Protein AF-A0A6P5KY44-F1 (afdb_monomer)

Sequence (793 aa):
MAAPNGQTVFTHILVALFAMGSWIAINGIWVELPVLVKDLPEGWNLPSYLSVLVAFGNLGPLAVTLWGRLSKGELGPIRAVQALGVVGMALLAPLWSHVVPMAGQPHAVAFLALAFALALSCCASNVTFLPFMSHLPPSFLRSFFLGQGLSALLPCGLALAQGVGRLECQPASSPNPRVSTLQSSSGPNVSVSPGISPSGPMVPIYFKEHFSASTFFWVITSLLAISAAAFQGLLLLLPSTNTTVTPRNEGEGQGATPEEEASPLREPGEEIGTPEPESEERAQAALKLCSVRGACLLGLLGATNALTNGVLPSIQSYSCLPYGRQAYHLAVVLGSASSPLACFLAMAVLYRSLPGLGALSLLGTFFGTYVMVLAALSPCPPLVGTSAGVVLVLQLCRFHSALLQSSRPPWLSPVVFLRKNLTAGPVRSLPASPAVPRPLWKKAISAMVVGVPLLFGLRYAVANKRERRKMRLLADGIGRFGRSLKVGMQISVDYWWCTNVILRGVDENSPGYVEVMSACHQRAADALVAGAILNGGLYVKLGQGLCSFNHLLPPEYITTLRLLEDKALTRGYKEVDELFLEDFQAPASEVFQEFDYEPVAAASLAQVHKAKLKDGTEVAVKVQYIDLRDRFDGDIYTLELLLQIIEFMHPSFGFSWVLKDLKGTLAQELDFENEARNSERCANDLKHFHYVVVPRVHWDKSSKRVLTADFCNGCKINNVEEIQNQGLSLSDISSKLIRVFAEQIFYTGFIHSDPHPGNVLVRKGSDGQAELVLLDHGLYQFLDEKPPETMKL

Foldseek 3Di:
DDDPPVVVVLLLVLLLLLLLLQQLQLLLVLLCCLVLLVQFQCRLQVLQLLLVLLVVLLVLQVVLVVVVVVDPDLVVSSLVLLCLQLVLLLQCLVLQNDWDDDPNGTGSVSNSVSSSSNSVSNNNCVVRVVVVCVLDPPVSVVSSVNSNLNSNQVSLVVLVQQDAKDKDWDAPPDDDDDDPDDDDDDDDDDDDDDDDDPTHDTDIDIGHTPDDPSVSSVVSSVSSVSSVVSVVVSVVVRPDPDDDDDDDDDDDDDDDDDDDDDDDDDDDDDDDDDDDDPPVVVVVVVVVCVPPLNVLLVVLVVVLCCLLSRDCSSLLSLLQPLQPSNLSSLLSSLLSNLLSVLVVVLVLDPPPDPVVLVVLSVVLVVLSVVSVVSSVCPPDGPPRPHPVSSVVSSVSSNSSSSSSSNSDDPPDDPSPPPPDDDDDDDDDDDDDDDDDDDDPVVVVVVCVVCVVVVVVVVCCVPPDPVVVLLVVLVVVLVVLLVLVLVLLVVLLVLVCCLVVPVCPPPDCPDPVNVVSVLVSLLVSLQSLCVSLVVSAQPSLLLLVLVLVVVVPGDPSNNVSSVVSFPDFDDDALVQQQVQCCVWVVGGPVVQFVAWDSPFPDGDRFWTWTWTAHPVGFIKIKTFGRNCNVSCLVSVLVSVLSSVVVSCVSPVVDDCSVVSVVSSVLVVLLLFVVNLLVLLVVLCVLCVVPPLEARWHWDVSQDGRGMTMTGDDDFAQLPCPVVCVVLVEDNVQVVVSVCVSQLSCVQPVQKHQPDPPSRQWGWDQDPVRYIHIYGHGSSDIDGDPDRPPPVPND

Structure (mmCIF, N/CA/C/O backbone):
data_AF-A0A6P5KY44-F1
#
_entry.id   AF-A0A6P5KY44-F1
#
loop_
_atom_site.group_PDB
_atom_site.id
_atom_site.type_symbol
_atom_site.label_atom_id
_atom_site.label_alt_id
_atom_site.label_comp_id
_atom_site.label_asym_id
_atom_site.label_entity_id
_atom_site.label_seq_id
_atom_site.pdbx_PDB_ins_code
_atom_site.Cartn_x
_atom_site.Cartn_y
_atom_site.Cartn_z
_atom_site.occupancy
_atom_site.B_iso_or_equiv
_atom_site.auth_seq_id
_atom_site.auth_comp_id
_atom_site.auth_asym_id
_atom_site.auth_atom_id
_atom_site.pdbx_PDB_model_num
ATOM 1 N N . MET A 1 1 ? 19.433 -31.441 6.848 1.00 31.03 1 MET A N 1
ATOM 2 C CA . MET A 1 1 ? 20.786 -30.843 6.837 1.00 31.03 1 MET A CA 1
ATOM 3 C C . MET A 1 1 ? 20.702 -29.523 6.092 1.00 31.03 1 MET A C 1
ATOM 5 O O . MET A 1 1 ? 20.404 -29.540 4.906 1.00 31.03 1 MET A O 1
ATOM 9 N N . ALA A 1 2 ? 20.846 -28.396 6.791 1.00 29.92 2 ALA A N 1
ATOM 10 C CA . ALA A 1 2 ? 20.813 -27.072 6.175 1.00 29.92 2 ALA A CA 1
ATOM 11 C C . ALA A 1 2 ? 22.105 -26.852 5.373 1.00 29.92 2 ALA A C 1
ATOM 13 O O . ALA A 1 2 ? 23.198 -26.989 5.922 1.00 29.92 2 ALA A O 1
ATOM 14 N N . ALA A 1 3 ? 21.982 -26.553 4.078 1.00 33.16 3 ALA A N 1
ATOM 15 C CA . ALA A 1 3 ? 23.120 -26.126 3.273 1.00 33.16 3 ALA A CA 1
ATOM 16 C C . ALA A 1 3 ? 23.654 -24.785 3.819 1.00 33.16 3 ALA A C 1
ATOM 18 O O . ALA A 1 3 ? 22.854 -23.944 4.239 1.00 33.16 3 ALA A O 1
ATOM 19 N N . PRO A 1 4 ? 24.978 -24.563 3.844 1.00 42.75 4 PRO A N 1
ATOM 20 C CA . PRO A 1 4 ? 25.562 -23.333 4.370 1.00 42.75 4 PRO A CA 1
ATOM 21 C C . PRO A 1 4 ? 25.032 -22.112 3.602 1.00 42.75 4 PRO A C 1
ATOM 23 O O . PRO A 1 4 ? 25.032 -22.106 2.371 1.00 42.75 4 PRO A O 1
ATOM 26 N N . ASN A 1 5 ? 24.618 -21.062 4.326 1.00 54.22 5 ASN A N 1
ATOM 27 C CA . ASN A 1 5 ? 23.975 -19.839 3.805 1.00 54.22 5 ASN A CA 1
ATOM 28 C C . ASN A 1 5 ? 24.650 -19.219 2.558 1.00 54.22 5 ASN A C 1
ATOM 30 O O . ASN A 1 5 ? 23.978 -18.579 1.748 1.00 54.22 5 ASN A O 1
ATOM 34 N N . GLY A 1 6 ? 25.957 -19.431 2.359 1.00 55.25 6 GLY A N 1
ATOM 35 C CA . GLY A 1 6 ? 26.694 -18.965 1.179 1.00 55.25 6 GLY A CA 1
ATOM 36 C C . GLY A 1 6 ? 26.278 -19.622 -0.146 1.00 55.25 6 GLY A C 1
ATOM 37 O O . GLY A 1 6 ? 26.269 -18.951 -1.178 1.00 55.25 6 GLY A O 1
ATOM 38 N N . GLN A 1 7 ? 25.869 -20.897 -0.138 1.00 62.78 7 GLN A N 1
ATOM 39 C CA . GLN A 1 7 ? 25.458 -21.616 -1.355 1.00 62.78 7 GLN A CA 1
ATOM 40 C C . GLN A 1 7 ? 24.105 -21.104 -1.880 1.00 62.78 7 GLN A C 1
ATOM 42 O O . GLN A 1 7 ? 23.886 -21.002 -3.090 1.00 62.78 7 GLN A O 1
ATOM 47 N N . THR A 1 8 ? 23.223 -20.687 -0.970 1.00 75.62 8 THR A N 1
ATOM 48 C CA . THR A 1 8 ? 21.910 -20.116 -1.291 1.00 75.62 8 THR A CA 1
ATOM 49 C C . THR A 1 8 ? 22.042 -18.734 -1.937 1.00 75.62 8 THR A C 1
ATOM 51 O O . THR A 1 8 ? 21.451 -18.489 -2.988 1.00 75.62 8 THR A O 1
ATOM 54 N N . VAL A 1 9 ? 22.875 -17.846 -1.376 1.00 81.38 9 VAL A N 1
ATOM 55 C CA . VAL A 1 9 ? 23.127 -16.504 -1.946 1.00 81.38 9 VAL A CA 1
ATOM 56 C C . VAL A 1 9 ? 23.779 -16.602 -3.325 1.00 81.38 9 VAL A C 1
ATOM 58 O O . VAL A 1 9 ? 23.358 -15.920 -4.260 1.00 81.38 9 VAL A O 1
ATOM 61 N N . PHE A 1 10 ? 24.758 -17.494 -3.484 1.00 86.88 10 PHE A N 1
ATOM 62 C CA . PHE A 1 10 ? 25.408 -17.731 -4.772 1.00 86.88 10 PHE A CA 1
ATOM 63 C C . PHE A 1 10 ? 24.410 -18.188 -5.848 1.00 86.88 10 PHE A C 1
ATOM 65 O O . PHE A 1 10 ? 24.418 -17.671 -6.965 1.00 86.88 10 PHE A O 1
ATOM 72 N N . THR A 1 11 ? 23.480 -19.077 -5.492 1.00 87.00 11 THR A N 1
ATOM 73 C CA . THR A 1 11 ? 22.417 -19.533 -6.401 1.00 87.00 11 THR A CA 1
ATOM 74 C C . THR A 1 11 ? 21.470 -18.389 -6.786 1.00 87.00 11 THR A C 1
ATOM 76 O O . THR A 1 11 ? 21.132 -18.248 -7.960 1.00 87.00 11 THR A O 1
ATOM 79 N N . HIS A 1 12 ? 21.104 -17.502 -5.849 1.00 86.44 12 HIS A N 1
ATOM 80 C CA . HIS A 1 12 ? 20.302 -16.306 -6.153 1.00 86.44 12 HIS A CA 1
ATOM 81 C C . HIS A 1 12 ? 20.990 -15.381 -7.168 1.00 86.44 12 HIS A C 1
ATOM 83 O O . HIS A 1 12 ? 20.332 -14.873 -8.080 1.00 86.44 12 HIS A O 1
ATOM 89 N N . ILE A 1 13 ? 22.308 -15.189 -7.041 1.00 89.50 13 ILE A N 1
ATOM 90 C CA . ILE A 1 13 ? 23.103 -14.383 -7.977 1.00 89.50 13 ILE A CA 1
ATOM 91 C C . ILE A 1 13 ? 23.128 -15.037 -9.362 1.00 89.50 13 ILE A C 1
ATOM 93 O O . ILE A 1 13 ? 22.865 -14.365 -10.359 1.00 89.50 13 ILE A O 1
ATOM 97 N N . LEU A 1 14 ? 23.384 -16.346 -9.440 1.00 92.50 14 LEU A N 1
ATOM 98 C CA . LEU A 1 14 ? 23.397 -17.073 -10.711 1.00 92.50 14 LEU A CA 1
ATOM 99 C C . LEU A 1 14 ? 22.042 -17.024 -11.424 1.00 92.50 14 LEU A C 1
ATOM 101 O O . LEU A 1 14 ? 21.998 -16.804 -12.633 1.00 92.50 14 LEU A O 1
ATOM 105 N N . VAL A 1 15 ? 20.937 -17.162 -10.688 1.00 90.06 15 VAL A N 1
ATOM 106 C CA . VAL A 1 15 ? 19.581 -17.044 -11.244 1.00 90.06 15 VAL A CA 1
ATOM 107 C C . VAL A 1 15 ? 19.327 -15.641 -11.798 1.00 90.06 15 VAL A C 1
ATOM 109 O O . VAL A 1 15 ? 18.797 -15.508 -12.902 1.00 90.06 15 VAL A O 1
ATOM 112 N N . ALA A 1 16 ? 19.731 -14.590 -11.079 1.00 88.25 16 ALA A N 1
ATOM 113 C CA . ALA A 1 16 ? 19.578 -13.217 -11.556 1.00 88.25 16 ALA A CA 1
ATOM 114 C C . ALA A 1 16 ? 20.425 -12.944 -12.816 1.00 88.25 16 ALA A C 1
ATOM 116 O O . ALA A 1 16 ? 19.930 -12.357 -13.780 1.00 88.25 16 ALA A O 1
ATOM 117 N N . LEU A 1 17 ? 21.677 -13.416 -12.851 1.00 93.38 17 LEU A N 1
ATOM 118 C CA . LEU A 1 17 ? 22.564 -13.288 -14.016 1.00 93.38 17 LEU A CA 1
ATOM 119 C C . LEU A 1 17 ? 22.070 -14.098 -15.222 1.00 93.38 17 LEU A C 1
ATOM 121 O O . LEU A 1 17 ? 22.152 -13.628 -16.357 1.00 93.38 17 LEU A O 1
ATOM 125 N N . PHE A 1 18 ? 21.511 -15.287 -14.995 1.00 94.38 18 PHE A N 1
ATOM 126 C CA . PHE A 1 18 ? 20.867 -16.073 -16.044 1.00 94.38 18 PHE A CA 1
ATOM 127 C C . PHE A 1 18 ? 19.678 -15.308 -16.639 1.00 94.38 18 PHE A C 1
ATOM 129 O O . PHE A 1 18 ? 19.640 -15.065 -17.846 1.00 94.38 18 PHE A O 1
ATOM 136 N N . ALA A 1 19 ? 18.763 -14.836 -15.791 1.00 89.62 19 ALA A N 1
ATOM 137 C CA . ALA A 1 19 ? 17.552 -14.145 -16.220 1.00 89.62 19 ALA A CA 1
ATOM 138 C C . ALA A 1 19 ? 17.822 -12.808 -16.934 1.00 89.62 19 ALA A C 1
ATOM 140 O O . ALA A 1 19 ? 17.090 -12.453 -17.863 1.00 89.62 19 ALA A O 1
ATOM 141 N N . MET A 1 20 ? 18.901 -12.104 -16.570 1.00 92.56 20 MET A N 1
ATOM 142 C CA . MET A 1 20 ? 19.378 -10.893 -17.251 1.00 92.56 20 MET A CA 1
ATOM 143 C C . MET A 1 20 ? 19.591 -11.104 -18.756 1.00 92.56 20 MET A C 1
ATOM 145 O O . MET A 1 20 ? 19.301 -10.207 -19.546 1.00 92.56 20 MET A O 1
ATOM 149 N N . GLY A 1 21 ? 20.021 -12.295 -19.181 1.00 89.44 21 GLY A N 1
ATOM 150 C CA . GLY A 1 21 ? 20.234 -12.608 -20.597 1.00 89.44 21 GLY A CA 1
ATOM 151 C C . GLY A 1 21 ? 18.966 -12.606 -21.458 1.00 89.44 21 GLY A C 1
ATOM 152 O O . GLY A 1 21 ? 19.079 -12.585 -22.678 1.00 89.44 21 GLY A O 1
ATOM 153 N N . SER A 1 22 ? 17.769 -12.592 -20.855 1.00 88.31 22 SER A N 1
ATOM 154 C CA . SER A 1 22 ? 16.497 -12.744 -21.579 1.00 88.31 22 SER A CA 1
ATOM 155 C C . SER A 1 22 ? 16.252 -11.632 -22.610 1.00 88.31 22 SER A C 1
ATOM 157 O O . SER A 1 22 ? 15.922 -11.907 -23.755 1.00 88.31 22 SER A O 1
ATOM 159 N N . TRP A 1 23 ? 16.426 -10.363 -22.226 1.00 90.56 23 TRP A N 1
ATOM 160 C CA . TRP A 1 23 ? 16.058 -9.210 -23.071 1.00 90.56 23 TRP A CA 1
ATOM 161 C C . TRP A 1 23 ? 17.200 -8.219 -23.316 1.00 90.56 23 TRP A C 1
ATOM 163 O O . TRP A 1 23 ? 17.025 -7.239 -24.040 1.00 90.56 23 TRP A O 1
ATOM 173 N N . ILE A 1 24 ? 18.388 -8.476 -22.760 1.00 92.50 24 ILE A N 1
ATOM 174 C CA . ILE A 1 24 ? 19.488 -7.506 -22.754 1.00 92.50 24 ILE A CA 1
ATOM 175 C C . ILE A 1 24 ? 19.992 -7.133 -24.154 1.00 92.50 24 ILE A C 1
ATOM 177 O O . ILE A 1 24 ? 20.397 -5.994 -24.366 1.00 92.50 24 ILE A O 1
ATOM 181 N N . ALA A 1 25 ? 19.918 -8.049 -25.125 1.00 93.62 25 ALA A N 1
ATOM 182 C CA . ALA A 1 25 ? 20.347 -7.780 -26.496 1.00 93.62 25 ALA A CA 1
ATOM 183 C C . ALA A 1 25 ? 19.464 -6.721 -27.175 1.00 93.62 25 ALA A C 1
ATOM 185 O O . ALA A 1 25 ? 19.965 -5.702 -27.645 1.00 93.62 25 ALA A O 1
ATOM 186 N N . ILE A 1 26 ? 18.145 -6.939 -27.186 1.00 91.69 26 ILE A N 1
ATOM 187 C CA . ILE A 1 26 ? 17.187 -6.012 -27.800 1.00 91.69 26 ILE A CA 1
ATOM 188 C C . ILE A 1 26 ? 17.102 -4.705 -27.010 1.00 91.69 26 ILE A C 1
ATOM 190 O O . ILE A 1 26 ? 17.123 -3.640 -27.621 1.00 91.69 26 ILE A O 1
ATOM 194 N N . ASN A 1 27 ? 17.096 -4.758 -25.674 1.00 90.62 27 ASN A N 1
ATOM 195 C CA . ASN A 1 27 ? 17.143 -3.549 -24.847 1.00 90.62 27 ASN A CA 1
ATOM 196 C C . ASN A 1 27 ? 18.418 -2.734 -25.109 1.00 90.62 27 ASN A C 1
ATOM 198 O O . ASN A 1 27 ? 18.352 -1.513 -25.203 1.00 90.62 27 ASN A O 1
ATOM 202 N N . GLY A 1 28 ? 19.564 -3.399 -25.289 1.00 91.19 28 GLY A N 1
ATOM 203 C CA . GLY A 1 28 ? 20.814 -2.749 -25.677 1.00 91.19 28 GLY A CA 1
ATOM 204 C C . GLY A 1 28 ? 20.709 -2.026 -27.018 1.00 91.19 28 GLY A C 1
ATOM 205 O O . GLY A 1 28 ? 21.061 -0.854 -27.100 1.00 91.19 28 GLY A O 1
ATOM 206 N N . ILE A 1 29 ? 20.159 -2.680 -28.045 1.00 93.06 29 ILE A N 1
ATOM 207 C CA . ILE A 1 29 ? 19.961 -2.058 -29.364 1.00 93.06 29 ILE A CA 1
ATOM 208 C C . ILE A 1 29 ? 19.011 -0.855 -29.275 1.00 93.06 29 ILE A C 1
ATOM 210 O O . ILE A 1 29 ? 19.295 0.183 -29.869 1.00 93.06 29 ILE A O 1
ATOM 214 N N . TRP A 1 30 ? 17.908 -0.969 -28.526 1.00 90.38 30 TRP A N 1
ATOM 215 C CA . TRP A 1 30 ? 16.955 0.130 -28.339 1.00 90.38 30 TRP A CA 1
ATOM 216 C C . TRP A 1 30 ? 17.611 1.349 -27.707 1.00 90.38 30 TRP A C 1
ATOM 218 O O . TRP A 1 30 ? 17.429 2.459 -28.201 1.00 90.38 30 TRP A O 1
ATOM 228 N N . VAL A 1 31 ? 18.390 1.144 -26.646 1.00 89.75 31 VAL A N 1
ATOM 229 C CA . VAL A 1 31 ? 19.057 2.237 -25.938 1.00 89.75 31 VAL A CA 1
ATOM 230 C C . VAL A 1 31 ? 20.142 2.907 -26.799 1.00 89.75 31 VAL A C 1
ATOM 232 O O . VAL A 1 31 ? 20.340 4.116 -26.682 1.00 89.75 31 VAL A O 1
ATOM 235 N N . GLU A 1 32 ? 20.758 2.165 -27.722 1.00 91.75 32 GLU A N 1
ATOM 236 C CA . GLU A 1 32 ? 21.807 2.657 -28.627 1.00 91.75 32 GLU A CA 1
ATOM 237 C C . GLU A 1 32 ? 21.271 3.373 -29.886 1.00 91.75 32 GLU A C 1
ATOM 239 O O . GLU A 1 32 ? 22.027 4.017 -30.618 1.00 91.75 32 GLU A O 1
ATOM 244 N N . LEU A 1 33 ? 19.955 3.349 -30.138 1.00 89.94 33 LEU A N 1
ATOM 245 C CA . LEU A 1 33 ? 19.333 4.008 -31.300 1.00 89.94 33 LEU A CA 1
ATOM 246 C C . LEU A 1 33 ? 19.755 5.471 -31.540 1.00 89.94 33 LEU A C 1
ATOM 248 O O . LEU A 1 33 ? 19.973 5.822 -32.698 1.00 89.94 33 LEU A O 1
ATOM 252 N N . PRO A 1 34 ? 19.901 6.343 -30.522 1.00 88.31 34 PRO A N 1
ATOM 253 C CA . PRO A 1 34 ? 20.363 7.719 -30.717 1.00 88.31 34 PRO A CA 1
ATOM 254 C C . PRO A 1 34 ? 21.736 7.840 -31.390 1.00 88.31 34 PRO A C 1
ATOM 256 O O . PRO A 1 34 ? 21.990 8.840 -32.064 1.00 88.31 34 PRO A O 1
ATOM 259 N N . VAL A 1 35 ? 22.603 6.840 -31.213 1.00 88.31 35 VAL A N 1
ATOM 260 C CA . VAL A 1 35 ? 23.915 6.749 -31.865 1.00 88.31 35 VAL A CA 1
ATOM 261 C C . VAL A 1 35 ? 23.768 6.102 -33.245 1.00 88.31 35 VAL A C 1
ATOM 263 O O . VAL A 1 35 ? 24.271 6.639 -34.227 1.00 88.31 35 VAL A O 1
ATOM 266 N N . LEU A 1 36 ? 22.998 5.015 -33.360 1.00 89.62 36 LEU A N 1
ATOM 267 C CA . LEU A 1 36 ? 22.824 4.268 -34.616 1.00 89.62 36 LEU A CA 1
ATOM 268 C C . LEU A 1 36 ? 22.091 5.059 -35.708 1.00 89.62 36 LEU A C 1
ATOM 270 O O . LEU A 1 36 ? 22.495 5.026 -36.866 1.00 89.62 36 LEU A O 1
ATOM 274 N N . VAL A 1 37 ? 21.044 5.812 -35.350 1.00 88.38 37 VAL A N 1
ATOM 275 C CA . VAL A 1 37 ? 20.235 6.630 -36.281 1.00 88.38 37 VAL A CA 1
ATOM 276 C C . VAL A 1 37 ? 21.077 7.687 -37.004 1.00 88.38 37 VAL A C 1
ATOM 278 O O . VAL A 1 37 ? 20.704 8.145 -38.082 1.00 88.38 37 VAL A O 1
ATOM 281 N N . LYS A 1 38 ? 22.202 8.094 -36.410 1.00 83.06 38 LYS A N 1
ATOM 282 C CA . LYS A 1 38 ? 23.126 9.069 -36.993 1.00 83.06 38 LYS A CA 1
ATOM 283 C C . LYS A 1 38 ? 23.970 8.460 -38.117 1.00 83.06 38 LYS A C 1
ATOM 285 O O . LYS A 1 38 ? 24.219 9.146 -39.103 1.00 83.06 38 LYS A O 1
ATOM 290 N N . ASP A 1 39 ? 24.429 7.223 -37.941 1.00 85.56 39 ASP A N 1
ATOM 291 C CA . ASP A 1 39 ? 25.474 6.626 -38.778 1.00 85.56 39 ASP A CA 1
ATOM 292 C C . ASP A 1 39 ? 24.923 5.561 -39.759 1.00 85.56 39 ASP A C 1
ATOM 294 O O . ASP A 1 39 ? 25.587 5.241 -40.744 1.00 85.56 39 ASP A O 1
ATOM 298 N N . LEU A 1 40 ? 23.710 5.033 -39.534 1.00 90.75 40 LEU A N 1
ATOM 299 C CA . LEU A 1 40 ? 23.058 4.053 -40.415 1.00 90.75 40 LEU A CA 1
ATOM 300 C C . LEU A 1 40 ? 22.172 4.707 -41.497 1.00 90.75 40 LEU A C 1
ATOM 302 O O . LEU A 1 40 ? 21.487 5.697 -41.220 1.00 90.75 40 LEU A O 1
ATOM 306 N N . PRO A 1 41 ? 22.121 4.138 -42.719 1.00 87.81 41 PRO A N 1
ATOM 307 C CA . PRO A 1 41 ? 21.412 4.726 -43.858 1.00 87.81 41 PRO A CA 1
ATOM 308 C C . PRO A 1 41 ? 19.884 4.762 -43.692 1.00 87.81 41 PRO A C 1
ATOM 310 O O . PRO A 1 41 ? 19.219 5.592 -44.308 1.00 87.81 41 PRO A O 1
ATOM 313 N N . GLU A 1 42 ? 19.308 3.915 -42.835 1.00 89.44 42 GLU A N 1
ATOM 314 C CA . GLU A 1 42 ? 17.877 3.923 -42.511 1.00 89.44 42 GLU A CA 1
ATOM 315 C C . GLU A 1 42 ? 17.442 5.207 -41.778 1.00 89.44 42 GLU A C 1
ATOM 317 O O . GLU A 1 42 ? 16.257 5.569 -41.803 1.00 89.44 42 GLU A O 1
ATOM 322 N N . GLY A 1 43 ? 18.384 5.901 -41.126 1.00 88.38 43 GLY A N 1
ATOM 323 C CA . GLY A 1 43 ? 18.155 7.163 -40.435 1.00 88.38 43 GLY A CA 1
ATOM 324 C C . GLY A 1 43 ? 16.999 7.085 -39.437 1.00 88.38 43 GLY A C 1
ATOM 325 O O . GLY A 1 43 ? 16.922 6.189 -38.597 1.00 88.38 43 GLY A O 1
ATOM 326 N N . TRP A 1 44 ? 16.058 8.027 -39.530 1.00 89.31 44 TRP A N 1
ATOM 327 C CA . TRP A 1 44 ? 14.941 8.139 -38.584 1.00 89.31 44 TRP A CA 1
ATOM 328 C C . TRP A 1 44 ? 13.944 6.981 -38.696 1.00 89.31 44 TRP A C 1
ATOM 330 O O . TRP A 1 44 ? 13.171 6.773 -37.762 1.00 89.31 44 TRP A O 1
ATOM 340 N N . ASN A 1 45 ? 13.984 6.207 -39.787 1.00 89.56 45 ASN A N 1
ATOM 341 C CA . ASN A 1 45 ? 13.132 5.035 -39.958 1.00 89.56 45 ASN A CA 1
ATOM 342 C C . ASN A 1 45 ? 13.637 3.824 -39.161 1.00 89.56 45 ASN A C 1
ATOM 344 O O . ASN A 1 45 ? 12.869 2.891 -38.937 1.00 89.56 45 ASN A O 1
ATOM 348 N N . LEU A 1 46 ? 14.904 3.806 -38.729 1.00 90.44 46 LEU A N 1
ATOM 349 C CA . LEU A 1 46 ? 15.531 2.652 -38.074 1.00 90.44 46 LEU A CA 1
ATOM 350 C C . LEU A 1 46 ? 14.704 2.056 -36.906 1.00 90.44 46 LEU A C 1
ATOM 352 O O . LEU A 1 46 ? 14.533 0.834 -36.882 1.00 90.44 46 LEU A O 1
ATOM 356 N N . PRO A 1 47 ? 14.105 2.851 -35.989 1.00 90.56 47 PRO A N 1
ATOM 357 C CA . PRO A 1 47 ? 13.251 2.311 -34.924 1.00 90.56 47 PRO A CA 1
ATOM 358 C C . PRO A 1 47 ? 11.991 1.597 -35.444 1.00 90.56 47 PRO A C 1
ATOM 360 O O . PRO A 1 47 ? 11.505 0.648 -34.823 1.00 90.56 47 PRO A O 1
ATOM 363 N N . SER A 1 48 ? 11.461 2.013 -36.600 1.00 90.62 48 SER A N 1
ATOM 364 C CA . SER A 1 48 ? 10.324 1.349 -37.249 1.00 90.62 48 SER A CA 1
ATOM 365 C C . SER A 1 48 ? 10.706 -0.029 -37.788 1.00 90.62 48 SER A C 1
ATOM 367 O O . SER A 1 48 ? 9.991 -0.996 -37.527 1.00 90.62 48 SER A O 1
ATOM 369 N N . TYR A 1 49 ? 11.862 -0.150 -38.454 1.00 90.44 49 TYR A N 1
ATOM 370 C CA . TYR A 1 49 ? 12.391 -1.452 -38.883 1.00 90.44 49 TYR A CA 1
ATOM 371 C C . TYR A 1 49 ? 12.587 -2.381 -37.682 1.00 90.44 49 TYR A C 1
ATOM 373 O O . TYR A 1 49 ? 12.116 -3.517 -37.693 1.00 90.44 49 TYR A O 1
ATOM 381 N N . LEU A 1 50 ? 13.208 -1.882 -36.610 1.00 90.56 50 LEU A N 1
ATOM 382 C CA . LEU A 1 50 ? 13.459 -2.668 -35.404 1.00 90.56 50 LEU A CA 1
ATOM 383 C C . LEU A 1 50 ? 12.162 -3.158 -34.739 1.00 90.56 50 LEU A C 1
ATOM 385 O O . LEU A 1 50 ? 12.087 -4.315 -34.335 1.00 90.56 50 LEU A O 1
ATOM 389 N N . SER A 1 51 ? 11.120 -2.323 -34.684 1.00 89.75 51 SER A N 1
ATOM 390 C CA . SER A 1 51 ? 9.810 -2.705 -34.127 1.00 89.75 51 SER A CA 1
ATOM 391 C C . SER A 1 51 ? 9.178 -3.874 -34.891 1.00 89.75 51 SER A C 1
ATOM 393 O O . SER A 1 51 ? 8.650 -4.808 -34.286 1.00 89.75 51 SER A O 1
ATOM 395 N N . VAL A 1 52 ? 9.281 -3.862 -36.224 1.00 90.50 52 VAL A N 1
ATOM 396 C CA . VAL A 1 52 ? 8.794 -4.949 -37.085 1.00 90.50 52 VAL A CA 1
ATOM 397 C C . VAL A 1 52 ? 9.618 -6.223 -36.882 1.00 90.50 52 VAL A C 1
ATOM 399 O O . VAL A 1 52 ? 9.047 -7.301 -36.716 1.00 90.50 52 VAL A O 1
ATOM 402 N N . LEU A 1 53 ? 10.949 -6.118 -36.833 1.00 90.50 53 LEU A N 1
ATOM 403 C CA . LEU A 1 53 ? 11.829 -7.268 -36.598 1.00 90.50 53 LEU A CA 1
ATOM 404 C C . LEU A 1 53 ? 11.577 -7.919 -35.232 1.00 90.50 53 LEU A C 1
ATOM 406 O O . LEU A 1 53 ? 11.492 -9.143 -35.147 1.00 90.50 53 LEU A O 1
ATOM 410 N N . VAL A 1 54 ? 11.394 -7.118 -34.178 1.00 88.25 54 VAL A N 1
ATOM 411 C CA . VAL A 1 54 ? 11.050 -7.614 -32.836 1.00 88.25 54 VAL A CA 1
ATOM 412 C C . VAL A 1 54 ? 9.678 -8.291 -32.832 1.00 88.25 54 VAL A C 1
ATOM 414 O O . VAL A 1 54 ? 9.522 -9.346 -32.220 1.00 88.25 54 VAL A O 1
ATOM 417 N N . ALA A 1 55 ? 8.698 -7.761 -33.572 1.00 88.00 55 ALA A N 1
ATOM 418 C CA . ALA A 1 55 ? 7.399 -8.412 -33.727 1.00 88.00 55 ALA A CA 1
ATOM 419 C C . ALA A 1 55 ? 7.511 -9.783 -34.422 1.00 88.00 55 ALA A C 1
ATOM 421 O O . ALA A 1 55 ? 6.910 -10.752 -33.949 1.00 88.00 55 ALA A O 1
ATOM 422 N N . PHE A 1 56 ? 8.319 -9.897 -35.485 1.00 89.94 56 PHE A N 1
ATOM 423 C CA . PHE A 1 56 ? 8.630 -11.183 -36.123 1.00 89.94 56 PHE A CA 1
ATOM 424 C C . PHE A 1 56 ? 9.478 -12.108 -35.238 1.00 89.94 56 PHE A C 1
ATOM 426 O O . PHE A 1 56 ? 9.415 -13.327 -35.398 1.00 89.94 56 PHE A O 1
ATOM 433 N N . GLY A 1 57 ? 10.200 -11.567 -34.255 1.00 87.75 57 GLY A N 1
ATOM 434 C CA . GLY A 1 57 ? 10.893 -12.332 -33.216 1.00 87.75 57 GLY A CA 1
ATOM 435 C C . GLY A 1 57 ? 9.979 -13.313 -32.467 1.00 87.75 57 GLY A C 1
ATOM 436 O O . GLY A 1 57 ? 10.439 -14.362 -32.018 1.00 87.75 57 GLY A O 1
ATOM 437 N N . ASN A 1 58 ? 8.663 -13.066 -32.428 1.00 86.00 58 ASN A N 1
ATOM 438 C CA . ASN A 1 58 ? 7.674 -13.995 -31.861 1.00 86.00 58 ASN A CA 1
ATOM 439 C C . ASN A 1 58 ? 7.573 -15.347 -32.600 1.00 86.00 58 ASN A C 1
ATOM 441 O O . ASN A 1 58 ? 6.940 -16.275 -32.093 1.00 86.00 58 ASN A O 1
ATOM 445 N N . LEU A 1 59 ? 8.232 -15.508 -33.753 1.00 89.50 59 LEU A N 1
ATOM 446 C CA . LEU A 1 59 ? 8.461 -16.817 -34.373 1.00 89.50 59 LEU A CA 1
ATOM 447 C C . LEU A 1 59 ? 9.408 -17.709 -33.544 1.00 89.50 59 LEU A C 1
ATOM 449 O O . LEU A 1 59 ? 9.347 -18.932 -33.658 1.00 89.50 59 LEU A O 1
ATOM 453 N N . GLY A 1 60 ? 10.239 -17.130 -32.671 1.00 87.06 60 GLY A N 1
ATOM 454 C CA . GLY A 1 60 ? 11.149 -17.852 -31.775 1.00 87.06 60 GLY A CA 1
ATOM 455 C C . GLY A 1 60 ? 10.425 -18.832 -30.840 1.00 87.06 60 GLY A C 1
ATOM 456 O O . GLY A 1 60 ? 10.723 -20.027 -30.874 1.00 87.06 60 GLY A O 1
ATOM 457 N N . PRO A 1 61 ? 9.422 -18.390 -30.057 1.00 86.19 61 PRO A N 1
ATOM 458 C CA . PRO A 1 61 ? 8.567 -19.279 -29.272 1.00 86.19 61 PRO A CA 1
ATOM 459 C C . PRO A 1 61 ? 7.925 -20.424 -30.064 1.00 86.19 61 PRO A C 1
ATOM 461 O O . PRO A 1 61 ? 7.857 -21.554 -29.574 1.00 86.19 61 PRO A O 1
ATOM 464 N N . LEU A 1 62 ? 7.483 -20.160 -31.300 1.00 85.62 62 LEU A N 1
ATOM 465 C CA . LEU A 1 62 ? 6.922 -21.186 -32.180 1.00 85.62 62 LEU A CA 1
ATOM 466 C C . LEU A 1 62 ? 7.983 -22.228 -32.559 1.00 85.62 62 LEU A C 1
ATOM 468 O O . LEU A 1 62 ? 7.707 -23.426 -32.494 1.00 85.62 62 LEU A O 1
ATOM 472 N N . ALA A 1 63 ? 9.198 -21.784 -32.890 1.00 86.12 63 ALA A N 1
ATOM 473 C CA . ALA A 1 63 ? 10.324 -22.659 -33.205 1.00 86.12 63 ALA A CA 1
ATOM 474 C C . ALA A 1 63 ? 10.720 -23.543 -32.011 1.00 86.12 63 ALA A C 1
ATOM 476 O O . ALA A 1 63 ? 10.883 -24.749 -32.177 1.00 86.12 63 ALA A O 1
ATOM 477 N N . VAL A 1 64 ? 10.785 -22.982 -30.797 1.00 85.81 64 VAL A N 1
ATOM 478 C CA . VAL A 1 64 ? 11.043 -23.745 -29.560 1.00 85.81 64 VAL A CA 1
ATOM 479 C C . VAL A 1 64 ? 9.934 -24.764 -29.297 1.00 85.81 64 VAL A C 1
ATOM 481 O O . VAL A 1 64 ? 10.205 -25.918 -28.971 1.00 85.81 64 VAL A O 1
ATOM 484 N N . THR A 1 65 ? 8.675 -24.366 -29.478 1.00 83.69 65 THR A N 1
ATOM 485 C CA . THR A 1 65 ? 7.528 -25.262 -29.281 1.00 83.69 65 THR A CA 1
ATOM 486 C C . THR A 1 65 ? 7.550 -26.423 -30.275 1.00 83.69 65 THR A C 1
ATOM 488 O O . THR A 1 65 ? 7.228 -27.556 -29.916 1.00 83.69 65 THR A O 1
ATOM 491 N N . LEU A 1 66 ? 7.931 -26.163 -31.530 1.00 85.69 66 LEU A N 1
ATOM 492 C CA . LEU A 1 66 ? 8.090 -27.196 -32.550 1.00 85.69 66 LEU A CA 1
ATOM 493 C C . LEU A 1 66 ? 9.278 -28.114 -32.225 1.00 85.69 66 LEU A C 1
ATOM 495 O O . LEU A 1 66 ? 9.140 -29.331 -32.315 1.00 85.69 66 LEU A O 1
ATOM 499 N N . TRP A 1 67 ? 10.396 -27.548 -31.760 1.00 85.75 67 TRP A N 1
ATOM 500 C CA . TRP A 1 67 ? 11.567 -28.298 -31.302 1.00 85.75 67 TRP A CA 1
ATOM 501 C C . TRP A 1 67 ? 11.213 -29.277 -30.181 1.00 85.75 67 TRP A C 1
ATOM 503 O O . TRP A 1 67 ? 11.569 -30.450 -30.258 1.00 85.75 67 TRP A O 1
ATOM 513 N N . GLY A 1 68 ? 10.444 -28.835 -29.182 1.00 80.06 68 GLY A N 1
ATOM 514 C CA . GLY A 1 68 ? 9.990 -29.689 -28.079 1.00 80.06 68 GLY A CA 1
ATOM 515 C C . GLY A 1 68 ? 9.055 -30.829 -28.507 1.00 80.06 68 GLY A C 1
ATOM 516 O O . GLY A 1 68 ? 8.942 -31.825 -27.799 1.00 80.06 68 GLY A O 1
ATOM 517 N N . ARG A 1 69 ? 8.400 -30.734 -29.676 1.00 82.31 69 ARG A N 1
ATOM 518 C CA . ARG A 1 69 ? 7.645 -31.864 -30.254 1.00 82.31 69 ARG A CA 1
ATOM 519 C C . ARG A 1 69 ? 8.539 -32.873 -30.970 1.00 82.31 69 ARG A C 1
ATOM 521 O O . ARG A 1 69 ? 8.151 -34.030 -31.087 1.00 82.31 69 ARG A O 1
ATOM 528 N N . LEU A 1 70 ? 9.681 -32.426 -31.487 1.00 82.19 70 LEU A N 1
ATOM 529 C CA . LEU A 1 70 ? 10.591 -33.227 -32.308 1.00 82.19 70 LEU A CA 1
ATOM 530 C C . LEU A 1 70 ? 11.723 -33.866 -31.489 1.00 82.19 70 LEU A C 1
ATOM 532 O O . LEU A 1 70 ? 12.232 -34.912 -31.875 1.00 82.19 70 LEU A O 1
ATOM 536 N N . SER A 1 71 ? 12.105 -33.267 -30.359 1.00 76.88 71 SER A N 1
ATOM 537 C CA . SER A 1 71 ? 13.205 -33.718 -29.506 1.00 76.88 71 SER A CA 1
ATOM 538 C C . SER A 1 71 ? 12.798 -33.714 -28.034 1.00 76.88 71 SER A C 1
ATOM 540 O O . SER A 1 71 ? 12.230 -32.740 -27.544 1.00 76.88 71 SER A O 1
ATOM 542 N N . LYS A 1 72 ? 13.151 -34.777 -27.300 1.00 67.19 72 LYS A N 1
ATOM 543 C CA . LYS A 1 72 ? 12.993 -34.842 -25.840 1.00 67.19 72 LYS A CA 1
ATOM 544 C C . LYS A 1 72 ? 14.204 -34.178 -25.178 1.00 67.19 72 LYS A C 1
ATOM 546 O O . LYS A 1 72 ? 15.302 -34.722 -25.233 1.00 67.19 72 LYS A O 1
ATOM 551 N N . GLY A 1 73 ? 14.021 -32.993 -24.600 1.00 69.44 73 GLY A N 1
ATOM 552 C CA . GLY A 1 73 ? 15.057 -32.310 -23.820 1.00 69.44 73 GLY A CA 1
ATOM 553 C C . GLY A 1 73 ? 14.914 -30.789 -23.819 1.00 69.44 73 GLY A C 1
ATOM 554 O O . GLY A 1 73 ? 14.860 -30.161 -24.874 1.00 69.44 73 GLY A O 1
ATOM 555 N N . GLU A 1 74 ? 14.906 -30.195 -22.627 1.00 75.44 74 GLU A N 1
ATOM 556 C CA . GLU A 1 74 ? 14.689 -28.752 -22.421 1.00 75.44 74 GLU A CA 1
ATOM 557 C C . GLU A 1 74 ? 15.993 -27.938 -22.481 1.00 75.44 74 GLU A C 1
ATOM 559 O O . GLU A 1 74 ? 15.995 -26.749 -22.794 1.00 75.44 74 GLU A O 1
ATOM 564 N N . LEU A 1 75 ? 17.133 -28.604 -22.275 1.00 84.94 75 LEU A N 1
ATOM 565 C CA . LEU A 1 75 ? 18.454 -27.979 -22.233 1.00 84.94 75 LEU A CA 1
ATOM 566 C C . LEU A 1 75 ? 18.965 -27.518 -23.610 1.00 84.94 75 LEU A C 1
ATOM 568 O O . LEU A 1 75 ? 19.674 -26.515 -23.712 1.00 84.94 75 LEU A O 1
ATOM 572 N N . GLY A 1 76 ? 18.613 -28.246 -24.674 1.00 86.00 76 GLY A N 1
ATOM 573 C CA . GLY A 1 76 ? 19.022 -27.940 -26.051 1.00 86.00 76 GLY A CA 1
ATOM 574 C C . GLY A 1 76 ? 18.527 -26.567 -26.524 1.00 86.00 76 GLY A C 1
ATOM 575 O O . GLY A 1 76 ? 19.355 -25.736 -26.901 1.00 86.00 76 GLY A O 1
ATOM 576 N N . PRO A 1 77 ? 17.211 -26.286 -26.446 1.00 89.69 77 PRO A N 1
ATOM 577 C CA . PRO A 1 77 ? 16.653 -24.973 -26.765 1.00 89.69 77 PRO A CA 1
ATOM 578 C C . PRO A 1 77 ? 17.272 -23.823 -25.965 1.00 89.69 77 PRO A C 1
ATOM 580 O O . PRO A 1 77 ? 17.583 -22.790 -26.550 1.00 89.69 77 PRO A O 1
ATOM 583 N N . ILE A 1 78 ? 17.512 -23.998 -24.657 1.00 90.25 78 ILE A N 1
ATOM 584 C CA . ILE A 1 78 ? 18.121 -22.952 -23.814 1.00 90.25 78 ILE A CA 1
ATOM 585 C C . ILE A 1 78 ? 19.533 -22.614 -24.308 1.00 90.25 78 ILE A C 1
ATOM 587 O O . ILE A 1 78 ? 19.852 -21.445 -24.523 1.00 90.25 78 ILE A O 1
ATOM 591 N N . ARG A 1 79 ? 20.368 -23.634 -24.554 1.00 92.19 79 ARG A N 1
ATOM 592 C CA . ARG A 1 79 ? 21.732 -23.448 -25.076 1.00 92.19 79 ARG A CA 1
ATOM 593 C C . ARG A 1 79 ? 21.732 -22.818 -26.468 1.00 92.19 79 ARG A C 1
ATOM 595 O O . ARG A 1 79 ? 22.564 -21.957 -26.733 1.00 92.19 79 ARG A O 1
ATOM 602 N N . ALA A 1 80 ? 20.799 -23.212 -27.335 1.00 92.38 80 ALA A N 1
ATOM 603 C CA . ALA A 1 80 ? 20.656 -22.635 -28.670 1.00 92.38 80 ALA A CA 1
ATOM 604 C C . ALA A 1 80 ? 20.276 -21.148 -28.613 1.00 92.38 80 ALA A C 1
ATOM 606 O O . ALA A 1 80 ? 20.882 -20.341 -29.313 1.00 92.38 80 ALA A O 1
ATOM 607 N N . VAL A 1 81 ? 19.331 -20.773 -27.743 1.00 92.81 81 VAL A N 1
ATOM 608 C CA . VAL A 1 81 ? 18.944 -19.373 -27.510 1.00 92.81 81 VAL A CA 1
ATOM 609 C C . VAL A 1 81 ? 20.126 -18.566 -26.968 1.00 92.81 81 VAL A C 1
ATOM 611 O O . VAL A 1 81 ? 20.456 -17.521 -27.518 1.00 92.81 81 VAL A O 1
ATOM 614 N N . GLN A 1 82 ? 20.834 -19.064 -25.952 1.00 94.31 82 GLN A N 1
ATOM 615 C CA . GLN A 1 82 ? 22.009 -18.375 -25.404 1.00 94.31 82 GLN A CA 1
ATOM 616 C C . GLN A 1 82 ? 23.130 -18.207 -26.436 1.00 94.31 82 GLN A C 1
ATOM 618 O O . GLN A 1 82 ? 23.702 -17.123 -26.550 1.00 94.31 82 GLN A O 1
ATOM 623 N N . ALA A 1 83 ? 23.424 -19.253 -27.214 1.00 95.00 83 ALA A N 1
ATOM 624 C CA . ALA A 1 83 ? 24.420 -19.194 -28.277 1.00 95.00 83 ALA A CA 1
ATOM 625 C C . ALA A 1 83 ? 24.023 -18.187 -29.364 1.00 95.00 83 ALA A C 1
ATOM 627 O O . ALA A 1 83 ? 24.854 -17.379 -29.771 1.00 95.00 83 ALA A O 1
ATOM 628 N N . LEU A 1 84 ? 22.753 -18.183 -29.785 1.00 94.69 84 LEU A N 1
ATOM 629 C CA . LEU A 1 84 ? 22.229 -17.225 -30.757 1.00 94.69 84 LEU A CA 1
ATOM 630 C C . LEU A 1 84 ? 22.352 -15.781 -30.250 1.00 94.69 84 LEU A C 1
ATOM 632 O O . LEU A 1 84 ? 22.762 -14.906 -31.008 1.00 94.69 84 LEU A O 1
ATOM 636 N N . GLY A 1 85 ? 22.063 -15.542 -28.967 1.00 94.62 85 GLY A N 1
ATOM 637 C CA . GLY A 1 85 ? 22.245 -14.244 -28.318 1.00 94.62 85 GLY A CA 1
ATOM 638 C C . GLY A 1 85 ? 23.706 -13.783 -28.301 1.00 94.62 85 GLY A C 1
ATOM 639 O O . GLY A 1 85 ? 24.017 -12.692 -28.779 1.00 94.62 85 GLY A O 1
ATOM 640 N N . VAL A 1 86 ? 24.615 -14.617 -27.781 1.00 97.00 86 VAL A N 1
ATOM 641 C CA . VAL A 1 86 ? 26.047 -14.284 -27.656 1.00 97.00 86 VAL A CA 1
ATOM 642 C C . VAL A 1 86 ? 26.688 -14.090 -29.028 1.00 97.00 86 VAL A C 1
ATOM 644 O O . VAL A 1 86 ? 27.304 -13.056 -29.274 1.00 97.00 86 VAL A O 1
ATOM 647 N N . VAL A 1 87 ? 26.525 -15.057 -29.935 1.00 96.69 87 VAL A N 1
ATOM 648 C CA . VAL A 1 87 ? 27.125 -15.008 -31.275 1.00 96.69 87 VAL A CA 1
ATOM 649 C C . VAL A 1 87 ? 26.505 -13.884 -32.098 1.00 96.69 87 VAL A C 1
ATOM 651 O O . VAL A 1 87 ? 27.232 -13.145 -32.755 1.00 96.69 87 VAL A O 1
ATOM 654 N N . GLY A 1 88 ? 25.184 -13.703 -32.028 1.00 96.19 88 GLY A N 1
ATOM 655 C CA . GLY A 1 88 ? 24.492 -12.627 -32.733 1.00 96.19 88 GLY A CA 1
ATOM 656 C C . GLY A 1 88 ? 25.013 -11.245 -32.339 1.00 96.19 88 GLY A C 1
ATOM 657 O O . GLY A 1 88 ? 25.292 -10.429 -33.214 1.00 96.19 88 GLY A O 1
ATOM 658 N N . MET A 1 89 ? 25.218 -10.995 -31.041 1.00 96.75 89 MET A N 1
ATOM 659 C CA . MET A 1 89 ? 25.726 -9.707 -30.559 1.00 96.75 89 MET A CA 1
ATOM 660 C C . MET A 1 89 ? 27.228 -9.539 -30.828 1.00 96.75 89 MET A C 1
ATOM 662 O O . MET A 1 89 ? 27.659 -8.460 -31.235 1.00 96.75 89 MET A O 1
ATOM 666 N N . ALA A 1 90 ? 28.015 -10.611 -30.696 1.00 96.31 90 ALA A N 1
ATOM 667 C CA . ALA A 1 90 ? 29.442 -10.604 -31.020 1.00 96.31 90 ALA A CA 1
ATOM 668 C C . ALA A 1 90 ? 29.699 -10.305 -32.504 1.00 96.31 90 ALA A C 1
ATOM 670 O O . ALA A 1 90 ? 30.653 -9.605 -32.831 1.00 96.31 90 ALA A O 1
ATOM 671 N N . LEU A 1 91 ? 28.846 -10.814 -33.401 1.00 96.31 91 LEU A N 1
ATOM 672 C CA . LEU A 1 91 ? 28.888 -10.503 -34.831 1.00 96.31 91 LEU A CA 1
ATOM 673 C C . LEU A 1 91 ? 28.366 -9.094 -35.125 1.00 96.31 91 LEU A C 1
ATOM 675 O O . LEU A 1 91 ? 28.893 -8.428 -36.013 1.00 96.31 91 LEU A O 1
ATOM 679 N N . LEU A 1 92 ? 27.370 -8.614 -34.374 1.00 95.25 92 LEU A N 1
ATOM 680 C CA . LEU A 1 92 ? 26.836 -7.260 -34.534 1.00 95.25 92 LEU A CA 1
ATOM 681 C C . LEU A 1 92 ? 27.884 -6.200 -34.178 1.00 95.25 92 LEU A C 1
ATOM 683 O O . LEU A 1 92 ? 27.993 -5.190 -34.869 1.00 95.25 92 LEU A O 1
ATOM 687 N N . ALA A 1 93 ? 28.694 -6.444 -33.145 1.00 93.94 93 ALA A N 1
ATOM 688 C CA . ALA A 1 93 ? 29.674 -5.487 -32.639 1.00 93.94 93 ALA A CA 1
ATOM 689 C C . ALA A 1 93 ? 30.672 -4.957 -33.695 1.00 93.94 93 ALA A C 1
ATOM 691 O O . ALA A 1 93 ? 30.915 -3.748 -33.699 1.00 93.94 93 ALA A O 1
ATOM 692 N N . PRO A 1 94 ? 31.246 -5.772 -34.601 1.00 94.12 94 PRO A N 1
ATOM 693 C CA . PRO A 1 94 ? 32.031 -5.276 -35.732 1.00 94.12 94 PRO A CA 1
ATOM 694 C C . PRO A 1 94 ? 31.202 -5.011 -36.999 1.00 94.12 94 PRO A C 1
ATOM 696 O O . PRO A 1 94 ? 31.604 -4.175 -37.802 1.00 94.12 94 PRO A O 1
ATOM 699 N N . LEU A 1 95 ? 30.069 -5.698 -37.204 1.00 93.19 95 LEU A N 1
ATOM 700 C CA . LEU A 1 95 ? 29.334 -5.645 -38.477 1.00 93.19 95 LEU A CA 1
ATOM 701 C C . LEU A 1 95 ? 28.227 -4.583 -38.544 1.00 93.19 95 LEU A C 1
ATOM 703 O O . LEU A 1 95 ? 27.645 -4.394 -39.611 1.00 93.19 95 LEU A O 1
ATOM 707 N N . TRP A 1 96 ? 27.923 -3.883 -37.448 1.00 92.88 96 TRP A N 1
ATOM 708 C CA . TRP A 1 96 ? 26.787 -2.953 -37.388 1.00 92.88 96 TRP A CA 1
ATOM 709 C C . TRP A 1 96 ? 26.844 -1.835 -38.440 1.00 92.88 96 TRP A C 1
ATOM 711 O O . TRP A 1 96 ? 25.798 -1.452 -38.949 1.00 92.88 96 TRP A O 1
ATOM 721 N N . SER A 1 97 ? 28.034 -1.336 -38.791 1.00 90.31 97 SER A N 1
ATOM 722 C CA . SER A 1 97 ? 28.219 -0.241 -39.754 1.00 90.31 97 SER A CA 1
ATOM 723 C C . SER A 1 97 ? 28.348 -0.703 -41.212 1.00 90.31 97 SER A C 1
ATOM 725 O O . SER A 1 97 ? 28.516 0.128 -42.105 1.00 90.31 97 SER A O 1
ATOM 727 N N . HIS A 1 98 ? 28.282 -2.012 -41.487 1.00 89.75 98 HIS A N 1
ATOM 728 C CA . HIS A 1 98 ? 28.378 -2.527 -42.852 1.00 89.75 98 HIS A CA 1
ATOM 729 C C . HIS A 1 98 ? 27.099 -2.252 -43.649 1.00 89.75 98 HIS A C 1
ATOM 731 O O . HIS A 1 98 ? 26.009 -2.714 -43.303 1.00 89.75 98 HIS A O 1
ATOM 737 N N . VAL A 1 99 ? 27.264 -1.558 -44.775 1.00 89.19 99 VAL A N 1
ATOM 738 C CA . VAL A 1 99 ? 26.181 -1.155 -45.675 1.00 89.19 99 VAL A CA 1
ATOM 739 C C . VAL A 1 99 ? 26.287 -1.908 -46.998 1.00 89.19 99 VAL A C 1
ATOM 741 O O . VAL A 1 99 ? 27.361 -1.995 -47.593 1.00 89.19 99 VAL A O 1
ATOM 744 N N . VAL A 1 100 ? 25.159 -2.437 -47.471 1.00 90.25 100 VAL A N 1
ATOM 745 C CA . VAL A 1 100 ? 25.031 -3.159 -48.742 1.00 90.25 100 VAL A CA 1
ATOM 746 C C . VAL A 1 100 ? 23.950 -2.481 -49.591 1.00 90.25 100 VAL A C 1
ATOM 748 O O . VAL A 1 100 ? 22.876 -2.177 -49.066 1.00 90.25 100 VAL A O 1
ATOM 751 N N . PRO A 1 101 ? 24.184 -2.234 -50.892 1.00 86.75 101 PRO A N 1
ATOM 752 C CA . PRO A 1 101 ? 23.152 -1.708 -51.778 1.00 86.75 101 PRO A CA 1
ATOM 753 C C . PRO A 1 101 ? 22.099 -2.786 -52.079 1.00 86.75 101 PRO A C 1
ATOM 755 O O . PRO A 1 101 ? 22.411 -3.835 -52.640 1.00 86.75 101 PRO A O 1
ATOM 758 N N . MET A 1 102 ? 20.839 -2.518 -51.738 1.00 83.25 102 MET A N 1
ATOM 759 C CA . MET A 1 102 ? 19.679 -3.359 -52.056 1.00 83.25 102 MET A CA 1
ATOM 760 C C . MET A 1 102 ? 18.663 -2.521 -52.830 1.00 83.25 102 MET A C 1
ATOM 762 O O . MET A 1 102 ? 18.313 -1.425 -52.405 1.00 83.25 102 MET A O 1
ATOM 766 N N . ALA A 1 103 ? 18.210 -3.008 -53.989 1.00 80.56 103 ALA A N 1
ATOM 767 C CA . ALA A 1 103 ? 17.258 -2.296 -54.856 1.00 80.56 103 ALA A CA 1
ATOM 768 C C . ALA A 1 103 ? 17.645 -0.824 -55.163 1.00 80.56 103 ALA A C 1
ATOM 770 O O . ALA A 1 103 ? 16.784 0.038 -55.316 1.00 80.56 103 ALA A O 1
ATOM 771 N N . GLY A 1 104 ? 18.949 -0.532 -55.250 1.00 79.12 104 GLY A N 1
ATOM 772 C CA . GLY A 1 104 ? 19.471 0.808 -55.542 1.00 79.12 104 GLY A CA 1
ATOM 773 C C . GLY A 1 104 ? 19.578 1.757 -54.340 1.00 79.12 104 GLY A C 1
ATOM 774 O O . GLY A 1 104 ? 20.003 2.892 -54.533 1.00 79.12 104 GLY A O 1
ATOM 775 N N . GLN A 1 105 ? 19.244 1.318 -53.120 1.00 84.94 105 GLN A N 1
ATOM 776 C CA . GLN A 1 105 ? 19.388 2.101 -51.885 1.00 84.94 105 GLN A CA 1
ATOM 777 C C . GLN A 1 105 ? 20.393 1.442 -50.918 1.00 84.94 105 GLN A C 1
ATOM 779 O O . GLN A 1 105 ? 20.449 0.211 -50.839 1.00 84.94 105 GLN A O 1
ATOM 784 N N . PRO A 1 106 ? 21.218 2.222 -50.194 1.00 89.06 106 PRO A N 1
ATOM 785 C CA . PRO A 1 106 ? 22.120 1.687 -49.177 1.00 89.06 106 PRO A CA 1
ATOM 786 C C . PRO A 1 106 ? 21.330 1.200 -47.956 1.00 89.06 106 PRO A C 1
ATOM 788 O O . PRO A 1 106 ? 20.541 1.951 -47.394 1.00 89.06 106 PRO A O 1
ATOM 791 N N . HIS A 1 107 ? 21.575 -0.035 -47.518 1.00 88.88 107 HIS A N 1
ATOM 792 C CA . HIS A 1 107 ? 20.932 -0.619 -46.339 1.00 88.88 107 HIS A CA 1
ATOM 793 C C . HIS A 1 107 ? 21.939 -1.302 -45.412 1.00 88.88 107 HIS A C 1
ATOM 795 O O . HIS A 1 107 ? 22.865 -1.976 -45.871 1.00 88.88 107 HIS A O 1
ATOM 801 N N . ALA A 1 108 ? 21.733 -1.195 -44.100 1.00 92.44 108 ALA A N 1
ATOM 802 C CA . ALA A 1 108 ? 22.520 -1.886 -43.081 1.00 92.44 108 ALA A CA 1
ATOM 803 C C . ALA A 1 108 ? 22.034 -3.336 -42.902 1.00 92.44 108 ALA A C 1
ATOM 805 O O . ALA A 1 108 ? 21.548 -3.744 -41.846 1.00 92.44 108 ALA A O 1
ATOM 806 N N . VAL A 1 109 ? 22.140 -4.138 -43.966 1.00 89.88 109 VAL A N 1
ATOM 807 C CA . VAL A 1 109 ? 21.593 -5.507 -44.025 1.00 89.88 109 VAL A CA 1
ATOM 808 C C . VAL A 1 109 ? 22.157 -6.396 -42.913 1.00 89.88 109 VAL A C 1
ATOM 810 O O . VAL A 1 109 ? 21.409 -7.158 -42.303 1.00 89.88 109 VAL A O 1
ATOM 813 N N . ALA A 1 110 ? 23.456 -6.274 -42.614 1.00 90.25 110 ALA A N 1
ATOM 814 C CA . ALA A 1 110 ? 24.098 -7.032 -41.542 1.00 90.25 110 ALA A CA 1
ATOM 815 C C . ALA A 1 110 ? 23.487 -6.701 -40.171 1.00 90.25 110 ALA A C 1
ATOM 817 O O . ALA A 1 110 ? 23.140 -7.610 -39.418 1.00 90.25 110 ALA A O 1
ATOM 818 N N . PHE A 1 111 ? 23.280 -5.411 -39.884 1.00 94.62 111 PHE A N 1
ATOM 819 C CA . PHE A 1 111 ? 22.625 -4.954 -38.661 1.00 94.62 111 PHE A CA 1
ATOM 820 C C . PHE A 1 111 ? 21.193 -5.493 -38.553 1.00 94.62 111 PHE A C 1
ATOM 822 O O . PHE A 1 111 ? 20.841 -6.086 -37.538 1.00 94.62 111 PHE A O 1
ATOM 829 N N . LEU A 1 112 ? 20.379 -5.348 -39.604 1.00 93.94 112 LEU A N 1
ATOM 830 C CA . LEU A 1 112 ? 18.975 -5.776 -39.598 1.00 93.94 112 LEU A CA 1
ATOM 831 C C . LEU A 1 112 ? 18.828 -7.300 -39.451 1.00 93.94 112 LEU A C 1
ATOM 833 O O . LEU A 1 112 ? 17.997 -7.770 -38.674 1.00 93.94 112 LEU A O 1
ATOM 837 N N . ALA A 1 113 ? 19.653 -8.084 -40.150 1.00 93.62 113 ALA A N 1
ATOM 838 C CA . ALA A 1 113 ? 19.623 -9.544 -40.062 1.00 93.62 113 ALA A CA 1
ATOM 839 C C . ALA A 1 113 ? 20.031 -10.047 -38.667 1.00 93.62 113 ALA A C 1
ATOM 841 O O . ALA A 1 113 ? 19.380 -10.930 -38.103 1.00 93.62 113 ALA A O 1
ATOM 842 N N . LEU A 1 114 ? 21.078 -9.462 -38.080 1.00 95.69 114 LEU A N 1
ATOM 843 C CA . LEU A 1 114 ? 21.535 -9.817 -36.737 1.00 95.69 114 LEU A CA 1
ATOM 844 C C . LEU A 1 114 ? 20.563 -9.324 -35.656 1.00 95.69 114 LEU A C 1
ATOM 846 O O . LEU A 1 114 ? 20.285 -10.063 -34.716 1.00 95.69 114 LEU A O 1
ATOM 850 N N . ALA A 1 115 ? 19.965 -8.140 -35.813 1.00 94.38 115 ALA A N 1
ATOM 851 C CA . ALA A 1 115 ? 18.907 -7.653 -34.928 1.00 94.38 115 ALA A CA 1
ATOM 852 C C . ALA A 1 115 ? 17.681 -8.583 -34.939 1.00 94.38 115 ALA A C 1
ATOM 854 O O . ALA A 1 115 ? 17.102 -8.849 -33.886 1.00 94.38 115 ALA A O 1
ATOM 855 N N . PHE A 1 116 ? 17.318 -9.142 -36.099 1.00 95.19 116 PHE A N 1
ATOM 856 C CA . PHE A 1 116 ? 16.271 -10.159 -36.198 1.00 95.19 116 PHE A CA 1
ATOM 857 C C . PHE A 1 116 ? 16.645 -11.466 -35.482 1.00 95.19 116 PHE A C 1
ATOM 859 O O . PHE A 1 116 ? 15.841 -12.003 -34.719 1.00 95.19 116 PHE A O 1
ATOM 866 N N . ALA A 1 117 ? 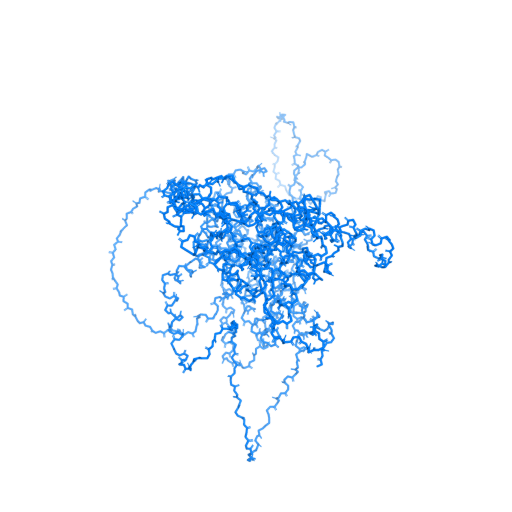17.872 -11.960 -35.668 1.00 94.75 117 ALA A N 1
ATOM 867 C CA . ALA A 1 117 ? 18.364 -13.147 -34.966 1.00 94.75 117 ALA A CA 1
ATOM 868 C C . ALA A 1 117 ? 18.353 -12.959 -33.435 1.00 94.75 117 ALA A C 1
ATOM 870 O O . ALA A 1 117 ? 17.916 -13.838 -32.689 1.00 94.75 117 ALA A O 1
ATOM 871 N N . LEU A 1 118 ? 18.761 -11.779 -32.965 1.00 95.38 118 LEU A N 1
ATOM 872 C CA . LEU A 1 118 ? 18.709 -11.401 -31.554 1.00 95.38 118 LEU A CA 1
ATOM 873 C C . LEU A 1 118 ? 17.269 -11.261 -31.042 1.00 95.38 118 LEU A C 1
ATOM 875 O O . LEU A 1 118 ? 16.983 -11.671 -29.918 1.00 95.38 118 LEU A O 1
ATOM 879 N N . ALA A 1 119 ? 16.341 -10.760 -31.862 1.00 92.50 119 ALA A N 1
ATOM 880 C CA . ALA A 1 119 ? 14.922 -10.707 -31.519 1.00 92.50 119 ALA A CA 1
ATOM 881 C C . ALA A 1 119 ? 14.319 -12.108 -31.348 1.00 92.50 119 ALA A C 1
ATOM 883 O O . ALA A 1 119 ? 13.607 -12.348 -30.373 1.00 92.50 119 ALA A O 1
ATOM 884 N N . LEU A 1 120 ? 14.646 -13.053 -32.239 1.00 91.62 120 LEU A N 1
ATOM 885 C CA . LEU A 1 120 ? 14.246 -14.459 -32.099 1.00 91.62 120 LEU A CA 1
ATOM 886 C C . LEU A 1 120 ? 14.751 -15.049 -30.779 1.00 91.62 120 LEU A C 1
ATOM 888 O O . LEU A 1 120 ? 13.980 -15.693 -30.068 1.00 91.62 120 LEU A O 1
ATOM 892 N N . SER A 1 121 ? 16.017 -14.790 -30.434 1.00 93.19 121 SER A N 1
ATOM 893 C CA . SER A 1 121 ? 16.619 -15.211 -29.166 1.00 93.19 121 SER A CA 1
ATOM 894 C C . SER A 1 121 ? 15.864 -14.643 -27.956 1.00 93.19 121 SER A C 1
ATOM 896 O O . SER A 1 121 ? 15.443 -15.403 -27.086 1.00 93.19 121 SER A O 1
ATOM 898 N N . CYS A 1 122 ? 15.643 -13.325 -27.906 1.00 91.06 122 CYS A N 1
ATOM 899 C CA . CYS A 1 122 ? 14.975 -12.668 -26.775 1.00 91.06 122 CYS A CA 1
ATOM 900 C C . CYS A 1 122 ? 13.504 -13.076 -26.613 1.00 91.06 122 CYS A C 1
ATOM 902 O O . CYS A 1 122 ? 13.005 -13.241 -25.501 1.00 91.06 122 CYS A O 1
ATOM 904 N N . CYS A 1 123 ? 12.777 -13.282 -27.710 1.00 88.81 123 CYS A N 1
ATOM 905 C CA . CYS A 1 123 ? 11.407 -13.778 -27.622 1.00 88.81 123 CYS A CA 1
ATOM 906 C C . CYS A 1 123 ? 11.374 -15.254 -27.183 1.00 88.81 123 CYS A C 1
ATOM 908 O O . CYS A 1 123 ? 10.521 -15.636 -26.380 1.00 88.81 123 CYS A O 1
ATOM 910 N N . ALA A 1 124 ? 12.306 -16.083 -27.667 1.00 89.31 124 ALA A N 1
ATOM 911 C CA . ALA A 1 124 ? 12.410 -17.500 -27.314 1.00 89.31 124 ALA A CA 1
ATOM 912 C C . ALA A 1 124 ? 12.887 -17.742 -25.868 1.00 89.31 124 ALA A C 1
ATOM 914 O O . ALA A 1 124 ? 12.525 -18.758 -25.268 1.00 89.31 124 ALA A O 1
ATOM 915 N N . SER A 1 125 ? 13.649 -16.824 -25.264 1.00 89.31 125 SER A N 1
ATOM 916 C CA . SER A 1 125 ? 14.097 -16.964 -23.870 1.00 89.31 125 SER A CA 1
ATOM 917 C C . SER A 1 125 ? 12.928 -17.000 -22.883 1.00 89.31 125 SER A C 1
ATOM 919 O O . SER A 1 125 ? 12.969 -17.751 -21.914 1.00 89.31 125 SER A O 1
ATOM 921 N N . ASN A 1 126 ? 11.833 -16.278 -23.154 1.00 78.12 126 ASN A N 1
ATOM 922 C CA . ASN A 1 126 ? 10.647 -16.271 -22.285 1.00 78.12 126 ASN A CA 1
ATOM 923 C C . ASN A 1 126 ? 9.992 -17.655 -22.139 1.00 78.12 126 ASN A C 1
ATOM 925 O O . ASN A 1 126 ? 9.386 -17.937 -21.109 1.00 78.12 126 ASN A O 1
ATOM 929 N N . VAL A 1 127 ? 10.112 -18.512 -23.157 1.00 82.94 127 VAL A N 1
ATOM 930 C CA . VAL A 1 127 ? 9.519 -19.861 -23.167 1.00 82.94 127 VAL A CA 1
ATOM 931 C C . VAL A 1 127 ? 10.523 -20.969 -22.876 1.00 82.94 127 VAL A C 1
ATOM 933 O O . VAL A 1 127 ? 10.129 -22.121 -22.763 1.00 82.94 127 VAL A O 1
ATOM 936 N N . THR A 1 128 ? 11.810 -20.641 -22.769 1.00 85.69 128 THR A N 1
ATOM 937 C CA . THR A 1 128 ? 12.872 -21.612 -22.466 1.00 85.69 128 THR A CA 1
ATOM 938 C C . THR A 1 128 ? 13.441 -21.418 -21.062 1.00 85.69 128 THR A C 1
ATOM 940 O O . THR A 1 128 ? 13.659 -22.397 -20.358 1.00 85.69 128 THR A O 1
ATOM 943 N N . PHE A 1 129 ? 13.636 -20.176 -20.608 1.00 87.50 129 PHE A N 1
ATOM 944 C CA . PHE A 1 129 ? 14.284 -19.885 -19.324 1.00 87.50 129 PHE A CA 1
ATOM 945 C C . PHE A 1 129 ? 13.322 -20.033 -18.142 1.00 87.50 129 PHE A C 1
ATOM 947 O O . PHE A 1 129 ? 13.729 -20.490 -17.079 1.00 87.50 129 PHE A O 1
ATOM 954 N N . LEU A 1 130 ? 12.052 -19.653 -18.319 1.00 81.12 130 LEU A N 1
ATOM 955 C CA . LEU A 1 130 ? 11.061 -19.716 -17.246 1.00 81.12 130 LEU A CA 1
ATOM 956 C C . LEU A 1 130 ? 10.676 -21.163 -16.880 1.00 81.12 130 LEU A C 1
ATOM 958 O O . LEU A 1 130 ? 10.653 -21.450 -15.688 1.00 81.12 130 LEU A O 1
ATOM 962 N N . PRO A 1 131 ? 10.446 -22.095 -17.830 1.00 81.69 131 PRO A N 1
ATOM 963 C CA . PRO A 1 131 ? 10.239 -23.504 -17.486 1.00 81.69 131 PRO A CA 1
ATOM 964 C C . PRO A 1 131 ? 11.424 -24.118 -16.741 1.00 81.69 131 PRO A C 1
ATOM 966 O O . PRO A 1 131 ? 11.211 -24.796 -15.750 1.00 81.69 131 PRO A O 1
ATOM 969 N N . PHE A 1 132 ? 12.667 -23.790 -17.110 1.00 82.75 132 PHE A N 1
ATOM 970 C CA . PHE A 1 132 ? 13.848 -24.267 -16.378 1.00 82.75 132 PHE A CA 1
ATOM 971 C C . PHE A 1 132 ? 13.835 -23.883 -14.887 1.00 82.75 132 PHE A C 1
ATOM 973 O O . PHE A 1 132 ? 14.341 -24.631 -14.049 1.00 82.75 132 PHE A O 1
ATOM 980 N N . MET A 1 133 ? 13.215 -22.751 -14.527 1.00 80.88 133 MET A N 1
ATOM 981 C CA . MET A 1 133 ? 13.077 -22.341 -13.127 1.00 80.88 133 MET A CA 1
ATOM 982 C C . MET A 1 133 ? 12.219 -23.299 -12.293 1.00 80.88 133 MET A C 1
ATOM 984 O O . MET A 1 133 ? 12.324 -23.249 -11.071 1.00 80.88 133 MET A O 1
ATOM 988 N N . SER A 1 134 ? 11.419 -24.190 -12.897 1.00 78.31 134 SER A N 1
ATOM 989 C CA . SER A 1 134 ? 10.658 -25.198 -12.145 1.00 78.31 134 SER A CA 1
ATOM 990 C C . SER A 1 134 ? 11.548 -26.243 -11.469 1.00 78.31 134 SER A C 1
ATOM 992 O O . SER A 1 134 ? 11.091 -26.932 -10.563 1.00 78.31 134 SER A O 1
ATOM 994 N N . HIS A 1 135 ? 12.811 -26.376 -11.884 1.00 77.81 135 HIS A N 1
ATOM 995 C CA . HIS A 1 135 ? 13.783 -27.263 -11.238 1.00 77.81 135 HIS A CA 1
ATOM 996 C C . HIS A 1 135 ? 14.426 -26.657 -9.984 1.00 77.81 135 HIS A C 1
ATOM 998 O O . HIS A 1 135 ? 15.169 -27.342 -9.284 1.00 77.81 135 HIS A O 1
ATOM 1004 N N . LEU A 1 136 ? 14.169 -25.377 -9.702 1.00 78.25 136 LEU A N 1
ATOM 1005 C CA . LEU A 1 136 ? 14.707 -24.663 -8.551 1.00 78.25 136 LEU A CA 1
ATOM 1006 C C . LEU A 1 136 ? 13.583 -24.325 -7.559 1.00 78.25 136 LEU A C 1
ATOM 1008 O O . LEU A 1 136 ? 12.441 -24.112 -7.969 1.00 78.25 136 LEU A O 1
ATOM 1012 N N . PRO A 1 137 ? 13.884 -24.223 -6.250 1.00 75.88 137 PRO A N 1
ATOM 1013 C CA . PRO A 1 137 ? 12.906 -23.793 -5.258 1.00 75.88 137 PRO A CA 1
ATOM 1014 C C . PRO A 1 137 ? 12.228 -22.457 -5.624 1.00 75.88 137 PRO A C 1
ATOM 1016 O O . PRO A 1 137 ? 12.887 -21.542 -6.133 1.00 75.88 137 PRO A O 1
ATOM 1019 N N . PRO A 1 138 ? 10.936 -22.275 -5.295 1.00 69.12 138 PRO A N 1
ATOM 1020 C CA . PRO A 1 138 ? 10.160 -21.091 -5.682 1.00 69.12 138 PRO A CA 1
ATOM 1021 C C . PRO A 1 138 ? 10.716 -19.771 -5.123 1.00 69.12 138 PRO A C 1
ATOM 1023 O O . PRO A 1 138 ? 10.446 -18.699 -5.668 1.00 69.12 138 PRO A O 1
ATOM 1026 N N . SER A 1 139 ? 11.552 -19.820 -4.080 1.00 71.88 139 SER A N 1
ATOM 1027 C CA . SER A 1 139 ? 12.269 -18.657 -3.544 1.00 71.88 139 SER A CA 1
ATOM 1028 C C . SER A 1 139 ? 13.151 -17.954 -4.588 1.00 71.88 139 SER A C 1
ATOM 1030 O O . SER A 1 139 ? 13.302 -16.731 -4.520 1.00 71.88 139 SER A O 1
ATOM 1032 N N . PHE A 1 140 ? 13.682 -18.686 -5.574 1.00 78.94 140 PHE A N 1
ATOM 1033 C CA . PHE A 1 140 ? 14.549 -18.155 -6.630 1.00 78.94 140 PHE A CA 1
ATOM 1034 C C . PHE A 1 140 ? 13.789 -17.452 -7.760 1.00 78.94 140 PHE A C 1
ATOM 1036 O O . PHE A 1 140 ? 14.382 -16.665 -8.499 1.00 78.94 140 PHE A O 1
ATOM 1043 N N . LEU A 1 141 ? 12.473 -17.653 -7.874 1.00 77.12 141 LEU A N 1
ATOM 1044 C CA . LEU A 1 141 ? 11.657 -17.023 -8.914 1.00 77.12 141 LEU A CA 1
ATOM 1045 C C . LEU A 1 141 ? 11.665 -15.487 -8.797 1.00 77.12 141 LEU A C 1
ATOM 1047 O O . LEU A 1 141 ? 11.696 -14.774 -9.799 1.00 77.12 141 LEU A O 1
ATOM 1051 N N . ARG A 1 142 ? 11.741 -14.962 -7.568 1.00 76.25 142 ARG A N 1
ATOM 1052 C CA . ARG A 1 142 ? 11.907 -13.520 -7.314 1.00 76.25 142 ARG A CA 1
ATOM 1053 C C . ARG A 1 142 ? 13.230 -12.986 -7.870 1.00 76.25 142 ARG A C 1
ATOM 1055 O O . ARG A 1 142 ? 13.252 -11.931 -8.498 1.00 76.25 142 ARG A O 1
ATOM 1062 N N . SER A 1 143 ? 14.322 -13.730 -7.693 1.00 81.31 143 SER A N 1
ATOM 1063 C CA . SER A 1 143 ? 15.639 -13.376 -8.244 1.00 81.31 143 SER A CA 1
AT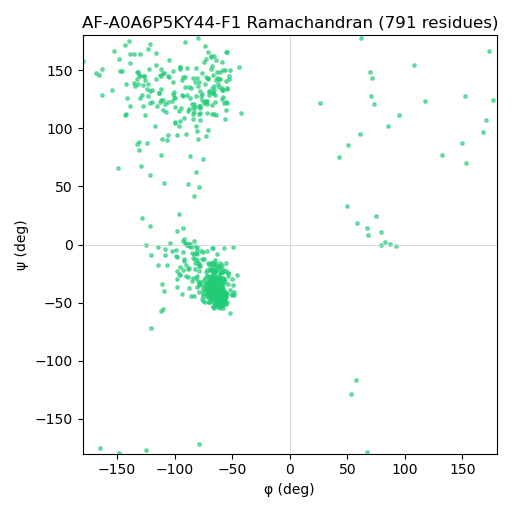OM 1064 C C . SER A 1 143 ? 15.669 -13.449 -9.768 1.00 81.31 143 SER A C 1
ATOM 1066 O O . SER A 1 143 ? 16.343 -12.639 -10.400 1.00 81.31 143 SER A O 1
ATOM 1068 N N . PHE A 1 144 ? 14.902 -14.364 -10.365 1.00 83.94 144 PHE A N 1
ATOM 1069 C CA . PHE A 1 144 ? 14.740 -14.443 -11.815 1.00 83.94 144 PHE A CA 1
ATOM 1070 C C . PHE A 1 144 ? 14.079 -13.172 -12.369 1.00 83.94 144 PHE A C 1
ATOM 1072 O O . PHE A 1 144 ? 14.622 -12.532 -13.268 1.00 83.94 144 PHE A O 1
ATOM 1079 N N . PHE A 1 145 ? 12.959 -12.734 -11.788 1.00 81.75 145 PHE A N 1
ATOM 1080 C CA . PHE A 1 145 ? 12.305 -11.488 -12.209 1.00 81.75 145 PHE A CA 1
ATOM 1081 C C . PHE A 1 145 ? 13.171 -10.247 -11.967 1.00 81.75 145 PHE A C 1
ATOM 1083 O O . PHE A 1 145 ? 13.218 -9.356 -12.817 1.00 81.75 145 PHE A O 1
ATOM 1090 N N . LEU A 1 146 ? 13.916 -10.207 -10.856 1.00 79.88 146 LEU A N 1
ATOM 1091 C CA . LEU A 1 146 ? 14.905 -9.156 -10.607 1.00 79.88 146 LEU A CA 1
ATOM 1092 C C . LEU A 1 146 ? 15.958 -9.108 -11.726 1.00 79.88 146 LEU A C 1
ATOM 1094 O O . LEU A 1 146 ? 16.232 -8.041 -12.273 1.00 79.88 146 LEU A O 1
ATOM 1098 N N . GLY A 1 147 ? 16.500 -10.266 -12.110 1.00 82.06 147 GLY A N 1
ATOM 1099 C CA . GLY A 1 147 ? 17.444 -10.391 -13.216 1.00 82.06 147 GLY A CA 1
ATOM 1100 C C . GLY A 1 147 ? 16.866 -9.939 -14.558 1.00 82.06 147 GLY A C 1
ATOM 1101 O O . GLY A 1 147 ? 17.522 -9.196 -15.287 1.00 82.06 147 GLY A O 1
ATOM 1102 N N . GLN A 1 148 ? 15.609 -10.277 -14.865 1.00 84.00 148 GLN A N 1
ATOM 1103 C CA . GLN A 1 148 ? 14.926 -9.738 -16.048 1.00 84.00 148 GLN A CA 1
ATOM 1104 C C . GLN A 1 148 ? 14.834 -8.204 -16.017 1.00 84.00 148 GLN A C 1
ATOM 1106 O O . GLN A 1 148 ? 15.025 -7.569 -17.053 1.00 84.00 148 GLN A O 1
ATOM 1111 N N . GLY A 1 149 ? 14.629 -7.586 -14.851 1.00 80.62 149 GLY A N 1
ATOM 1112 C CA . GLY A 1 149 ? 14.698 -6.128 -14.694 1.00 80.62 149 GLY A CA 1
ATOM 1113 C C . GLY A 1 149 ? 16.087 -5.549 -15.004 1.00 80.62 149 GLY A C 1
ATOM 1114 O O . GLY A 1 149 ? 16.200 -4.529 -15.691 1.00 80.62 149 GLY A O 1
ATOM 1115 N N . LEU A 1 150 ? 17.160 -6.226 -14.577 1.00 84.31 150 LEU A N 1
ATOM 1116 C CA . LEU A 1 150 ? 18.543 -5.810 -14.863 1.00 84.31 150 LEU A CA 1
ATOM 1117 C C . LEU A 1 150 ? 18.865 -5.791 -16.365 1.00 84.31 150 LEU A C 1
ATOM 1119 O O . LEU A 1 150 ? 19.683 -4.980 -16.800 1.00 84.31 150 LEU A O 1
ATOM 1123 N N . SER A 1 151 ? 18.180 -6.616 -17.166 1.00 87.88 151 SER A N 1
ATOM 1124 C CA . SER A 1 151 ? 18.342 -6.657 -18.627 1.00 87.88 151 SER A CA 1
ATOM 1125 C C . SER A 1 151 ? 18.010 -5.333 -19.332 1.00 87.88 151 SER A C 1
ATOM 1127 O O . SER A 1 151 ? 18.488 -5.095 -20.438 1.00 87.88 151 SER A O 1
ATOM 1129 N N . ALA A 1 152 ? 17.194 -4.470 -18.717 1.00 84.69 152 ALA A N 1
ATOM 1130 C CA . ALA A 1 152 ? 16.896 -3.126 -19.217 1.00 84.69 152 ALA A CA 1
ATOM 1131 C C . ALA A 1 152 ? 17.757 -2.055 -18.528 1.00 84.69 152 ALA A C 1
ATOM 1133 O O . ALA A 1 152 ? 18.192 -1.099 -19.169 1.00 84.69 152 ALA A O 1
ATOM 1134 N N . LEU A 1 153 ? 18.037 -2.223 -17.231 1.00 85.12 153 LEU A N 1
ATOM 1135 C CA . LEU A 1 153 ? 18.729 -1.219 -16.420 1.00 85.12 153 LEU A CA 1
ATOM 1136 C C . LEU A 1 153 ? 20.222 -1.081 -16.765 1.00 85.12 153 LEU A C 1
ATOM 1138 O O . LEU A 1 153 ? 20.726 0.039 -16.849 1.00 85.12 153 LEU A O 1
ATOM 1142 N N . LEU A 1 154 ? 20.932 -2.194 -16.982 1.00 89.25 154 LEU A N 1
ATOM 1143 C CA . LEU A 1 154 ? 22.375 -2.165 -17.257 1.00 89.25 154 LEU A CA 1
ATOM 1144 C C . LEU A 1 154 ? 22.718 -1.469 -18.589 1.00 89.25 154 LEU A C 1
ATOM 1146 O O . LEU A 1 154 ? 23.575 -0.582 -18.567 1.00 89.25 154 LEU A O 1
ATOM 1150 N N . PRO A 1 155 ? 22.038 -1.759 -19.722 1.00 91.62 155 PRO A N 1
ATOM 1151 C CA . PRO A 1 155 ? 22.253 -1.003 -20.956 1.00 91.62 155 PRO A CA 1
ATOM 1152 C C . PRO A 1 155 ? 21.947 0.494 -20.818 1.00 91.62 155 PRO A C 1
ATOM 1154 O O . PRO A 1 155 ? 22.660 1.315 -21.388 1.00 91.62 155 PRO A O 1
ATOM 1157 N N . CYS A 1 156 ? 20.936 0.867 -20.022 1.00 88.81 156 CYS A N 1
ATOM 1158 C CA . CYS A 1 156 ? 20.622 2.273 -19.745 1.00 88.81 156 CYS A CA 1
ATOM 1159 C C . CYS A 1 156 ? 21.784 2.995 -19.051 1.00 88.81 156 CYS A C 1
ATOM 1161 O O . CYS A 1 156 ? 22.159 4.092 -19.464 1.00 88.81 156 CYS A O 1
ATOM 1163 N N . GLY A 1 157 ? 22.372 2.380 -18.019 1.00 87.38 157 GLY A N 1
ATOM 1164 C CA . GLY A 1 157 ? 23.544 2.931 -17.334 1.00 87.38 157 GLY A CA 1
ATOM 1165 C C . GLY A 1 157 ? 24.748 3.067 -18.268 1.00 87.38 157 GLY A C 1
ATOM 1166 O O . GLY A 1 157 ? 25.417 4.100 -18.268 1.00 87.38 157 GLY A O 1
ATOM 1167 N N . LEU A 1 158 ? 24.974 2.060 -19.117 1.00 89.94 158 LEU A N 1
ATOM 1168 C CA . LEU A 1 158 ? 26.057 2.069 -20.097 1.00 89.94 158 LEU A CA 1
ATOM 1169 C C . LEU A 1 158 ? 25.890 3.190 -21.133 1.00 89.94 158 LEU A C 1
ATOM 1171 O O . LEU A 1 158 ? 26.842 3.915 -21.406 1.00 89.94 158 LEU A O 1
ATOM 1175 N N . ALA A 1 159 ? 24.681 3.395 -21.653 1.00 87.38 159 ALA A N 1
ATOM 1176 C CA . ALA A 1 159 ? 24.418 4.443 -22.634 1.00 87.38 159 ALA A CA 1
ATOM 1177 C C . ALA A 1 159 ? 24.471 5.855 -22.037 1.00 87.38 159 ALA A C 1
ATOM 1179 O O . ALA A 1 159 ? 24.864 6.801 -22.720 1.00 87.38 159 ALA A O 1
ATOM 1180 N N . LEU A 1 160 ? 24.107 6.023 -20.760 1.00 87.00 160 LEU A N 1
ATOM 1181 C CA . LEU A 1 160 ? 24.336 7.281 -20.041 1.00 87.00 160 LEU A CA 1
ATOM 1182 C C . LEU A 1 160 ? 25.828 7.578 -19.900 1.00 87.00 160 LEU A C 1
ATOM 1184 O O . LEU A 1 160 ? 26.236 8.717 -20.117 1.00 87.00 160 LEU A O 1
ATOM 1188 N N . ALA A 1 161 ? 26.632 6.560 -19.579 1.00 86.06 161 ALA A N 1
ATOM 1189 C CA . ALA A 1 161 ? 28.083 6.690 -19.498 1.00 86.06 161 ALA A CA 1
ATOM 1190 C C . ALA A 1 161 ? 28.716 6.994 -20.869 1.00 86.06 161 ALA A C 1
ATOM 1192 O O . ALA A 1 161 ? 29.636 7.808 -20.949 1.00 86.06 161 ALA A O 1
ATOM 1193 N N . GLN A 1 162 ? 28.204 6.397 -21.949 1.00 89.25 162 GLN A N 1
ATOM 1194 C CA . GLN A 1 162 ? 28.638 6.669 -23.323 1.00 89.25 162 GLN A CA 1
ATOM 1195 C C . GLN A 1 162 ? 28.356 8.113 -23.753 1.00 89.25 162 GLN A C 1
ATOM 1197 O O . GLN A 1 162 ? 29.198 8.754 -24.389 1.00 89.25 162 GLN A O 1
ATOM 1202 N N . GLY A 1 163 ? 27.177 8.623 -23.384 1.00 81.38 163 GLY A N 1
ATOM 1203 C CA . GLY A 1 163 ? 26.661 9.902 -23.857 1.00 81.38 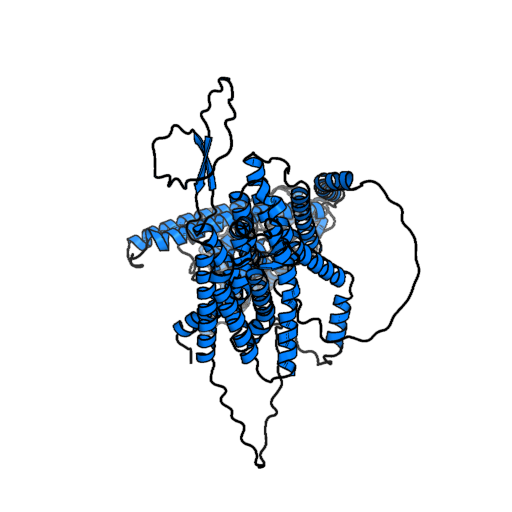163 GLY A CA 1
ATOM 1204 C C . GLY A 1 163 ? 26.328 9.890 -25.354 1.00 81.38 163 GLY A C 1
ATOM 1205 O O . GLY A 1 163 ? 26.471 8.885 -26.044 1.00 81.38 163 GLY A O 1
ATOM 1206 N N . VAL A 1 164 ? 25.879 11.035 -25.872 1.00 78.94 164 VAL A N 1
ATOM 1207 C CA . VAL A 1 164 ? 25.644 11.240 -27.310 1.00 78.94 164 VAL A CA 1
ATOM 1208 C C . VAL A 1 164 ? 26.386 12.465 -27.805 1.00 78.94 164 VAL A C 1
ATOM 1210 O O . VAL A 1 164 ? 26.496 13.463 -27.091 1.00 78.94 164 VAL A O 1
ATOM 1213 N N . GLY A 1 165 ? 26.875 12.399 -29.044 1.00 66.62 165 GLY A N 1
ATOM 1214 C CA . GLY A 1 165 ? 27.635 13.493 -29.632 1.00 66.62 165 GLY A CA 1
ATOM 1215 C C . GLY A 1 165 ? 26.858 14.816 -29.659 1.00 66.62 165 GLY A C 1
ATOM 1216 O O . GLY A 1 165 ? 25.690 14.866 -30.065 1.00 66.62 165 GLY A O 1
ATOM 1217 N N . ARG A 1 166 ? 27.511 15.905 -29.238 1.00 65.56 166 ARG A N 1
ATOM 1218 C CA . ARG A 1 166 ? 26.947 17.267 -29.192 1.00 65.56 166 ARG A CA 1
ATOM 1219 C C . ARG A 1 166 ? 27.505 18.120 -30.325 1.00 65.56 166 ARG A C 1
ATOM 1221 O O . ARG A 1 166 ? 28.653 17.959 -30.720 1.00 65.56 166 ARG A O 1
ATOM 1228 N N . LEU A 1 167 ? 26.664 18.989 -30.875 1.00 58.81 167 LEU A N 1
ATOM 1229 C CA . LEU A 1 167 ? 27.060 19.988 -31.865 1.00 58.81 167 LEU A CA 1
ATOM 1230 C C . LEU A 1 167 ? 26.965 21.353 -31.187 1.00 58.81 167 LEU A C 1
ATOM 1232 O O . LEU A 1 167 ? 25.865 21.751 -30.808 1.00 58.81 167 LEU A O 1
ATOM 1236 N N . GLU A 1 168 ? 28.091 22.039 -31.027 1.00 64.50 168 GLU A N 1
ATOM 1237 C CA . GLU A 1 168 ? 28.137 23.402 -30.491 1.00 64.50 168 GLU A CA 1
ATOM 1238 C C . GLU A 1 168 ? 28.740 24.338 -31.537 1.00 64.50 168 GLU A C 1
ATOM 1240 O O . GLU A 1 168 ? 29.764 24.027 -32.138 1.00 64.50 168 GLU A O 1
ATOM 1245 N N . CYS A 1 169 ? 28.107 25.485 -31.775 1.00 57.62 169 CYS A N 1
ATOM 1246 C CA . CYS A 1 169 ? 28.638 26.512 -32.666 1.00 57.62 169 CYS A CA 1
ATOM 1247 C C . CYS A 1 169 ? 29.413 27.534 -31.831 1.00 57.62 169 CYS A C 1
ATOM 1249 O O . CYS A 1 169 ? 28.817 28.194 -30.980 1.00 57.62 169 CYS A O 1
ATOM 1251 N N . GLN A 1 170 ? 30.720 27.668 -32.069 1.00 60.56 170 GLN A N 1
ATOM 1252 C CA . GLN A 1 170 ? 31.549 28.686 -31.414 1.00 60.56 170 GLN A CA 1
ATOM 1253 C C . GLN A 1 170 ? 31.966 29.789 -32.398 1.00 60.56 170 GLN A C 1
ATOM 1255 O O . GLN A 1 170 ? 32.184 29.499 -33.576 1.00 60.56 170 GLN A O 1
ATOM 1260 N N . PRO A 1 171 ? 32.121 31.050 -31.947 1.00 65.81 171 PRO A N 1
ATOM 1261 C CA . PRO A 1 171 ? 32.685 32.112 -32.777 1.00 65.81 171 PRO A CA 1
ATOM 1262 C C . PRO A 1 171 ? 34.127 31.773 -33.186 1.00 65.81 171 PRO A C 1
ATOM 1264 O O . PRO A 1 171 ? 34.926 31.379 -32.338 1.00 65.81 171 PRO A O 1
ATOM 1267 N N . ALA A 1 172 ? 34.486 31.976 -34.458 1.00 54.72 172 ALA A N 1
ATOM 1268 C CA . ALA A 1 172 ? 35.812 31.672 -35.022 1.00 54.72 172 ALA A CA 1
ATOM 1269 C C . ALA A 1 172 ? 37.030 32.348 -34.341 1.00 54.72 172 ALA A C 1
ATOM 1271 O O . ALA A 1 172 ? 38.162 32.092 -34.741 1.00 54.72 172 ALA A O 1
ATOM 1272 N N . SER A 1 173 ? 36.838 33.202 -33.332 1.00 49.53 173 SER A N 1
ATOM 1273 C CA . SER A 1 173 ? 37.891 33.974 -32.657 1.00 49.53 173 SER A CA 1
ATOM 1274 C C . SER A 1 173 ? 38.409 33.381 -31.333 1.00 49.53 173 SER A C 1
ATOM 1276 O O . SER A 1 173 ? 39.142 34.066 -30.622 1.00 49.53 173 SER A O 1
ATOM 1278 N N . SER A 1 174 ? 38.074 32.135 -30.980 1.00 40.50 174 SER A N 1
ATOM 1279 C CA . SER A 1 174 ? 38.581 31.500 -29.748 1.00 40.50 174 SER A CA 1
ATOM 1280 C C . SER A 1 174 ? 39.949 30.814 -29.967 1.00 40.50 174 SER A C 1
ATOM 1282 O O . SER A 1 174 ? 40.067 29.994 -30.883 1.00 40.50 174 SER A O 1
ATOM 1284 N N . PRO A 1 175 ? 41.005 31.103 -29.176 1.00 47.97 175 PRO A N 1
ATOM 1285 C CA . PRO A 1 175 ? 42.323 30.506 -29.381 1.00 47.97 175 PRO A CA 1
ATOM 1286 C C . PRO A 1 175 ? 42.400 29.056 -28.849 1.00 47.97 175 PRO A C 1
ATOM 1288 O O . PRO A 1 175 ? 42.544 28.841 -27.650 1.00 47.97 175 PRO A O 1
ATOM 1291 N N . ASN A 1 176 ? 42.425 28.095 -29.792 1.00 40.50 176 ASN A N 1
ATOM 1292 C CA . ASN A 1 176 ? 42.800 26.660 -29.698 1.00 40.50 176 ASN A CA 1
ATOM 1293 C C . ASN A 1 176 ? 41.865 25.693 -28.923 1.00 40.50 176 ASN A C 1
ATOM 1295 O O . ASN A 1 176 ? 41.252 26.111 -27.947 1.00 40.50 176 ASN A O 1
ATOM 1299 N N . PRO A 1 177 ? 41.767 24.385 -29.308 1.00 46.22 177 PRO A N 1
ATOM 1300 C CA . PRO A 1 177 ? 42.882 23.529 -29.766 1.00 46.22 177 PRO A CA 1
ATOM 1301 C C . PRO A 1 177 ? 42.628 22.588 -30.977 1.00 46.22 177 PRO A C 1
ATOM 1303 O O . PRO A 1 177 ? 41.519 22.144 -31.238 1.00 46.22 177 PRO A O 1
ATOM 1306 N N . ARG A 1 178 ? 43.721 22.216 -31.670 1.00 39.16 178 ARG A N 1
ATOM 1307 C CA . ARG A 1 178 ? 43.883 21.046 -32.575 1.00 39.16 178 ARG A CA 1
ATOM 1308 C C . ARG A 1 178 ? 42.715 20.751 -33.538 1.00 39.16 178 ARG A C 1
ATOM 1310 O O . ARG A 1 178 ? 42.022 19.747 -33.396 1.00 39.16 178 ARG A O 1
ATOM 1317 N N . VAL A 1 179 ? 42.583 21.550 -34.595 1.00 40.03 179 VAL A N 1
ATOM 1318 C CA . VAL A 1 179 ? 41.818 21.155 -35.789 1.00 40.03 179 VAL A CA 1
ATOM 1319 C C . VAL A 1 179 ? 42.777 20.503 -36.782 1.00 40.03 179 VAL A C 1
ATOM 1321 O O . VAL A 1 179 ? 43.627 21.169 -37.369 1.00 40.03 179 VAL A O 1
ATOM 1324 N N . SER A 1 180 ? 42.658 19.189 -36.960 1.00 31.73 180 SER A N 1
ATOM 1325 C CA . SER A 1 180 ? 43.245 18.478 -38.096 1.00 31.73 180 SER A CA 1
ATOM 1326 C C . SER A 1 180 ? 42.456 18.851 -39.351 1.00 31.73 180 SER A C 1
ATOM 1328 O O . SER A 1 180 ? 41.370 18.333 -39.598 1.00 31.73 180 SER A O 1
ATOM 1330 N N . THR A 1 181 ? 42.982 19.795 -40.123 1.00 33.84 181 THR A N 1
ATOM 1331 C CA . THR A 1 181 ? 42.506 20.149 -41.460 1.00 33.84 181 THR A CA 1
ATOM 1332 C C . THR A 1 181 ? 42.695 18.966 -42.413 1.00 33.84 181 THR A C 1
ATOM 1334 O O . THR A 1 181 ? 43.818 18.626 -42.777 1.00 33.84 181 THR A O 1
ATOM 1337 N N . LEU A 1 182 ? 41.596 18.351 -42.854 1.00 32.25 182 LEU A N 1
ATOM 1338 C CA . LEU A 1 182 ? 41.573 17.526 -44.064 1.00 32.25 182 LEU A CA 1
ATOM 1339 C C . LEU A 1 182 ? 41.285 18.441 -45.263 1.00 32.25 182 LEU A C 1
ATOM 1341 O O . LEU A 1 182 ? 40.254 19.106 -45.326 1.00 32.25 182 LEU A O 1
ATOM 1345 N N . GLN A 1 183 ? 42.259 18.512 -46.169 1.00 31.17 183 GLN A N 1
ATOM 1346 C CA . GLN A 1 183 ? 42.239 19.273 -47.417 1.00 31.17 183 GLN A CA 1
ATOM 1347 C C . GLN A 1 183 ? 41.324 18.661 -48.497 1.00 31.17 183 GLN A C 1
ATOM 1349 O O . GLN A 1 183 ? 41.134 17.449 -48.565 1.00 31.17 183 GLN A O 1
ATOM 1354 N N . SER A 1 184 ? 40.959 19.542 -49.439 1.00 28.80 184 SER A N 1
ATOM 1355 C CA . SER A 1 184 ? 40.567 19.332 -50.849 1.00 28.80 184 SER A CA 1
ATOM 1356 C C . SER A 1 184 ? 39.066 19.204 -51.163 1.00 28.80 184 SER A C 1
ATOM 1358 O O . SER A 1 184 ? 38.406 18.218 -50.868 1.00 28.80 184 SER A O 1
ATOM 1360 N N . SER A 1 185 ? 38.493 20.189 -51.859 1.00 27.80 185 SER A N 1
ATOM 1361 C CA . SER A 1 185 ? 38.563 20.332 -53.322 1.00 27.80 185 SER A CA 1
ATOM 1362 C C . SER A 1 185 ? 37.800 21.586 -53.793 1.00 27.80 185 SER A C 1
ATOM 1364 O O . SER A 1 185 ? 36.991 22.167 -53.079 1.00 27.80 185 SER A O 1
ATOM 1366 N N . SER A 1 186 ? 38.181 22.043 -54.979 1.00 37.16 186 SER A N 1
ATOM 1367 C CA . SER A 1 186 ? 37.957 23.334 -55.637 1.00 37.16 186 SER A CA 1
ATOM 1368 C C . SER A 1 186 ? 36.538 23.598 -56.173 1.00 37.16 186 SER A C 1
ATOM 1370 O O . SER A 1 186 ? 35.986 22.758 -56.878 1.00 37.16 186 SER A O 1
ATOM 1372 N N . GLY A 1 187 ? 36.028 24.823 -55.974 1.00 28.55 187 GLY A N 1
ATOM 1373 C CA . GLY A 1 187 ? 34.854 25.410 -56.649 1.00 28.55 187 GLY A CA 1
ATOM 1374 C C . GLY A 1 187 ? 34.823 26.945 -56.471 1.00 28.55 187 GLY A C 1
ATOM 1375 O O . GLY A 1 187 ? 35.413 27.427 -55.507 1.00 28.55 187 GLY A O 1
ATOM 1376 N N . PRO A 1 188 ? 34.248 27.730 -57.408 1.00 36.50 188 PRO A N 1
ATOM 1377 C CA . PRO A 1 188 ? 34.729 29.079 -57.715 1.00 36.50 188 PRO A CA 1
ATOM 1378 C C . PRO A 1 188 ? 34.248 30.177 -56.755 1.00 36.50 188 PRO A C 1
ATOM 1380 O O . PRO A 1 188 ? 33.165 30.116 -56.179 1.00 36.50 188 PRO A O 1
ATOM 1383 N N . ASN A 1 189 ? 35.091 31.209 -56.654 1.00 36.19 189 ASN A N 1
ATOM 1384 C CA . ASN A 1 189 ? 34.930 32.451 -55.900 1.00 36.19 189 ASN A CA 1
ATOM 1385 C C . ASN A 1 189 ? 33.523 33.061 -56.007 1.00 36.19 189 ASN A C 1
ATOM 1387 O O . ASN A 1 189 ? 33.155 33.601 -57.050 1.00 36.19 189 ASN A O 1
ATOM 1391 N N . VAL A 1 190 ? 32.792 33.086 -54.891 1.00 30.66 190 VAL A N 1
ATOM 1392 C CA . VAL A 1 190 ? 31.668 34.007 -54.694 1.00 30.66 190 VAL A CA 1
ATOM 1393 C C . VAL A 1 190 ? 32.172 35.174 -53.851 1.00 30.66 190 VAL A C 1
ATOM 1395 O O . VAL A 1 190 ? 32.405 35.046 -52.651 1.00 30.66 190 VAL A O 1
ATOM 1398 N N . SER A 1 191 ? 32.377 36.319 -54.498 1.00 33.22 191 SER A N 1
ATOM 1399 C CA . SER A 1 191 ? 32.624 37.598 -53.837 1.00 33.22 191 SER A CA 1
ATOM 1400 C C . SER A 1 191 ? 31.331 38.090 -53.181 1.00 33.22 191 SER A C 1
ATOM 1402 O O . SER A 1 191 ? 30.385 38.441 -53.886 1.00 33.22 191 SER A O 1
ATOM 1404 N N . VAL A 1 192 ? 31.291 38.140 -51.848 1.00 33.09 192 VAL A N 1
ATOM 1405 C CA . VAL A 1 192 ? 30.205 38.785 -51.092 1.00 33.09 192 VAL A CA 1
ATOM 1406 C C . VAL A 1 192 ? 30.716 40.112 -50.526 1.00 33.09 192 VAL A C 1
ATOM 1408 O O . VAL A 1 192 ? 31.727 40.153 -49.828 1.00 33.09 192 VAL A O 1
ATOM 1411 N N . SER A 1 193 ? 30.025 41.197 -50.880 1.00 28.41 193 SER A N 1
ATOM 1412 C CA . SER A 1 193 ? 30.241 42.577 -50.425 1.00 28.41 193 SER A CA 1
ATOM 1413 C C . SER A 1 193 ? 30.121 42.740 -48.896 1.00 28.41 193 SER A C 1
ATOM 1415 O O . SER A 1 193 ? 29.445 41.940 -48.247 1.00 28.41 193 SER A O 1
ATOM 1417 N N . PRO A 1 194 ? 30.721 43.789 -48.294 1.00 40.34 194 PRO A N 1
ATOM 1418 C CA . PRO A 1 194 ? 30.772 43.937 -46.845 1.00 40.34 194 PRO A CA 1
ATOM 1419 C C . PRO A 1 194 ? 29.458 44.517 -46.300 1.00 40.34 194 PRO A C 1
ATOM 1421 O O . PRO A 1 194 ? 29.210 45.718 -46.374 1.00 40.34 194 PRO A O 1
ATOM 1424 N N . GLY A 1 195 ? 28.620 43.654 -45.728 1.00 32.69 195 GLY A N 1
ATOM 1425 C CA . GLY A 1 195 ? 27.528 44.026 -44.829 1.00 32.69 195 GLY A CA 1
ATOM 1426 C C . GLY A 1 195 ? 27.899 43.633 -43.401 1.00 32.69 195 GLY A C 1
ATOM 1427 O O . GLY A 1 195 ? 28.061 42.454 -43.101 1.00 32.69 195 GLY A O 1
ATOM 1428 N N . ILE A 1 196 ? 28.081 44.621 -42.530 1.00 41.31 196 ILE A N 1
ATOM 1429 C CA . ILE A 1 196 ? 28.467 44.445 -41.127 1.00 41.31 196 ILE A CA 1
ATOM 1430 C C . ILE A 1 196 ? 27.342 43.713 -40.371 1.00 41.31 196 ILE A C 1
ATOM 1432 O O . ILE A 1 196 ? 26.212 44.190 -40.318 1.00 41.31 196 ILE A O 1
ATOM 1436 N N . SER A 1 197 ? 27.660 42.572 -39.754 1.00 33.38 197 SER A N 1
ATOM 1437 C CA . SER A 1 197 ? 26.876 41.934 -38.684 1.00 33.38 197 SER A CA 1
ATOM 1438 C C . SER A 1 197 ? 27.822 41.550 -37.537 1.00 33.38 197 SER A C 1
ATOM 1440 O O . SER A 1 197 ? 28.922 41.068 -37.809 1.00 33.38 197 SER A O 1
ATOM 1442 N N . PRO A 1 198 ? 27.448 41.755 -36.259 1.00 39.47 198 PRO A N 1
ATOM 1443 C CA . PRO A 1 198 ? 28.355 41.647 -35.112 1.00 39.47 198 PRO A CA 1
ATOM 1444 C C . PRO A 1 198 ? 28.542 40.205 -34.603 1.00 39.47 198 PRO A C 1
ATOM 1446 O O . PRO A 1 198 ? 28.587 39.958 -33.402 1.00 39.47 198 PRO A O 1
ATOM 1449 N N . SER A 1 199 ? 28.674 39.233 -35.502 1.00 42.00 199 SER A N 1
ATOM 1450 C CA . SER A 1 199 ? 29.023 37.858 -35.142 1.00 42.00 199 SER A CA 1
ATOM 1451 C C . SER A 1 199 ? 29.930 37.280 -36.221 1.00 42.00 199 SER A C 1
ATOM 1453 O O . SER A 1 199 ? 29.491 37.073 -37.352 1.00 42.00 199 SER A O 1
ATOM 1455 N N . GLY A 1 200 ? 31.202 37.049 -35.885 1.00 51.84 200 GLY A N 1
ATOM 1456 C CA . GLY A 1 200 ? 32.142 36.350 -36.763 1.00 51.84 200 GLY A CA 1
ATOM 1457 C C . GLY A 1 200 ? 31.610 34.972 -37.193 1.00 51.84 200 GLY A C 1
ATOM 1458 O O . GLY A 1 200 ? 30.651 34.475 -36.596 1.00 51.84 200 GLY A O 1
ATOM 1459 N N . PRO A 1 201 ? 32.204 34.335 -38.218 1.00 56.97 201 PRO A N 1
ATOM 1460 C CA . PRO A 1 201 ? 31.741 33.035 -38.695 1.00 56.97 201 PRO A CA 1
ATOM 1461 C C . PRO A 1 201 ? 31.712 32.025 -37.538 1.00 56.97 201 PRO A C 1
ATOM 1463 O O . PRO A 1 201 ? 32.711 31.815 -36.852 1.00 56.97 201 PRO A O 1
ATOM 1466 N N . MET A 1 202 ? 30.540 31.447 -37.280 1.00 52.66 202 MET A N 1
ATOM 1467 C CA . MET A 1 202 ? 30.354 30.388 -36.289 1.00 52.66 202 MET A CA 1
ATOM 1468 C C . MET A 1 202 ? 30.899 29.080 -36.865 1.00 52.66 202 MET A C 1
ATOM 1470 O O . MET A 1 202 ? 30.474 28.660 -37.942 1.00 52.66 202 MET A O 1
ATOM 1474 N N . VAL A 1 203 ? 31.819 28.428 -36.160 1.00 64.44 203 VAL A N 1
ATOM 1475 C CA . VAL A 1 203 ? 32.382 27.136 -36.563 1.00 64.44 203 VAL A CA 1
ATOM 1476 C C . VAL A 1 203 ? 31.690 26.024 -35.766 1.00 64.44 203 VAL A C 1
ATOM 1478 O O . VAL A 1 203 ? 31.649 26.102 -34.534 1.00 64.44 203 VAL A O 1
ATOM 1481 N N . PRO A 1 204 ? 31.133 24.994 -36.429 1.00 58.09 204 PRO A N 1
ATOM 1482 C CA . PRO A 1 204 ? 30.536 23.852 -35.747 1.00 58.09 204 PRO A CA 1
ATOM 1483 C C . PRO A 1 204 ? 31.617 22.948 -35.137 1.00 58.09 204 PRO A C 1
ATOM 1485 O O . PRO A 1 204 ? 32.476 22.427 -35.848 1.00 58.09 204 PRO A O 1
ATOM 1488 N N . ILE A 1 205 ? 31.542 22.718 -33.826 1.00 65.31 205 ILE A N 1
ATOM 1489 C CA . ILE A 1 205 ? 32.366 21.757 -33.088 1.00 65.31 205 ILE A CA 1
ATOM 1490 C C . ILE A 1 205 ? 31.529 20.506 -32.811 1.00 65.31 205 ILE A C 1
ATOM 1492 O O . ILE A 1 205 ? 30.460 20.572 -32.200 1.00 65.31 205 ILE A O 1
ATOM 1496 N N . TYR A 1 206 ? 32.029 19.356 -33.265 1.00 66.44 206 TYR A N 1
ATOM 1497 C CA . TYR A 1 206 ? 31.396 18.052 -33.081 1.00 66.44 206 TYR A CA 1
ATOM 1498 C C . TYR A 1 206 ? 32.064 17.314 -31.920 1.00 66.44 206 TYR A C 1
ATOM 1500 O O . TYR A 1 206 ? 33.156 16.768 -32.064 1.00 66.44 206 TYR A O 1
ATOM 1508 N N . PHE A 1 207 ? 31.396 17.265 -30.773 1.00 66.81 207 PHE A N 1
ATOM 1509 C CA . PHE A 1 207 ? 31.794 16.398 -29.670 1.00 66.81 207 PHE A CA 1
ATOM 1510 C C . PHE A 1 207 ? 31.370 14.965 -29.984 1.00 66.81 207 PHE A C 1
ATOM 1512 O O . PHE A 1 207 ? 30.209 14.722 -30.324 1.00 66.81 207 PHE A O 1
ATOM 1519 N N . LYS A 1 208 ? 32.313 14.027 -29.890 1.00 69.88 208 LYS A N 1
ATOM 1520 C CA . LYS A 1 208 ? 32.087 12.595 -30.102 1.00 69.88 208 LYS A CA 1
ATOM 1521 C C . LYS A 1 208 ? 31.697 11.918 -28.784 1.00 69.88 208 LYS A C 1
ATOM 1523 O O . LYS A 1 208 ? 32.068 12.391 -27.715 1.00 69.88 208 LYS A O 1
ATOM 1528 N N . GLU A 1 209 ? 30.932 10.838 -28.872 1.00 83.56 209 GLU A N 1
ATOM 1529 C CA . GLU A 1 209 ? 30.636 9.927 -27.763 1.00 83.56 209 GLU A CA 1
ATOM 1530 C C . GLU A 1 209 ? 31.910 9.433 -27.040 1.00 83.56 209 GLU A C 1
ATOM 1532 O O . GLU A 1 209 ? 32.972 9.318 -27.658 1.00 83.56 209 GLU A O 1
ATOM 1537 N N . HIS A 1 210 ? 31.814 9.135 -25.733 1.00 83.88 210 HIS A N 1
ATOM 1538 C CA . HIS A 1 210 ? 32.974 8.731 -24.918 1.00 83.88 210 HIS A CA 1
ATOM 1539 C C . HIS A 1 210 ? 33.598 7.407 -25.381 1.00 83.88 210 HIS A C 1
ATOM 1541 O O . HIS A 1 210 ? 34.804 7.206 -25.244 1.00 83.88 210 HIS A O 1
ATOM 1547 N N . PHE A 1 211 ? 32.785 6.509 -25.936 1.00 90.38 211 PHE A N 1
ATOM 1548 C CA . PHE A 1 211 ? 33.227 5.287 -26.600 1.00 90.38 211 PHE A CA 1
ATOM 1549 C C . PHE A 1 211 ? 32.262 4.911 -27.731 1.00 90.38 211 PHE A C 1
ATOM 1551 O O . PHE A 1 211 ? 31.124 5.374 -27.779 1.00 90.38 211 PHE A O 1
ATOM 1558 N N . SER A 1 212 ? 32.736 4.086 -28.667 1.00 90.38 212 SER A N 1
ATOM 1559 C CA . SER A 1 212 ? 31.993 3.737 -29.885 1.00 90.38 212 SER A CA 1
ATOM 1560 C C . SER A 1 212 ? 30.832 2.765 -29.636 1.00 90.38 212 SER A C 1
ATOM 1562 O O . SER A 1 212 ? 30.900 1.944 -28.719 1.00 90.38 212 SER A O 1
ATOM 1564 N N . ALA A 1 213 ? 29.841 2.754 -30.535 1.00 89.75 213 ALA A N 1
ATOM 1565 C CA . ALA A 1 213 ? 28.762 1.757 -30.541 1.00 89.75 213 ALA A CA 1
ATOM 1566 C C . ALA A 1 213 ? 29.286 0.306 -30.619 1.00 89.75 213 ALA A C 1
ATOM 1568 O O . ALA A 1 213 ? 28.727 -0.607 -30.017 1.00 89.75 213 ALA A O 1
ATOM 1569 N N . SER A 1 214 ? 30.423 0.081 -31.290 1.00 93.06 214 SER A N 1
ATOM 1570 C CA . SER A 1 214 ? 31.081 -1.234 -31.314 1.00 93.06 214 SER A CA 1
ATOM 1571 C C . SER A 1 214 ? 31.513 -1.679 -29.912 1.00 93.06 214 SER A C 1
ATOM 1573 O O . SER A 1 214 ? 31.265 -2.813 -29.504 1.00 93.06 214 SER A O 1
ATOM 1575 N N . THR A 1 215 ? 32.104 -0.767 -29.135 1.00 93.12 215 THR A N 1
ATOM 1576 C CA . THR A 1 215 ? 32.484 -1.013 -27.738 1.00 93.12 215 THR A CA 1
ATOM 1577 C C . THR A 1 215 ? 31.254 -1.301 -26.878 1.00 93.12 215 THR A C 1
ATOM 1579 O O . THR A 1 215 ? 31.285 -2.237 -26.082 1.00 93.12 215 THR A O 1
ATOM 1582 N N . PHE A 1 216 ? 30.158 -0.561 -27.081 1.00 94.81 216 PHE A N 1
ATOM 1583 C CA . PHE A 1 216 ? 28.882 -0.820 -26.411 1.00 94.81 216 PHE A CA 1
ATOM 1584 C C . PHE A 1 216 ? 28.396 -2.257 -26.666 1.00 94.81 216 PHE A C 1
ATOM 1586 O O . PHE A 1 216 ? 28.142 -3.005 -25.720 1.00 94.81 216 PHE A O 1
ATOM 1593 N N . PHE A 1 217 ? 28.355 -2.701 -27.926 1.00 95.81 217 PHE A N 1
ATOM 1594 C CA . PHE A 1 217 ? 27.930 -4.061 -28.275 1.00 95.81 217 PHE A CA 1
ATOM 1595 C C . PHE A 1 217 ? 28.863 -5.157 -27.737 1.00 95.81 217 PHE A C 1
ATOM 1597 O O . PHE A 1 217 ? 28.385 -6.223 -27.340 1.00 95.81 217 PHE A O 1
ATOM 1604 N N . TRP A 1 218 ? 30.173 -4.911 -27.634 1.00 97.19 218 TRP A N 1
ATOM 1605 C CA . TRP A 1 218 ? 31.100 -5.839 -26.969 1.00 97.19 218 TRP A CA 1
ATOM 1606 C C . TRP A 1 218 ? 30.832 -5.976 -25.466 1.00 97.19 218 TRP A C 1
ATOM 1608 O O . TRP A 1 218 ? 30.917 -7.081 -24.918 1.00 97.19 218 TRP A O 1
ATOM 1618 N N . VAL A 1 219 ? 30.439 -4.892 -24.794 1.00 95.69 219 VAL A N 1
ATOM 1619 C CA . VAL A 1 219 ? 30.006 -4.957 -23.390 1.00 95.69 219 VAL A CA 1
ATOM 1620 C C . VAL A 1 219 ? 28.715 -5.773 -23.263 1.00 95.69 219 VAL A C 1
ATOM 1622 O O . VAL A 1 219 ? 28.646 -6.664 -22.417 1.00 95.69 219 VAL A O 1
ATOM 1625 N N . ILE A 1 220 ? 27.724 -5.568 -24.141 1.00 95.88 220 ILE A N 1
ATOM 1626 C CA . ILE A 1 220 ? 26.490 -6.379 -24.137 1.00 95.88 220 ILE A CA 1
ATOM 1627 C C . ILE A 1 220 ? 26.782 -7.859 -24.430 1.00 95.88 220 ILE A C 1
ATOM 1629 O O . ILE A 1 220 ? 26.232 -8.738 -23.766 1.00 95.88 220 ILE A O 1
ATOM 1633 N N . THR A 1 221 ? 27.697 -8.150 -25.360 1.00 97.00 221 THR A N 1
ATOM 1634 C CA . THR A 1 221 ? 28.185 -9.515 -25.636 1.00 97.00 221 THR A CA 1
ATOM 1635 C C . THR A 1 221 ? 28.766 -10.159 -24.378 1.00 97.00 221 THR A C 1
ATOM 1637 O O . THR A 1 221 ? 28.473 -11.316 -24.079 1.00 97.00 221 THR A O 1
ATOM 1640 N N . SER A 1 222 ? 29.540 -9.398 -23.601 1.00 96.31 222 SER A N 1
ATOM 1641 C CA . SER A 1 222 ? 30.142 -9.877 -22.353 1.00 96.31 222 SER A CA 1
ATOM 1642 C C . SER A 1 222 ? 29.073 -10.198 -21.301 1.00 96.31 222 SER A C 1
ATOM 1644 O O . SER A 1 222 ? 29.145 -11.235 -20.646 1.00 96.31 222 SER A O 1
ATOM 1646 N N . LEU A 1 223 ? 28.030 -9.370 -21.182 1.00 95.94 223 LEU A N 1
ATOM 1647 C CA . LEU A 1 223 ? 26.900 -9.622 -20.279 1.00 95.94 223 LEU A CA 1
ATOM 1648 C C . LEU A 1 223 ? 26.078 -10.856 -20.695 1.00 95.94 223 LEU A C 1
ATOM 1650 O O . LEU A 1 223 ? 25.660 -11.638 -19.839 1.00 95.94 223 LEU A O 1
ATOM 1654 N N . LEU A 1 224 ? 25.889 -11.080 -21.999 1.00 95.94 224 LEU A N 1
ATOM 1655 C CA . LEU A 1 224 ? 25.259 -12.297 -22.526 1.00 95.94 224 LEU A CA 1
ATOM 1656 C C . LEU A 1 224 ? 26.111 -13.545 -22.248 1.00 95.94 224 LEU A C 1
ATOM 1658 O O . LEU A 1 224 ? 25.572 -14.581 -21.858 1.00 95.94 224 LEU A O 1
ATOM 1662 N N . ALA A 1 225 ? 27.436 -13.444 -22.381 1.00 96.62 225 ALA A N 1
ATOM 1663 C CA . ALA A 1 225 ? 28.352 -14.531 -22.043 1.00 96.62 225 ALA A CA 1
ATOM 1664 C C . ALA A 1 225 ? 28.328 -14.850 -20.538 1.00 96.62 225 ALA A C 1
ATOM 1666 O O . ALA A 1 225 ? 28.325 -16.022 -20.164 1.00 96.62 225 ALA A O 1
ATOM 1667 N N . ILE A 1 226 ? 28.225 -13.832 -19.675 1.00 96.12 226 ILE A N 1
ATOM 1668 C CA . ILE A 1 226 ? 28.035 -14.010 -18.227 1.00 96.12 226 ILE A CA 1
ATOM 1669 C C . ILE A 1 226 ? 26.716 -14.733 -17.934 1.00 96.12 226 ILE A C 1
ATOM 1671 O O . ILE A 1 226 ? 26.703 -15.649 -17.118 1.00 96.12 226 ILE A O 1
ATOM 1675 N N . SER A 1 227 ? 25.620 -14.386 -18.615 1.00 95.50 227 SER A N 1
ATOM 1676 C CA . SER A 1 227 ? 24.343 -15.107 -18.481 1.00 95.50 227 SER A CA 1
ATOM 1677 C C . SER A 1 227 ? 24.461 -16.582 -18.898 1.00 95.50 227 SER A C 1
ATOM 1679 O O . SER A 1 227 ? 23.964 -17.469 -18.197 1.00 95.50 227 SER A O 1
ATOM 1681 N N . ALA A 1 228 ? 25.175 -16.868 -19.992 1.00 94.81 228 ALA A N 1
ATOM 1682 C CA . ALA A 1 228 ? 25.447 -18.235 -20.435 1.00 94.81 228 ALA A CA 1
ATOM 1683 C C . ALA A 1 228 ? 26.311 -19.016 -19.429 1.00 94.81 228 ALA A C 1
ATOM 1685 O O . ALA A 1 228 ? 26.000 -20.165 -19.111 1.00 94.81 228 ALA A O 1
ATOM 1686 N N . ALA A 1 229 ? 27.351 -18.387 -18.877 1.00 93.75 229 ALA A N 1
ATOM 1687 C CA . ALA A 1 229 ? 28.189 -18.972 -17.833 1.00 93.75 229 ALA A CA 1
ATOM 1688 C C . ALA A 1 229 ? 27.399 -19.216 -16.538 1.00 93.75 229 ALA A C 1
ATOM 1690 O O . ALA A 1 229 ? 27.537 -20.274 -15.925 1.00 93.75 229 ALA A O 1
ATOM 1691 N N . ALA A 1 230 ? 26.520 -18.286 -16.157 1.00 93.25 230 ALA A N 1
ATOM 1692 C CA . ALA A 1 230 ? 25.661 -18.424 -14.989 1.00 93.25 230 ALA A CA 1
ATOM 1693 C C . ALA A 1 230 ? 24.712 -19.622 -15.122 1.00 93.25 230 ALA A C 1
ATOM 1695 O O . ALA A 1 230 ? 24.543 -20.380 -14.172 1.00 93.25 230 ALA A O 1
ATOM 1696 N N . PHE A 1 231 ? 24.166 -19.853 -16.319 1.00 93.50 231 PHE A N 1
ATOM 1697 C CA . PHE A 1 231 ? 23.368 -21.044 -16.603 1.00 93.50 231 PHE A CA 1
ATOM 1698 C C . PHE A 1 231 ? 24.169 -22.343 -16.470 1.00 93.50 231 PHE A C 1
ATOM 1700 O O . PHE A 1 231 ? 23.685 -23.288 -15.855 1.00 93.50 231 PHE A O 1
ATOM 1707 N N . GLN A 1 232 ? 25.409 -22.395 -16.974 1.00 90.88 232 GLN A N 1
ATOM 1708 C CA . GLN A 1 232 ? 26.271 -23.562 -16.738 1.00 90.88 232 GLN A CA 1
ATOM 1709 C C . GLN A 1 232 ? 26.548 -23.760 -15.241 1.00 90.88 232 GLN A C 1
ATOM 1711 O O . GLN A 1 232 ? 26.500 -24.886 -14.758 1.00 90.88 232 GLN A O 1
ATOM 1716 N N . GLY A 1 233 ? 26.759 -22.673 -14.492 1.00 87.56 233 GLY A N 1
ATOM 1717 C CA . GLY A 1 233 ? 26.884 -22.707 -13.034 1.00 87.56 233 GLY A CA 1
ATOM 1718 C C . GLY A 1 233 ? 25.644 -23.278 -12.339 1.00 87.56 233 GLY A C 1
ATOM 1719 O O . GLY A 1 233 ? 25.781 -24.089 -11.430 1.00 87.56 233 GLY A O 1
ATOM 1720 N N . LEU A 1 234 ? 24.437 -22.926 -12.798 1.00 89.31 234 LEU A N 1
ATOM 1721 C CA . LEU A 1 234 ? 23.183 -23.488 -12.278 1.00 89.31 234 LEU A CA 1
ATOM 1722 C C . LEU A 1 234 ? 23.061 -24.989 -12.556 1.00 89.31 234 LEU A C 1
ATOM 1724 O O . LEU A 1 234 ? 22.624 -25.731 -11.683 1.00 89.31 234 LEU A O 1
ATOM 1728 N N . LEU A 1 235 ? 23.490 -25.454 -13.733 1.00 87.44 235 LEU A N 1
ATOM 1729 C CA . LEU A 1 235 ? 23.496 -26.885 -14.057 1.00 87.44 235 LEU A CA 1
ATOM 1730 C C . LEU A 1 235 ? 24.449 -27.684 -13.162 1.00 87.44 235 LEU A C 1
ATOM 1732 O O . LEU A 1 235 ? 24.143 -28.824 -12.838 1.00 87.44 235 LEU A O 1
ATOM 1736 N N . LEU A 1 236 ? 25.574 -27.094 -12.745 1.00 85.06 236 LEU A N 1
ATOM 1737 C CA . LEU A 1 236 ? 26.518 -27.727 -11.815 1.00 85.06 236 LEU A CA 1
ATOM 1738 C C . LEU A 1 236 ? 25.983 -27.808 -10.376 1.00 85.06 236 LEU A C 1
ATOM 1740 O O . LEU A 1 236 ? 26.465 -28.623 -9.594 1.00 85.06 236 LEU A O 1
ATOM 1744 N N . LEU A 1 237 ? 25.014 -26.960 -10.019 1.00 79.38 237 LEU A N 1
ATOM 1745 C CA . LEU A 1 237 ? 24.385 -26.931 -8.695 1.00 79.38 237 LEU A CA 1
ATOM 1746 C C . LEU A 1 237 ? 23.157 -27.847 -8.589 1.00 79.38 237 LEU A C 1
ATOM 1748 O O . LEU A 1 237 ? 22.734 -28.163 -7.478 1.00 79.38 237 LEU A O 1
ATOM 1752 N N . LEU A 1 238 ? 22.582 -28.268 -9.719 1.00 74.69 238 LEU A N 1
ATOM 1753 C CA . LEU A 1 238 ? 21.474 -29.218 -9.755 1.00 74.69 238 LEU A CA 1
ATOM 1754 C C . LEU A 1 238 ? 22.005 -30.657 -9.587 1.00 74.69 238 LEU A C 1
ATOM 1756 O O . LEU A 1 238 ? 23.000 -31.011 -10.221 1.00 74.69 238 LEU A O 1
ATOM 1760 N N . PRO A 1 239 ? 21.363 -31.515 -8.769 1.00 57.91 239 PRO A N 1
ATOM 1761 C CA . PRO A 1 239 ? 21.766 -32.913 -8.639 1.00 57.91 239 PRO A CA 1
ATOM 1762 C C . PRO A 1 239 ? 21.721 -33.622 -10.000 1.00 57.91 239 PRO A C 1
ATOM 1764 O O . PRO A 1 239 ? 20.693 -33.596 -10.679 1.00 57.91 239 PRO A O 1
ATOM 1767 N N . SER A 1 240 ? 22.824 -34.264 -10.397 1.00 42.88 240 SER A N 1
ATOM 1768 C CA . SER A 1 240 ? 22.922 -35.014 -11.653 1.00 42.88 240 SER A CA 1
ATOM 1769 C C . SER A 1 240 ? 21.840 -36.092 -11.733 1.00 42.88 240 SER A C 1
ATOM 1771 O O . SER A 1 240 ? 21.936 -37.130 -11.081 1.00 42.88 240 SER A O 1
ATOM 1773 N N . THR A 1 241 ? 20.839 -35.899 -12.588 1.00 36.34 241 THR A N 1
ATOM 1774 C CA . THR A 1 241 ? 19.951 -36.979 -13.032 1.00 36.34 241 THR A CA 1
ATOM 1775 C C . THR A 1 241 ? 20.700 -37.853 -14.039 1.00 36.34 241 THR A C 1
ATOM 1777 O O . THR A 1 241 ? 20.462 -37.824 -15.242 1.00 36.34 241 THR A O 1
ATOM 1780 N N . ASN A 1 242 ? 21.637 -38.659 -13.538 1.00 31.45 242 ASN A N 1
ATOM 1781 C CA . ASN A 1 242 ? 22.151 -39.805 -14.276 1.00 31.45 242 ASN A CA 1
ATOM 1782 C C . ASN A 1 242 ? 21.156 -40.955 -14.116 1.00 31.45 242 ASN A C 1
ATOM 1784 O O . ASN A 1 242 ? 21.216 -41.690 -13.137 1.00 31.45 242 ASN A O 1
ATOM 1788 N N . THR A 1 243 ? 20.278 -41.150 -15.099 1.00 28.12 243 THR A N 1
ATOM 1789 C CA . THR A 1 243 ? 19.693 -42.481 -15.307 1.00 28.12 243 THR A CA 1
ATOM 1790 C C . THR A 1 243 ? 19.766 -42.835 -16.782 1.00 28.12 243 THR A C 1
ATOM 1792 O O . THR A 1 243 ? 18.860 -42.590 -17.574 1.00 28.12 243 THR A O 1
ATOM 1795 N N . THR A 1 244 ? 20.908 -43.405 -17.155 1.00 28.28 244 THR A N 1
ATOM 1796 C CA . THR A 1 244 ? 21.013 -44.331 -18.278 1.00 28.28 244 THR A CA 1
ATOM 1797 C C . THR A 1 244 ? 20.022 -45.470 -18.070 1.00 28.28 244 THR A C 1
ATOM 1799 O O . THR A 1 244 ? 20.132 -46.247 -17.124 1.00 28.28 244 THR A O 1
ATOM 1802 N N . VAL A 1 245 ? 19.057 -45.552 -18.978 1.00 28.52 245 VAL A N 1
ATOM 1803 C CA . VAL A 1 245 ? 18.169 -46.696 -19.172 1.00 28.52 245 VAL A CA 1
ATOM 1804 C C . VAL A 1 245 ? 19.013 -47.947 -19.442 1.00 28.52 245 VAL A C 1
ATOM 1806 O O . VAL A 1 245 ? 19.761 -47.986 -20.416 1.00 28.52 245 VAL A O 1
ATOM 1809 N N . THR A 1 246 ? 18.858 -48.982 -18.617 1.00 24.31 246 THR A N 1
ATOM 1810 C CA . THR A 1 246 ? 19.124 -50.380 -18.999 1.00 24.31 246 THR A CA 1
ATOM 1811 C C . THR A 1 246 ? 17.849 -51.195 -18.756 1.00 24.31 246 THR A C 1
ATOM 1813 O O . THR A 1 246 ? 17.150 -50.933 -17.775 1.00 24.31 246 THR A O 1
ATOM 1816 N N . PRO A 1 247 ? 17.462 -52.108 -19.666 1.00 30.44 247 PRO A N 1
ATOM 1817 C CA . PRO A 1 247 ? 16.146 -52.728 -19.629 1.00 30.44 247 PRO A CA 1
ATOM 1818 C C . PRO A 1 247 ? 16.132 -54.062 -18.860 1.00 30.44 247 PRO A C 1
ATOM 1820 O O . PRO A 1 247 ? 16.994 -54.908 -19.070 1.00 30.44 247 PRO A O 1
ATOM 1823 N N . ARG A 1 248 ? 15.031 -54.253 -18.115 1.00 25.14 248 ARG A N 1
ATOM 1824 C CA . ARG A 1 248 ? 14.322 -55.513 -17.796 1.00 25.14 248 ARG A CA 1
ATOM 1825 C C . ARG A 1 248 ? 14.961 -56.503 -16.798 1.00 25.14 248 ARG A C 1
ATOM 1827 O O . ARG A 1 248 ? 15.986 -57.108 -17.080 1.00 25.14 248 ARG A O 1
ATOM 1834 N N . ASN A 1 249 ? 14.239 -56.795 -15.709 1.00 24.23 249 ASN A N 1
ATOM 1835 C CA . ASN A 1 249 ? 13.634 -58.120 -15.500 1.00 24.23 249 ASN A CA 1
ATOM 1836 C C . ASN A 1 249 ? 12.577 -58.120 -14.384 1.00 24.23 249 ASN A C 1
ATOM 1838 O O . ASN A 1 249 ? 12.660 -57.369 -13.419 1.00 24.23 249 ASN A O 1
ATOM 1842 N N . GLU A 1 250 ? 11.565 -58.953 -14.610 1.00 31.88 250 GLU A N 1
ATOM 1843 C CA . GLU A 1 250 ? 10.380 -59.211 -13.793 1.00 31.88 250 GLU A CA 1
ATOM 1844 C C . GLU A 1 250 ? 10.738 -59.882 -12.453 1.00 31.88 250 GLU A C 1
ATOM 1846 O O . GLU A 1 250 ? 11.657 -60.698 -12.391 1.00 31.88 250 GLU A O 1
ATOM 1851 N N . GLY A 1 251 ? 9.988 -59.560 -11.396 1.00 25.11 251 GLY A N 1
ATOM 1852 C CA . GLY A 1 251 ? 10.070 -60.204 -10.083 1.00 25.11 251 GLY A CA 1
ATOM 1853 C C . GLY A 1 251 ? 9.136 -59.527 -9.077 1.00 25.11 251 GLY A C 1
ATOM 1854 O O . GLY A 1 251 ? 9.180 -58.316 -8.906 1.00 25.11 251 GLY A O 1
ATOM 1855 N N . GLU A 1 252 ? 8.252 -60.318 -8.481 1.00 26.97 252 GLU A N 1
ATOM 1856 C CA . GLU A 1 252 ? 7.113 -59.961 -7.628 1.00 26.97 252 GLU A CA 1
ATOM 1857 C C . GLU A 1 252 ? 7.466 -59.145 -6.366 1.00 26.97 252 GLU A C 1
ATOM 1859 O O . GLU A 1 252 ? 8.514 -59.353 -5.760 1.00 26.97 252 GLU A O 1
ATOM 1864 N N . GLY A 1 253 ? 6.537 -58.289 -5.904 1.00 24.16 253 GLY A N 1
ATOM 1865 C CA . GLY A 1 253 ? 6.573 -57.741 -4.537 1.00 24.16 253 GLY A CA 1
ATOM 1866 C C . GLY A 1 253 ? 5.983 -56.339 -4.353 1.00 24.16 253 GLY A C 1
ATOM 1867 O O . GLY A 1 253 ? 6.704 -55.357 -4.407 1.00 24.16 253 GLY A O 1
ATOM 1868 N N . GLN A 1 254 ? 4.668 -56.281 -4.122 1.00 25.42 254 GLN A N 1
ATOM 1869 C CA . GLN A 1 254 ? 3.911 -55.333 -3.278 1.00 25.42 254 GLN A CA 1
ATOM 1870 C C . GLN A 1 254 ? 4.453 -53.906 -3.007 1.00 25.42 254 GLN A C 1
ATOM 1872 O O . GLN A 1 254 ? 5.413 -53.718 -2.269 1.00 25.42 254 GLN A O 1
ATOM 1877 N N . GLY A 1 255 ? 3.640 -52.910 -3.394 1.00 25.55 255 GLY A N 1
ATOM 1878 C CA . GLY A 1 255 ? 3.443 -51.674 -2.622 1.00 25.55 255 GLY A CA 1
ATOM 1879 C C . GLY A 1 255 ? 3.865 -50.367 -3.303 1.00 25.55 255 GLY A C 1
ATOM 1880 O O . GLY A 1 255 ? 5.033 -50.177 -3.605 1.00 25.55 255 GLY A O 1
ATOM 1881 N N . ALA A 1 256 ? 2.899 -49.446 -3.412 1.00 23.41 256 ALA A N 1
ATOM 1882 C CA . ALA A 1 256 ? 3.002 -48.022 -3.769 1.00 23.41 256 ALA A CA 1
ATOM 1883 C C . ALA A 1 256 ? 3.016 -47.657 -5.272 1.00 23.41 256 ALA A C 1
ATOM 1885 O O . ALA A 1 256 ? 4.019 -47.719 -5.977 1.00 23.41 256 ALA A O 1
ATOM 1886 N N . THR A 1 257 ? 1.852 -47.198 -5.734 1.00 22.08 257 THR A N 1
ATOM 1887 C CA . THR A 1 257 ? 1.650 -46.361 -6.924 1.00 22.08 257 THR A CA 1
ATOM 1888 C C . THR A 1 257 ? 2.369 -45.010 -6.773 1.00 22.08 257 THR A C 1
ATOM 1890 O O . THR A 1 257 ? 2.261 -44.414 -5.702 1.00 22.08 257 THR A O 1
ATOM 1893 N N . PRO A 1 258 ? 3.051 -44.477 -7.807 1.00 23.84 258 PRO A N 1
ATOM 1894 C CA . PRO A 1 258 ? 3.520 -43.096 -7.805 1.00 23.84 258 PRO A CA 1
ATOM 1895 C C . PRO A 1 258 ? 2.346 -42.171 -8.143 1.00 23.84 258 PRO A C 1
ATOM 1897 O O . PRO A 1 258 ? 1.825 -42.211 -9.258 1.00 23.84 258 PRO A O 1
ATOM 1900 N N . GLU A 1 259 ? 1.923 -41.374 -7.168 1.00 24.67 259 GLU A N 1
ATOM 1901 C CA . GLU A 1 259 ? 0.958 -40.292 -7.350 1.00 24.67 259 GLU A CA 1
ATOM 1902 C C . GLU A 1 259 ? 1.555 -39.177 -8.227 1.00 24.67 259 GLU A C 1
ATOM 1904 O O . GLU A 1 259 ? 2.676 -38.707 -8.019 1.00 24.67 259 GLU A O 1
ATOM 1909 N N . GLU A 1 260 ? 0.782 -38.783 -9.240 1.00 28.80 260 GLU A N 1
ATOM 1910 C CA . GLU A 1 260 ? 0.875 -37.499 -9.928 1.00 28.80 260 GLU A CA 1
ATOM 1911 C C . GLU A 1 260 ? 0.449 -36.372 -8.972 1.00 28.80 260 GLU A C 1
ATOM 1913 O O . GLU A 1 260 ? -0.713 -36.323 -8.588 1.00 28.80 260 GLU A O 1
ATOM 1918 N N . GLU A 1 261 ? 1.322 -35.407 -8.676 1.00 26.75 261 GLU A N 1
ATOM 1919 C CA . GLU A 1 261 ? 0.927 -34.070 -8.191 1.00 26.75 261 GLU A CA 1
ATOM 1920 C C . GLU A 1 261 ? 1.880 -33.037 -8.827 1.00 26.75 261 GLU A C 1
ATOM 1922 O O . GLU A 1 261 ? 3.099 -33.146 -8.720 1.00 26.75 261 GLU A O 1
ATOM 1927 N N . ALA A 1 262 ? 1.452 -32.152 -9.733 1.00 24.86 262 ALA A N 1
ATOM 1928 C CA . ALA A 1 262 ? 0.492 -31.049 -9.612 1.00 24.86 262 ALA A CA 1
ATOM 1929 C C . ALA A 1 262 ? 1.011 -29.860 -8.769 1.00 24.86 262 ALA A C 1
ATOM 1931 O O . ALA A 1 262 ? 1.476 -29.978 -7.645 1.00 24.86 262 ALA A O 1
ATOM 1932 N N . SER A 1 263 ? 0.915 -28.672 -9.362 1.00 20.53 263 SER A N 1
ATOM 1933 C CA . SER A 1 263 ? 1.095 -27.336 -8.775 1.00 20.53 263 SER A CA 1
ATOM 1934 C C . SER A 1 263 ? -0.136 -26.511 -9.196 1.00 20.53 263 SER A C 1
ATOM 1936 O O . SER A 1 263 ? -0.709 -26.860 -10.234 1.00 20.53 263 SER A O 1
ATOM 1938 N N . PRO A 1 264 ? -0.478 -25.351 -8.590 1.00 40.06 264 PRO A N 1
ATOM 1939 C CA . PRO A 1 264 ? -0.025 -24.753 -7.323 1.00 40.06 264 PRO A CA 1
ATOM 1940 C C . PRO A 1 264 ? -1.165 -24.072 -6.492 1.00 40.06 264 PRO A C 1
ATOM 1942 O O . PRO A 1 264 ? -2.271 -23.870 -6.976 1.00 40.06 264 PRO A O 1
ATOM 1945 N N . LEU A 1 265 ? -0.834 -23.596 -5.279 1.00 24.19 265 LEU A N 1
ATOM 1946 C CA . LEU A 1 265 ? -1.480 -22.483 -4.535 1.00 24.19 265 LEU A CA 1
ATOM 1947 C C . LEU A 1 265 ? -2.979 -22.607 -4.158 1.00 24.19 265 LEU A C 1
ATOM 1949 O O . LEU A 1 265 ? -3.859 -22.137 -4.877 1.00 24.19 265 LEU A O 1
ATOM 1953 N N . ARG A 1 266 ? -3.248 -23.069 -2.927 1.00 22.83 266 ARG A N 1
ATOM 1954 C CA . ARG A 1 266 ? -4.504 -22.836 -2.184 1.00 22.83 266 ARG A CA 1
ATOM 1955 C C . ARG A 1 266 ? -4.169 -22.127 -0.864 1.00 22.83 266 ARG A C 1
ATOM 1957 O O . ARG A 1 266 ? -3.218 -22.520 -0.191 1.00 22.83 266 ARG A O 1
ATOM 1964 N N . GLU A 1 267 ? -4.890 -21.056 -0.532 1.00 24.48 267 GLU A N 1
ATOM 1965 C CA . GLU A 1 267 ? -4.795 -20.400 0.783 1.00 24.48 267 GLU A CA 1
ATOM 1966 C C . GLU A 1 267 ? -5.370 -21.313 1.887 1.00 24.48 267 GLU A C 1
ATOM 1968 O O . GLU A 1 267 ? -6.243 -22.135 1.590 1.00 24.48 267 GLU A O 1
ATOM 1973 N N . PRO A 1 268 ? -4.894 -21.224 3.145 1.00 27.33 268 PRO A N 1
ATOM 1974 C CA . PRO A 1 268 ? -5.316 -22.139 4.196 1.00 27.33 268 PRO A CA 1
ATOM 1975 C C . PRO A 1 268 ? -6.623 -21.677 4.855 1.00 27.33 268 PRO A C 1
ATOM 1977 O O . PRO A 1 268 ? -6.668 -20.608 5.460 1.00 27.33 268 PRO A O 1
ATOM 1980 N N . GLY A 1 269 ? -7.648 -22.533 4.796 1.00 28.75 269 GLY A N 1
ATOM 1981 C CA . GLY A 1 269 ? -8.794 -22.499 5.708 1.00 28.75 269 GLY A CA 1
ATOM 1982 C C . GLY A 1 269 ? -10.164 -22.574 5.036 1.00 28.75 269 GLY A C 1
ATOM 1983 O O . GLY A 1 269 ? -10.858 -21.570 4.979 1.00 28.75 269 GLY A O 1
ATOM 1984 N N . GLU A 1 270 ? -10.582 -23.761 4.591 1.00 24.95 270 GLU A N 1
ATOM 1985 C CA . GLU A 1 270 ? -12.007 -24.121 4.548 1.00 24.95 270 GLU A CA 1
ATOM 1986 C C . GLU A 1 270 ? -12.151 -25.649 4.615 1.00 24.95 270 GLU A C 1
ATOM 1988 O O . GLU A 1 270 ? -11.394 -26.387 3.980 1.00 24.95 270 GLU A O 1
ATOM 1993 N N . GLU A 1 271 ? -13.056 -26.101 5.480 1.00 28.12 271 GLU A N 1
ATOM 1994 C CA . GLU A 1 271 ? -13.238 -27.487 5.908 1.00 28.12 271 GLU A CA 1
ATOM 1995 C C . GLU A 1 271 ? -13.774 -28.424 4.811 1.00 28.12 271 GLU A C 1
ATOM 1997 O O . GLU A 1 271 ? -14.322 -28.025 3.787 1.00 28.12 271 GLU A O 1
ATOM 2002 N N . ILE A 1 272 ? -13.572 -29.712 5.080 1.00 31.38 272 ILE A N 1
ATOM 2003 C CA . ILE A 1 272 ? -13.770 -30.889 4.233 1.00 31.38 272 ILE A CA 1
ATOM 2004 C C . ILE A 1 272 ? -15.196 -30.986 3.655 1.00 31.38 272 ILE A C 1
ATOM 2006 O O . ILE A 1 272 ? -16.171 -31.150 4.384 1.00 31.38 272 ILE A O 1
ATOM 2010 N N . GLY A 1 273 ? -15.279 -31.017 2.323 1.00 27.42 273 GLY A N 1
ATOM 2011 C CA . GLY A 1 273 ? -16.429 -31.462 1.536 1.00 27.42 273 GLY A CA 1
ATOM 2012 C C . GLY A 1 273 ? -15.946 -32.213 0.287 1.00 27.42 273 GLY A C 1
ATOM 2013 O O . GLY A 1 273 ? -14.949 -31.836 -0.317 1.00 27.42 273 GLY A O 1
ATOM 2014 N N . THR A 1 274 ? -16.622 -33.314 -0.036 1.00 25.67 274 THR A N 1
ATOM 2015 C CA . THR A 1 274 ? -16.332 -34.378 -1.027 1.00 25.67 274 THR A CA 1
ATOM 2016 C C . THR A 1 274 ? -15.844 -33.949 -2.431 1.00 25.67 274 THR A C 1
ATOM 2018 O O . THR A 1 274 ? -16.232 -32.883 -2.902 1.00 25.67 274 THR A O 1
ATOM 2021 N N . PRO A 1 275 ? -15.066 -34.795 -3.152 1.00 34.56 275 PRO A N 1
ATOM 2022 C CA . PRO A 1 275 ? -14.497 -34.456 -4.460 1.00 34.56 275 PRO A CA 1
ATOM 2023 C C . PRO A 1 275 ? -15.501 -34.648 -5.616 1.00 34.56 275 PRO A C 1
ATOM 2025 O O . PRO A 1 275 ? -16.039 -35.739 -5.796 1.00 34.56 275 PRO A O 1
ATOM 2028 N N . GLU A 1 276 ? -15.690 -33.615 -6.442 1.00 29.98 276 GLU A N 1
ATOM 2029 C CA . GLU A 1 276 ? -16.319 -33.683 -7.777 1.00 29.98 276 GLU A CA 1
ATOM 2030 C C . GLU A 1 276 ? -15.305 -33.286 -8.881 1.00 29.98 276 GLU A C 1
ATOM 2032 O O . GLU A 1 276 ? -14.317 -32.611 -8.584 1.00 29.98 276 GLU A O 1
ATOM 2037 N N . PRO A 1 277 ? -15.468 -33.748 -10.142 1.00 42.62 277 PRO A N 1
ATOM 2038 C CA . PRO A 1 277 ? -14.356 -33.912 -11.080 1.00 42.62 277 PRO A CA 1
ATOM 2039 C C . PRO A 1 277 ? -13.970 -32.634 -11.853 1.00 42.62 277 PRO A C 1
ATOM 2041 O O . PRO A 1 277 ? -14.816 -31.878 -12.330 1.00 42.62 277 PRO A O 1
ATOM 2044 N N . GLU A 1 278 ? -12.660 -32.472 -12.083 1.00 37.34 278 GLU A N 1
ATOM 2045 C CA . GLU A 1 278 ? -11.912 -31.371 -12.739 1.00 37.34 278 GLU A CA 1
ATOM 2046 C C . GLU A 1 278 ? -12.419 -30.866 -14.119 1.00 37.34 278 GLU A C 1
ATOM 2048 O O . GLU A 1 278 ? -11.854 -29.938 -14.713 1.00 37.34 278 GLU A O 1
ATOM 2053 N N . SER A 1 279 ? -13.468 -31.463 -14.686 1.00 34.59 279 SER A N 1
ATOM 2054 C CA . SER A 1 279 ? -14.044 -31.079 -15.978 1.00 34.59 279 SER A CA 1
ATOM 2055 C C . SER A 1 279 ? -14.867 -29.786 -15.934 1.00 34.59 279 SER A C 1
ATOM 2057 O O . SER A 1 279 ? -14.887 -29.053 -16.928 1.00 34.59 279 SER A O 1
ATOM 2059 N N . GLU A 1 280 ? -15.509 -29.461 -14.807 1.00 34.34 280 GLU A N 1
ATOM 2060 C CA . GLU A 1 280 ? -16.346 -28.254 -14.683 1.00 34.34 280 GLU A CA 1
ATOM 2061 C C . GLU A 1 280 ? -15.533 -26.967 -14.493 1.00 34.34 280 GLU A C 1
ATOM 2063 O O . GLU A 1 280 ? -15.877 -25.919 -15.050 1.00 34.34 280 GLU A O 1
ATOM 2068 N N . GLU A 1 281 ? -14.397 -27.043 -13.798 1.00 38.31 281 GLU A N 1
ATOM 2069 C CA . GLU A 1 281 ? -13.543 -25.887 -13.501 1.00 38.31 281 GLU A CA 1
ATOM 2070 C C . GLU A 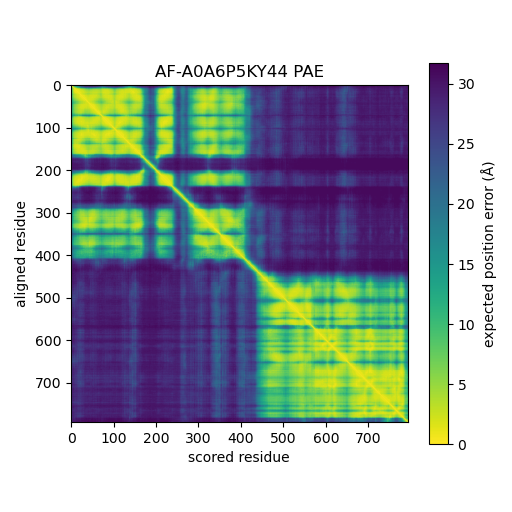1 281 ? -12.925 -25.284 -14.780 1.00 38.31 281 GLU A C 1
ATOM 2072 O O . GLU A 1 281 ? -12.858 -24.062 -14.962 1.00 38.31 281 GLU A O 1
ATOM 2077 N N . ARG A 1 282 ? -12.568 -26.146 -15.744 1.00 39.44 282 ARG A N 1
ATOM 2078 C CA . ARG A 1 282 ? -12.049 -25.747 -17.066 1.00 39.44 282 ARG A CA 1
ATOM 2079 C C . ARG A 1 282 ? -13.123 -25.104 -17.949 1.00 39.44 282 ARG A C 1
ATOM 2081 O O . ARG A 1 282 ? -12.822 -24.151 -18.673 1.00 39.44 282 ARG A O 1
ATOM 2088 N N . ALA A 1 283 ? -14.368 -25.579 -17.874 1.00 40.25 283 ALA A N 1
ATOM 2089 C CA . ALA A 1 283 ? -15.499 -24.988 -18.590 1.00 40.25 283 ALA A CA 1
ATOM 2090 C C . ALA A 1 283 ? -15.872 -23.610 -18.012 1.00 40.25 283 ALA A C 1
ATOM 2092 O O . ALA A 1 283 ? -16.097 -22.659 -18.765 1.00 40.25 283 ALA A O 1
ATOM 2093 N N . GLN A 1 284 ? -15.838 -23.462 -16.683 1.00 40.66 284 GLN A N 1
ATOM 2094 C CA . GLN A 1 284 ? -16.076 -22.189 -15.997 1.00 40.66 284 GLN A CA 1
ATOM 2095 C C . GLN A 1 284 ? -14.967 -21.152 -16.246 1.00 40.66 284 GLN A C 1
ATOM 2097 O O . GLN A 1 284 ? -15.268 -19.964 -16.398 1.00 40.66 284 GLN A O 1
ATOM 2102 N N . ALA A 1 285 ? -13.698 -21.564 -16.347 1.00 45.06 285 ALA A N 1
ATOM 2103 C CA . ALA A 1 285 ? -12.590 -20.675 -16.710 1.00 45.06 285 ALA A CA 1
ATOM 2104 C C . ALA A 1 285 ? -12.714 -20.143 -18.153 1.00 45.06 285 ALA A C 1
ATOM 2106 O O . ALA A 1 285 ? -12.499 -18.951 -18.398 1.00 45.06 285 ALA A O 1
ATOM 2107 N N . ALA A 1 286 ? -13.138 -20.991 -19.098 1.00 49.22 286 ALA A N 1
ATOM 2108 C CA . ALA A 1 286 ? -13.429 -20.583 -20.473 1.00 49.22 286 ALA A CA 1
ATOM 2109 C C . ALA A 1 286 ? -14.634 -19.621 -20.552 1.00 49.22 286 ALA A C 1
ATOM 2111 O O . ALA A 1 286 ? -14.569 -18.604 -21.247 1.00 49.22 286 ALA A O 1
ATOM 2112 N N . LEU A 1 287 ? -15.695 -19.870 -19.770 1.00 49.91 287 LEU A N 1
ATOM 2113 C CA . LEU A 1 287 ? -16.865 -18.985 -19.683 1.00 49.91 287 LEU A CA 1
ATOM 2114 C C . LEU A 1 287 ? -16.526 -17.614 -19.065 1.00 49.91 287 LEU A C 1
ATOM 2116 O O . LEU A 1 287 ? -17.025 -16.586 -19.526 1.00 49.91 287 LEU A O 1
ATOM 2120 N N . LYS A 1 288 ? -15.640 -17.571 -18.057 1.00 47.53 288 LYS A N 1
ATOM 2121 C CA . LYS A 1 288 ? -15.148 -16.324 -17.435 1.00 47.53 288 LYS A CA 1
ATOM 2122 C C . LYS A 1 288 ? -14.315 -15.472 -18.399 1.00 47.53 288 LYS A C 1
ATOM 2124 O O . LYS A 1 288 ? -14.376 -14.245 -18.310 1.00 47.53 288 LYS A O 1
ATOM 2129 N N . LEU A 1 289 ? -13.585 -16.082 -19.337 1.00 50.22 289 LEU A N 1
ATOM 2130 C CA . LEU A 1 289 ? -12.811 -15.358 -20.353 1.00 50.22 289 LEU A CA 1
ATOM 2131 C C . LEU A 1 289 ? -13.687 -14.840 -21.510 1.00 50.22 289 LEU A C 1
ATOM 2133 O O . LEU A 1 289 ? -13.454 -13.737 -22.001 1.00 50.22 289 LEU A O 1
ATOM 2137 N N . CYS A 1 290 ? -14.732 -15.588 -21.885 1.00 51.84 290 CYS A N 1
ATOM 2138 C CA . CYS A 1 290 ? -15.772 -15.152 -22.829 1.00 51.84 290 CYS A CA 1
ATOM 2139 C C . CYS A 1 290 ? -16.781 -14.153 -22.230 1.00 51.84 290 CYS A C 1
ATOM 2141 O O . CYS A 1 290 ? -17.612 -13.607 -22.955 1.00 51.84 290 CYS A O 1
ATOM 2143 N N . SER A 1 291 ? -16.711 -13.879 -20.924 1.00 68.69 291 SER A N 1
ATOM 2144 C CA . SER A 1 291 ? -17.471 -12.801 -20.290 1.00 68.69 291 SER A CA 1
ATOM 2145 C C . SER A 1 291 ? -17.049 -11.435 -20.846 1.00 68.69 291 SER A C 1
ATOM 2147 O O . SER A 1 291 ? -15.875 -11.208 -21.141 1.00 68.69 291 SER A O 1
ATOM 2149 N N . VAL A 1 292 ? -17.980 -10.476 -20.895 1.00 72.19 292 VAL A N 1
ATOM 2150 C CA . VAL A 1 292 ? -17.726 -9.072 -21.287 1.00 72.19 292 VAL A CA 1
ATOM 2151 C C . VAL A 1 292 ? -16.525 -8.478 -20.534 1.00 72.19 292 VAL A C 1
ATOM 2153 O O . VAL A 1 292 ? -15.738 -7.719 -21.098 1.00 72.19 292 VAL A O 1
ATOM 2156 N N . ARG A 1 293 ? -16.331 -8.874 -19.269 1.00 69.88 293 ARG A N 1
ATOM 2157 C CA . ARG A 1 293 ? -15.181 -8.468 -18.449 1.00 69.88 293 ARG A CA 1
ATOM 2158 C C . ARG A 1 293 ? -13.857 -9.063 -18.944 1.00 69.88 293 ARG A C 1
ATOM 2160 O O . ARG A 1 293 ? -12.861 -8.345 -18.977 1.00 69.88 293 ARG A O 1
ATOM 2167 N N . GLY A 1 294 ? -13.845 -10.336 -19.334 1.00 69.94 294 GLY A N 1
ATOM 2168 C CA . GLY A 1 294 ? -12.671 -11.012 -19.894 1.00 69.94 294 GLY A CA 1
ATOM 2169 C C . GLY A 1 294 ? -12.278 -10.440 -21.256 1.00 69.94 294 GLY A C 1
ATOM 2170 O O . GLY A 1 294 ? -11.120 -10.079 -21.461 1.00 69.94 294 GLY A O 1
ATOM 2171 N N . ALA A 1 295 ? -13.260 -10.230 -22.138 1.00 76.12 295 ALA A N 1
ATOM 2172 C CA . ALA A 1 295 ? -13.052 -9.584 -23.433 1.00 76.12 295 ALA A CA 1
ATOM 2173 C C . ALA A 1 295 ? -12.501 -8.151 -23.294 1.00 76.12 295 ALA A C 1
ATOM 2175 O O . ALA A 1 295 ? -11.578 -7.769 -24.012 1.00 76.12 295 ALA A O 1
ATOM 2176 N N . CYS A 1 296 ? -13.011 -7.371 -22.333 1.00 74.19 296 CYS A N 1
ATOM 2177 C CA . CYS A 1 296 ? -12.523 -6.019 -22.045 1.00 74.19 296 CYS A CA 1
ATOM 2178 C C . CYS A 1 296 ? -11.060 -6.014 -21.569 1.00 74.19 296 CYS A C 1
ATOM 2180 O O . CYS A 1 296 ? -10.250 -5.234 -22.069 1.00 74.19 296 CYS A O 1
ATOM 2182 N N . LEU A 1 297 ? -10.692 -6.918 -20.655 1.00 75.62 297 LEU A N 1
ATOM 2183 C CA . LEU A 1 297 ? -9.316 -7.050 -20.164 1.00 75.62 297 LEU A CA 1
ATOM 2184 C C . LEU A 1 297 ? -8.338 -7.469 -21.270 1.00 75.62 297 LEU A C 1
ATOM 2186 O O . LEU A 1 297 ? -7.253 -6.899 -21.370 1.00 75.62 297 LEU A O 1
ATOM 2190 N N . LEU A 1 298 ? -8.725 -8.419 -22.127 1.00 77.88 298 LEU A N 1
ATOM 2191 C CA . LEU A 1 298 ? -7.917 -8.832 -23.279 1.00 77.88 298 LEU A CA 1
ATOM 2192 C C . LEU A 1 298 ? -7.770 -7.706 -24.309 1.00 77.88 298 LEU A C 1
ATOM 2194 O O . LEU A 1 298 ? -6.676 -7.496 -24.832 1.00 77.88 298 LEU A O 1
ATOM 2198 N N . GLY A 1 299 ? -8.840 -6.947 -24.560 1.00 79.44 299 GLY A N 1
ATOM 2199 C CA . GLY A 1 299 ? -8.803 -5.765 -25.420 1.00 79.44 299 GLY A CA 1
ATOM 2200 C C . GLY A 1 299 ? -7.858 -4.683 -24.887 1.00 79.44 299 GLY A C 1
ATOM 2201 O O . GLY A 1 299 ? -7.016 -4.183 -25.631 1.00 79.44 299 GLY A O 1
ATOM 2202 N N . LEU A 1 300 ? -7.936 -4.376 -23.587 1.00 78.19 300 LEU A N 1
ATOM 2203 C CA . LEU A 1 300 ? -7.039 -3.436 -22.901 1.00 78.19 300 LEU A CA 1
ATOM 2204 C C . LEU A 1 300 ? -5.577 -3.890 -22.955 1.00 78.19 300 LEU A C 1
ATOM 2206 O O . LEU A 1 300 ? -4.694 -3.082 -23.249 1.00 78.19 300 LEU A O 1
ATOM 2210 N N . LEU A 1 301 ? -5.316 -5.178 -22.717 1.00 78.56 301 LEU A N 1
ATOM 2211 C CA . LEU A 1 301 ? -3.977 -5.754 -22.809 1.00 78.56 301 LEU A CA 1
ATOM 2212 C C . LEU A 1 301 ? -3.426 -5.667 -24.238 1.00 78.56 301 LEU A C 1
ATOM 2214 O O . LEU A 1 301 ? -2.292 -5.228 -24.429 1.00 78.56 301 LEU A O 1
ATOM 2218 N N . GLY A 1 302 ? -4.230 -6.036 -25.239 1.00 80.06 302 GLY A N 1
ATOM 2219 C CA . GLY A 1 302 ? -3.855 -5.971 -26.651 1.00 80.06 302 GLY A CA 1
ATOM 2220 C C . GLY A 1 302 ? -3.540 -4.547 -27.107 1.00 80.06 302 GLY A C 1
ATOM 2221 O O . GLY A 1 302 ? -2.477 -4.311 -27.680 1.00 80.06 302 GLY A O 1
ATOM 2222 N N . ALA A 1 303 ? -4.413 -3.587 -26.790 1.00 80.44 303 ALA A N 1
ATOM 2223 C CA . ALA A 1 303 ? -4.225 -2.177 -27.134 1.00 80.44 303 ALA A CA 1
ATOM 2224 C C . ALA A 1 303 ? -2.992 -1.576 -26.445 1.00 80.44 303 ALA A C 1
ATOM 2226 O O . ALA A 1 303 ? -2.166 -0.931 -27.090 1.00 80.44 303 ALA A O 1
ATOM 2227 N N . THR A 1 304 ? -2.828 -1.847 -25.148 1.00 77.19 304 THR A N 1
ATOM 2228 C CA . THR A 1 304 ? -1.671 -1.383 -24.376 1.00 77.19 304 THR A CA 1
ATOM 2229 C C . THR A 1 304 ? -0.378 -1.961 -24.942 1.00 77.19 304 THR A C 1
ATOM 2231 O O . THR A 1 304 ? 0.572 -1.218 -25.169 1.00 77.19 304 THR A O 1
ATOM 2234 N N . ASN A 1 305 ? -0.340 -3.265 -25.234 1.00 80.69 305 ASN A N 1
ATOM 2235 C CA . ASN A 1 305 ? 0.831 -3.919 -25.813 1.00 80.69 305 ASN A CA 1
ATOM 2236 C C . ASN A 1 305 ? 1.180 -3.359 -27.201 1.00 80.69 305 ASN A C 1
ATOM 2238 O O . ASN A 1 305 ? 2.341 -3.032 -27.444 1.00 80.69 305 ASN A O 1
ATOM 2242 N N . ALA A 1 306 ? 0.186 -3.191 -28.080 1.00 81.44 306 ALA A N 1
ATOM 2243 C CA . ALA A 1 306 ? 0.378 -2.618 -29.412 1.00 81.44 306 ALA A CA 1
ATOM 2244 C C . ALA A 1 306 ? 0.963 -1.198 -29.349 1.00 81.44 306 ALA A C 1
ATOM 2246 O O . ALA A 1 306 ? 1.874 -0.864 -30.109 1.00 81.44 306 ALA A O 1
ATOM 2247 N N . LEU A 1 307 ? 0.482 -0.381 -28.409 1.00 80.25 307 LEU A N 1
ATOM 2248 C CA . LEU A 1 307 ? 0.941 0.991 -28.238 1.00 80.25 307 LEU A CA 1
ATOM 2249 C C . LEU A 1 307 ? 2.374 1.054 -27.686 1.00 80.25 307 LEU A C 1
ATOM 2251 O O . LEU A 1 307 ? 3.219 1.741 -28.258 1.00 80.25 307 LEU A O 1
ATOM 2255 N N . THR A 1 308 ? 2.667 0.311 -26.614 1.00 75.88 308 THR A N 1
ATOM 2256 C CA . THR A 1 308 ? 3.958 0.396 -25.906 1.00 75.88 308 THR A CA 1
ATOM 2257 C C . THR A 1 308 ? 5.099 -0.351 -26.593 1.00 75.88 308 THR A C 1
ATOM 2259 O O . THR A 1 308 ? 6.238 0.076 -26.472 1.00 75.88 308 THR A O 1
ATOM 2262 N N . ASN A 1 309 ? 4.816 -1.469 -27.273 1.00 77.12 309 ASN A N 1
ATOM 2263 C CA . ASN A 1 309 ? 5.848 -2.337 -27.858 1.00 77.12 309 ASN A CA 1
ATOM 2264 C C . ASN A 1 309 ? 5.903 -2.271 -29.395 1.00 77.12 309 ASN A C 1
ATOM 2266 O O . ASN A 1 309 ? 6.814 -2.840 -29.986 1.00 77.12 309 ASN A O 1
ATOM 2270 N N . GLY A 1 310 ? 4.940 -1.607 -30.043 1.00 79.88 310 GLY A N 1
ATOM 2271 C CA . GLY A 1 310 ? 4.895 -1.461 -31.500 1.00 79.88 310 GLY A CA 1
ATOM 2272 C C . GLY A 1 310 ? 4.917 -0.001 -31.935 1.00 79.88 310 GLY A C 1
ATOM 2273 O O . GLY A 1 310 ? 5.916 0.490 -32.452 1.00 79.88 310 GLY A O 1
ATOM 2274 N N . VAL A 1 311 ? 3.805 0.704 -31.715 1.00 83.94 311 VAL A N 1
ATOM 2275 C CA . VAL A 1 311 ? 3.570 2.025 -32.319 1.00 83.94 311 VAL A CA 1
ATOM 2276 C C . VAL A 1 311 ? 4.540 3.079 -31.792 1.00 83.94 311 VAL A C 1
ATOM 2278 O O . VAL A 1 311 ? 5.205 3.742 -32.581 1.00 83.94 311 VAL A O 1
ATOM 2281 N N . LEU A 1 312 ? 4.658 3.253 -30.478 1.00 82.12 312 LEU A N 1
ATOM 2282 C CA . LEU A 1 312 ? 5.427 4.377 -29.938 1.00 82.12 312 LEU A CA 1
ATOM 2283 C C . LEU A 1 312 ? 6.943 4.248 -30.100 1.00 82.12 312 LEU A C 1
ATOM 2285 O O . LEU A 1 312 ? 7.552 5.240 -30.503 1.00 82.12 312 LEU A O 1
ATOM 2289 N N . PRO A 1 313 ? 7.561 3.071 -29.883 1.00 83.00 313 PRO A N 1
ATOM 2290 C CA . PRO A 1 313 ? 8.980 2.893 -30.176 1.00 83.00 313 PRO A CA 1
ATOM 2291 C C . PRO A 1 313 ? 9.307 3.157 -31.656 1.00 83.00 313 PRO A C 1
ATOM 2293 O O . PRO A 1 313 ? 10.330 3.768 -31.961 1.00 83.00 313 PRO A O 1
ATOM 2296 N N . SER A 1 314 ? 8.406 2.782 -32.578 1.00 86.44 314 SER A N 1
ATOM 2297 C CA . SER A 1 314 ? 8.614 2.952 -34.025 1.00 86.44 314 SER A CA 1
ATOM 2298 C C . SER A 1 314 ? 8.707 4.413 -34.477 1.00 86.44 314 SER A C 1
ATOM 2300 O O . SER A 1 314 ? 9.455 4.715 -35.409 1.00 86.44 314 SER A O 1
ATOM 2302 N N . ILE A 1 315 ? 7.999 5.320 -33.793 1.00 86.81 315 ILE A N 1
ATOM 2303 C CA . ILE A 1 315 ? 7.921 6.751 -34.132 1.00 86.81 315 ILE A CA 1
ATOM 2304 C C . ILE A 1 315 ? 8.761 7.645 -33.210 1.00 86.81 315 ILE A C 1
ATOM 2306 O O . ILE A 1 315 ? 8.752 8.868 -33.353 1.00 86.81 315 ILE A O 1
ATOM 2310 N N . GLN A 1 316 ? 9.474 7.056 -32.248 1.00 83.12 316 GLN A N 1
ATOM 2311 C CA . GLN A 1 316 ? 10.153 7.791 -31.181 1.00 83.12 316 GLN A CA 1
ATOM 2312 C C . GLN A 1 316 ? 11.257 8.728 -31.700 1.00 83.12 316 GLN A C 1
ATOM 2314 O O . GLN A 1 316 ? 11.500 9.791 -31.123 1.00 83.12 316 GLN A O 1
ATOM 2319 N N . SER A 1 317 ? 11.914 8.360 -32.804 1.00 86.31 317 SER A N 1
ATOM 2320 C CA . SER A 1 317 ? 12.855 9.228 -33.522 1.00 86.31 317 SER A CA 1
ATOM 2321 C C . SER A 1 317 ? 12.160 10.515 -33.977 1.00 86.31 317 SER A C 1
ATOM 2323 O O . SER A 1 317 ? 12.613 11.606 -33.646 1.00 86.31 317 SER A O 1
ATOM 2325 N N . TYR A 1 318 ? 11.007 10.407 -34.635 1.00 86.69 318 TYR A N 1
ATOM 2326 C CA . TYR A 1 318 ? 10.251 11.547 -35.160 1.00 86.69 318 TYR A CA 1
ATOM 2327 C C . TYR A 1 318 ? 9.723 12.487 -34.077 1.00 86.69 318 TYR A C 1
ATOM 2329 O O . TYR A 1 318 ? 9.686 13.697 -34.302 1.00 86.69 318 TYR A O 1
ATOM 2337 N N . SER A 1 319 ? 9.345 11.964 -32.906 1.00 86.00 319 SER A N 1
ATOM 2338 C CA . SER A 1 319 ? 8.857 12.789 -31.795 1.00 86.00 319 SER A CA 1
ATOM 2339 C C . SER A 1 319 ? 9.970 13.516 -31.038 1.00 86.00 319 SER A C 1
ATOM 2341 O O . SER A 1 319 ? 9.732 14.603 -30.516 1.00 86.00 319 SER A O 1
ATOM 2343 N N . CYS A 1 320 ? 11.171 12.931 -30.944 1.00 84.44 320 CYS A N 1
ATOM 2344 C CA . CYS A 1 320 ? 12.206 13.405 -30.020 1.00 84.44 320 CYS A CA 1
ATOM 2345 C C . CYS A 1 320 ? 13.420 14.049 -30.702 1.00 84.44 320 CYS A C 1
ATOM 2347 O O . CYS A 1 320 ? 13.979 14.992 -30.140 1.00 84.44 320 CYS A O 1
ATOM 2349 N N . LEU A 1 321 ? 13.834 13.593 -31.894 1.00 82.38 321 LEU A N 1
ATOM 2350 C CA . LEU A 1 321 ? 14.998 14.173 -32.579 1.00 82.38 321 LEU A CA 1
ATOM 2351 C C . LEU A 1 321 ? 14.865 15.673 -32.898 1.00 82.38 321 LEU A C 1
ATOM 2353 O O . LEU A 1 321 ? 15.885 16.357 -32.782 1.00 82.38 321 LEU A O 1
ATOM 2357 N N . PRO A 1 322 ? 13.674 16.224 -33.233 1.00 83.06 322 PRO A N 1
ATOM 2358 C CA . PRO A 1 322 ? 13.510 17.666 -33.443 1.00 83.06 322 PRO A CA 1
ATOM 2359 C C . PRO A 1 322 ? 13.897 18.533 -32.234 1.00 83.06 322 PRO A C 1
ATOM 2361 O O . PRO A 1 322 ? 14.247 19.698 -32.396 1.00 83.06 322 PRO A O 1
ATOM 2364 N N . TYR A 1 323 ? 13.871 17.968 -31.021 1.00 77.94 323 TYR A N 1
ATOM 2365 C CA . TYR A 1 323 ? 14.271 18.642 -29.778 1.00 77.94 323 TYR A CA 1
ATOM 2366 C C . TYR A 1 323 ? 15.762 18.460 -29.442 1.00 77.94 323 TYR A C 1
ATOM 2368 O O . TYR A 1 323 ? 16.242 18.975 -28.433 1.00 77.94 323 TYR A O 1
ATOM 2376 N N . GLY A 1 324 ? 16.505 17.742 -30.285 1.00 78.88 324 GLY A N 1
ATOM 2377 C CA . GLY A 1 324 ? 17.937 17.503 -30.156 1.00 78.88 324 GLY A CA 1
ATOM 2378 C C . GLY A 1 324 ? 18.288 16.070 -29.754 1.00 78.88 324 GLY A C 1
ATOM 2379 O O . GLY A 1 324 ? 17.534 15.358 -29.091 1.00 78.88 324 GLY A O 1
ATOM 2380 N N . ARG A 1 325 ? 19.504 15.648 -30.121 1.00 78.81 325 ARG A N 1
ATOM 2381 C CA . ARG A 1 325 ? 20.015 14.287 -29.863 1.00 78.81 325 ARG A CA 1
ATOM 2382 C C . ARG A 1 325 ? 20.065 13.934 -28.378 1.00 78.81 325 ARG A C 1
ATOM 2384 O O . ARG A 1 325 ? 19.779 12.800 -28.016 1.00 78.81 325 ARG A O 1
ATOM 2391 N N . GLN A 1 326 ? 20.357 14.911 -27.518 1.00 80.19 326 GLN A N 1
ATOM 2392 C CA . GLN A 1 326 ? 20.342 14.724 -26.065 1.00 80.19 326 GLN A CA 1
ATOM 2393 C C . GLN A 1 326 ? 18.929 14.418 -25.540 1.00 80.19 326 GLN A C 1
ATOM 2395 O O . GLN A 1 326 ? 18.777 13.588 -24.647 1.00 80.19 326 GLN A O 1
ATOM 2400 N N . ALA A 1 327 ? 17.897 15.058 -26.103 1.00 80.44 327 ALA A N 1
ATOM 2401 C CA . ALA A 1 327 ? 16.508 14.806 -25.732 1.00 80.44 327 ALA A CA 1
ATOM 2402 C C . ALA A 1 327 ? 16.067 13.408 -26.183 1.00 80.44 327 ALA A C 1
ATOM 2404 O O . ALA A 1 327 ? 15.439 12.686 -25.413 1.00 80.44 327 ALA A O 1
ATOM 2405 N N . TYR A 1 328 ? 16.458 12.993 -27.393 1.00 85.38 328 TYR A N 1
ATOM 2406 C CA . TYR A 1 328 ? 16.200 11.636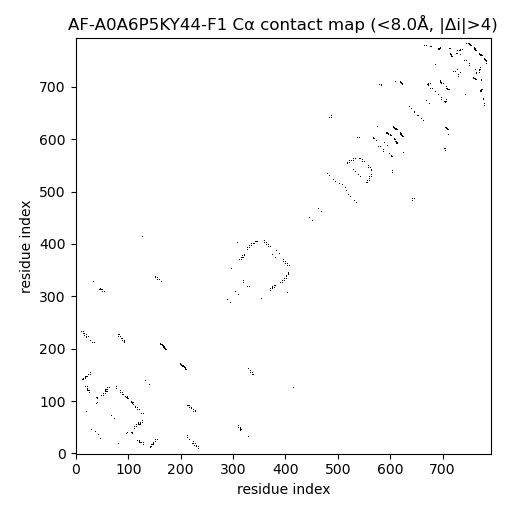 -27.874 1.00 85.38 328 TYR A CA 1
ATOM 2407 C C . TYR A 1 328 ? 16.903 10.572 -27.025 1.00 85.38 328 TYR A C 1
ATOM 2409 O O . TYR A 1 328 ? 16.259 9.622 -26.586 1.00 85.38 328 TYR A O 1
ATOM 2417 N N . HIS A 1 329 ? 18.186 10.772 -26.717 1.00 85.88 329 HIS A N 1
ATOM 2418 C CA . HIS A 1 329 ? 18.961 9.876 -25.857 1.00 85.88 329 HIS A CA 1
ATOM 2419 C C . HIS A 1 329 ? 18.332 9.695 -24.485 1.00 85.88 329 HIS A C 1
ATOM 2421 O O . HIS A 1 329 ? 18.043 8.573 -24.074 1.00 85.88 329 HIS A O 1
ATOM 2427 N N . LEU A 1 330 ? 18.018 10.800 -23.816 1.00 83.12 330 LEU A N 1
ATOM 2428 C CA . LEU A 1 330 ? 17.425 10.743 -22.492 1.00 83.12 330 LEU A CA 1
ATOM 2429 C C . LEU A 1 330 ? 15.996 10.169 -22.523 1.00 83.12 330 LEU A C 1
ATOM 2431 O O . LEU A 1 330 ? 15.626 9.436 -21.611 1.00 83.12 330 LEU A O 1
ATOM 2435 N N . ALA A 1 331 ? 15.206 10.423 -23.573 1.00 81.94 331 ALA A N 1
ATOM 2436 C CA . ALA A 1 331 ? 13.871 9.837 -23.725 1.00 81.94 331 ALA A CA 1
ATOM 2437 C C . ALA A 1 331 ? 13.912 8.307 -23.883 1.00 81.94 331 ALA A C 1
ATOM 2439 O O . ALA A 1 331 ? 13.105 7.607 -23.271 1.00 81.94 331 ALA A O 1
ATOM 2440 N N . VAL A 1 332 ? 14.847 7.783 -24.679 1.00 82.31 332 VAL A N 1
ATOM 2441 C CA . VAL A 1 332 ? 15.029 6.337 -24.891 1.00 82.31 332 VAL A CA 1
ATOM 2442 C C . VAL A 1 332 ? 15.532 5.651 -23.616 1.00 82.31 332 VAL A C 1
ATOM 2444 O O . VAL A 1 332 ? 14.977 4.628 -23.208 1.00 82.31 332 VAL A O 1
ATOM 2447 N N . VAL A 1 333 ? 16.533 6.237 -22.950 1.00 84.06 333 VAL A N 1
ATOM 2448 C CA . VAL A 1 333 ? 17.101 5.707 -21.701 1.00 84.06 333 VAL A CA 1
ATOM 2449 C C . VAL A 1 333 ? 16.065 5.722 -20.574 1.00 84.06 333 VAL A C 1
ATOM 2451 O O . VAL A 1 333 ? 15.823 4.695 -19.943 1.00 84.06 333 VAL A O 1
ATOM 2454 N N . LEU A 1 334 ? 15.414 6.864 -20.316 1.00 80.31 334 LEU A N 1
ATOM 2455 C CA . LEU A 1 334 ? 14.421 6.977 -19.240 1.00 80.31 334 LEU A CA 1
ATOM 2456 C C . LEU A 1 334 ? 13.168 6.141 -19.520 1.00 80.31 334 LEU A C 1
ATOM 2458 O O . LEU A 1 334 ? 12.576 5.602 -18.585 1.00 80.31 334 LEU A O 1
ATOM 2462 N N . GLY A 1 335 ? 12.769 6.018 -20.790 1.00 77.19 335 GLY A N 1
ATOM 2463 C CA . GLY A 1 335 ? 11.682 5.135 -21.208 1.00 77.19 335 GLY A CA 1
ATOM 2464 C C . GLY A 1 335 ? 12.002 3.669 -20.913 1.00 77.19 335 GLY A C 1
ATOM 2465 O O . GLY A 1 335 ? 11.204 2.982 -20.281 1.00 77.19 335 GLY A O 1
ATOM 2466 N N . SER A 1 336 ? 13.202 3.208 -21.265 1.00 78.94 336 SER A N 1
ATOM 2467 C CA . SER A 1 336 ? 13.636 1.824 -21.019 1.00 78.94 336 SER A CA 1
ATOM 2468 C C . SER A 1 336 ? 13.833 1.526 -19.523 1.00 78.94 336 SER A C 1
ATOM 2470 O O . SER A 1 336 ? 13.432 0.466 -19.041 1.00 78.94 336 SER A O 1
ATOM 2472 N N . ALA A 1 337 ? 14.347 2.490 -18.750 1.00 75.62 337 ALA A N 1
ATOM 2473 C CA . ALA A 1 337 ? 14.505 2.382 -17.296 1.00 75.62 337 ALA A CA 1
ATOM 2474 C C . ALA A 1 337 ? 13.172 2.401 -16.519 1.00 75.62 337 ALA A C 1
ATOM 2476 O O . ALA A 1 337 ? 13.127 2.003 -15.352 1.00 75.62 337 ALA A O 1
ATOM 2477 N N . SER A 1 338 ? 12.075 2.838 -17.148 1.00 71.75 338 SER A N 1
ATOM 2478 C CA . SER A 1 338 ? 10.754 2.860 -16.510 1.00 71.75 338 SER A CA 1
ATOM 2479 C C . SER A 1 338 ? 10.138 1.467 -16.337 1.00 71.75 338 SER A C 1
ATOM 2481 O O . SER A 1 338 ? 9.359 1.283 -15.406 1.00 71.75 338 SER A O 1
ATOM 2483 N N . SER A 1 339 ? 10.541 0.470 -17.137 1.00 67.38 339 SER A N 1
ATOM 2484 C CA . SER A 1 339 ? 9.991 -0.893 -17.060 1.00 67.38 339 SER A CA 1
ATOM 2485 C C . SER A 1 339 ? 10.363 -1.640 -15.780 1.00 67.38 339 SER A C 1
ATOM 2487 O O . SER A 1 339 ? 9.450 -2.154 -15.131 1.00 67.38 339 SER A O 1
ATOM 2489 N N . PRO A 1 340 ? 11.631 -1.655 -15.336 1.00 65.31 340 PRO A N 1
ATOM 2490 C CA . PRO A 1 340 ? 11.978 -2.179 -14.018 1.00 65.31 340 PRO A CA 1
ATOM 2491 C C . PRO A 1 340 ? 11.267 -1.420 -12.890 1.00 65.31 340 PRO A C 1
ATOM 2493 O O . PRO A 1 340 ? 10.711 -2.038 -11.986 1.00 65.31 340 PRO A O 1
ATOM 2496 N N . LEU A 1 341 ? 11.218 -0.085 -12.969 1.00 62.44 341 LEU A N 1
ATOM 2497 C CA . LEU A 1 341 ? 10.598 0.766 -11.949 1.00 62.44 341 LEU A CA 1
ATOM 2498 C C . LEU A 1 341 ? 9.082 0.526 -11.827 1.00 62.44 341 LEU A C 1
ATOM 2500 O O . LEU A 1 341 ? 8.553 0.466 -10.719 1.00 62.44 341 LEU A O 1
ATOM 2504 N N . ALA A 1 342 ? 8.391 0.344 -12.954 1.00 63.22 342 ALA A N 1
ATOM 2505 C CA . ALA A 1 342 ? 6.969 0.021 -13.003 1.00 63.22 342 ALA A CA 1
ATOM 2506 C C . ALA A 1 342 ? 6.677 -1.366 -12.411 1.00 63.22 342 ALA A C 1
ATOM 2508 O O . ALA A 1 342 ? 5.690 -1.512 -11.695 1.00 63.22 342 ALA A O 1
ATOM 2509 N N . CYS A 1 343 ? 7.548 -2.358 -12.636 1.00 55.66 343 CYS A N 1
ATOM 2510 C CA . CYS A 1 343 ? 7.435 -3.674 -11.999 1.00 55.66 343 CYS A CA 1
ATOM 2511 C C . CYS A 1 343 ? 7.577 -3.589 -10.469 1.00 55.66 343 CYS A C 1
ATOM 2513 O O . CYS A 1 343 ? 6.811 -4.231 -9.755 1.00 55.66 343 CYS A O 1
ATOM 2515 N N . PHE A 1 344 ? 8.493 -2.761 -9.953 1.00 54.12 344 PHE A N 1
ATOM 2516 C CA . PHE A 1 344 ? 8.609 -2.512 -8.509 1.00 54.12 344 PHE A CA 1
ATOM 2517 C C . PHE A 1 344 ? 7.384 -1.780 -7.936 1.00 54.12 344 PHE A C 1
ATOM 2519 O O . PHE A 1 344 ? 6.875 -2.167 -6.886 1.00 54.12 344 PHE A O 1
ATOM 2526 N N . LEU A 1 345 ? 6.858 -0.775 -8.644 1.00 53.78 345 LEU A N 1
ATOM 2527 C CA . LEU A 1 345 ? 5.639 -0.051 -8.256 1.00 53.78 345 LEU A CA 1
ATOM 2528 C C . LEU A 1 345 ? 4.389 -0.946 -8.260 1.00 53.78 345 LEU A C 1
ATOM 2530 O O . LEU A 1 345 ? 3.557 -0.834 -7.363 1.00 53.78 345 LEU A O 1
ATOM 2534 N N . ALA A 1 346 ? 4.261 -1.855 -9.231 1.00 52.31 346 ALA A N 1
ATOM 2535 C CA . ALA A 1 346 ? 3.138 -2.790 -9.331 1.00 52.31 346 ALA A CA 1
ATOM 2536 C C . ALA A 1 346 ? 3.119 -3.835 -8.199 1.00 52.31 346 ALA A C 1
ATOM 2538 O O . ALA A 1 346 ? 2.046 -4.317 -7.839 1.00 52.31 346 ALA A O 1
ATOM 2539 N N . MET A 1 347 ? 4.277 -4.159 -7.607 1.00 50.62 347 MET A N 1
ATOM 2540 C CA . MET A 1 347 ? 4.349 -5.004 -6.407 1.00 50.62 347 MET A CA 1
ATOM 2541 C C . MET A 1 347 ? 3.841 -4.285 -5.147 1.00 50.62 347 MET A C 1
ATOM 2543 O O . MET A 1 347 ? 3.329 -4.945 -4.250 1.00 50.62 347 MET A O 1
ATOM 2547 N N . ALA A 1 348 ? 3.928 -2.952 -5.096 1.00 45.94 348 ALA A N 1
ATOM 2548 C CA . ALA A 1 348 ? 3.457 -2.140 -3.969 1.00 45.94 348 ALA A CA 1
ATOM 2549 C C . ALA A 1 348 ? 2.008 -1.635 -4.134 1.00 45.94 348 ALA A C 1
ATOM 2551 O O . ALA A 1 348 ? 1.352 -1.293 -3.152 1.00 45.94 348 ALA A O 1
ATOM 2552 N N . VAL A 1 349 ? 1.493 -1.574 -5.369 1.00 50.16 349 VAL A N 1
ATOM 2553 C CA . VAL A 1 349 ? 0.160 -1.037 -5.682 1.00 50.16 349 VAL A CA 1
ATOM 2554 C C . VAL A 1 349 ? -0.612 -2.011 -6.576 1.00 50.16 349 VAL A C 1
ATOM 2556 O O . VAL A 1 349 ? -0.601 -1.921 -7.803 1.00 50.16 349 VAL A O 1
ATOM 2559 N N . LEU A 1 350 ? -1.324 -2.954 -5.956 1.00 47.44 350 LEU A N 1
ATOM 2560 C CA . LEU A 1 350 ? -2.217 -3.879 -6.658 1.00 47.44 350 LEU A CA 1
ATOM 2561 C C . LEU A 1 350 ? -3.555 -3.195 -6.981 1.00 47.44 350 LEU A C 1
ATOM 2563 O O . LEU A 1 350 ? -4.516 -3.270 -6.214 1.00 47.44 350 LEU A O 1
ATOM 2567 N N . TYR A 1 351 ? -3.663 -2.562 -8.152 1.00 51.31 351 TYR A N 1
ATOM 2568 C CA . TYR A 1 351 ? -4.960 -2.097 -8.656 1.00 51.31 351 TYR A CA 1
ATOM 2569 C C . TYR A 1 351 ? -5.809 -3.286 -9.124 1.00 51.31 351 TYR A C 1
ATOM 2571 O O . TYR A 1 351 ? -5.739 -3.720 -10.270 1.00 51.31 351 TYR A O 1
ATOM 2579 N N . ARG A 1 352 ? -6.656 -3.812 -8.232 1.00 55.06 352 ARG A N 1
ATOM 2580 C CA . ARG A 1 352 ? -7.585 -4.919 -8.540 1.00 55.06 352 ARG A CA 1
ATOM 2581 C C . ARG A 1 352 ? -8.902 -4.469 -9.199 1.00 55.06 352 ARG A C 1
ATOM 2583 O O . ARG A 1 352 ? -9.774 -5.300 -9.458 1.00 55.06 352 ARG A O 1
ATOM 2590 N N . SER A 1 353 ? -9.077 -3.174 -9.488 1.00 64.81 353 SER A N 1
ATOM 2591 C CA . SER A 1 353 ? -10.328 -2.626 -10.033 1.00 64.81 353 SER A CA 1
ATOM 2592 C C . SER A 1 353 ? -10.266 -2.408 -11.556 1.00 64.81 353 SER A C 1
ATOM 2594 O O . SER A 1 353 ? -9.394 -1.714 -12.077 1.00 64.81 353 SER A O 1
ATOM 2596 N N . LEU A 1 354 ? -11.237 -2.974 -12.286 1.00 65.88 354 LEU A N 1
ATOM 2597 C CA . LEU A 1 354 ? -11.391 -2.786 -13.740 1.00 65.88 354 LEU A CA 1
ATOM 2598 C C . LEU A 1 354 ? -11.529 -1.300 -14.145 1.00 65.88 354 LEU A C 1
ATOM 2600 O O . LEU A 1 354 ? -10.908 -0.905 -15.131 1.00 65.88 354 LEU A O 1
ATOM 2604 N N . PRO A 1 355 ? -12.264 -0.447 -13.397 1.00 71.12 355 PRO A N 1
ATOM 2605 C CA . PRO A 1 355 ? -12.324 0.985 -13.692 1.00 71.12 355 PRO A CA 1
ATOM 2606 C C . PRO A 1 355 ? -10.979 1.693 -13.501 1.00 71.12 355 PRO A C 1
ATOM 2608 O O . PRO A 1 355 ? -10.655 2.587 -14.276 1.00 71.12 355 PRO A O 1
ATOM 2611 N N . GLY A 1 356 ? -10.183 1.282 -12.505 1.00 68.12 356 GLY A N 1
ATOM 2612 C CA . GLY A 1 356 ? -8.839 1.820 -12.283 1.00 68.12 356 GLY A CA 1
ATOM 2613 C C . GLY A 1 356 ? -7.896 1.477 -13.434 1.00 68.12 356 GLY A C 1
ATOM 2614 O O . GLY A 1 356 ? -7.227 2.360 -13.966 1.00 68.12 356 GLY A O 1
ATOM 2615 N N . LEU A 1 357 ? -7.926 0.220 -13.889 1.00 66.19 357 LEU A N 1
ATOM 2616 C CA . LEU A 1 357 ? -7.166 -0.230 -15.059 1.00 66.19 357 LEU A CA 1
ATOM 2617 C C . LEU A 1 357 ? -7.572 0.534 -16.331 1.00 66.19 357 LEU A C 1
ATOM 2619 O O . LEU A 1 357 ? -6.719 0.974 -17.099 1.00 66.19 357 LEU A O 1
ATOM 2623 N N . GLY A 1 358 ? -8.880 0.732 -16.526 1.00 71.56 358 GLY A N 1
ATOM 2624 C CA . GLY A 1 358 ? -9.426 1.504 -17.641 1.00 71.56 358 GLY A CA 1
ATOM 2625 C C . GLY A 1 358 ? -8.995 2.972 -17.611 1.00 71.56 358 GLY A C 1
ATOM 2626 O O . GLY A 1 358 ? -8.561 3.501 -18.631 1.00 71.56 358 GLY A O 1
ATOM 2627 N N . ALA A 1 359 ? -9.043 3.624 -16.446 1.00 74.62 359 ALA A N 1
ATOM 2628 C CA . ALA A 1 359 ? -8.603 5.010 -16.282 1.00 74.62 359 ALA A CA 1
ATOM 2629 C C . ALA A 1 359 ? -7.101 5.180 -16.562 1.00 74.62 359 ALA A C 1
ATOM 2631 O O . ALA A 1 359 ? -6.699 6.115 -17.256 1.00 74.62 359 ALA A O 1
ATOM 2632 N N . LEU A 1 360 ? -6.280 4.249 -16.073 1.00 71.12 360 LEU A N 1
ATOM 2633 C CA . LEU A 1 360 ? -4.834 4.258 -16.280 1.00 71.12 360 LEU A CA 1
ATOM 2634 C C . LEU A 1 360 ? -4.470 4.036 -17.755 1.00 71.12 360 LEU A C 1
ATOM 2636 O O . LEU A 1 360 ? -3.630 4.750 -18.304 1.00 71.12 360 LEU A O 1
ATOM 2640 N N . SER A 1 361 ? -5.157 3.104 -18.422 1.00 74.94 361 SER A N 1
ATOM 2641 C CA . SER A 1 361 ? -4.981 2.844 -19.854 1.00 74.94 361 SER A CA 1
ATOM 2642 C C . SER A 1 361 ? -5.430 4.034 -20.715 1.00 74.94 361 SER A C 1
ATOM 2644 O O . SER A 1 361 ? -4.734 4.407 -21.662 1.00 74.94 361 SER A O 1
ATOM 2646 N N . LEU A 1 362 ? -6.533 4.706 -20.358 1.00 77.19 362 LEU A N 1
ATOM 2647 C CA . LEU A 1 362 ? -6.987 5.936 -21.023 1.00 77.19 362 LEU A CA 1
ATOM 2648 C C . LEU A 1 362 ? -5.973 7.076 -20.873 1.00 77.19 362 LEU A C 1
ATOM 2650 O O . LEU A 1 362 ? -5.655 7.744 -21.857 1.00 77.19 362 LEU A O 1
ATOM 2654 N N . LEU A 1 363 ? -5.428 7.271 -19.671 1.00 75.75 363 LEU A N 1
ATOM 2655 C CA . LEU A 1 363 ? -4.397 8.276 -19.415 1.00 75.75 363 LEU A CA 1
ATOM 2656 C C . LEU A 1 363 ? -3.108 7.976 -20.198 1.00 75.75 363 LEU A C 1
ATOM 2658 O O . LEU A 1 363 ? -2.530 8.862 -20.827 1.00 75.75 363 LEU A O 1
ATOM 2662 N N . GLY A 1 364 ? -2.689 6.712 -20.226 1.00 71.06 364 GLY A N 1
ATOM 2663 C CA . GLY A 1 364 ? -1.570 6.260 -21.045 1.00 71.06 364 GLY A CA 1
ATOM 2664 C C . GLY A 1 364 ? -1.786 6.503 -22.541 1.00 71.06 364 GLY A C 1
ATOM 2665 O O . GLY A 1 364 ? -0.905 7.033 -23.222 1.00 71.06 364 GLY A O 1
ATOM 2666 N N . THR A 1 365 ? -2.979 6.179 -23.042 1.00 78.25 365 THR A N 1
ATOM 2667 C CA . THR A 1 365 ? -3.379 6.385 -24.443 1.00 78.25 365 THR A CA 1
ATOM 2668 C C . THR A 1 365 ? -3.417 7.867 -24.803 1.00 78.25 365 THR A C 1
ATOM 2670 O O . THR A 1 365 ? -2.980 8.241 -25.891 1.00 78.25 365 THR A O 1
ATOM 2673 N N . PHE A 1 366 ? -3.861 8.733 -23.889 1.00 80.12 366 PHE A N 1
ATOM 2674 C CA . PHE A 1 366 ? -3.817 10.185 -24.066 1.00 80.12 366 PHE A CA 1
ATOM 2675 C C . PHE A 1 366 ? -2.383 10.677 -24.304 1.00 80.12 366 PHE A C 1
ATOM 2677 O O . PHE A 1 366 ? -2.115 11.343 -25.306 1.00 80.12 366 PHE A O 1
ATOM 2684 N N . PHE A 1 367 ? -1.439 10.280 -23.445 1.00 76.69 367 PHE A N 1
ATOM 2685 C CA . PHE A 1 367 ? -0.033 10.645 -23.620 1.00 76.69 367 PHE A CA 1
ATOM 2686 C C . PHE A 1 367 ? 0.583 10.034 -24.885 1.00 76.69 367 PHE A C 1
ATOM 2688 O O . PHE A 1 367 ? 1.323 10.714 -25.592 1.00 76.69 367 PHE A O 1
ATOM 2695 N N . GLY A 1 368 ? 0.232 8.788 -25.222 1.00 76.81 368 GLY A N 1
ATOM 2696 C CA . GLY A 1 368 ? 0.684 8.140 -26.457 1.00 76.81 368 GLY A CA 1
ATOM 2697 C C . GLY A 1 368 ? 0.192 8.872 -27.707 1.00 76.81 368 GLY A C 1
ATOM 2698 O O . GLY A 1 368 ? 0.972 9.150 -28.612 1.00 76.81 368 GLY A O 1
ATOM 2699 N N . THR A 1 369 ? -1.078 9.283 -27.719 1.00 80.88 369 THR A N 1
ATOM 2700 C CA . THR A 1 369 ? -1.667 10.073 -28.812 1.00 80.88 369 THR A CA 1
ATOM 2701 C C . THR A 1 369 ? -0.951 11.411 -28.970 1.00 80.88 369 THR A C 1
ATOM 2703 O O . THR A 1 369 ? -0.682 11.840 -30.089 1.00 80.88 369 THR A O 1
ATOM 2706 N N . TYR A 1 370 ? -0.580 12.062 -27.866 1.00 79.00 370 TYR A N 1
ATOM 2707 C CA . TYR A 1 370 ? 0.194 13.300 -27.919 1.00 79.00 370 TYR A CA 1
ATOM 2708 C C . TYR A 1 370 ? 1.586 13.090 -28.537 1.00 79.00 370 TYR A C 1
ATOM 2710 O O . TYR A 1 370 ? 1.983 13.852 -29.415 1.00 79.00 370 TYR A O 1
ATOM 2718 N N . VAL A 1 371 ? 2.302 12.027 -28.151 1.00 79.62 371 VAL A N 1
ATOM 2719 C CA . VAL A 1 371 ? 3.595 11.660 -28.762 1.00 79.62 371 VAL A CA 1
ATOM 2720 C C . VAL A 1 371 ? 3.441 11.388 -30.264 1.00 79.62 371 VAL A C 1
ATOM 2722 O O . VAL A 1 371 ? 4.267 11.841 -31.055 1.00 79.62 371 VAL A O 1
ATOM 2725 N N . MET A 1 372 ? 2.351 10.734 -30.678 1.00 83.75 372 MET A N 1
ATOM 2726 C CA . MET A 1 372 ? 2.034 10.524 -32.096 1.00 83.75 372 MET A CA 1
ATOM 2727 C C . MET A 1 372 ? 1.783 11.835 -32.848 1.00 83.75 372 MET A C 1
ATOM 2729 O O . MET A 1 372 ? 2.246 11.989 -33.975 1.00 83.75 372 MET A O 1
ATOM 2733 N N . VAL A 1 373 ? 1.088 12.796 -32.234 1.00 82.12 373 VAL A N 1
ATOM 2734 C CA . VAL A 1 373 ? 0.879 14.127 -32.825 1.00 82.12 373 VAL A CA 1
ATOM 2735 C C . VAL A 1 373 ? 2.208 14.868 -32.981 1.00 82.12 373 VAL A C 1
ATOM 2737 O O . VAL A 1 373 ? 2.446 15.453 -34.033 1.00 82.12 373 VAL A O 1
ATOM 2740 N N . LEU A 1 374 ? 3.103 14.806 -31.988 1.00 80.75 374 LEU A N 1
ATOM 2741 C CA . LEU A 1 374 ? 4.443 15.391 -32.110 1.00 80.75 374 LEU A CA 1
ATOM 2742 C C . LEU A 1 374 ? 5.242 14.759 -33.255 1.00 80.75 374 LEU A C 1
ATOM 2744 O O . LEU A 1 374 ? 5.865 15.481 -34.029 1.00 80.75 374 LEU A O 1
ATOM 2748 N N . ALA A 1 375 ? 5.189 13.431 -33.393 1.00 83.75 375 ALA A N 1
ATOM 2749 C CA . ALA A 1 375 ? 5.828 12.724 -34.499 1.00 83.75 375 ALA A CA 1
ATOM 2750 C C . ALA A 1 375 ? 5.243 13.128 -35.865 1.00 83.75 375 ALA A C 1
ATOM 2752 O O . ALA A 1 375 ? 5.995 13.325 -36.814 1.00 83.75 375 ALA A O 1
ATOM 2753 N N . ALA A 1 376 ? 3.923 13.312 -35.966 1.00 84.19 376 ALA A N 1
ATOM 2754 C CA . ALA A 1 376 ? 3.259 13.730 -37.204 1.00 84.19 376 ALA A CA 1
ATOM 2755 C C . ALA A 1 376 ? 3.574 15.181 -37.611 1.00 84.19 376 ALA A C 1
ATOM 2757 O O . ALA A 1 376 ? 3.535 15.509 -38.793 1.00 84.19 376 ALA A O 1
ATOM 2758 N N . LEU A 1 377 ? 3.884 16.048 -36.642 1.00 82.44 377 LEU A N 1
AT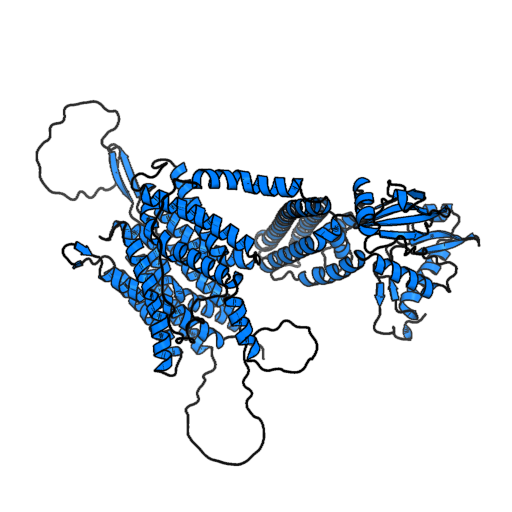OM 2759 C CA . LEU A 1 377 ? 4.293 17.439 -36.873 1.00 82.44 377 LEU A CA 1
ATOM 2760 C C . LEU A 1 377 ? 5.807 17.588 -37.110 1.00 82.44 377 LEU A C 1
ATOM 2762 O O . LEU A 1 377 ? 6.304 18.698 -37.307 1.00 82.44 377 LEU A O 1
ATOM 2766 N N . SER A 1 378 ? 6.551 16.482 -37.091 1.00 82.00 378 SER A N 1
ATOM 2767 C CA . SER A 1 378 ? 7.978 16.453 -37.396 1.00 82.00 378 SER A CA 1
ATOM 2768 C C . SER A 1 378 ? 8.228 16.826 -38.864 1.00 82.00 378 SER A C 1
ATOM 2770 O O . SER A 1 378 ? 7.489 16.360 -39.732 1.00 82.00 378 SER A O 1
ATOM 2772 N N . PRO A 1 379 ? 9.231 17.670 -39.184 1.00 74.62 379 PRO A N 1
ATOM 2773 C CA . PRO A 1 379 ? 10.381 18.071 -38.361 1.00 74.62 379 PRO A CA 1
ATOM 2774 C C . PRO A 1 379 ? 10.185 19.325 -37.489 1.00 74.62 379 PRO A C 1
ATOM 2776 O O . PRO A 1 379 ? 11.120 19.718 -36.792 1.00 74.62 379 PRO A O 1
ATOM 2779 N N . CYS A 1 380 ? 9.006 19.958 -37.492 1.00 75.44 380 CYS A N 1
ATOM 2780 C CA . CYS A 1 380 ? 8.748 21.215 -36.776 1.00 75.44 380 CYS A CA 1
ATOM 2781 C C . CYS A 1 380 ? 7.609 21.099 -35.739 1.00 75.44 380 CYS A C 1
ATOM 2783 O O . CYS A 1 380 ? 6.609 21.817 -35.846 1.00 75.44 380 CYS A O 1
ATOM 2785 N N . PRO A 1 381 ? 7.723 20.221 -34.722 1.00 80.38 381 PRO A N 1
ATOM 2786 C CA . PRO A 1 381 ? 6.736 20.151 -33.653 1.00 80.38 381 PRO A CA 1
ATOM 2787 C C . PRO A 1 381 ? 6.718 21.440 -32.801 1.00 80.38 381 PRO A C 1
ATOM 2789 O O . PRO A 1 381 ? 7.654 22.243 -32.832 1.00 80.38 381 PRO A O 1
ATOM 2792 N N . PRO A 1 382 ? 5.650 21.683 -32.021 1.00 73.00 382 PRO A N 1
ATOM 2793 C CA . PRO A 1 382 ? 5.547 22.876 -31.181 1.00 73.00 382 PRO A CA 1
ATOM 2794 C C . PRO A 1 382 ? 6.679 22.952 -30.141 1.00 73.00 382 PRO A C 1
ATOM 2796 O O . PRO A 1 382 ? 7.129 21.931 -29.623 1.00 73.00 382 PRO A O 1
ATOM 2799 N N . LEU A 1 383 ? 7.100 24.174 -29.788 1.00 72.75 383 LEU A N 1
ATOM 2800 C CA . LEU A 1 383 ? 8.136 24.468 -28.776 1.00 72.75 383 LEU A CA 1
ATOM 2801 C C . LEU A 1 383 ? 9.574 24.025 -29.132 1.00 72.75 383 LEU A C 1
ATOM 2803 O O . LEU A 1 383 ? 10.443 24.022 -28.253 1.00 72.75 383 LEU A O 1
ATOM 2807 N N . VAL A 1 384 ? 9.859 23.691 -30.394 1.00 65.31 384 VAL A N 1
ATOM 2808 C CA . VAL A 1 384 ? 11.233 23.448 -30.876 1.00 65.31 384 VAL A CA 1
ATOM 2809 C C . VAL A 1 384 ? 12.099 24.694 -30.663 1.00 65.31 384 VAL A C 1
ATOM 2811 O O . VAL A 1 384 ? 11.671 25.813 -30.930 1.00 65.31 384 VAL A O 1
ATOM 2814 N N . GLY A 1 385 ? 13.312 24.497 -30.139 1.00 62.16 385 GLY A N 1
ATOM 2815 C CA . GLY A 1 385 ? 14.238 25.582 -29.788 1.00 62.16 385 GLY A CA 1
ATOM 2816 C C . GLY A 1 385 ? 14.060 26.162 -28.379 1.00 62.16 385 GLY A C 1
ATOM 2817 O O . GLY A 1 385 ? 14.815 27.051 -27.998 1.00 62.16 385 GLY A O 1
ATOM 2818 N N . THR A 1 386 ? 13.113 25.654 -27.578 1.00 72.88 386 THR A N 1
ATOM 2819 C CA . THR A 1 386 ? 12.920 26.071 -26.176 1.00 72.88 386 THR A CA 1
ATOM 2820 C C . THR A 1 386 ? 13.249 24.947 -25.190 1.00 72.88 386 THR A C 1
ATOM 2822 O O . THR A 1 386 ? 12.955 23.775 -25.434 1.00 72.88 386 THR A O 1
ATOM 2825 N N . SER A 1 387 ? 13.789 25.298 -24.020 1.00 69.06 387 SER A N 1
ATOM 2826 C CA . SER A 1 387 ? 14.024 24.361 -22.908 1.00 69.06 387 SER A CA 1
ATOM 2827 C C . SER A 1 387 ? 12.717 23.747 -22.384 1.00 69.06 387 SER A C 1
ATOM 2829 O O . SER A 1 387 ? 12.706 22.600 -21.940 1.00 69.06 387 SER A O 1
ATOM 2831 N N . ALA A 1 388 ? 11.599 24.474 -22.498 1.00 67.44 388 ALA A N 1
ATOM 2832 C CA . ALA A 1 388 ? 10.266 23.990 -22.143 1.00 67.44 388 ALA A CA 1
ATOM 2833 C C . ALA A 1 388 ? 9.811 22.813 -23.027 1.00 67.44 388 ALA A C 1
ATOM 2835 O O . ALA A 1 388 ? 9.269 21.841 -22.505 1.00 67.44 388 ALA A O 1
ATOM 2836 N N . GLY A 1 389 ? 10.080 22.857 -24.339 1.00 67.88 389 GLY A N 1
ATOM 2837 C CA . GLY A 1 389 ? 9.774 21.758 -25.263 1.00 67.88 389 GLY A CA 1
ATOM 2838 C C . GLY A 1 389 ? 10.555 20.478 -24.947 1.00 67.88 389 GLY A C 1
ATOM 2839 O O . GLY A 1 389 ? 9.980 19.391 -24.924 1.00 67.88 389 GLY A O 1
ATOM 2840 N N . VAL A 1 390 ? 11.841 20.616 -24.605 1.00 68.69 390 VAL A N 1
ATOM 2841 C CA . VAL A 1 390 ? 12.707 19.491 -24.207 1.00 68.69 390 VAL A CA 1
ATOM 2842 C C . VAL A 1 390 ? 12.197 18.829 -22.923 1.00 68.69 390 VAL A C 1
ATOM 2844 O O . VAL A 1 390 ? 12.019 17.613 -22.883 1.00 68.69 390 VAL A O 1
ATOM 2847 N N . VAL A 1 391 ? 11.910 19.616 -21.880 1.00 71.75 391 VAL A N 1
ATOM 2848 C CA . VAL A 1 391 ? 11.388 19.094 -20.604 1.00 71.75 391 VAL A CA 1
ATOM 2849 C C . VAL A 1 391 ? 10.030 18.419 -20.800 1.00 71.75 391 VAL A C 1
ATOM 2851 O O . VAL A 1 391 ? 9.800 17.343 -20.251 1.00 71.75 391 VAL A O 1
ATOM 2854 N N . LEU A 1 392 ? 9.151 19.007 -21.613 1.00 71.88 392 LEU A N 1
ATOM 2855 C CA . LEU A 1 392 ? 7.826 18.468 -21.902 1.00 71.88 392 LEU A CA 1
ATOM 2856 C C . LEU A 1 392 ? 7.918 17.068 -22.528 1.00 71.88 392 LEU A C 1
ATOM 2858 O O . LEU A 1 392 ? 7.329 16.129 -21.993 1.00 71.88 392 LEU A O 1
ATOM 2862 N N . VAL A 1 393 ? 8.706 16.897 -23.595 1.00 70.31 393 VAL A N 1
ATOM 2863 C CA . VAL A 1 393 ? 8.871 15.600 -24.282 1.00 70.31 393 VAL A CA 1
ATOM 2864 C C . VAL A 1 393 ? 9.481 14.536 -23.373 1.00 70.31 393 VAL A C 1
ATOM 2866 O O . VAL A 1 393 ? 9.000 13.403 -23.342 1.00 70.31 393 VAL A O 1
ATOM 2869 N N . LEU A 1 394 ? 10.487 14.901 -22.574 1.00 71.00 394 LEU A N 1
ATOM 2870 C CA . LEU A 1 394 ? 11.117 13.978 -21.628 1.00 71.00 394 LEU A CA 1
ATOM 2871 C C . LEU A 1 394 ? 10.140 13.491 -20.556 1.00 71.00 394 LEU A C 1
ATOM 2873 O O . LEU A 1 394 ? 10.093 12.296 -20.260 1.00 71.00 394 LEU A O 1
ATOM 2877 N N . GLN A 1 395 ? 9.334 14.396 -19.996 1.00 70.19 395 GLN A N 1
ATOM 2878 C CA . GLN A 1 395 ? 8.320 14.022 -19.014 1.00 70.19 395 GLN A CA 1
ATOM 2879 C C . GLN A 1 395 ? 7.228 13.159 -19.655 1.00 70.19 395 GLN A C 1
ATOM 2881 O O . GLN A 1 395 ? 6.869 12.126 -19.099 1.00 70.19 395 GLN A O 1
ATOM 2886 N N . LEU A 1 396 ? 6.758 13.505 -20.853 1.00 68.56 396 LEU A N 1
ATOM 2887 C CA . LEU A 1 396 ? 5.739 12.746 -21.584 1.00 68.56 396 LEU A CA 1
ATOM 2888 C C . LEU A 1 396 ? 6.155 11.302 -21.882 1.00 68.56 396 LEU A C 1
ATOM 2890 O O . LEU A 1 396 ? 5.399 10.381 -21.574 1.00 68.56 396 LEU A O 1
ATOM 2894 N N . CYS A 1 397 ? 7.358 11.085 -22.419 1.00 62.03 397 CYS A N 1
ATOM 2895 C CA . CYS A 1 397 ? 7.867 9.740 -22.698 1.00 62.03 397 CYS A CA 1
ATOM 2896 C C . CYS A 1 397 ? 8.046 8.911 -21.414 1.00 62.03 397 CYS A C 1
ATOM 2898 O O . CYS A 1 397 ? 7.737 7.715 -21.397 1.00 62.03 397 CYS A O 1
ATOM 2900 N N . ARG A 1 398 ? 8.492 9.549 -20.322 1.00 71.81 398 ARG A N 1
ATOM 2901 C CA . ARG A 1 398 ? 8.696 8.902 -19.018 1.00 71.81 398 ARG A CA 1
ATOM 2902 C C . ARG A 1 398 ? 7.376 8.519 -18.345 1.00 71.81 398 ARG A C 1
ATOM 2904 O O . ARG A 1 398 ? 7.220 7.379 -17.914 1.00 71.81 398 ARG A O 1
ATOM 2911 N N . PHE A 1 399 ? 6.426 9.453 -18.268 1.00 64.88 399 PHE A N 1
ATOM 2912 C CA . PHE A 1 399 ? 5.117 9.226 -17.652 1.00 64.88 399 PHE A CA 1
ATOM 2913 C C . PHE A 1 399 ? 4.307 8.190 -18.427 1.00 64.88 399 PHE A C 1
ATOM 2915 O O . PHE A 1 399 ? 3.760 7.279 -17.813 1.00 64.88 399 PHE A O 1
ATOM 2922 N N . HIS A 1 400 ? 4.276 8.276 -19.759 1.00 64.88 400 HIS A N 1
ATOM 2923 C CA . HIS A 1 400 ? 3.577 7.309 -20.604 1.00 64.88 400 HIS A CA 1
ATOM 2924 C C . HIS A 1 400 ? 4.043 5.866 -20.347 1.00 64.88 400 HIS A C 1
ATOM 2926 O O . HIS A 1 400 ? 3.222 4.982 -20.090 1.00 64.88 400 HIS A O 1
ATOM 2932 N N . SER A 1 401 ? 5.360 5.646 -20.384 1.00 62.34 401 SER A N 1
ATOM 2933 C CA . SER A 1 401 ? 5.949 4.312 -20.241 1.00 62.34 401 SER A CA 1
ATOM 2934 C C . SER A 1 401 ? 5.669 3.728 -18.851 1.00 62.34 401 SER A C 1
ATOM 2936 O O . SER A 1 401 ? 5.205 2.595 -18.746 1.00 62.34 401 SER A O 1
ATOM 2938 N N . ALA A 1 402 ? 5.796 4.539 -17.794 1.00 62.00 402 ALA A N 1
ATOM 2939 C CA . ALA A 1 402 ? 5.488 4.126 -16.423 1.00 62.00 402 ALA A CA 1
ATOM 2940 C C . ALA A 1 402 ? 3.986 3.838 -16.184 1.00 62.00 402 ALA A C 1
ATOM 2942 O O . ALA A 1 402 ? 3.636 2.872 -15.502 1.00 62.00 402 ALA A O 1
ATOM 2943 N N . LEU A 1 403 ? 3.082 4.647 -16.751 1.00 58.34 403 LEU A N 1
ATOM 2944 C CA . LEU A 1 403 ? 1.625 4.526 -16.571 1.00 58.34 403 LEU A CA 1
ATOM 2945 C C . LEU A 1 403 ? 1.041 3.288 -17.269 1.00 58.34 403 LEU A C 1
ATOM 2947 O O . LEU A 1 403 ? 0.214 2.585 -16.697 1.00 58.34 403 LEU A O 1
ATOM 2951 N N . LEU A 1 404 ? 1.469 2.977 -18.495 1.00 57.97 404 LEU A N 1
ATOM 2952 C CA . LEU A 1 404 ? 0.941 1.808 -19.212 1.00 57.97 404 LEU A CA 1
ATOM 2953 C C . LEU A 1 404 ? 1.579 0.501 -18.761 1.00 57.97 404 LEU A C 1
ATOM 2955 O O . LEU A 1 404 ? 0.907 -0.528 -18.751 1.00 57.97 404 LEU A O 1
ATOM 2959 N N . GLN A 1 405 ? 2.843 0.518 -18.344 1.00 60.97 405 GLN A N 1
ATOM 2960 C CA . GLN A 1 405 ? 3.488 -0.684 -17.814 1.00 60.97 405 GLN A CA 1
ATOM 2961 C C . GLN A 1 405 ? 2.943 -1.058 -16.429 1.00 60.97 405 GLN A C 1
ATOM 2963 O O . GLN A 1 405 ? 2.769 -2.242 -16.163 1.00 60.97 405 GLN A O 1
ATOM 2968 N N . SER A 1 406 ? 2.558 -0.079 -15.601 1.00 54.62 406 SER A N 1
ATOM 2969 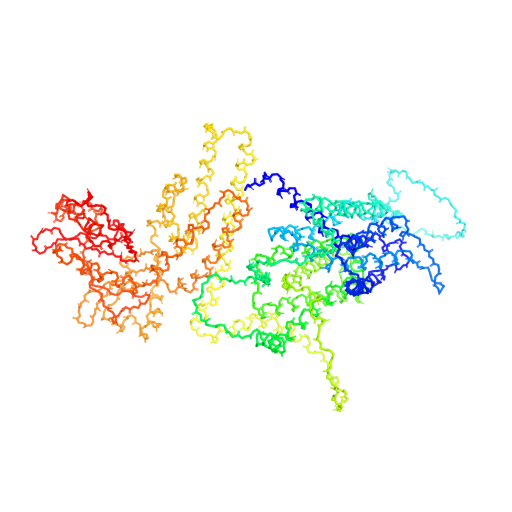C CA . SER A 1 406 ? 1.854 -0.329 -14.328 1.00 54.62 406 SER A CA 1
ATOM 2970 C C . SER A 1 406 ? 0.406 -0.811 -14.497 1.00 54.62 406 SER A C 1
ATOM 2972 O O . SER A 1 406 ? -0.160 -1.381 -13.569 1.00 54.62 406 SER A O 1
ATOM 2974 N N . SER A 1 407 ? -0.189 -0.656 -15.688 1.00 48.56 407 SER A N 1
ATOM 2975 C CA . SER A 1 407 ? -1.509 -1.218 -16.022 1.00 48.56 407 SER A CA 1
ATOM 2976 C C . SER A 1 407 ? -1.480 -2.705 -16.410 1.00 48.56 407 SER A C 1
ATOM 2978 O O . SER A 1 407 ? -2.528 -3.296 -16.671 1.00 48.56 407 SER A O 1
ATOM 2980 N N . ARG A 1 408 ? -0.297 -3.337 -16.463 1.00 50.75 408 ARG A N 1
ATOM 2981 C CA . ARG A 1 408 ? -0.149 -4.758 -16.804 1.00 50.75 408 ARG A CA 1
ATOM 2982 C C . ARG A 1 408 ? -0.135 -5.622 -15.534 1.00 50.75 408 ARG A C 1
ATOM 2984 O O . ARG A 1 408 ? 0.673 -5.360 -14.647 1.00 50.75 408 ARG A O 1
ATOM 2991 N N . PRO A 1 409 ? -0.956 -6.683 -15.436 1.00 41.22 409 PRO A N 1
ATOM 2992 C CA . PRO A 1 409 ? -0.795 -7.667 -14.371 1.00 41.22 409 PRO A CA 1
ATOM 2993 C C . PRO A 1 409 ? 0.524 -8.452 -14.568 1.00 41.22 409 PRO A C 1
ATOM 2995 O O . PRO A 1 409 ? 0.787 -8.904 -15.684 1.00 41.22 409 PRO A O 1
ATOM 2998 N N . PRO A 1 410 ? 1.344 -8.661 -13.519 1.00 34.75 410 PRO A N 1
ATOM 2999 C CA . PRO A 1 410 ? 2.695 -9.230 -13.644 1.00 34.75 410 PRO A CA 1
ATOM 3000 C C . PRO A 1 410 ? 2.780 -10.712 -14.074 1.00 34.75 410 PRO A C 1
ATOM 3002 O O . PRO A 1 410 ? 3.880 -11.208 -14.286 1.00 34.75 410 PRO A O 1
ATOM 3005 N N . TRP A 1 411 ? 1.657 -11.425 -14.250 1.00 34.19 411 TRP A N 1
ATOM 3006 C CA . TRP A 1 411 ? 1.635 -12.898 -14.365 1.00 34.19 411 TRP A CA 1
ATOM 3007 C C . TRP A 1 411 ? 1.029 -13.477 -15.654 1.00 34.19 411 TRP A C 1
ATOM 3009 O O . TRP A 1 411 ? 0.727 -14.665 -15.703 1.00 34.19 411 TRP A O 1
ATOM 3019 N N . LEU A 1 412 ? 0.855 -12.695 -16.721 1.00 26.81 412 LEU A N 1
ATOM 3020 C CA . LEU A 1 412 ? 0.297 -13.212 -17.981 1.00 26.81 412 LEU A CA 1
ATOM 3021 C C . LEU A 1 412 ? 1.243 -12.951 -19.155 1.00 26.81 412 LEU A C 1
ATOM 3023 O O . LEU A 1 412 ? 1.125 -11.956 -19.868 1.00 26.81 412 LEU A O 1
ATOM 3027 N N . SER A 1 413 ? 2.178 -13.882 -19.373 1.00 25.86 413 SER A N 1
ATOM 3028 C CA . SER A 1 413 ? 2.825 -14.007 -20.682 1.00 25.86 413 SER A CA 1
ATOM 3029 C C . SER A 1 413 ? 1.808 -14.580 -21.694 1.00 25.86 413 SER A C 1
ATOM 3031 O O . SER A 1 413 ? 1.031 -15.465 -21.326 1.00 25.86 413 SER A O 1
ATOM 3033 N N . PRO A 1 414 ? 1.785 -14.136 -22.965 1.00 25.33 414 PRO A N 1
ATOM 3034 C CA . PRO A 1 414 ? 0.769 -14.556 -23.943 1.00 25.33 414 PRO A CA 1
ATOM 3035 C C . PRO A 1 414 ? 0.808 -16.038 -24.363 1.00 25.33 414 PRO A C 1
ATOM 3037 O O . PRO A 1 414 ? -0.012 -16.460 -25.176 1.00 25.33 414 PRO A O 1
ATOM 3040 N N . VAL A 1 415 ? 1.770 -16.838 -23.890 1.00 29.03 415 VAL A N 1
ATOM 3041 C CA . VAL A 1 415 ? 2.172 -18.063 -24.607 1.00 29.03 415 VAL A CA 1
ATOM 3042 C C . VAL A 1 415 ? 1.420 -19.332 -24.182 1.00 29.03 415 VAL A C 1
ATOM 3044 O O . VAL A 1 415 ? 1.400 -20.307 -24.927 1.00 29.03 415 VAL A O 1
ATOM 3047 N N . VAL A 1 416 ? 0.700 -19.336 -23.060 1.00 28.12 416 VAL A N 1
ATOM 3048 C CA . VAL A 1 416 ? -0.032 -20.547 -22.627 1.00 28.12 416 VAL A CA 1
ATOM 3049 C C . VAL A 1 416 ? -1.390 -20.708 -23.337 1.00 28.12 416 VAL A C 1
ATOM 3051 O O . VAL A 1 416 ? -1.983 -21.782 -23.315 1.00 28.12 416 VAL A O 1
ATOM 3054 N N . PHE A 1 417 ? -1.882 -19.684 -24.043 1.00 28.45 417 PHE A N 1
ATOM 3055 C CA . PHE A 1 417 ? -3.283 -19.662 -24.480 1.00 28.45 417 PHE A CA 1
ATOM 3056 C C . PHE A 1 417 ? -3.562 -20.257 -25.876 1.00 28.45 417 PHE A C 1
ATOM 3058 O O . PHE A 1 417 ? -4.714 -20.523 -26.208 1.00 28.45 417 PHE A O 1
ATOM 3065 N N . LEU A 1 418 ? -2.545 -20.527 -26.704 1.00 25.91 418 LEU A N 1
ATOM 3066 C CA . LEU A 1 418 ? -2.759 -20.957 -28.096 1.00 25.91 418 LEU A CA 1
ATOM 3067 C C . LEU A 1 418 ? -2.412 -22.431 -28.355 1.00 25.91 418 LEU A C 1
ATOM 3069 O O . LEU A 1 418 ? -1.665 -22.765 -29.274 1.00 25.91 418 LEU A O 1
ATOM 3073 N N . ARG A 1 419 ? -2.972 -23.354 -27.566 1.00 27.89 41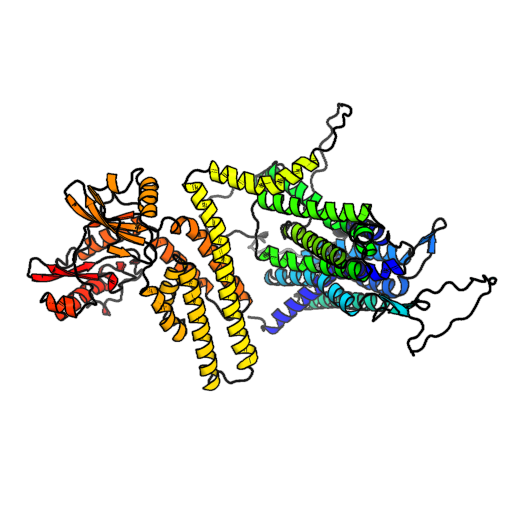9 ARG A N 1
ATOM 3074 C CA . ARG A 1 419 ? -2.973 -24.778 -27.942 1.00 27.89 419 ARG A CA 1
ATOM 3075 C C . ARG A 1 419 ? -4.186 -25.533 -27.413 1.00 27.89 419 ARG A C 1
ATOM 3077 O O . ARG A 1 419 ? -4.031 -26.442 -26.608 1.00 27.89 419 ARG A O 1
ATOM 3084 N N . LYS A 1 420 ? -5.373 -25.180 -27.912 1.00 31.95 420 LYS A N 1
ATOM 3085 C CA . LYS A 1 420 ? -6.510 -26.084 -28.197 1.00 31.95 420 LYS A CA 1
ATOM 3086 C C . LYS A 1 420 ? -7.734 -25.232 -28.526 1.00 31.95 420 LYS A C 1
ATOM 3088 O O . LYS A 1 420 ? -8.262 -24.581 -27.639 1.00 31.95 420 LYS A O 1
ATOM 3093 N N . ASN A 1 421 ? -8.096 -25.210 -29.810 1.00 25.20 421 ASN A N 1
ATOM 3094 C CA . ASN A 1 421 ? -9.437 -25.010 -30.389 1.00 25.20 421 ASN A CA 1
ATOM 3095 C C . ASN A 1 421 ? -9.300 -24.405 -31.792 1.00 25.20 421 ASN A C 1
ATOM 3097 O O . ASN A 1 421 ? -9.622 -23.251 -32.047 1.00 25.20 421 ASN A O 1
ATOM 3101 N N . LEU A 1 422 ? -8.801 -25.221 -32.721 1.00 27.09 422 LEU A N 1
ATOM 3102 C CA . LEU A 1 422 ? -9.169 -25.103 -34.126 1.00 27.09 422 LEU A CA 1
ATOM 3103 C C . LEU A 1 422 ? -10.283 -26.122 -34.338 1.00 27.09 422 LEU A C 1
ATOM 3105 O O . LEU A 1 422 ? -9.990 -27.313 -34.354 1.00 27.09 422 LEU A O 1
ATOM 3109 N N . THR A 1 423 ? -11.532 -25.656 -34.390 1.00 31.00 423 THR A N 1
ATOM 3110 C CA . THR A 1 423 ? -12.663 -26.219 -35.162 1.00 31.00 423 THR A CA 1
ATOM 3111 C C . THR A 1 423 ? -13.979 -25.571 -34.715 1.00 31.00 423 THR A C 1
ATOM 3113 O O . THR A 1 423 ? -14.589 -25.992 -33.744 1.00 31.00 423 THR A O 1
ATOM 3116 N N . ALA A 1 424 ? -14.435 -24.549 -35.442 1.00 26.84 424 ALA A N 1
ATOM 3117 C CA . ALA A 1 424 ? -15.861 -24.268 -35.646 1.00 26.84 424 ALA A CA 1
ATOM 3118 C C . ALA A 1 424 ? -16.013 -23.313 -36.842 1.00 26.84 424 ALA A C 1
ATOM 3120 O O . ALA A 1 424 ? -15.309 -22.310 -36.937 1.00 26.84 424 ALA A O 1
ATOM 3121 N N . GLY A 1 425 ? -16.872 -23.701 -37.785 1.00 26.38 425 GLY A N 1
ATOM 3122 C CA . GLY A 1 425 ? -17.074 -23.077 -39.092 1.00 26.38 425 GLY A CA 1
ATOM 3123 C C . GLY A 1 425 ? -17.923 -21.793 -39.095 1.00 26.38 425 GLY A C 1
ATOM 3124 O O . GLY A 1 425 ? -18.238 -21.244 -38.042 1.00 26.38 425 GLY A O 1
ATOM 3125 N N . PRO A 1 426 ? -18.264 -21.288 -40.297 1.00 33.03 426 PRO A N 1
ATOM 3126 C CA . PRO A 1 426 ? -18.502 -19.870 -40.548 1.00 33.03 426 PRO A CA 1
ATOM 3127 C C . PRO A 1 426 ? -19.982 -19.471 -40.469 1.00 33.03 426 PRO A C 1
ATOM 3129 O O . PRO A 1 426 ? -20.863 -20.248 -40.830 1.00 33.03 426 PRO A O 1
ATOM 3132 N N . VAL A 1 427 ? -20.248 -18.207 -40.124 1.00 26.59 427 VAL A N 1
ATOM 3133 C CA . VAL A 1 427 ? -21.542 -17.549 -40.376 1.00 26.59 427 VAL A CA 1
ATOM 3134 C C . VAL A 1 427 ? -21.304 -16.232 -41.120 1.00 26.59 427 VAL A C 1
ATOM 3136 O O . VAL A 1 427 ? -20.344 -15.508 -40.867 1.00 26.59 427 VAL A O 1
ATOM 3139 N N . ARG A 1 428 ? -22.153 -15.987 -42.120 1.00 25.00 428 ARG A N 1
ATOM 3140 C CA . ARG A 1 428 ? -21.977 -15.078 -43.257 1.00 25.00 428 ARG A CA 1
ATOM 3141 C C . ARG A 1 428 ? -22.950 -13.889 -43.160 1.00 25.00 428 ARG A C 1
ATOM 3143 O O . ARG A 1 428 ? -24.117 -14.120 -42.869 1.00 25.00 428 ARG A O 1
ATOM 3150 N N . SER A 1 429 ? -22.494 -12.704 -43.605 1.00 27.17 429 SER A N 1
ATOM 3151 C CA . SER A 1 429 ? -23.249 -11.603 -44.277 1.00 27.17 429 SER A CA 1
ATOM 3152 C C . SER A 1 429 ? -24.249 -10.766 -43.430 1.00 27.17 429 SER A C 1
ATOM 3154 O O . SER A 1 429 ? -24.872 -11.324 -42.544 1.00 27.17 429 SER A O 1
ATOM 3156 N N . LEU A 1 430 ? -24.473 -9.440 -43.566 1.00 26.70 430 LEU A N 1
ATOM 3157 C CA . LEU A 1 430 ? -24.593 -8.486 -44.707 1.00 26.70 430 LEU A CA 1
ATOM 3158 C C . LEU A 1 430 ? -24.486 -6.993 -44.176 1.00 26.70 430 LEU A C 1
ATOM 3160 O O . LEU A 1 430 ? -24.180 -6.830 -42.998 1.00 26.70 430 LEU A O 1
ATOM 3164 N N . PRO A 1 431 ? -24.655 -5.895 -44.968 1.00 39.50 431 PRO A N 1
ATOM 3165 C CA . PRO A 1 431 ? -23.768 -4.717 -44.999 1.00 39.50 431 PRO A CA 1
ATOM 3166 C C . PRO A 1 431 ? -24.449 -3.362 -44.669 1.00 39.50 431 PRO A C 1
ATOM 3168 O O . PRO A 1 431 ? -25.671 -3.278 -44.655 1.00 39.50 431 PRO A O 1
ATOM 3171 N N . ALA A 1 432 ? -23.675 -2.271 -44.534 1.00 26.08 432 ALA A N 1
ATOM 3172 C CA . ALA A 1 432 ? -24.103 -0.909 -44.916 1.00 26.08 432 ALA A CA 1
ATOM 3173 C C . ALA A 1 432 ? -22.939 0.111 -44.923 1.00 26.08 432 ALA A C 1
ATOM 3175 O O . ALA A 1 432 ? -21.995 0.011 -44.146 1.00 26.08 432 ALA A O 1
ATOM 3176 N N . SER A 1 433 ? -23.057 1.078 -45.837 1.00 28.55 433 SER A N 1
ATOM 3177 C CA . SER A 1 433 ? -22.104 2.122 -46.264 1.00 28.55 433 SER A CA 1
ATOM 3178 C C . SER A 1 433 ? -22.018 3.354 -45.321 1.00 28.55 433 SER A C 1
ATOM 3180 O O . SER A 1 433 ? -22.745 3.410 -44.329 1.00 28.55 433 SER A O 1
ATOM 3182 N N . PRO A 1 434 ? -21.144 4.353 -45.600 1.00 40.06 434 PRO A N 1
ATOM 3183 C CA . PRO A 1 434 ? -20.605 5.282 -44.607 1.00 40.06 434 PRO A CA 1
ATOM 3184 C C . PRO A 1 434 ? -21.371 6.610 -44.494 1.00 40.06 434 PRO A C 1
ATOM 3186 O O . PRO A 1 434 ? -21.888 7.135 -45.477 1.00 40.06 434 PRO A O 1
ATOM 3189 N N . ALA A 1 435 ? -21.327 7.224 -43.309 1.00 28.11 435 ALA A N 1
ATOM 3190 C CA . ALA A 1 435 ? -21.580 8.651 -43.130 1.00 28.11 435 ALA A CA 1
ATOM 3191 C C . ALA A 1 435 ? -20.627 9.228 -42.069 1.00 28.11 435 ALA A C 1
ATOM 3193 O O . ALA A 1 435 ? -20.522 8.730 -40.951 1.00 28.11 435 ALA A O 1
ATOM 3194 N N . VAL A 1 436 ? -19.911 10.281 -42.456 1.00 44.97 436 VAL A N 1
ATOM 3195 C CA . VAL A 1 436 ? -18.990 11.066 -41.622 1.00 44.97 436 VAL A CA 1
ATOM 3196 C C . VAL A 1 436 ? -19.779 11.894 -40.599 1.00 44.97 436 VAL A C 1
ATOM 3198 O O . VAL A 1 436 ? -20.775 12.511 -40.978 1.00 44.97 436 VAL A O 1
ATOM 3201 N N . PRO A 1 437 ? -19.270 12.066 -39.362 1.00 37.72 437 PRO A N 1
ATOM 3202 C CA . PRO A 1 437 ? -19.429 13.365 -38.720 1.00 37.72 437 PRO A CA 1
ATOM 3203 C C . PRO A 1 437 ? -18.125 13.944 -38.153 1.00 37.72 437 PRO A C 1
ATOM 3205 O O . PRO A 1 437 ? -17.228 13.268 -37.657 1.00 37.72 437 PRO A O 1
ATOM 3208 N N . ARG A 1 438 ? -18.073 15.272 -38.260 1.00 34.38 438 ARG A N 1
ATOM 3209 C CA . ARG A 1 438 ? -17.080 16.231 -37.756 1.00 34.38 438 ARG A CA 1
ATOM 3210 C C . ARG A 1 438 ? -16.851 16.128 -36.227 1.00 34.38 438 ARG A C 1
ATOM 3212 O O . ARG A 1 438 ? -17.637 15.503 -35.520 1.00 34.38 438 ARG A O 1
ATOM 3219 N N . PRO A 1 439 ? -15.774 16.734 -35.687 1.00 46.22 439 PRO A N 1
ATOM 3220 C CA . PRO A 1 439 ? -15.110 16.239 -34.487 1.00 46.22 439 PRO A CA 1
ATOM 3221 C C . PRO A 1 439 ? -15.833 16.568 -33.171 1.00 46.22 439 PRO A C 1
ATOM 3223 O O . PRO A 1 439 ? -15.900 17.723 -32.756 1.00 46.22 439 PRO A O 1
ATOM 3226 N N . LEU A 1 440 ? -16.262 15.520 -32.460 1.00 40.16 440 LEU A N 1
ATOM 3227 C CA . LEU A 1 440 ? -16.782 15.552 -31.081 1.00 40.16 440 LEU A CA 1
ATOM 3228 C C . LEU A 1 440 ? -15.681 15.609 -29.998 1.00 40.16 440 LEU A C 1
ATOM 3230 O O . LEU A 1 440 ? -15.962 15.933 -28.844 1.00 40.16 440 LEU A O 1
ATOM 3234 N N . TRP A 1 441 ? -14.415 15.352 -30.348 1.00 49.88 441 TRP A N 1
ATOM 3235 C CA . TRP A 1 441 ? -13.309 15.221 -29.384 1.00 49.88 441 TRP A CA 1
ATOM 3236 C C . TRP A 1 441 ? -12.965 16.523 -28.643 1.00 49.88 441 TRP A C 1
ATOM 3238 O O . TRP A 1 441 ? -12.575 16.478 -27.478 1.00 49.88 441 TRP A O 1
ATOM 3248 N N . LYS A 1 442 ? -13.212 17.693 -29.255 1.00 35.94 442 LYS A N 1
ATOM 3249 C CA . LYS A 1 442 ? -13.043 18.998 -28.587 1.00 35.94 442 LYS A CA 1
ATOM 3250 C C . LYS A 1 442 ? -14.023 19.204 -27.423 1.00 35.94 442 LYS A C 1
ATOM 3252 O O . LYS A 1 442 ? -13.674 19.890 -26.470 1.00 35.94 442 LYS A O 1
ATOM 3257 N N . LYS A 1 443 ? -15.209 18.575 -27.462 1.00 39.38 443 LYS A N 1
ATOM 3258 C CA . LYS A 1 443 ? -16.161 18.555 -26.336 1.00 39.38 443 LYS A CA 1
ATOM 3259 C C . LYS A 1 443 ? -15.833 17.456 -25.317 1.00 39.38 443 LYS A C 1
ATOM 3261 O O . LYS A 1 443 ? -16.105 17.640 -24.139 1.00 39.38 443 LYS A O 1
ATOM 3266 N N . ALA A 1 444 ? -15.212 16.350 -25.736 1.00 42.94 444 ALA A N 1
ATOM 3267 C CA . ALA A 1 444 ? -14.828 15.251 -24.842 1.00 42.94 444 ALA A CA 1
ATOM 3268 C C . ALA A 1 444 ? -13.653 15.614 -23.910 1.00 42.94 444 ALA A C 1
ATOM 3270 O O . ALA A 1 444 ? -13.662 15.248 -22.739 1.00 42.94 444 ALA A O 1
ATOM 3271 N N . ILE A 1 445 ? -12.678 16.388 -24.402 1.00 42.59 445 ILE A N 1
ATOM 3272 C CA . ILE A 1 445 ? -11.526 16.847 -23.606 1.00 42.59 445 ILE A CA 1
ATOM 3273 C C . ILE A 1 445 ? -11.956 17.885 -22.557 1.00 42.59 445 ILE A C 1
ATOM 3275 O O . ILE A 1 445 ? -11.558 17.778 -21.396 1.00 42.59 445 ILE A O 1
ATOM 3279 N N . SER A 1 446 ? -12.834 18.835 -22.915 1.00 37.47 446 SER A N 1
ATOM 3280 C CA . SER A 1 446 ? -13.408 19.760 -21.926 1.00 37.47 446 SER A CA 1
ATOM 3281 C C . SER A 1 446 ? -14.331 19.031 -20.943 1.00 37.47 446 SER A C 1
ATOM 3283 O O . SER A 1 446 ? -14.332 19.349 -19.757 1.00 37.47 446 SER A O 1
ATOM 3285 N N . ALA A 1 447 ? -15.046 17.996 -21.397 1.00 41.47 447 ALA A N 1
ATOM 3286 C CA . ALA A 1 447 ? -15.892 17.154 -20.558 1.00 41.47 447 ALA A CA 1
ATOM 3287 C C . ALA A 1 447 ? -15.131 16.161 -19.661 1.00 41.47 447 ALA A C 1
ATOM 3289 O O . ALA A 1 447 ? -15.756 15.627 -18.763 1.00 41.47 447 ALA A O 1
ATOM 3290 N N . MET A 1 448 ? -13.826 15.906 -19.813 1.00 42.31 448 MET A N 1
ATOM 3291 C CA . MET A 1 448 ? -13.072 15.088 -18.836 1.00 42.31 448 MET A CA 1
ATOM 3292 C C . MET A 1 448 ? -12.377 15.933 -17.767 1.00 42.31 448 MET A C 1
ATOM 3294 O O . MET A 1 448 ? -12.443 15.591 -16.589 1.00 42.31 448 MET A O 1
ATOM 3298 N N . VAL A 1 449 ? -11.758 17.053 -18.155 1.00 43.34 449 VAL A N 1
ATOM 3299 C CA . VAL A 1 449 ? -11.063 17.955 -17.214 1.00 43.34 449 VAL A CA 1
ATOM 3300 C C . VAL A 1 449 ? -12.058 18.701 -16.329 1.00 43.34 449 VAL A C 1
ATOM 3302 O O . VAL A 1 449 ? -11.820 18.858 -15.137 1.00 43.34 449 VAL A O 1
ATOM 3305 N N . VAL A 1 450 ? -13.202 19.100 -16.893 1.00 47.50 450 VAL A N 1
ATOM 3306 C CA . VAL A 1 450 ? -14.329 19.593 -16.098 1.00 47.50 450 VAL A CA 1
ATOM 3307 C C . VAL A 1 450 ? -15.136 18.412 -15.586 1.00 47.50 450 VAL A C 1
ATOM 3309 O O . VAL A 1 450 ? -15.462 18.387 -14.413 1.00 47.50 450 VAL A O 1
ATOM 3312 N N . GLY A 1 451 ? -15.431 17.405 -16.413 1.00 43.84 451 GLY A N 1
ATOM 3313 C CA . GLY A 1 451 ? -16.435 16.408 -16.054 1.00 43.84 451 GLY A CA 1
ATOM 3314 C C . GLY A 1 451 ? -16.007 15.322 -15.085 1.00 43.84 451 GLY A C 1
ATOM 3315 O O . GLY A 1 451 ? -16.908 14.777 -14.485 1.00 43.84 451 GLY A O 1
ATOM 3316 N N . VAL A 1 452 ? -14.726 15.020 -14.834 1.00 52.97 452 VAL A N 1
ATOM 3317 C CA . VAL A 1 452 ? -14.363 14.128 -13.708 1.00 52.97 452 VAL A CA 1
ATOM 3318 C C . VAL A 1 452 ? -14.531 14.851 -12.364 1.00 52.97 452 VAL A C 1
ATOM 3320 O O . VAL A 1 452 ? -15.241 14.316 -11.515 1.00 52.97 452 VAL A O 1
ATOM 3323 N N . PRO A 1 453 ? -14.011 16.080 -12.163 1.00 55.19 453 PRO A N 1
ATOM 3324 C CA . PRO A 1 453 ? -14.351 16.896 -10.995 1.00 55.19 453 PRO A CA 1
ATOM 3325 C C . PRO A 1 453 ? -15.840 17.247 -10.913 1.00 55.19 453 PRO A C 1
ATOM 3327 O O . PRO A 1 453 ? -16.392 17.265 -9.821 1.00 55.19 453 PRO A O 1
ATOM 3330 N N . LEU A 1 454 ? -16.512 17.481 -12.046 1.00 58.09 454 LEU A N 1
ATOM 3331 C CA . LEU A 1 454 ? -17.948 17.764 -12.097 1.00 58.09 454 LEU A CA 1
ATOM 3332 C C . LEU A 1 454 ? -18.769 16.501 -11.845 1.00 58.09 454 LEU A C 1
ATOM 3334 O O . LEU A 1 454 ? -19.779 16.623 -11.189 1.00 58.09 454 LEU A O 1
ATOM 3338 N N . LEU A 1 455 ? -18.371 15.308 -12.303 1.00 61.91 455 LEU A N 1
ATOM 3339 C CA . LEU A 1 455 ? -19.026 14.024 -11.996 1.00 61.91 455 LEU A CA 1
ATOM 3340 C C . LEU A 1 455 ? -18.781 13.639 -10.548 1.00 61.91 455 LEU A C 1
ATOM 3342 O O . LEU A 1 455 ? -19.697 13.150 -9.904 1.00 61.91 455 LEU A O 1
ATOM 3346 N N . PHE A 1 456 ? -17.580 13.872 -10.021 1.00 68.44 456 PHE A N 1
ATOM 3347 C CA . PHE A 1 456 ? -17.295 13.692 -8.603 1.00 68.44 456 PHE A CA 1
ATOM 3348 C C . PHE A 1 456 ? -18.078 14.711 -7.767 1.00 68.44 456 PHE A C 1
ATOM 3350 O O . PHE A 1 456 ? -18.661 14.338 -6.761 1.00 68.44 456 PHE A O 1
ATOM 3357 N N . GLY A 1 457 ? -18.188 15.961 -8.225 1.00 69.38 457 GLY A N 1
ATOM 3358 C CA . GLY A 1 457 ? -18.978 17.029 -7.609 1.00 69.38 457 GLY A CA 1
ATOM 3359 C C . GLY A 1 457 ? -20.494 16.821 -7.715 1.00 69.38 457 GLY A C 1
ATOM 3360 O O . GLY A 1 457 ? -21.197 17.028 -6.736 1.00 69.38 457 GLY A O 1
ATOM 3361 N N . LEU A 1 458 ? -21.001 16.339 -8.853 1.00 73.00 458 LEU A N 1
ATOM 3362 C CA . LEU A 1 458 ? -22.396 15.945 -9.091 1.00 73.00 458 LEU A CA 1
ATOM 3363 C C . LEU A 1 458 ? -22.729 14.712 -8.264 1.00 73.00 458 LEU A C 1
ATOM 3365 O O . LEU A 1 458 ? -23.744 14.698 -7.579 1.00 73.00 458 LEU A O 1
ATOM 3369 N N . ARG A 1 459 ? -21.853 13.700 -8.263 1.00 73.12 459 ARG A N 1
ATOM 3370 C CA . ARG A 1 459 ? -22.000 12.529 -7.401 1.00 73.12 459 ARG A CA 1
ATOM 3371 C C . ARG A 1 459 ? -21.939 12.935 -5.937 1.00 73.12 459 ARG A C 1
ATOM 3373 O O . ARG A 1 459 ? -22.741 12.431 -5.180 1.00 73.12 459 ARG A O 1
ATOM 3380 N N . TYR A 1 460 ? -21.083 13.870 -5.532 1.00 77.88 460 TYR A N 1
ATOM 3381 C CA . TYR A 1 460 ? -21.051 14.410 -4.171 1.00 77.88 460 TYR A CA 1
ATOM 3382 C C . TYR A 1 460 ? -22.323 15.201 -3.829 1.00 77.88 460 TYR A C 1
ATOM 3384 O O . TYR A 1 460 ? -22.829 15.083 -2.718 1.00 77.88 460 TYR A O 1
ATOM 3392 N N . ALA A 1 461 ? -22.874 15.969 -4.771 1.00 73.38 461 ALA A N 1
ATOM 3393 C CA . ALA A 1 461 ? -24.100 16.741 -4.579 1.00 73.38 461 ALA A CA 1
ATOM 3394 C C . ALA A 1 461 ? -25.347 15.849 -4.464 1.00 73.38 461 ALA A C 1
ATOM 3396 O O . ALA A 1 461 ? -26.211 16.113 -3.627 1.00 73.38 461 ALA A O 1
ATOM 3397 N N . VAL A 1 462 ? -25.416 14.786 -5.272 1.00 77.44 462 VAL A N 1
ATOM 3398 C CA . VAL A 1 462 ? -26.535 13.828 -5.317 1.00 77.44 462 VAL A CA 1
ATOM 3399 C C . VAL A 1 462 ? -26.361 12.690 -4.300 1.00 77.44 462 VAL A C 1
ATOM 3401 O O . VAL A 1 462 ? -27.342 12.073 -3.901 1.00 77.44 462 VAL A O 1
ATOM 3404 N N . ALA A 1 463 ? -25.139 12.433 -3.827 1.00 75.56 463 ALA A N 1
ATOM 3405 C CA . ALA A 1 463 ? -24.847 11.403 -2.837 1.00 75.56 463 ALA A CA 1
ATOM 3406 C C . ALA A 1 463 ? -25.569 11.664 -1.515 1.00 75.56 463 ALA A C 1
ATOM 3408 O O . ALA A 1 463 ? -25.625 12.793 -1.006 1.00 75.56 463 ALA A O 1
ATOM 3409 N N . ASN A 1 464 ? -26.024 10.575 -0.905 1.00 79.25 464 ASN A N 1
ATOM 3410 C CA . ASN A 1 464 ? -26.556 10.586 0.451 1.00 79.25 464 ASN A CA 1
ATOM 3411 C C . ASN A 1 464 ? -25.452 10.976 1.453 1.00 79.25 464 ASN A C 1
ATOM 3413 O O . ASN A 1 464 ? -24.258 10.820 1.175 1.00 79.25 464 ASN A O 1
ATOM 3417 N N . LYS A 1 465 ? -25.829 11.463 2.646 1.00 74.88 465 LYS A N 1
ATOM 3418 C CA . LYS A 1 465 ? -24.869 11.914 3.679 1.00 74.88 465 LYS A CA 1
ATOM 3419 C C . LYS A 1 465 ? -23.765 10.877 3.953 1.00 74.88 465 LYS A C 1
ATOM 3421 O O . LYS A 1 465 ? -22.587 11.233 3.987 1.00 74.88 465 LYS A O 1
ATOM 3426 N N . ARG A 1 466 ? -24.138 9.594 4.035 1.00 72.81 466 ARG A N 1
ATOM 3427 C CA . ARG A 1 466 ? -23.219 8.461 4.237 1.00 72.81 466 ARG A CA 1
ATOM 3428 C C . ARG A 1 466 ? -22.198 8.300 3.104 1.00 72.81 466 ARG A C 1
ATOM 3430 O O . ARG A 1 466 ? -21.014 8.113 3.361 1.00 72.81 466 ARG A O 1
ATOM 3437 N N . GLU A 1 467 ? -22.619 8.415 1.846 1.00 75.56 467 GLU A N 1
ATOM 3438 C CA . GLU A 1 467 ? -21.715 8.315 0.691 1.00 75.56 467 GLU A CA 1
ATOM 3439 C C . GLU A 1 467 ? -20.756 9.509 0.605 1.00 75.56 467 GLU A C 1
ATOM 3441 O O . GLU A 1 467 ? -19.566 9.326 0.346 1.00 75.56 467 GLU A O 1
ATOM 3446 N N . ARG A 1 468 ? -21.232 10.731 0.889 1.00 78.69 468 ARG A N 1
ATOM 3447 C CA . ARG A 1 468 ? -20.360 11.917 0.985 1.00 78.69 468 ARG A CA 1
ATOM 3448 C C . ARG A 1 468 ? -19.320 11.779 2.086 1.00 78.69 468 ARG A C 1
ATOM 3450 O O . ARG A 1 468 ? -18.186 12.218 1.902 1.00 78.69 468 ARG A O 1
ATOM 3457 N N . ARG A 1 469 ? -19.694 11.183 3.224 1.00 79.00 469 ARG A N 1
ATOM 3458 C CA . ARG A 1 469 ? -18.761 10.868 4.311 1.00 79.00 469 ARG A CA 1
ATOM 3459 C C . ARG A 1 469 ? -17.685 9.906 3.821 1.00 79.00 469 ARG A C 1
ATOM 3461 O O . ARG A 1 469 ? -16.518 10.265 3.881 1.00 79.00 469 ARG A O 1
ATOM 3468 N N . LYS A 1 470 ? -18.057 8.770 3.219 1.00 75.56 470 LYS A N 1
ATOM 3469 C CA . LYS A 1 470 ? -17.093 7.805 2.655 1.00 75.56 470 LYS A CA 1
ATOM 3470 C C . LYS A 1 470 ? -16.147 8.432 1.626 1.00 75.56 470 LYS A C 1
ATOM 3472 O O . LYS A 1 470 ? -14.951 8.164 1.657 1.00 75.56 470 LYS A O 1
ATOM 3477 N N . MET A 1 471 ? -16.653 9.303 0.749 1.00 77.75 471 MET A N 1
ATOM 3478 C CA . MET A 1 471 ? -15.816 10.016 -0.227 1.00 77.75 471 MET A CA 1
ATOM 3479 C C . MET A 1 471 ? -14.820 10.983 0.434 1.00 77.75 471 MET A C 1
ATOM 3481 O O . MET A 1 471 ? -13.663 11.020 0.020 1.00 77.75 471 MET A O 1
ATOM 3485 N N . ARG A 1 472 ? -15.232 11.730 1.472 1.00 78.00 472 ARG A N 1
ATOM 3486 C CA . ARG A 1 472 ? -14.315 12.574 2.264 1.00 78.00 472 ARG A CA 1
ATOM 3487 C C . ARG A 1 472 ? -13.276 11.735 3.000 1.00 78.00 472 ARG A C 1
ATOM 3489 O O . ARG A 1 472 ? -12.093 12.016 2.888 1.00 78.00 472 ARG A O 1
ATOM 3496 N N . LEU A 1 473 ? -13.706 10.654 3.651 1.00 76.62 473 LEU A N 1
ATOM 3497 C CA . LEU A 1 473 ? -12.818 9.746 4.377 1.00 76.62 473 LEU A CA 1
ATOM 3498 C C . LEU A 1 473 ? -11.762 9.103 3.476 1.00 76.62 473 LEU A C 1
ATOM 3500 O O . LEU A 1 473 ? -10.628 8.929 3.917 1.00 76.62 473 LEU A O 1
ATOM 3504 N N . LEU A 1 474 ? -12.104 8.794 2.221 1.00 72.62 474 LEU A N 1
ATOM 3505 C CA . LEU A 1 474 ? -11.149 8.298 1.230 1.00 72.62 474 LEU A CA 1
ATOM 3506 C C . LEU A 1 474 ? -10.098 9.362 0.873 1.00 72.62 474 LEU A C 1
ATOM 3508 O O . LEU A 1 474 ? -8.908 9.059 0.840 1.00 72.62 474 LEU A O 1
ATOM 3512 N N . ALA A 1 475 ? -10.523 10.607 0.635 1.00 74.75 475 ALA A N 1
ATOM 3513 C CA . ALA A 1 475 ? -9.613 11.717 0.353 1.00 74.75 475 ALA A CA 1
ATOM 3514 C C . ALA A 1 475 ? -8.695 12.020 1.553 1.00 74.75 475 ALA A C 1
ATOM 3516 O O . ALA A 1 475 ? -7.478 12.123 1.394 1.00 74.75 475 ALA A O 1
ATOM 3517 N N . ASP A 1 476 ? -9.258 12.063 2.761 1.00 77.81 476 ASP A N 1
ATOM 3518 C CA . ASP A 1 476 ? -8.504 12.237 4.004 1.00 77.81 476 ASP A CA 1
ATOM 3519 C C . ASP A 1 476 ? -7.564 11.050 4.265 1.00 77.81 476 ASP A C 1
ATOM 3521 O O . ASP A 1 476 ? -6.467 11.232 4.794 1.00 77.81 476 ASP A O 1
ATOM 3525 N N . GLY A 1 477 ? -7.957 9.840 3.854 1.00 82.12 477 GLY A N 1
ATOM 3526 C CA . GLY A 1 477 ? -7.143 8.625 3.914 1.00 82.12 477 GLY A CA 1
ATOM 3527 C C . GLY A 1 477 ? -5.859 8.730 3.093 1.00 82.12 477 GLY A C 1
ATOM 3528 O O . GLY A 1 477 ? -4.793 8.373 3.589 1.00 82.12 477 GLY A O 1
ATOM 3529 N N . ILE A 1 478 ? -5.916 9.320 1.893 1.00 78.62 478 ILE A N 1
ATOM 3530 C CA . ILE A 1 478 ? -4.717 9.608 1.083 1.00 78.62 478 ILE A CA 1
ATOM 3531 C C . ILE A 1 478 ? -3.784 10.573 1.832 1.00 78.62 478 ILE A C 1
ATOM 3533 O O . ILE A 1 478 ? -2.567 10.373 1.867 1.00 78.62 478 ILE A O 1
ATOM 3537 N N . GLY A 1 479 ? -4.348 11.599 2.477 1.00 84.00 479 GLY A N 1
ATOM 3538 C CA . GLY A 1 479 ? -3.591 12.534 3.310 1.00 84.00 479 GLY A CA 1
ATOM 3539 C C . GLY A 1 479 ? -2.946 11.869 4.533 1.00 84.00 479 GLY A C 1
ATOM 3540 O O . GLY A 1 479 ? -1.786 12.148 4.845 1.00 84.00 479 GLY A O 1
ATOM 3541 N N . ARG A 1 480 ? -3.661 10.966 5.221 1.00 87.94 480 ARG A N 1
ATOM 3542 C CA . ARG A 1 480 ? -3.118 10.157 6.332 1.00 87.94 480 ARG A CA 1
ATOM 3543 C C . ARG A 1 480 ? -1.980 9.257 5.859 1.00 87.94 480 ARG A C 1
ATOM 3545 O O . ARG A 1 480 ? -0.908 9.309 6.455 1.00 87.94 480 ARG A O 1
ATOM 3552 N N . PHE A 1 481 ? -2.167 8.534 4.754 1.00 86.94 481 PHE A N 1
ATOM 3553 C CA . PHE A 1 481 ? -1.134 7.690 4.151 1.00 86.94 481 PHE A CA 1
ATOM 3554 C C . PHE A 1 481 ? 0.146 8.481 3.860 1.00 86.94 481 PHE A C 1
ATOM 3556 O O . PHE A 1 481 ? 1.229 8.085 4.285 1.00 86.94 481 PHE A O 1
ATOM 3563 N N . GLY A 1 482 ? 0.028 9.639 3.200 1.00 86.50 482 GLY A N 1
ATOM 3564 C CA . GLY A 1 482 ? 1.180 10.489 2.888 1.00 86.50 482 GLY A CA 1
ATOM 3565 C C . GLY A 1 482 ? 1.925 10.978 4.135 1.00 86.50 482 GLY A C 1
ATOM 3566 O O . GLY A 1 482 ? 3.157 10.965 4.162 1.00 86.50 482 GLY A O 1
ATOM 3567 N N . ARG A 1 483 ? 1.196 11.364 5.193 1.00 90.56 483 ARG A N 1
ATOM 3568 C CA . ARG A 1 483 ? 1.794 11.755 6.482 1.00 90.56 483 ARG A CA 1
ATOM 3569 C C . ARG A 1 483 ? 2.507 10.584 7.157 1.00 90.56 483 ARG A C 1
ATOM 3571 O O . ARG A 1 483 ? 3.653 10.746 7.570 1.00 90.56 483 ARG A O 1
ATOM 3578 N N . SER A 1 484 ? 1.875 9.413 7.221 1.00 90.94 484 SER A N 1
ATOM 3579 C CA . SER A 1 484 ? 2.467 8.208 7.814 1.00 90.94 484 SER A CA 1
ATOM 3580 C C . SER A 1 484 ? 3.697 7.725 7.050 1.00 90.94 484 SER A C 1
ATOM 3582 O O . SER A 1 484 ? 4.697 7.392 7.676 1.00 90.94 484 SER A O 1
ATOM 3584 N N . LEU A 1 485 ? 3.670 7.760 5.714 1.00 89.25 485 LEU A N 1
ATOM 3585 C CA . LEU A 1 485 ? 4.822 7.415 4.882 1.00 89.25 485 LEU A CA 1
ATOM 3586 C C . LEU A 1 485 ? 5.998 8.365 5.128 1.00 89.25 485 LEU A C 1
ATOM 3588 O O . LEU A 1 485 ? 7.132 7.913 5.249 1.00 89.25 485 LEU A O 1
ATOM 3592 N N . LYS A 1 486 ? 5.734 9.674 5.241 1.00 91.62 486 LYS A N 1
ATOM 3593 C CA . LYS A 1 486 ? 6.767 10.665 5.569 1.00 91.62 486 LYS A CA 1
ATOM 3594 C C . LYS A 1 486 ? 7.413 10.372 6.927 1.00 91.62 486 LYS A C 1
ATOM 3596 O O . LYS A 1 486 ? 8.636 10.379 7.010 1.00 91.62 486 LYS A O 1
ATOM 3601 N N . VAL A 1 487 ? 6.607 10.117 7.963 1.00 92.25 487 VAL A N 1
ATOM 3602 C CA . VAL A 1 487 ? 7.105 9.797 9.314 1.00 92.25 487 VAL A CA 1
ATOM 3603 C C . VAL A 1 487 ? 7.910 8.497 9.302 1.00 92.25 487 VAL A C 1
ATOM 3605 O O . VAL A 1 487 ? 9.036 8.485 9.786 1.00 92.25 487 VAL A O 1
ATOM 3608 N N . GLY A 1 488 ? 7.385 7.433 8.685 1.00 90.56 488 GLY A N 1
ATOM 3609 C CA . GLY A 1 488 ? 8.079 6.146 8.579 1.00 90.56 488 GLY A CA 1
ATOM 3610 C C . GLY A 1 488 ? 9.424 6.265 7.861 1.00 90.56 488 GLY A C 1
ATOM 3611 O O . GLY A 1 488 ? 10.440 5.828 8.387 1.00 90.56 488 GLY A O 1
ATOM 3612 N N . MET A 1 489 ? 9.462 6.947 6.712 1.00 89.25 489 MET A N 1
ATOM 3613 C CA . MET A 1 489 ? 10.707 7.182 5.971 1.00 89.25 489 MET A CA 1
ATOM 3614 C C . MET A 1 489 ? 11.712 8.022 6.762 1.00 89.25 489 MET A C 1
ATOM 3616 O O . MET A 1 489 ? 12.901 7.719 6.742 1.00 89.25 489 MET A O 1
ATOM 3620 N N . GLN A 1 490 ? 11.251 9.059 7.467 1.00 93.06 490 GLN A N 1
ATOM 3621 C CA . GLN A 1 490 ? 12.113 9.880 8.318 1.00 93.06 490 GLN A CA 1
ATOM 3622 C C . GLN A 1 490 ? 12.773 9.034 9.412 1.00 93.06 490 GLN A C 1
ATOM 3624 O O . GLN A 1 490 ? 13.988 9.107 9.573 1.00 93.06 490 GLN A O 1
ATOM 3629 N N . ILE A 1 491 ? 11.986 8.219 10.120 1.00 92.00 491 ILE A N 1
ATOM 3630 C CA . ILE A 1 491 ? 12.483 7.326 11.171 1.00 92.00 491 ILE A CA 1
ATOM 3631 C C . ILE A 1 491 ? 13.499 6.345 10.584 1.00 92.00 491 ILE A C 1
ATOM 3633 O O . ILE A 1 491 ? 14.620 6.242 11.072 1.00 92.00 491 ILE A O 1
ATOM 3637 N N . SER A 1 492 ? 13.140 5.658 9.503 1.00 90.25 492 SER A N 1
ATOM 3638 C CA . SER A 1 492 ? 14.006 4.652 8.898 1.00 90.25 492 SER A CA 1
ATOM 3639 C C . SER A 1 492 ? 15.332 5.208 8.377 1.00 90.25 492 SER A C 1
ATOM 3641 O O . SER A 1 492 ? 16.381 4.594 8.572 1.00 90.25 492 SER A O 1
ATOM 3643 N N . VAL A 1 493 ? 15.317 6.384 7.741 1.00 90.06 493 VAL A N 1
ATOM 3644 C CA . VAL A 1 493 ? 16.550 7.048 7.291 1.00 90.06 493 VAL A CA 1
ATOM 3645 C C . VAL A 1 493 ? 17.428 7.435 8.483 1.00 90.06 493 VAL A C 1
ATOM 3647 O O . VAL A 1 493 ? 18.642 7.265 8.397 1.00 90.06 493 VAL A O 1
ATOM 3650 N N . ASP A 1 494 ? 16.839 7.892 9.593 1.00 91.62 494 ASP A N 1
ATOM 3651 C CA . ASP A 1 494 ? 17.577 8.234 10.817 1.00 91.62 494 ASP A CA 1
ATOM 3652 C C . ASP A 1 494 ? 18.266 6.991 11.415 1.00 91.62 494 ASP A C 1
ATOM 3654 O O . ASP A 1 494 ? 19.480 6.995 11.616 1.00 91.62 494 ASP A O 1
ATOM 3658 N N . TYR A 1 495 ? 17.546 5.868 11.553 1.00 89.94 495 TYR A N 1
ATOM 3659 C CA . TYR A 1 495 ? 18.138 4.592 11.990 1.00 89.94 495 TYR A CA 1
ATOM 3660 C C . TYR A 1 495 ? 19.239 4.103 11.053 1.00 89.94 495 TYR A C 1
ATOM 3662 O O . TYR A 1 495 ? 20.299 3.659 11.507 1.00 89.94 495 TYR A O 1
ATOM 3670 N N . TRP A 1 496 ? 18.999 4.168 9.741 1.00 88.25 496 TRP A N 1
ATOM 3671 C CA . TRP A 1 496 ? 19.985 3.750 8.752 1.00 88.25 496 TRP A CA 1
ATOM 3672 C C . TRP A 1 496 ? 21.255 4.599 8.854 1.00 88.25 496 TRP A C 1
ATOM 3674 O O . TRP A 1 496 ? 22.353 4.043 8.835 1.00 88.25 496 TRP A O 1
ATOM 3684 N N . TRP A 1 497 ? 21.113 5.916 9.024 1.00 88.81 497 TRP A N 1
ATOM 3685 C CA . TRP A 1 497 ? 22.224 6.852 9.175 1.00 88.81 497 TRP A CA 1
ATOM 3686 C C . TRP A 1 497 ? 22.999 6.633 10.479 1.00 88.81 497 TRP A C 1
ATOM 3688 O O . TRP A 1 497 ? 24.222 6.483 10.448 1.00 88.81 497 TRP A O 1
ATOM 3698 N N . CYS A 1 498 ? 22.309 6.543 11.620 1.00 88.38 498 CYS A N 1
ATOM 3699 C CA . CYS A 1 498 ? 22.936 6.256 12.909 1.00 88.38 498 CYS A CA 1
ATOM 3700 C C . CYS A 1 498 ? 23.727 4.942 12.864 1.00 88.38 498 CYS A C 1
ATOM 3702 O O . CYS A 1 498 ? 24.892 4.925 13.250 1.00 88.38 498 CYS A O 1
ATOM 3704 N N . THR A 1 499 ? 23.145 3.877 12.308 1.00 83.81 499 THR A N 1
ATOM 3705 C CA . THR A 1 499 ? 23.762 2.540 12.294 1.00 83.81 499 THR A CA 1
ATOM 3706 C C . THR A 1 499 ? 24.899 2.415 11.272 1.00 83.81 499 THR A C 1
ATOM 3708 O O . THR A 1 499 ? 25.950 1.862 11.582 1.00 83.81 499 THR A O 1
ATOM 3711 N N . ASN A 1 500 ? 24.724 2.926 10.046 1.00 83.19 500 ASN A N 1
ATOM 3712 C CA . ASN A 1 500 ? 25.675 2.694 8.946 1.00 83.19 500 ASN A CA 1
ATOM 3713 C C . ASN A 1 500 ? 26.713 3.807 8.763 1.00 83.19 500 ASN A C 1
ATOM 3715 O O . ASN A 1 500 ? 27.732 3.576 8.108 1.00 83.19 500 ASN A O 1
ATOM 3719 N N . VAL A 1 501 ? 26.461 5.007 9.295 1.00 86.19 501 VAL A N 1
ATOM 3720 C CA . VAL A 1 501 ? 27.354 6.165 9.138 1.00 86.19 501 VAL A CA 1
ATOM 3721 C C . VAL A 1 501 ? 28.005 6.538 10.463 1.00 86.19 501 VAL A C 1
ATOM 3723 O O . VAL A 1 501 ? 29.230 6.547 10.535 1.00 86.19 501 VAL A O 1
ATOM 3726 N N . ILE A 1 502 ? 27.216 6.821 11.505 1.00 84.31 502 ILE A N 1
ATOM 3727 C CA . ILE A 1 502 ? 27.747 7.326 12.785 1.00 84.31 502 ILE A CA 1
ATOM 3728 C C . ILE A 1 502 ? 28.408 6.204 13.593 1.00 84.31 502 ILE A C 1
ATOM 3730 O O . ILE A 1 502 ? 29.526 6.364 14.071 1.00 84.31 502 ILE A O 1
ATOM 3734 N N . LEU A 1 503 ? 27.738 5.059 13.715 1.00 86.00 503 LEU A N 1
ATOM 3735 C CA . LEU A 1 503 ? 28.170 3.931 14.548 1.00 86.00 503 LEU A CA 1
ATOM 3736 C C . LEU A 1 503 ? 28.997 2.893 13.784 1.00 86.00 503 LEU A C 1
ATOM 3738 O O . LEU A 1 503 ? 29.229 1.783 14.261 1.00 86.00 503 LEU A O 1
ATOM 3742 N N . ARG A 1 504 ? 29.476 3.241 12.586 1.00 83.38 504 ARG A N 1
ATOM 3743 C CA . ARG A 1 504 ? 30.222 2.309 11.743 1.00 83.38 504 ARG A CA 1
ATOM 3744 C C . ARG A 1 504 ? 31.551 1.930 12.399 1.00 83.38 504 ARG A C 1
ATOM 3746 O O . ARG A 1 504 ? 32.468 2.741 12.468 1.00 83.38 504 ARG A O 1
ATOM 3753 N N . GLY A 1 505 ? 31.673 0.666 12.803 1.00 77.69 505 GLY A N 1
ATOM 3754 C CA . GLY A 1 505 ? 32.881 0.139 13.448 1.00 77.69 505 GLY A CA 1
ATOM 3755 C C . GLY A 1 505 ? 33.001 0.483 14.935 1.00 77.69 505 GLY A C 1
ATOM 3756 O O . GLY A 1 505 ? 34.065 0.273 15.512 1.00 77.69 505 GLY A O 1
ATOM 3757 N N . VAL A 1 506 ? 31.933 1.005 15.543 1.00 81.50 506 VAL A N 1
ATOM 3758 C CA . VAL A 1 506 ? 31.823 1.210 16.990 1.00 81.50 506 VAL A CA 1
ATOM 3759 C C . VAL A 1 506 ? 31.272 -0.072 17.618 1.00 81.50 506 VAL A C 1
ATOM 3761 O O . VAL A 1 506 ? 30.335 -0.660 17.084 1.00 81.50 506 VAL A O 1
ATOM 3764 N N . ASP A 1 507 ? 31.859 -0.515 18.730 1.00 80.69 507 ASP A N 1
ATOM 3765 C CA . ASP A 1 507 ? 31.366 -1.677 19.477 1.00 80.69 507 ASP A CA 1
ATOM 3766 C C . ASP A 1 507 ? 29.980 -1.386 20.075 1.00 80.69 507 ASP A C 1
ATOM 3768 O O . ASP A 1 507 ? 29.781 -0.332 20.689 1.00 80.69 507 ASP A O 1
ATOM 3772 N N . GLU A 1 508 ? 29.039 -2.319 19.919 1.00 79.44 508 GLU A N 1
ATOM 3773 C CA . GLU A 1 508 ? 27.642 -2.179 20.362 1.00 79.44 508 GLU A CA 1
ATOM 3774 C C . GLU A 1 508 ? 27.535 -1.987 21.882 1.00 79.44 508 GLU A C 1
ATOM 3776 O O . GLU A 1 508 ? 26.638 -1.302 22.367 1.00 79.44 508 GLU A O 1
ATOM 3781 N N . ASN A 1 509 ? 28.502 -2.520 22.636 1.00 81.00 509 ASN A N 1
ATOM 3782 C CA . ASN A 1 509 ? 28.561 -2.392 24.094 1.00 81.00 509 ASN A CA 1
ATOM 3783 C C . ASN A 1 509 ? 29.282 -1.125 24.573 1.00 81.00 509 ASN A C 1
ATOM 3785 O O . ASN A 1 509 ? 29.413 -0.898 25.779 1.00 81.00 509 ASN A O 1
ATOM 3789 N N . SER A 1 510 ? 29.795 -0.303 23.656 1.00 85.62 510 SER A N 1
ATOM 3790 C CA . SER A 1 510 ? 30.475 0.928 24.039 1.00 85.62 510 SER A CA 1
ATOM 3791 C C . SER A 1 510 ? 29.469 1.979 24.532 1.00 85.62 510 SER A C 1
ATOM 3793 O O . SER A 1 510 ? 28.377 2.111 23.974 1.00 85.62 510 SER A O 1
ATOM 3795 N N . PRO A 1 511 ? 29.832 2.799 25.535 1.00 83.69 511 PRO A N 1
ATOM 3796 C CA . PRO A 1 511 ? 28.946 3.853 26.033 1.00 83.69 511 PRO A CA 1
ATOM 3797 C C . PRO A 1 511 ? 28.560 4.863 24.938 1.00 83.69 511 PRO A C 1
ATOM 3799 O O . PRO A 1 511 ? 27.435 5.352 24.930 1.00 83.69 511 PRO A O 1
ATOM 3802 N N . GLY A 1 512 ? 29.448 5.111 23.967 1.00 83.56 512 GLY A N 1
ATOM 3803 C CA . GLY A 1 512 ? 29.159 5.981 22.823 1.00 83.56 512 GLY A CA 1
ATOM 3804 C C . GLY A 1 512 ? 28.134 5.399 21.840 1.00 83.56 512 GLY A C 1
ATOM 3805 O O . GLY A 1 512 ? 27.372 6.158 21.244 1.00 83.56 512 GLY A O 1
ATOM 3806 N N . TYR A 1 513 ? 28.065 4.069 21.691 1.00 88.75 513 TYR A N 1
ATOM 3807 C CA . TYR A 1 513 ? 27.022 3.425 20.887 1.00 88.75 513 TYR A CA 1
ATOM 3808 C C . TYR A 1 513 ? 25.644 3.622 21.518 1.00 88.75 513 TYR A C 1
ATOM 3810 O O . TYR A 1 513 ? 24.708 4.069 20.850 1.00 88.75 513 TYR A O 1
ATOM 3818 N N . VAL A 1 514 ? 25.547 3.342 22.820 1.00 87.31 514 VAL A N 1
ATOM 3819 C CA . VAL A 1 514 ? 24.302 3.456 23.587 1.00 87.31 514 VAL A CA 1
ATOM 3820 C C . VAL A 1 514 ? 23.776 4.892 23.574 1.00 87.31 514 VAL A C 1
ATOM 3822 O O . VAL A 1 514 ? 22.587 5.095 23.352 1.00 87.31 514 VAL A O 1
ATOM 3825 N N . GLU A 1 515 ? 24.646 5.893 23.736 1.00 90.06 515 GLU A N 1
ATOM 3826 C CA . GLU A 1 515 ? 24.252 7.308 23.728 1.00 90.06 515 GLU A CA 1
ATOM 3827 C C . GLU A 1 515 ? 23.654 7.747 22.379 1.00 90.06 515 GLU A C 1
ATOM 3829 O O . GLU A 1 515 ? 22.567 8.330 22.327 1.00 90.06 515 GLU A O 1
ATOM 3834 N N . VAL A 1 516 ? 24.321 7.425 21.263 1.00 90.19 516 VAL A N 1
ATOM 3835 C CA . VAL A 1 516 ? 23.833 7.776 19.917 1.00 90.19 516 VAL A CA 1
ATOM 3836 C C . VAL A 1 516 ? 22.532 7.044 19.594 1.00 90.19 516 VAL A C 1
ATOM 3838 O O . VAL A 1 516 ? 21.624 7.637 19.001 1.00 90.19 516 VAL A O 1
ATOM 3841 N N . MET A 1 517 ? 22.431 5.768 19.970 1.00 90.31 517 MET A N 1
ATOM 3842 C CA . MET A 1 517 ? 21.244 4.964 19.703 1.00 90.31 517 MET A CA 1
ATOM 3843 C C . MET A 1 517 ? 20.051 5.416 20.554 1.00 90.31 517 MET A C 1
ATOM 3845 O O . MET A 1 517 ? 18.965 5.594 20.011 1.00 90.31 517 MET A O 1
ATOM 3849 N N . SER A 1 518 ? 20.261 5.723 21.837 1.00 92.31 518 SER A N 1
ATOM 3850 C CA . SER A 1 518 ? 19.250 6.324 22.720 1.00 92.31 518 SER A CA 1
ATOM 3851 C C . SER A 1 518 ? 18.706 7.635 22.137 1.00 92.31 518 SER A C 1
ATOM 3853 O O . SER A 1 518 ? 17.494 7.806 21.990 1.00 92.31 518 SER A O 1
ATOM 3855 N N . ALA A 1 519 ? 19.583 8.525 21.657 1.00 92.69 519 ALA A N 1
ATOM 3856 C CA . ALA A 1 519 ? 19.155 9.757 20.993 1.00 92.69 519 ALA A CA 1
ATOM 3857 C C . ALA A 1 519 ? 18.362 9.500 19.694 1.00 92.69 519 ALA A C 1
ATOM 3859 O O . ALA A 1 519 ? 17.438 10.251 19.374 1.00 92.69 519 ALA A O 1
ATOM 3860 N N . CYS A 1 520 ? 18.713 8.458 18.930 1.00 93.38 520 CYS A N 1
ATOM 3861 C CA . CYS A 1 520 ? 17.959 8.026 17.749 1.00 93.38 520 CYS A CA 1
ATOM 3862 C C . CYS A 1 520 ? 16.572 7.482 18.130 1.00 93.38 520 CYS A C 1
ATOM 3864 O O . CYS A 1 520 ? 15.574 7.843 17.503 1.00 93.38 520 CYS A O 1
ATOM 3866 N N . HIS A 1 521 ? 16.492 6.655 19.176 1.00 93.06 521 HIS A N 1
ATOM 3867 C CA . HIS A 1 521 ? 15.237 6.131 19.711 1.00 93.06 521 HIS A CA 1
ATOM 3868 C C . HIS A 1 521 ? 14.306 7.259 20.154 1.00 93.06 521 HIS A C 1
ATOM 3870 O O . HIS A 1 521 ? 13.140 7.255 19.765 1.00 93.06 521 HIS A O 1
ATOM 3876 N N . GLN A 1 522 ? 14.824 8.261 20.870 1.00 95.38 522 GLN A N 1
ATOM 3877 C CA . GLN A 1 522 ? 14.028 9.401 21.326 1.00 95.38 522 GLN A CA 1
ATOM 3878 C C . GLN A 1 522 ? 13.427 10.194 20.158 1.00 95.38 522 GLN A C 1
ATOM 3880 O O . GLN A 1 522 ? 12.216 10.398 20.113 1.00 95.38 522 GLN A O 1
ATOM 3885 N N . ARG A 1 523 ? 14.235 10.570 19.153 1.00 95.50 523 ARG A N 1
ATOM 3886 C CA . ARG A 1 523 ? 13.729 11.297 17.969 1.00 95.50 523 ARG A CA 1
ATOM 3887 C C . ARG A 1 523 ? 12.672 10.502 17.208 1.00 95.50 523 ARG A C 1
ATOM 3889 O O . ARG A 1 523 ? 11.698 11.073 16.711 1.00 95.50 523 ARG A O 1
ATOM 3896 N N . ALA A 1 524 ? 12.872 9.192 17.093 1.00 93.00 524 ALA A N 1
ATOM 3897 C CA . ALA A 1 524 ? 11.928 8.320 16.417 1.00 93.00 524 ALA A CA 1
ATOM 3898 C C . ALA A 1 524 ? 10.612 8.178 17.198 1.00 93.00 524 ALA A C 1
ATOM 3900 O O . ALA A 1 524 ? 9.539 8.244 16.595 1.00 93.00 524 ALA A O 1
ATOM 3901 N N . ALA A 1 525 ? 10.684 8.063 18.525 1.00 92.50 525 ALA A N 1
ATOM 3902 C CA . ALA A 1 525 ? 9.524 8.041 19.406 1.00 92.50 525 ALA A CA 1
ATOM 3903 C C . ALA A 1 525 ? 8.718 9.349 19.322 1.00 92.50 525 ALA A C 1
ATOM 3905 O O . ALA A 1 525 ? 7.498 9.309 19.147 1.00 92.50 525 ALA A O 1
ATOM 3906 N N . ASP A 1 526 ? 9.394 10.502 19.338 1.00 93.75 526 ASP A N 1
ATOM 3907 C CA . ASP A 1 526 ? 8.764 11.820 19.198 1.00 93.75 526 ASP A CA 1
ATOM 3908 C C . ASP A 1 526 ? 8.033 11.953 17.852 1.00 93.75 526 ASP A C 1
ATOM 3910 O O . ASP A 1 526 ? 6.881 12.397 17.786 1.00 93.75 526 ASP A O 1
ATOM 3914 N N . ALA A 1 527 ? 8.682 11.527 16.762 1.00 93.19 527 ALA A N 1
ATOM 3915 C CA . ALA A 1 527 ? 8.098 11.546 15.424 1.00 93.19 527 ALA A CA 1
ATOM 3916 C C . ALA A 1 527 ? 6.881 10.613 15.312 1.00 93.19 527 ALA A C 1
ATOM 3918 O O . ALA A 1 527 ? 5.878 10.977 14.686 1.00 93.19 527 ALA A O 1
ATOM 3919 N N . LEU A 1 528 ? 6.946 9.433 15.938 1.00 91.25 528 LEU A N 1
ATOM 3920 C CA . LEU A 1 528 ? 5.852 8.466 15.965 1.00 91.25 528 LEU A CA 1
ATOM 3921 C C . LEU A 1 528 ? 4.639 9.017 16.726 1.00 91.25 528 LEU A C 1
ATOM 3923 O O . LEU A 1 528 ? 3.527 8.978 16.197 1.00 91.25 528 LEU A O 1
ATOM 3927 N N . VAL A 1 529 ? 4.846 9.597 17.912 1.00 90.00 529 VAL A N 1
ATOM 3928 C CA . VAL A 1 529 ? 3.780 10.227 18.710 1.00 90.00 529 VAL A CA 1
ATOM 3929 C C . VAL A 1 529 ? 3.161 11.408 17.970 1.00 90.00 529 VAL A C 1
ATOM 3931 O O . VAL A 1 529 ? 1.935 11.505 17.882 1.00 90.00 529 VAL A O 1
ATOM 3934 N N . ALA A 1 530 ? 3.976 12.277 17.367 1.00 90.12 530 ALA A N 1
ATOM 3935 C CA . ALA A 1 530 ? 3.475 13.386 16.560 1.00 90.12 530 ALA A CA 1
ATOM 3936 C C . ALA A 1 530 ? 2.622 12.889 15.379 1.00 90.12 530 ALA A C 1
ATOM 3938 O O . ALA A 1 530 ? 1.534 13.413 15.132 1.00 90.12 530 ALA A O 1
ATOM 3939 N N . GLY A 1 531 ? 3.079 11.845 14.680 1.00 90.06 531 GLY A N 1
ATOM 3940 C CA . GLY A 1 531 ? 2.327 11.198 13.604 1.00 90.06 531 GLY A CA 1
ATOM 3941 C C . GLY A 1 531 ? 1.004 10.593 14.080 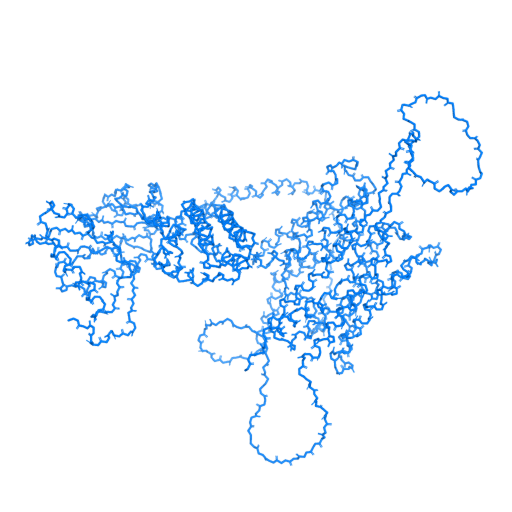1.00 90.06 531 GLY A C 1
ATOM 3942 O O . GLY A 1 531 ? -0.027 10.779 13.426 1.00 90.06 531 GLY A O 1
ATOM 3943 N N . ALA A 1 532 ? 1.011 9.924 15.235 1.00 88.38 532 ALA A N 1
ATOM 3944 C CA . ALA A 1 532 ? -0.173 9.308 15.822 1.00 88.38 532 ALA A CA 1
ATOM 3945 C C . ALA A 1 532 ? -1.228 10.346 16.225 1.00 88.38 532 ALA A C 1
ATOM 3947 O O . ALA A 1 532 ? -2.393 10.204 15.853 1.00 88.38 532 ALA A O 1
ATOM 3948 N N . ILE A 1 533 ? -0.819 11.433 16.888 1.00 84.56 533 ILE A N 1
ATOM 3949 C CA . ILE A 1 533 ? -1.710 12.540 17.270 1.00 84.56 533 ILE A CA 1
ATOM 3950 C C . ILE A 1 533 ? -2.300 13.218 16.027 1.00 84.56 533 ILE A C 1
ATOM 3952 O O . ILE A 1 533 ? -3.502 13.467 15.970 1.00 84.56 533 ILE A O 1
ATOM 3956 N N . LEU A 1 534 ? -1.480 13.482 15.002 1.00 85.19 534 LEU A N 1
ATOM 3957 C CA . LEU A 1 534 ? -1.930 14.136 13.767 1.00 85.19 534 LEU A CA 1
ATOM 3958 C C . LEU A 1 534 ? -2.941 13.300 12.968 1.00 85.19 534 LEU A C 1
ATOM 3960 O O . LEU A 1 534 ? -3.791 13.868 12.272 1.00 85.19 534 LEU A O 1
ATOM 3964 N N . ASN A 1 535 ? -2.832 11.972 13.009 1.00 84.50 535 ASN A N 1
ATOM 3965 C CA . ASN A 1 535 ? -3.756 11.071 12.318 1.00 84.50 535 ASN A CA 1
ATOM 3966 C C . ASN A 1 535 ? -4.987 10.706 13.165 1.00 84.50 535 ASN A C 1
ATOM 3968 O O . ASN A 1 535 ? -6.053 10.440 12.595 1.00 84.50 535 ASN A O 1
ATOM 3972 N N . GLY A 1 536 ? -4.853 10.714 14.494 1.00 80.06 536 GLY A N 1
ATOM 3973 C CA . GLY A 1 536 ? -5.919 10.455 15.459 1.00 80.06 536 GLY A CA 1
ATOM 3974 C C . GLY A 1 536 ? -6.539 9.054 15.364 1.00 80.06 536 GLY A C 1
ATOM 3975 O O . GLY A 1 536 ? -6.209 8.253 14.482 1.00 80.06 536 GLY A O 1
ATOM 3976 N N . GLY A 1 537 ? -7.488 8.777 16.263 1.00 79.69 537 GLY A N 1
ATOM 3977 C CA . GLY A 1 537 ? -8.282 7.544 16.276 1.00 79.69 537 GLY A CA 1
ATOM 3978 C C . GLY A 1 537 ? -7.404 6.297 16.371 1.00 79.69 537 GLY A C 1
ATOM 3979 O O . GLY A 1 537 ? -6.655 6.134 17.332 1.00 79.69 537 GLY A O 1
ATOM 3980 N N . LEU A 1 538 ? -7.453 5.460 15.330 1.00 80.44 538 LEU A N 1
ATOM 3981 C CA . LEU A 1 538 ? -6.720 4.195 15.239 1.00 80.44 538 LEU A CA 1
ATOM 3982 C C . LEU A 1 538 ? -5.231 4.315 15.600 1.00 80.44 538 LEU A C 1
ATOM 3984 O O . LEU A 1 538 ? -4.704 3.481 16.323 1.00 80.44 538 LEU A O 1
ATOM 3988 N N . TYR A 1 539 ? -4.553 5.362 15.124 1.00 86.19 539 TYR A N 1
ATOM 3989 C CA . TYR A 1 539 ? -3.111 5.526 15.331 1.00 86.19 539 TYR A CA 1
ATOM 3990 C C . TYR A 1 539 ? -2.758 5.816 16.793 1.00 86.19 539 TYR A C 1
ATOM 3992 O O . TYR A 1 539 ? -1.727 5.357 17.274 1.00 86.19 539 TYR A O 1
ATOM 4000 N N . VAL A 1 540 ? -3.617 6.556 17.502 1.00 82.69 540 VAL A N 1
ATOM 4001 C CA . VAL A 1 540 ? -3.447 6.826 18.937 1.00 82.69 540 VAL A CA 1
ATOM 4002 C C . VAL A 1 540 ? -3.634 5.531 19.718 1.00 82.69 540 VAL A C 1
ATOM 4004 O O . VAL A 1 540 ? -2.784 5.192 20.533 1.00 82.69 540 VAL A O 1
ATOM 4007 N N . LYS A 1 541 ? -4.687 4.763 19.409 1.00 81.38 541 LYS A N 1
ATOM 4008 C CA . LYS A 1 541 ? -4.965 3.489 20.084 1.00 81.38 541 LYS A CA 1
ATOM 4009 C C . LYS A 1 541 ? -3.894 2.430 19.821 1.00 81.38 541 LYS A C 1
ATOM 4011 O O . LYS A 1 541 ? -3.502 1.723 20.739 1.00 81.38 541 LYS A O 1
ATOM 4016 N N . LEU A 1 542 ? -3.366 2.346 18.601 1.00 82.62 542 LEU A N 1
ATOM 4017 C CA . LEU A 1 542 ? -2.238 1.460 18.305 1.00 82.62 542 LEU A CA 1
ATOM 4018 C C . LEU A 1 542 ? -0.974 1.875 19.060 1.00 82.62 542 LEU A C 1
ATOM 4020 O O . LEU A 1 542 ? -0.261 1.012 19.555 1.00 82.62 542 LEU A O 1
ATOM 4024 N N . GLY A 1 543 ? -0.719 3.179 19.198 1.00 83.12 543 GLY A N 1
ATOM 4025 C CA . GLY A 1 543 ? 0.359 3.679 20.049 1.00 83.12 543 GLY A CA 1
ATOM 4026 C C . GLY A 1 543 ? 0.181 3.300 21.524 1.00 83.12 543 GLY A C 1
ATOM 4027 O O . GLY A 1 543 ? 1.142 2.852 22.138 1.00 83.12 543 GLY A O 1
ATOM 4028 N N . GLN A 1 544 ? -1.045 3.392 22.057 1.00 79.06 544 GLN A N 1
ATOM 4029 C CA . GLN A 1 544 ? -1.384 2.920 23.410 1.00 79.06 544 GLN A CA 1
ATOM 4030 C C . GLN A 1 544 ? -1.147 1.406 23.550 1.00 79.06 544 GLN A C 1
ATOM 4032 O O . GLN A 1 544 ? -0.496 0.966 24.489 1.00 79.06 544 GLN A O 1
ATOM 4037 N N . GLY A 1 545 ? -1.589 0.601 22.578 1.00 78.19 545 GLY A N 1
ATOM 4038 C CA . GLY A 1 545 ? -1.349 -0.845 22.586 1.00 78.19 545 GLY A CA 1
ATOM 4039 C C . GLY A 1 545 ? 0.137 -1.217 22.506 1.00 78.19 545 GLY A C 1
ATOM 4040 O O . GLY A 1 545 ? 0.557 -2.199 23.109 1.00 78.19 545 GLY A O 1
ATOM 4041 N N . LEU A 1 546 ? 0.958 -0.417 21.814 1.00 79.56 546 LEU A N 1
ATOM 4042 C CA . LEU A 1 546 ? 2.413 -0.598 21.775 1.00 79.56 546 LEU A CA 1
ATOM 4043 C C . LEU A 1 546 ? 3.078 -0.331 23.136 1.00 79.56 546 LEU A C 1
ATOM 4045 O O . LEU A 1 546 ? 4.048 -1.018 23.456 1.00 79.56 546 LEU A O 1
ATOM 4049 N N . CYS A 1 547 ? 2.556 0.593 23.955 1.00 73.56 547 CYS A N 1
ATOM 4050 C CA . CYS A 1 547 ? 3.041 0.807 25.327 1.00 73.56 547 CYS A CA 1
ATOM 4051 C C . CYS A 1 547 ? 2.915 -0.451 26.188 1.00 73.56 547 CYS A C 1
ATOM 4053 O O . CYS A 1 547 ? 3.776 -0.715 27.020 1.00 73.56 547 CYS A O 1
ATOM 4055 N N . SER A 1 548 ? 1.875 -1.263 25.984 1.00 70.19 548 SER A N 1
ATOM 4056 C CA . SER A 1 548 ? 1.682 -2.498 26.751 1.00 70.19 548 SER A CA 1
ATOM 4057 C C . SER A 1 548 ? 2.817 -3.514 26.525 1.00 70.19 548 SER A C 1
ATOM 4059 O O . SER A 1 548 ? 3.097 -4.336 27.398 1.00 70.19 548 SER A O 1
ATOM 4061 N N . PHE A 1 549 ? 3.555 -3.413 25.410 1.00 70.25 549 PHE A N 1
ATOM 4062 C CA . PHE A 1 549 ? 4.721 -4.244 25.086 1.00 70.25 549 PHE A CA 1
ATOM 4063 C C . PHE A 1 549 ? 6.045 -3.670 25.631 1.00 70.25 549 PHE A C 1
ATOM 4065 O O . PHE A 1 549 ? 7.045 -3.560 24.919 1.00 70.25 549 PHE A O 1
ATOM 4072 N N . ASN A 1 550 ? 6.078 -3.355 26.930 1.00 68.12 550 ASN A N 1
ATOM 4073 C CA . ASN A 1 550 ? 7.203 -2.698 27.620 1.00 68.12 550 ASN A CA 1
ATOM 4074 C C . ASN A 1 550 ? 8.576 -3.399 27.507 1.00 68.12 550 ASN A C 1
ATOM 4076 O O . ASN A 1 550 ? 9.595 -2.803 27.832 1.00 68.12 550 ASN A O 1
ATOM 4080 N N . HIS A 1 551 ? 8.631 -4.668 27.105 1.00 71.81 551 HIS A N 1
ATOM 4081 C CA . HIS A 1 551 ? 9.881 -5.429 26.982 1.00 71.81 551 HIS A CA 1
ATOM 4082 C C . HIS A 1 551 ? 10.417 -5.492 25.543 1.00 71.81 551 HIS A C 1
ATOM 4084 O O . HIS A 1 551 ? 11.534 -5.954 25.334 1.00 71.81 551 HIS A O 1
ATOM 4090 N N . LEU A 1 552 ? 9.628 -5.056 24.554 1.00 73.00 552 LEU A N 1
ATOM 4091 C CA . LEU A 1 552 ? 10.012 -5.084 23.138 1.00 73.00 552 LEU A CA 1
ATOM 4092 C C . LEU A 1 552 ? 10.586 -3.753 22.655 1.00 73.00 552 LEU A C 1
ATOM 4094 O O . LEU A 1 552 ? 11.318 -3.722 21.668 1.00 73.00 552 LEU A O 1
ATOM 4098 N N . LEU A 1 553 ? 10.219 -2.653 23.314 1.00 82.00 553 LEU A N 1
ATOM 4099 C CA . LEU A 1 553 ? 10.564 -1.304 22.887 1.00 82.00 553 LEU A CA 1
ATOM 4100 C C . LEU A 1 553 ? 11.657 -0.693 23.772 1.00 82.00 553 LEU A C 1
ATOM 4102 O O . LEU A 1 553 ? 11.660 -0.919 24.983 1.00 82.00 553 LEU A O 1
ATOM 4106 N N . PRO A 1 554 ? 12.555 0.127 23.197 1.00 86.75 554 PRO A N 1
ATOM 4107 C CA . PRO A 1 554 ? 13.481 0.937 23.978 1.00 86.75 554 PRO A CA 1
ATOM 4108 C C . PRO A 1 554 ? 12.746 1.847 24.981 1.00 86.75 554 PRO A C 1
ATOM 4110 O O . PRO A 1 554 ? 11.625 2.294 24.700 1.00 86.75 554 PRO A O 1
ATOM 4113 N N . PRO A 1 555 ? 13.363 2.170 26.132 1.00 88.44 555 PRO A N 1
ATOM 4114 C CA . PRO A 1 555 ? 12.731 2.967 27.187 1.00 88.44 555 PRO A CA 1
ATOM 4115 C C . PRO A 1 555 ? 12.280 4.358 26.715 1.00 88.44 555 PRO A C 1
ATOM 4117 O O . PRO A 1 555 ? 11.283 4.884 27.217 1.00 88.44 555 PRO A O 1
ATOM 4120 N N . GLU A 1 556 ? 12.959 4.936 25.722 1.00 92.62 556 GLU A N 1
ATOM 4121 C CA . GLU A 1 556 ? 12.597 6.211 25.099 1.00 92.62 556 GLU A CA 1
ATOM 4122 C C . GLU A 1 556 ? 11.225 6.133 24.416 1.00 92.62 556 GLU A C 1
ATOM 4124 O O . GLU A 1 556 ? 10.391 7.025 24.589 1.00 92.62 556 GLU A O 1
ATOM 4129 N N . TYR A 1 557 ? 10.937 5.038 23.701 1.00 89.62 557 TYR A N 1
ATOM 4130 C CA . TYR A 1 557 ? 9.624 4.824 23.085 1.00 89.62 557 TYR A CA 1
ATOM 4131 C C . TYR A 1 557 ? 8.532 4.682 24.133 1.00 89.62 557 TYR A C 1
ATOM 4133 O O . TYR A 1 557 ? 7.502 5.338 24.015 1.00 89.62 557 TYR A O 1
ATOM 4141 N N . ILE A 1 558 ? 8.766 3.869 25.164 1.00 85.12 558 ILE A N 1
ATOM 4142 C CA . ILE A 1 558 ? 7.785 3.621 26.229 1.00 85.12 558 ILE A CA 1
ATOM 4143 C C . ILE A 1 558 ? 7.434 4.932 26.936 1.00 85.12 558 ILE A C 1
ATOM 4145 O O . ILE A 1 558 ? 6.262 5.263 27.100 1.00 85.12 558 ILE A O 1
ATOM 4149 N N . THR A 1 559 ? 8.446 5.711 27.318 1.00 86.94 559 THR A N 1
ATOM 4150 C CA . THR A 1 559 ? 8.248 6.976 28.040 1.00 86.94 559 THR A CA 1
ATOM 4151 C C . THR A 1 559 ? 7.484 7.991 27.192 1.00 86.94 559 THR A C 1
ATOM 4153 O O . THR A 1 559 ? 6.597 8.676 27.697 1.00 86.94 559 THR A O 1
ATOM 4156 N N . THR A 1 560 ? 7.792 8.065 25.898 1.00 89.25 560 THR A N 1
ATOM 4157 C CA . THR A 1 560 ? 7.196 9.054 24.992 1.00 89.25 560 THR A CA 1
ATOM 4158 C C . THR A 1 560 ? 5.783 8.656 24.558 1.00 89.25 560 THR A C 1
ATOM 4160 O O . THR A 1 560 ? 4.890 9.503 24.522 1.00 89.25 560 THR A O 1
ATOM 4163 N N . LEU A 1 561 ? 5.541 7.373 24.264 1.00 86.25 561 LEU A N 1
ATOM 4164 C CA . LEU A 1 561 ? 4.232 6.868 23.834 1.00 86.25 561 LEU A CA 1
ATOM 4165 C C . LEU A 1 561 ? 3.169 6.955 24.939 1.00 86.25 561 LEU A C 1
ATOM 4167 O O . LEU A 1 561 ? 1.999 7.130 24.603 1.00 86.25 561 LEU A O 1
ATOM 4171 N N . ARG A 1 562 ? 3.546 6.959 26.229 1.00 82.12 562 ARG A N 1
ATOM 4172 C CA . ARG A 1 562 ? 2.619 7.228 27.353 1.00 82.12 562 ARG A CA 1
ATOM 4173 C C . ARG A 1 562 ? 1.844 8.540 27.201 1.00 82.12 562 ARG A C 1
ATOM 4175 O O . ARG A 1 562 ? 0.707 8.631 27.644 1.00 82.12 562 ARG A O 1
ATOM 4182 N N . LEU A 1 563 ? 2.385 9.533 26.486 1.00 81.12 563 LEU A N 1
ATOM 4183 C CA . LEU A 1 563 ? 1.658 10.773 26.167 1.00 81.12 563 LEU A CA 1
ATOM 4184 C C . LEU A 1 563 ? 0.363 10.540 25.367 1.00 81.12 563 LEU A C 1
ATOM 4186 O O . LEU A 1 563 ? -0.488 11.431 25.308 1.00 81.12 563 LEU A O 1
ATOM 4190 N N . LEU A 1 564 ? 0.231 9.388 24.704 1.00 78.44 564 LEU A N 1
ATOM 4191 C CA . LEU A 1 564 ? -0.976 8.990 23.985 1.00 78.44 564 LEU A CA 1
ATOM 4192 C C . LEU A 1 564 ? -2.066 8.458 24.921 1.00 78.44 564 LEU A C 1
ATOM 4194 O O . LEU A 1 564 ? -3.229 8.500 24.533 1.00 78.44 564 LEU A O 1
ATOM 4198 N N . GLU A 1 565 ? -1.732 7.980 26.122 1.00 70.69 565 GLU A N 1
ATOM 4199 C CA . GLU A 1 565 ? -2.700 7.490 27.119 1.00 70.69 565 GLU A CA 1
ATOM 4200 C C . GLU A 1 565 ? -3.465 8.655 27.770 1.00 70.69 565 GLU A C 1
ATOM 4202 O O . GLU A 1 565 ? -4.683 8.586 27.919 1.00 70.69 565 GLU A O 1
ATOM 4207 N N . ASP A 1 566 ? -2.783 9.772 28.045 1.00 59.53 566 ASP A N 1
ATOM 4208 C CA . ASP A 1 566 ? -3.358 10.916 28.772 1.00 59.53 566 ASP A CA 1
ATOM 4209 C C . ASP A 1 566 ? -4.195 11.876 27.905 1.00 59.53 566 ASP A C 1
ATOM 4211 O O . ASP A 1 566 ? -4.945 12.711 28.421 1.00 59.53 566 ASP A O 1
ATOM 4215 N N . LYS A 1 567 ? -4.081 11.805 26.572 1.00 56.34 567 LYS A N 1
ATOM 4216 C CA . LYS A 1 567 ? -4.727 12.765 25.661 1.00 56.34 567 LYS A CA 1
ATOM 4217 C C . LYS A 1 567 ? -6.046 12.240 25.102 1.00 56.34 567 LYS A C 1
ATOM 4219 O O . LYS A 1 567 ? -6.089 11.623 24.039 1.00 56.34 567 LYS A O 1
ATOM 4224 N N . ALA A 1 568 ? -7.142 12.600 25.761 1.00 57.75 568 ALA A N 1
ATOM 4225 C CA . ALA A 1 568 ? -8.482 12.466 25.202 1.00 57.75 568 ALA A CA 1
ATOM 4226 C C . ALA A 1 568 ? -8.773 13.603 24.201 1.00 57.75 568 ALA A C 1
ATOM 4228 O O . ALA A 1 568 ? -8.758 14.782 24.555 1.00 57.75 568 ALA A O 1
ATOM 4229 N N . LEU A 1 569 ? -9.036 13.263 22.936 1.00 57.94 569 LEU A N 1
ATOM 4230 C CA . LEU A 1 569 ? -9.494 14.218 21.921 1.00 57.94 569 LEU A CA 1
ATOM 4231 C C . LEU A 1 569 ? -11.024 14.285 21.961 1.00 57.94 569 LEU A C 1
ATOM 4233 O O . LEU A 1 569 ? -11.673 13.304 21.620 1.00 57.94 569 LEU A O 1
ATOM 4237 N N . THR A 1 570 ? -11.612 15.422 22.330 1.00 58.56 570 THR A N 1
ATOM 4238 C CA . THR A 1 570 ? -13.068 15.620 22.243 1.00 58.56 570 THR A CA 1
ATOM 4239 C C . THR A 1 570 ? -13.475 16.022 20.822 1.00 58.56 570 THR A C 1
ATOM 4241 O O . THR A 1 570 ? -12.782 16.795 20.153 1.00 58.56 570 THR A O 1
ATOM 4244 N N . ARG A 1 571 ? -14.596 15.483 20.325 1.00 65.06 571 ARG A N 1
ATOM 4245 C CA . ARG A 1 571 ? -15.164 15.820 19.007 1.00 65.06 571 ARG A CA 1
ATOM 4246 C C . ARG A 1 571 ? -16.538 16.483 19.133 1.00 65.06 571 ARG A C 1
ATOM 4248 O O . ARG A 1 571 ? -17.149 16.493 20.194 1.00 65.06 571 ARG A O 1
ATOM 4255 N N . GLY A 1 572 ? -16.996 17.111 18.047 1.00 61.78 572 GLY A N 1
ATOM 4256 C CA . GLY A 1 572 ? -18.194 17.957 18.048 1.00 61.78 572 GLY A CA 1
ATOM 4257 C C . GLY A 1 572 ? -19.525 17.190 18.068 1.00 61.78 572 GLY A C 1
ATOM 4258 O O . GLY A 1 572 ? -19.671 16.153 17.426 1.00 61.78 572 GLY A O 1
ATOM 4259 N N . TYR A 1 573 ? -20.535 17.782 18.715 1.00 65.94 573 TYR A N 1
ATOM 4260 C CA . TYR A 1 573 ? -21.886 17.236 18.947 1.00 65.94 573 TYR A CA 1
ATOM 4261 C C . TYR A 1 573 ? -22.623 16.682 17.708 1.00 65.94 573 TYR A C 1
ATOM 4263 O O . TYR A 1 573 ? -23.414 15.752 17.829 1.00 65.94 573 TYR A O 1
ATOM 4271 N N . LYS A 1 574 ? -22.364 17.209 16.501 1.00 71.94 574 LYS A N 1
ATOM 4272 C CA . LYS A 1 574 ? -23.077 16.804 15.270 1.00 71.94 574 LYS A CA 1
ATOM 4273 C C . LYS A 1 574 ? -22.813 15.357 14.845 1.00 71.94 574 LYS A C 1
ATOM 4275 O O . LYS A 1 574 ? -23.622 14.795 14.116 1.00 71.94 574 LYS A O 1
ATOM 4280 N N . GLU A 1 575 ? -21.691 14.770 15.257 1.00 81.25 575 GLU A N 1
ATOM 4281 C CA . GLU A 1 575 ? -21.343 13.388 14.900 1.00 81.25 575 GLU A CA 1
ATOM 4282 C C . GLU A 1 575 ? -22.194 12.362 15.667 1.00 81.25 575 GLU A C 1
ATOM 4284 O O . GLU A 1 575 ? -22.477 11.294 15.127 1.00 81.25 575 GLU A O 1
ATOM 4289 N N . VAL A 1 576 ? -22.658 12.706 16.877 1.00 86.94 576 VAL A N 1
ATOM 4290 C CA . VAL A 1 576 ? -23.451 11.817 17.744 1.00 86.94 576 VAL A CA 1
ATOM 4291 C C . VAL A 1 576 ? -24.816 11.529 17.125 1.00 86.94 576 VAL A C 1
ATOM 4293 O O . VAL A 1 576 ? -25.152 10.369 16.900 1.00 86.94 576 VAL A O 1
ATOM 4296 N N . ASP A 1 577 ? -25.578 12.563 16.764 1.00 89.19 577 ASP A N 1
ATOM 4297 C CA . ASP A 1 577 ? -26.910 12.377 16.174 1.00 89.19 577 ASP A CA 1
ATOM 4298 C C . ASP A 1 577 ? -26.869 11.660 14.823 1.00 89.19 577 ASP A C 1
ATOM 4300 O O . ASP A 1 577 ? -27.761 10.874 14.511 1.00 89.19 577 ASP A O 1
ATOM 4304 N N . GLU A 1 578 ? -25.834 11.891 14.007 1.00 87.19 578 GLU A N 1
ATOM 4305 C CA . GLU A 1 578 ? -25.670 11.142 12.758 1.00 87.19 578 GLU A CA 1
ATOM 4306 C C . GLU A 1 578 ? -25.475 9.645 13.010 1.00 87.19 578 GLU A C 1
ATOM 4308 O O . GLU A 1 578 ? -25.991 8.830 12.244 1.00 87.19 578 GLU A O 1
ATOM 4313 N N . LEU A 1 579 ? -24.747 9.280 14.066 1.00 89.31 579 LEU A N 1
ATOM 4314 C CA . LEU A 1 579 ? -24.531 7.887 14.435 1.00 89.31 579 LEU A CA 1
ATOM 4315 C C . LEU A 1 579 ? -25.826 7.256 14.962 1.00 89.31 579 LEU A C 1
ATOM 4317 O O . LEU A 1 579 ? -26.196 6.168 14.520 1.00 89.31 579 LEU A O 1
ATOM 4321 N N . PHE A 1 580 ? -26.552 7.968 15.826 1.00 91.94 580 PHE A N 1
ATOM 4322 C CA . PHE A 1 580 ? -27.846 7.529 16.352 1.00 91.94 580 PHE A CA 1
ATOM 4323 C C . PHE A 1 580 ? -28.897 7.335 15.253 1.00 91.94 580 PHE A C 1
ATOM 4325 O O . PHE A 1 580 ? -29.576 6.310 15.222 1.00 91.94 580 PHE A O 1
ATOM 4332 N N . LEU A 1 581 ? -28.965 8.248 14.281 1.00 90.50 581 LEU A N 1
ATOM 4333 C CA . LEU A 1 581 ? -29.839 8.104 13.115 1.00 90.50 581 LEU A CA 1
ATOM 4334 C C . LEU A 1 581 ? -29.502 6.870 12.266 1.00 90.50 581 LEU A C 1
ATOM 4336 O O . LEU A 1 581 ? -30.395 6.283 11.663 1.00 90.50 581 LEU A O 1
ATOM 4340 N N . GLU A 1 582 ? -28.234 6.464 12.187 1.00 88.81 582 GLU A N 1
ATOM 4341 C CA . GLU A 1 582 ? -27.853 5.263 11.441 1.00 88.81 582 GLU A CA 1
ATOM 4342 C C . GLU A 1 582 ? -28.208 3.968 12.181 1.00 88.81 582 GLU A C 1
ATOM 4344 O O . GLU A 1 582 ? -28.712 3.044 11.542 1.00 88.81 582 GLU A O 1
ATOM 4349 N N . ASP A 1 583 ? -27.962 3.904 13.493 1.00 90.81 583 ASP A N 1
ATOM 4350 C CA . ASP A 1 583 ? -28.132 2.676 14.287 1.00 90.81 583 ASP A CA 1
ATOM 4351 C C . ASP A 1 583 ? -29.550 2.495 14.836 1.00 90.81 583 ASP A C 1
ATOM 4353 O O . ASP A 1 583 ? -30.065 1.380 14.846 1.00 90.81 583 ASP A O 1
ATOM 4357 N N . PHE A 1 584 ? -30.203 3.583 15.243 1.00 92.62 584 PHE A N 1
ATOM 4358 C CA . PHE A 1 584 ? -31.514 3.562 15.900 1.00 92.62 584 PHE A CA 1
ATOM 4359 C C . PHE A 1 584 ? -32.624 4.216 15.068 1.00 92.62 584 PHE A C 1
ATOM 4361 O O . PHE A 1 584 ? -33.776 4.211 15.493 1.00 92.62 584 PHE A O 1
ATOM 4368 N N . GLN A 1 585 ? -32.307 4.767 13.885 1.00 92.75 585 GLN A N 1
ATOM 4369 C CA . GLN A 1 585 ? -33.256 5.490 13.017 1.00 92.75 585 GLN A CA 1
ATOM 4370 C C . GLN A 1 585 ? -33.929 6.704 13.690 1.00 92.75 585 GLN A C 1
ATOM 4372 O O . GLN A 1 585 ? -34.941 7.201 13.201 1.00 92.75 585 GLN A O 1
ATOM 4377 N N . ALA A 1 586 ? -33.348 7.204 14.782 1.00 92.12 586 ALA A N 1
ATOM 4378 C CA . ALA A 1 586 ? -33.819 8.351 15.552 1.00 92.12 586 ALA A CA 1
ATOM 4379 C C . ALA A 1 586 ? -32.613 9.102 16.149 1.00 92.12 586 ALA A C 1
ATOM 4381 O O . ALA A 1 586 ? -31.596 8.463 16.422 1.00 92.12 586 ALA A O 1
ATOM 4382 N N . PRO A 1 587 ? -32.679 10.433 16.339 1.00 92.12 587 PRO A N 1
ATOM 4383 C CA . PRO A 1 587 ? -31.632 11.193 17.025 1.00 92.12 587 PRO A CA 1
ATOM 4384 C C . PRO A 1 587 ? -31.574 10.850 18.523 1.00 92.12 587 PRO A C 1
ATOM 4386 O O . PRO A 1 587 ? -32.539 10.331 19.093 1.00 92.12 587 PRO A O 1
ATOM 4389 N N . ALA A 1 588 ? -30.463 11.182 19.189 1.00 91.44 588 ALA A N 1
ATOM 4390 C CA . ALA A 1 588 ? -30.271 10.841 20.603 1.00 91.44 588 ALA A CA 1
ATOM 4391 C C . ALA A 1 588 ? -31.355 11.470 21.501 1.00 91.44 588 ALA A C 1
ATOM 4393 O O . ALA A 1 588 ? -31.843 10.836 22.436 1.00 91.44 588 ALA A O 1
ATOM 4394 N N . SER A 1 589 ? -31.810 12.677 21.155 1.00 90.88 589 SER A N 1
ATOM 4395 C CA . SER A 1 589 ? -32.888 13.398 21.846 1.00 90.88 589 SER A CA 1
ATOM 4396 C C . SER A 1 589 ? -34.272 12.737 21.771 1.00 90.88 589 SER A C 1
ATOM 4398 O O . SER A 1 589 ? -35.147 13.098 22.551 1.00 90.88 589 SER A O 1
ATOM 4400 N N . GLU A 1 590 ? -34.505 11.800 20.847 1.00 91.25 590 GLU A N 1
ATOM 4401 C CA . GLU A 1 590 ? -35.768 11.046 20.755 1.00 91.25 590 GLU A CA 1
ATOM 4402 C C . GLU A 1 590 ? -35.681 9.670 21.433 1.00 91.25 590 GLU A C 1
ATOM 4404 O O . GLU A 1 590 ? -36.688 9.137 21.932 1.00 91.25 590 GLU A O 1
ATOM 4409 N N . VAL A 1 591 ? -34.475 9.093 21.451 1.00 92.94 591 VAL A N 1
ATOM 4410 C CA . VAL A 1 591 ? -34.173 7.824 22.124 1.00 92.94 591 VAL A CA 1
ATOM 4411 C C . VAL A 1 591 ? -34.198 8.009 23.644 1.00 92.94 591 VAL A C 1
ATOM 4413 O O . VAL A 1 591 ? -34.816 7.204 24.347 1.00 92.94 591 VAL A O 1
ATOM 4416 N N . PHE A 1 592 ? -33.600 9.095 24.139 1.00 95.50 592 PHE A N 1
ATOM 4417 C CA . PHE A 1 592 ? -33.503 9.442 25.559 1.00 95.50 592 PHE A CA 1
ATOM 4418 C C . PHE A 1 592 ? -34.474 10.569 25.944 1.00 95.50 592 PHE A C 1
ATOM 4420 O O . PHE A 1 592 ? -34.943 11.315 25.092 1.00 95.50 592 PHE A O 1
ATOM 4427 N N . GLN A 1 593 ? -34.803 10.685 27.234 1.00 95.00 593 GLN A N 1
ATOM 4428 C CA . GLN A 1 593 ? -35.565 11.818 27.774 1.00 95.00 593 GLN A CA 1
ATOM 4429 C C . GLN A 1 593 ? -34.709 13.090 27.801 1.00 95.00 593 GLN A C 1
ATOM 4431 O O . GLN A 1 593 ? -35.167 14.160 27.410 1.00 95.00 593 GLN A O 1
ATOM 4436 N N . GLU A 1 594 ? -33.470 12.955 28.270 1.00 95.12 594 GLU A N 1
ATOM 4437 C CA . GLU A 1 594 ? -32.457 14.007 28.326 1.00 95.12 594 GLU A CA 1
ATOM 4438 C C . GLU A 1 594 ? -31.136 13.406 27.837 1.00 95.12 594 GLU A C 1
ATOM 4440 O O . GLU A 1 594 ? -30.818 12.264 28.171 1.00 95.12 594 GLU A O 1
ATOM 4445 N N . PHE A 1 595 ? -30.370 14.148 27.039 1.00 94.44 595 PHE A N 1
ATOM 4446 C CA . PHE A 1 595 ? -29.064 13.715 26.543 1.00 94.44 595 PHE A CA 1
ATOM 4447 C C . PHE A 1 595 ? -28.091 14.890 26.595 1.00 94.44 595 PHE A C 1
ATOM 4449 O O . PHE A 1 595 ? -28.328 15.915 25.951 1.00 94.44 595 PHE A O 1
ATOM 4456 N N . ASP A 1 596 ? -27.013 14.745 27.362 1.00 92.38 596 ASP A N 1
ATOM 4457 C CA . ASP A 1 596 ? -25.958 15.745 27.445 1.00 92.38 596 ASP A CA 1
ATOM 4458 C C . ASP A 1 596 ? -24.966 15.555 26.294 1.00 92.38 596 ASP A C 1
ATOM 4460 O O . ASP A 1 596 ? -24.253 14.553 26.207 1.00 92.38 596 ASP A O 1
ATOM 4464 N N . TYR A 1 597 ? -24.930 16.518 25.375 1.00 89.25 597 TYR A N 1
ATOM 4465 C CA . TYR A 1 597 ? -24.006 16.491 24.242 1.00 89.25 597 TYR A CA 1
ATOM 4466 C C . TYR A 1 597 ? -22.575 16.857 24.636 1.00 89.25 597 TYR A C 1
ATOM 4468 O O . TYR A 1 597 ? -21.664 16.635 23.835 1.00 89.25 597 TYR A O 1
ATOM 4476 N N . GLU A 1 598 ? -22.357 17.392 25.837 1.00 88.56 598 GLU A N 1
ATOM 4477 C CA . GLU A 1 598 ? -21.022 17.526 26.395 1.00 88.56 598 GLU A CA 1
ATOM 4478 C C . GLU A 1 598 ? -20.581 16.162 26.958 1.00 88.56 598 GLU A C 1
ATOM 4480 O O . GLU A 1 598 ? -21.262 15.579 27.805 1.00 88.56 598 GLU A O 1
ATOM 4485 N N . PRO A 1 599 ? -19.485 15.572 26.449 1.00 88.25 599 PRO A N 1
ATOM 4486 C CA . PRO A 1 599 ? -19.042 14.274 26.930 1.00 88.25 599 PRO A CA 1
ATOM 4487 C C . PRO A 1 599 ? -18.487 14.399 28.354 1.00 88.25 599 PRO A C 1
ATOM 4489 O O . PRO A 1 599 ? -17.608 15.217 28.619 1.00 88.25 599 PRO A O 1
ATOM 4492 N N . VAL A 1 600 ? -18.939 13.525 29.253 1.00 85.50 600 VAL A N 1
ATOM 4493 C CA . VAL A 1 600 ? -18.405 13.402 30.622 1.00 85.50 600 VAL A CA 1
ATOM 4494 C C . VAL A 1 600 ? -16.991 12.823 30.600 1.00 85.50 600 VAL A C 1
ATOM 4496 O O . VAL A 1 600 ? -16.153 13.152 31.438 1.00 85.50 600 VAL A O 1
ATOM 4499 N N . ALA A 1 601 ? -16.717 11.956 29.627 1.00 79.19 601 ALA A N 1
ATOM 4500 C CA . ALA A 1 601 ? -15.395 11.407 29.379 1.00 79.19 601 ALA A CA 1
ATOM 4501 C C . ALA A 1 601 ? -15.184 11.197 27.878 1.00 79.19 601 ALA A C 1
ATOM 4503 O O . ALA A 1 601 ? -16.116 10.886 27.141 1.00 79.19 601 ALA A O 1
ATOM 4504 N N . ALA A 1 602 ? -13.942 11.323 27.423 1.00 75.94 602 ALA A N 1
ATOM 4505 C CA . ALA A 1 602 ? -13.546 10.965 26.068 1.00 75.94 602 ALA A CA 1
ATOM 4506 C C . ALA A 1 602 ? -12.369 9.992 26.125 1.00 75.94 602 ALA A C 1
ATOM 4508 O O . ALA A 1 602 ? -11.482 10.117 26.968 1.00 75.94 602 ALA A O 1
ATOM 4509 N N . ALA A 1 603 ? -12.383 9.015 25.229 1.00 72.75 603 ALA A N 1
ATOM 4510 C CA . ALA A 1 603 ? -11.358 7.997 25.073 1.00 72.75 603 ALA A CA 1
ATOM 4511 C C . ALA A 1 603 ? -10.842 7.991 23.624 1.00 72.75 603 ALA A C 1
ATOM 4513 O O . ALA A 1 603 ? -11.228 8.814 22.785 1.00 72.75 603 ALA A O 1
ATOM 4514 N N . SER A 1 604 ? -9.945 7.055 23.313 1.00 71.12 604 SER A N 1
ATOM 4515 C CA . SER A 1 604 ? -9.277 6.970 22.009 1.00 71.12 604 SER A CA 1
ATOM 4516 C C . SER A 1 604 ? -10.205 6.563 20.855 1.00 71.12 604 SER A C 1
ATOM 4518 O O . SER A 1 604 ? -9.991 7.016 19.728 1.00 71.12 604 SER A O 1
ATOM 4520 N N . LEU A 1 605 ? -11.252 5.768 21.114 1.00 79.88 605 LEU A N 1
ATOM 4521 C CA . LEU A 1 605 ? -12.193 5.280 20.086 1.00 79.88 605 LEU A CA 1
ATOM 4522 C C . LEU A 1 605 ? -13.628 5.810 20.237 1.00 79.88 605 LEU A C 1
ATOM 4524 O O . LEU A 1 605 ? -14.413 5.738 19.288 1.00 79.88 605 LEU A O 1
ATOM 4528 N N . ALA A 1 606 ? -13.973 6.329 21.414 1.00 86.12 606 ALA A N 1
ATOM 4529 C CA . ALA A 1 606 ? -15.335 6.697 21.771 1.00 86.12 606 ALA A CA 1
ATOM 4530 C C . ALA A 1 606 ? -15.382 7.823 22.806 1.00 86.12 606 ALA A C 1
ATOM 4532 O O . ALA A 1 606 ? -14.388 8.134 23.461 1.00 86.12 606 ALA A O 1
ATOM 4533 N N . GLN A 1 607 ? -16.568 8.390 22.973 1.00 87.88 607 GLN A N 1
ATOM 4534 C CA . GLN A 1 607 ? -16.898 9.405 23.966 1.00 87.88 607 GLN A CA 1
ATOM 4535 C C . GLN A 1 607 ? -18.109 8.959 24.785 1.00 87.88 607 GLN A C 1
ATOM 4537 O O . GLN A 1 607 ? -18.994 8.285 24.267 1.00 87.88 607 GLN A O 1
ATOM 4542 N N . VAL A 1 608 ? -18.135 9.303 26.068 1.00 90.62 608 VAL A N 1
ATOM 4543 C CA . VAL A 1 608 ? -19.181 8.908 27.013 1.00 90.62 608 VAL A CA 1
ATOM 4544 C C . VAL A 1 608 ? -20.004 10.129 27.382 1.00 90.62 608 VAL A C 1
ATOM 4546 O O . VAL A 1 608 ? -19.470 11.123 27.870 1.00 90.62 608 VAL A O 1
ATOM 4549 N N . HIS A 1 609 ? -21.308 10.028 27.175 1.00 93.00 609 HIS A N 1
ATOM 4550 C CA . HIS A 1 609 ? -22.289 11.064 27.469 1.00 93.00 609 HIS A CA 1
ATOM 4551 C C . HIS A 1 609 ? -23.165 10.657 28.646 1.00 93.00 609 HIS A C 1
ATOM 4553 O O . HIS A 1 609 ? -23.467 9.474 28.815 1.00 93.00 609 HIS A O 1
ATOM 4559 N N . LYS A 1 610 ? -23.604 11.633 29.441 1.00 94.88 610 LYS A N 1
ATOM 4560 C CA . LYS A 1 610 ? -24.653 11.405 30.435 1.00 94.88 610 LYS A CA 1
ATOM 4561 C C . LYS A 1 610 ? -26.012 11.580 29.765 1.00 94.88 610 LYS A C 1
ATOM 4563 O O . LYS A 1 610 ? -26.230 12.540 29.032 1.00 94.88 610 LYS A O 1
ATOM 4568 N N . ALA A 1 611 ? -26.931 10.661 30.018 1.00 96.12 611 ALA A N 1
ATOM 4569 C CA . ALA A 1 611 ? -28.295 10.746 29.520 1.00 96.12 611 ALA A CA 1
ATOM 4570 C C . ALA A 1 611 ? -29.291 10.221 30.556 1.00 96.12 611 ALA A C 1
ATOM 4572 O O . ALA A 1 611 ? -28.919 9.650 31.583 1.00 96.12 611 ALA A O 1
ATOM 4573 N N . LYS A 1 612 ? -30.575 10.419 30.275 1.00 97.12 612 LYS A N 1
ATOM 4574 C CA . LYS A 1 612 ? -31.685 9.952 31.098 1.00 97.12 612 LYS A CA 1
ATOM 4575 C C . LYS A 1 612 ? -32.677 9.188 30.238 1.00 97.12 612 LYS A C 1
ATOM 4577 O O . LYS A 1 612 ? -33.105 9.677 29.192 1.00 97.12 612 LYS A O 1
ATOM 4582 N N . LEU A 1 613 ? -33.036 7.981 30.654 1.00 95.06 613 LEU A N 1
ATOM 4583 C CA . LEU A 1 613 ? -34.064 7.175 30.001 1.00 95.06 613 LEU A CA 1
ATOM 4584 C C . LEU A 1 613 ? -35.461 7.762 30.244 1.00 95.06 613 LEU A C 1
ATOM 4586 O O . LEU A 1 613 ? -35.666 8.597 31.120 1.00 95.06 613 LEU A O 1
ATOM 4590 N N . LYS A 1 614 ? -36.451 7.308 29.466 1.00 91.00 614 LYS A N 1
ATOM 4591 C CA . LYS A 1 614 ? -37.846 7.789 29.558 1.00 91.00 614 LYS A CA 1
ATOM 4592 C C . LYS A 1 614 ? -38.537 7.440 30.879 1.00 91.00 614 LYS A C 1
ATOM 4594 O O . LYS A 1 614 ? -39.531 8.071 31.221 1.00 91.00 614 LYS A O 1
ATOM 4599 N N . ASP A 1 615 ? -38.019 6.454 31.604 1.00 92.94 615 ASP A N 1
ATOM 4600 C CA . ASP A 1 615 ? -38.457 6.085 32.954 1.00 92.94 615 ASP A CA 1
ATOM 4601 C C . ASP A 1 615 ? -37.768 6.912 34.059 1.00 92.94 615 ASP A C 1
ATOM 4603 O O . ASP A 1 615 ? -38.094 6.768 35.235 1.00 92.94 615 ASP A O 1
ATOM 4607 N N . GLY A 1 616 ? -36.845 7.804 33.686 1.00 93.25 616 GLY A N 1
ATOM 4608 C CA . GLY A 1 616 ? -36.093 8.670 34.583 1.00 93.25 616 GLY A CA 1
ATOM 4609 C C . GLY A 1 616 ? -34.745 8.112 35.050 1.00 93.25 616 GLY A C 1
ATOM 4610 O O . GLY A 1 616 ? -34.038 8.821 35.766 1.00 93.25 616 GLY A O 1
ATOM 4611 N N . THR A 1 617 ? -34.366 6.897 34.645 1.00 94.81 617 THR A N 1
ATOM 4612 C CA . THR A 1 617 ? -33.080 6.278 35.006 1.00 94.81 617 THR A CA 1
ATOM 4613 C C . THR A 1 617 ? -31.906 7.029 34.367 1.00 94.81 617 THR A C 1
ATOM 4615 O O . THR A 1 617 ? -31.918 7.281 33.162 1.00 94.81 617 THR A O 1
ATOM 4618 N N . GLU A 1 618 ? -30.877 7.376 35.148 1.00 97.12 618 GLU A N 1
ATOM 4619 C CA . GLU A 1 618 ? -29.640 7.972 34.620 1.00 97.12 618 GLU A CA 1
ATOM 4620 C C . GLU A 1 618 ? -28.734 6.901 33.994 1.00 97.12 618 GLU A C 1
ATOM 4622 O O . GLU A 1 618 ? -28.459 5.866 34.603 1.00 97.12 618 GLU A O 1
ATOM 4627 N N . VAL A 1 619 ? -28.232 7.168 32.789 1.00 97.00 619 VAL A N 1
ATOM 4628 C CA . VAL A 1 619 ? -27.393 6.243 32.017 1.00 97.00 619 VAL A CA 1
ATOM 4629 C C . VAL A 1 619 ? -26.148 6.930 31.456 1.00 97.00 619 VAL A C 1
ATOM 4631 O O . VAL A 1 619 ? -26.150 8.122 31.141 1.00 97.00 619 VAL A O 1
ATOM 4634 N N . ALA A 1 620 ? -25.070 6.161 31.340 1.00 95.94 620 ALA A N 1
ATOM 4635 C CA . ALA A 1 620 ? -23.876 6.494 30.584 1.00 95.94 620 ALA A CA 1
ATOM 4636 C C . ALA A 1 620 ? -24.005 5.922 29.166 1.00 95.94 620 ALA A C 1
ATOM 4638 O O . ALA A 1 620 ? -24.270 4.732 28.988 1.00 95.94 620 ALA A O 1
ATOM 4639 N N . VAL A 1 621 ? -23.799 6.764 28.157 1.00 95.50 621 VAL A N 1
ATOM 4640 C CA . VAL A 1 621 ? -23.912 6.399 26.743 1.00 95.50 621 VAL A CA 1
ATOM 4641 C C . VAL A 1 621 ? -22.549 6.556 26.077 1.00 95.50 621 VAL A C 1
ATOM 4643 O O . VAL A 1 621 ? -22.119 7.670 25.774 1.00 95.50 621 VAL A O 1
ATOM 4646 N N . LYS A 1 622 ? -21.849 5.439 25.865 1.00 93.50 622 LYS A N 1
ATOM 4647 C CA . LYS A 1 622 ? -20.560 5.366 25.161 1.00 93.50 622 LYS A CA 1
ATOM 4648 C C . LYS A 1 622 ? -20.833 5.301 23.658 1.00 93.50 622 LYS A C 1
ATOM 4650 O O . LYS A 1 622 ? -21.459 4.363 23.174 1.00 93.50 622 LYS A O 1
ATOM 4655 N N . VAL A 1 623 ? -20.371 6.299 22.914 1.00 91.94 623 VAL A N 1
ATOM 4656 C CA . VAL A 1 623 ? -20.618 6.485 21.478 1.00 91.94 623 VAL A CA 1
ATOM 4657 C C . VAL A 1 623 ? -19.285 6.476 20.736 1.00 91.94 623 VAL A C 1
ATOM 4659 O O . VAL A 1 623 ? -18.406 7.284 21.037 1.00 91.94 623 VAL A O 1
ATOM 4662 N N . GLN A 1 624 ? -19.115 5.575 19.766 1.00 89.88 624 GLN A N 1
ATOM 4663 C CA . GLN A 1 624 ? -17.907 5.541 18.929 1.00 89.88 624 GLN A CA 1
ATOM 4664 C C . GLN A 1 624 ? -17.803 6.773 18.024 1.00 89.88 624 GLN A C 1
ATOM 4666 O O . GLN A 1 624 ? -18.810 7.335 17.593 1.00 89.88 624 GLN A O 1
ATOM 4671 N N . TYR A 1 625 ? -16.583 7.155 17.643 1.00 85.75 625 TYR A N 1
ATOM 4672 C CA . TYR A 1 625 ? -16.414 8.149 16.581 1.00 85.75 625 TYR A CA 1
ATOM 4673 C C . TYR A 1 625 ? -16.927 7.600 15.241 1.00 85.75 625 TYR A C 1
ATOM 4675 O O . TYR A 1 625 ? -16.543 6.514 14.799 1.00 85.75 625 TYR A O 1
ATOM 4683 N N . ILE A 1 626 ? -17.785 8.370 14.568 1.00 80.88 626 ILE A N 1
ATOM 4684 C CA . ILE A 1 626 ? -18.548 7.907 13.398 1.00 80.88 626 ILE A CA 1
ATOM 4685 C C . ILE A 1 626 ? -17.674 7.507 12.197 1.00 80.88 626 ILE A C 1
ATOM 4687 O O . ILE A 1 626 ? -18.076 6.669 11.390 1.00 80.88 626 ILE A O 1
ATOM 4691 N N . ASP A 1 627 ? -16.479 8.087 12.063 1.00 74.69 627 ASP A N 1
ATOM 4692 C CA . ASP A 1 627 ? -15.532 7.800 10.981 1.00 74.69 627 ASP A CA 1
ATOM 4693 C C . ASP A 1 627 ? -14.680 6.554 11.223 1.00 74.69 627 ASP A C 1
ATOM 4695 O O . ASP A 1 627 ? -14.133 6.001 10.269 1.00 74.69 627 ASP A O 1
ATOM 4699 N N . LEU A 1 628 ? -14.545 6.123 12.477 1.00 77.00 628 LEU A N 1
ATOM 4700 C CA . LEU A 1 628 ? -13.518 5.187 12.920 1.00 77.00 628 LEU A CA 1
ATOM 4701 C C . LEU A 1 628 ? -13.670 3.801 12.280 1.00 77.00 628 LEU A C 1
ATOM 4703 O O . LEU A 1 628 ? -12.704 3.257 11.749 1.00 77.00 628 LEU A O 1
ATOM 4707 N N . ARG A 1 629 ? -14.894 3.265 12.252 1.00 76.50 629 ARG A N 1
ATOM 4708 C CA . ARG A 1 629 ? -15.191 1.963 11.634 1.00 76.50 629 ARG A CA 1
ATOM 4709 C C . ARG A 1 629 ? -15.091 2.013 10.110 1.00 76.50 629 ARG A C 1
ATOM 4711 O O . ARG A 1 629 ? -14.582 1.081 9.502 1.00 76.50 629 ARG A O 1
ATOM 4718 N N . ASP A 1 630 ? -15.522 3.119 9.498 1.00 75.81 630 ASP A N 1
ATOM 4719 C CA . ASP A 1 630 ? -15.449 3.319 8.044 1.00 75.81 630 ASP A CA 1
ATOM 4720 C C . ASP A 1 630 ? -13.992 3.431 7.544 1.00 75.81 630 ASP A C 1
ATOM 4722 O O . ASP A 1 630 ? -13.712 3.084 6.396 1.00 75.81 630 ASP A O 1
ATOM 4726 N N . ARG A 1 631 ? -13.061 3.917 8.383 1.00 81.31 631 ARG A N 1
ATOM 4727 C CA . ARG A 1 631 ? -11.626 4.031 8.054 1.00 81.31 631 ARG A CA 1
ATOM 4728 C C . ARG A 1 631 ? -10.758 2.882 8.575 1.00 81.31 631 ARG A C 1
ATOM 4730 O O . ARG A 1 631 ? -9.606 2.809 8.159 1.00 81.31 631 ARG A O 1
ATOM 4737 N N . PHE A 1 632 ? -11.280 2.014 9.446 1.00 83.38 632 PHE A N 1
ATOM 4738 C CA . PHE A 1 632 ? -10.522 0.962 10.136 1.00 83.38 632 PHE A CA 1
ATOM 4739 C C . PHE A 1 632 ? -9.708 0.097 9.167 1.00 83.38 632 PHE A C 1
ATOM 4741 O O . PHE A 1 632 ? -8.482 0.084 9.242 1.00 83.38 632 PHE A O 1
ATOM 4748 N N . ASP A 1 633 ? -10.374 -0.546 8.204 1.00 81.94 633 ASP A N 1
ATOM 4749 C CA . ASP A 1 633 ? -9.715 -1.460 7.263 1.00 81.94 633 ASP A CA 1
ATOM 4750 C C . ASP A 1 633 ? -8.658 -0.748 6.406 1.00 81.94 633 ASP A C 1
ATOM 4752 O O . ASP A 1 633 ? -7.581 -1.286 6.154 1.00 81.94 633 ASP A O 1
ATOM 4756 N N . GLY A 1 634 ? -8.944 0.486 5.974 1.00 83.00 634 GLY A N 1
ATOM 4757 C CA . GLY A 1 634 ? -8.032 1.276 5.144 1.00 83.00 634 GLY A CA 1
ATOM 4758 C C . GLY A 1 634 ? -6.798 1.772 5.901 1.00 83.00 634 GLY A C 1
ATOM 4759 O O . GLY A 1 634 ? -5.690 1.758 5.358 1.00 83.00 634 GLY A O 1
ATOM 4760 N N . ASP A 1 635 ? -6.974 2.191 7.154 1.00 86.19 635 ASP A N 1
ATOM 4761 C CA . ASP A 1 635 ? -5.878 2.621 8.021 1.00 86.19 635 ASP A CA 1
ATOM 4762 C C . ASP A 1 635 ? -5.020 1.409 8.458 1.00 86.19 635 ASP A C 1
ATOM 4764 O O . ASP A 1 635 ? -3.793 1.500 8.429 1.00 86.19 635 ASP A O 1
ATOM 4768 N N . ILE A 1 636 ? -5.624 0.249 8.763 1.00 86.75 636 ILE A N 1
ATOM 4769 C CA . ILE A 1 636 ? -4.888 -1.000 9.042 1.00 86.75 636 ILE A CA 1
ATOM 4770 C C . ILE A 1 636 ? -4.089 -1.451 7.818 1.00 86.75 636 ILE A C 1
ATOM 4772 O O . ILE A 1 636 ? -2.892 -1.698 7.939 1.00 86.75 636 ILE A O 1
ATOM 4776 N N . TYR A 1 637 ? -4.701 -1.484 6.631 1.00 85.06 637 TYR A N 1
ATOM 4777 C CA . TYR A 1 637 ? -3.997 -1.835 5.393 1.00 85.06 637 TYR A CA 1
ATOM 4778 C C . TYR A 1 637 ? -2.821 -0.886 5.114 1.00 85.06 637 TYR A C 1
ATOM 4780 O O . TYR A 1 637 ? -1.746 -1.310 4.690 1.00 85.06 637 TYR A O 1
ATOM 4788 N N . THR A 1 638 ? -3.005 0.410 5.385 1.00 85.94 638 THR A N 1
ATOM 4789 C CA . THR A 1 638 ? -1.930 1.406 5.289 1.00 85.94 638 THR A CA 1
ATOM 4790 C C . THR A 1 638 ? -0.765 1.056 6.210 1.00 85.94 638 THR A C 1
ATOM 4792 O O . THR A 1 638 ? 0.385 1.108 5.783 1.00 85.94 638 THR A O 1
ATOM 4795 N N . LEU A 1 639 ? -1.043 0.697 7.461 1.00 85.94 639 LEU A N 1
ATOM 4796 C CA . LEU A 1 639 ? -0.016 0.333 8.433 1.00 85.94 639 LEU A CA 1
ATOM 4797 C C . LEU A 1 639 ? 0.685 -0.983 8.080 1.00 85.94 639 LEU A C 1
ATOM 4799 O O . LEU A 1 639 ? 1.909 -1.035 8.157 1.00 85.94 639 LEU A O 1
ATOM 4803 N N . GLU A 1 640 ? -0.055 -1.998 7.626 1.00 86.94 640 GLU A N 1
ATOM 4804 C CA . GLU A 1 640 ? 0.506 -3.263 7.128 1.00 86.94 640 GLU A CA 1
ATOM 4805 C C . GLU A 1 640 ? 1.484 -3.000 5.966 1.00 86.94 640 GLU A C 1
ATOM 4807 O O . GLU A 1 640 ? 2.616 -3.485 5.981 1.00 86.94 640 GLU A O 1
ATOM 4812 N N . LEU A 1 641 ? 1.098 -2.158 5.000 1.00 86.12 641 LEU A N 1
ATOM 4813 C CA . LEU A 1 641 ? 1.961 -1.772 3.880 1.00 86.12 641 LEU A CA 1
ATOM 4814 C C . LEU A 1 641 ? 3.210 -1.002 4.340 1.00 86.12 641 LEU A C 1
ATOM 4816 O O . LEU A 1 641 ? 4.307 -1.243 3.839 1.00 86.12 641 LEU A O 1
ATOM 4820 N N . LEU A 1 642 ? 3.064 -0.070 5.284 1.00 85.25 642 LEU A N 1
ATOM 4821 C CA . LEU A 1 642 ? 4.199 0.691 5.812 1.00 85.25 642 LEU A CA 1
ATOM 4822 C C . LEU A 1 642 ? 5.185 -0.207 6.564 1.00 85.25 642 LEU A C 1
ATOM 4824 O O . LEU A 1 642 ? 6.390 -0.047 6.380 1.00 85.25 642 LEU A O 1
ATOM 4828 N N . LEU A 1 643 ? 4.701 -1.172 7.350 1.00 84.94 643 LEU A N 1
ATOM 4829 C CA . LEU A 1 643 ? 5.561 -2.146 8.022 1.00 84.94 643 LEU A CA 1
ATOM 4830 C C . LEU A 1 643 ? 6.309 -3.030 7.023 1.00 84.94 643 LEU A C 1
ATOM 4832 O O . LEU A 1 643 ? 7.506 -3.225 7.196 1.00 84.94 643 LEU A O 1
ATOM 4836 N N . GLN A 1 644 ? 5.669 -3.468 5.935 1.00 84.19 644 GLN A N 1
ATOM 4837 C CA . GLN A 1 644 ? 6.352 -4.215 4.868 1.00 84.19 644 GLN A CA 1
ATOM 4838 C C . GLN A 1 644 ? 7.472 -3.400 4.200 1.00 84.19 644 GLN A C 1
ATOM 4840 O O . GLN A 1 644 ? 8.531 -3.938 3.876 1.00 84.19 644 GLN A O 1
ATOM 4845 N N . ILE A 1 645 ? 7.264 -2.092 4.003 1.00 82.88 645 ILE A N 1
ATOM 4846 C CA . ILE A 1 645 ? 8.304 -1.190 3.482 1.00 82.88 645 ILE A CA 1
ATOM 4847 C C . ILE A 1 645 ? 9.457 -1.066 4.488 1.00 82.88 645 ILE A C 1
ATOM 4849 O O . ILE A 1 645 ? 10.620 -1.106 4.092 1.00 82.88 645 ILE A O 1
ATOM 4853 N N . ILE A 1 646 ? 9.152 -0.939 5.780 1.00 81.25 646 ILE A N 1
ATOM 4854 C CA . ILE A 1 646 ? 10.166 -0.844 6.837 1.00 81.25 646 ILE A CA 1
ATOM 4855 C C . ILE A 1 646 ? 10.955 -2.152 6.952 1.00 81.25 646 ILE A C 1
ATOM 4857 O O . ILE A 1 646 ? 12.177 -2.089 6.986 1.00 81.25 646 ILE A O 1
ATOM 4861 N N . GLU A 1 647 ? 10.300 -3.314 6.935 1.00 83.31 647 GLU A N 1
ATOM 4862 C CA . GLU A 1 647 ? 10.942 -4.640 6.930 1.00 83.31 647 GLU A CA 1
ATOM 4863 C C . GLU A 1 647 ? 11.883 -4.815 5.736 1.00 83.31 647 GLU A C 1
ATOM 4865 O O . GLU A 1 647 ? 12.973 -5.371 5.863 1.00 83.31 647 GLU A O 1
ATOM 4870 N N . PHE A 1 648 ? 11.501 -4.289 4.571 1.00 80.38 648 PHE A N 1
ATOM 4871 C CA . PHE A 1 648 ? 12.371 -4.282 3.401 1.00 80.38 648 PHE A CA 1
ATOM 4872 C C . PHE A 1 648 ? 13.633 -3.427 3.609 1.00 80.38 648 PHE A C 1
ATOM 4874 O O . PHE A 1 648 ? 14.717 -3.819 3.177 1.00 80.38 648 PHE A O 1
ATOM 4881 N N . MET A 1 649 ? 13.516 -2.266 4.263 1.00 76.50 649 MET A N 1
ATOM 4882 C CA . MET A 1 649 ? 14.655 -1.369 4.514 1.00 76.50 649 MET A CA 1
ATOM 4883 C C . MET A 1 649 ? 15.498 -1.783 5.729 1.00 76.50 649 MET A C 1
ATOM 4885 O O . MET A 1 649 ? 16.702 -1.532 5.755 1.00 76.50 649 MET A O 1
ATOM 4889 N N . HIS A 1 650 ? 14.882 -2.442 6.709 1.00 79.81 650 HIS A N 1
ATOM 4890 C CA . HIS A 1 650 ? 15.486 -2.923 7.948 1.00 79.81 650 HIS A CA 1
ATOM 4891 C C . HIS A 1 650 ? 15.110 -4.398 8.170 1.00 79.81 650 HIS A C 1
ATOM 4893 O O . HIS A 1 650 ? 14.215 -4.690 8.961 1.00 79.81 650 HIS A O 1
ATOM 4899 N N . PRO A 1 651 ? 15.807 -5.353 7.525 1.00 76.12 651 PRO A N 1
ATOM 4900 C CA . PRO A 1 651 ? 15.457 -6.777 7.600 1.00 76.12 651 PRO A CA 1
ATOM 4901 C C . PRO A 1 651 ? 15.522 -7.392 9.006 1.00 76.12 651 PRO A C 1
ATOM 4903 O O . PRO A 1 651 ? 14.967 -8.462 9.234 1.00 76.12 651 PRO A O 1
ATOM 4906 N N . SER A 1 652 ? 16.217 -6.744 9.945 1.00 71.75 652 SER A N 1
ATOM 4907 C CA . SER A 1 652 ? 16.283 -7.141 11.356 1.00 71.75 652 SER A CA 1
ATOM 4908 C C . SER A 1 652 ? 15.064 -6.703 12.178 1.00 71.75 652 SER A C 1
ATOM 4910 O O . SER A 1 652 ? 14.935 -7.106 13.331 1.00 71.75 652 SER A O 1
ATOM 4912 N N . PHE A 1 653 ? 14.171 -5.884 11.617 1.00 72.88 653 PHE A N 1
ATOM 4913 C CA . PHE A 1 653 ? 13.005 -5.343 12.306 1.00 72.88 653 PHE A CA 1
ATOM 4914 C C . PHE A 1 653 ? 11.770 -6.209 12.033 1.00 72.88 653 PHE A C 1
ATOM 4916 O O . PHE A 1 653 ? 11.218 -6.157 10.944 1.00 72.88 653 PHE A O 1
ATOM 4923 N N . GLY A 1 654 ? 11.322 -7.003 13.009 1.00 67.25 654 GLY A N 1
ATOM 4924 C CA . GLY A 1 654 ? 10.175 -7.910 12.858 1.00 67.25 654 GLY A CA 1
ATOM 4925 C C . GLY A 1 654 ? 8.965 -7.502 13.700 1.00 67.25 654 GLY A C 1
ATOM 4926 O O . GLY A 1 654 ? 8.716 -8.125 14.727 1.00 67.25 654 GLY A O 1
ATOM 4927 N N . PHE A 1 655 ? 8.210 -6.482 13.276 1.00 74.25 655 PHE A N 1
ATOM 4928 C CA . PHE A 1 655 ? 7.033 -5.959 14.006 1.00 74.25 655 PHE A CA 1
ATOM 4929 C C . PHE A 1 655 ? 5.677 -6.283 13.362 1.00 74.25 655 PHE A C 1
ATOM 4931 O O . PHE A 1 655 ? 4.639 -5.976 13.950 1.00 74.25 655 PHE A O 1
ATOM 4938 N N . SER A 1 656 ? 5.638 -6.924 12.187 1.00 74.94 656 SER A N 1
ATOM 4939 C CA . SER A 1 656 ? 4.363 -7.253 11.525 1.00 74.94 656 SER A CA 1
ATOM 4940 C C . SER A 1 656 ? 3.431 -8.126 12.373 1.00 74.94 656 SER A C 1
ATOM 4942 O O . SER A 1 656 ? 2.211 -7.987 12.286 1.00 74.94 656 SER A O 1
ATOM 4944 N N . TRP A 1 657 ? 3.980 -9.001 13.222 1.00 79.69 657 TRP A N 1
ATOM 4945 C CA . TRP A 1 657 ? 3.180 -9.831 14.128 1.00 79.69 657 TRP A CA 1
ATOM 4946 C C . TRP A 1 657 ? 2.473 -8.993 15.205 1.00 79.69 657 TRP A C 1
ATOM 4948 O O . TRP A 1 657 ? 1.296 -9.220 15.463 1.00 79.69 657 TRP A O 1
ATOM 4958 N N . VAL A 1 658 ? 3.133 -7.956 15.738 1.00 80.56 658 VAL A N 1
ATOM 4959 C CA . VAL A 1 658 ? 2.556 -7.051 16.748 1.00 80.56 658 VAL A CA 1
ATOM 4960 C C . VAL A 1 658 ? 1.334 -6.335 16.183 1.00 80.56 658 VAL A C 1
ATOM 4962 O O . VAL A 1 658 ? 0.303 -6.249 16.841 1.00 80.56 658 VAL A O 1
ATOM 4965 N N . LEU A 1 659 ? 1.409 -5.859 14.933 1.00 82.19 659 LEU A N 1
ATOM 4966 C CA . LEU A 1 659 ? 0.257 -5.223 14.289 1.00 82.19 659 LEU A CA 1
ATOM 4967 C C . LEU A 1 659 ? -0.906 -6.206 14.104 1.00 82.19 659 LEU A C 1
ATOM 4969 O O . LEU A 1 659 ? -2.060 -5.807 14.240 1.00 82.19 659 LEU A O 1
ATOM 4973 N N . LYS A 1 660 ? -0.620 -7.478 13.807 1.00 82.62 660 LYS A N 1
ATOM 4974 C CA . LYS A 1 660 ? -1.648 -8.515 13.662 1.00 82.62 660 LYS A CA 1
ATOM 4975 C C . LYS A 1 660 ? -2.374 -8.776 14.985 1.00 82.62 660 LYS A C 1
ATOM 4977 O O . LYS A 1 660 ? -3.602 -8.848 14.978 1.00 82.62 660 LYS A O 1
ATOM 4982 N N . ASP A 1 661 ? -1.639 -8.848 16.090 1.00 80.69 661 ASP A N 1
ATOM 4983 C CA . ASP A 1 661 ? -2.220 -9.034 17.423 1.00 80.69 661 ASP A CA 1
ATOM 4984 C C . ASP A 1 661 ? -3.027 -7.797 17.842 1.00 80.69 661 ASP A C 1
ATOM 4986 O O . ASP A 1 661 ? -4.203 -7.905 18.195 1.00 80.69 661 ASP A O 1
ATOM 4990 N N . LEU A 1 662 ? -2.454 -6.599 17.670 1.00 82.12 662 LEU A N 1
ATOM 4991 C CA . LEU A 1 662 ? -3.136 -5.332 17.947 1.00 82.12 662 LEU A CA 1
ATOM 4992 C C . LEU A 1 662 ? -4.408 -5.150 17.108 1.00 82.12 662 LEU A C 1
ATOM 4994 O O . LEU A 1 662 ? -5.401 -4.628 17.608 1.00 82.12 662 LEU A O 1
ATOM 4998 N N . LYS A 1 663 ? -4.413 -5.594 15.846 1.00 85.31 663 LYS A N 1
ATOM 4999 C CA . LYS A 1 663 ? -5.597 -5.571 14.973 1.00 85.31 663 LYS A CA 1
ATOM 5000 C C . LYS A 1 663 ? -6.739 -6.405 15.551 1.00 85.31 663 LYS A C 1
ATOM 5002 O O . LYS A 1 663 ? -7.885 -5.967 15.479 1.00 85.31 663 LYS A O 1
ATOM 5007 N N . GLY A 1 664 ? -6.437 -7.579 16.111 1.00 83.25 664 GLY A N 1
ATOM 5008 C CA . GLY A 1 664 ? -7.424 -8.445 16.760 1.00 83.25 664 GLY A CA 1
ATOM 5009 C C . GLY A 1 664 ? -8.050 -7.778 17.983 1.00 83.25 664 GLY A C 1
ATOM 5010 O O . GLY A 1 664 ? -9.272 -7.670 18.063 1.00 83.25 664 GLY A O 1
ATOM 5011 N N . THR A 1 665 ? -7.214 -7.255 18.880 1.00 83.19 665 THR A N 1
ATOM 5012 C CA . THR A 1 665 ? -7.634 -6.504 20.075 1.00 83.19 665 THR A CA 1
ATOM 5013 C C . THR A 1 665 ? -8.496 -5.295 19.703 1.00 83.19 665 THR A C 1
ATOM 5015 O O . THR A 1 665 ? -9.577 -5.086 20.246 1.00 83.19 665 THR A O 1
ATOM 5018 N N . LEU A 1 666 ? -8.072 -4.533 18.697 1.00 83.62 666 LEU A N 1
ATOM 5019 C CA . LEU A 1 666 ? -8.769 -3.327 18.264 1.00 83.62 666 LEU A CA 1
ATOM 5020 C C . LEU A 1 666 ? -10.113 -3.615 17.590 1.00 83.62 666 LEU A C 1
ATOM 5022 O O . LEU A 1 666 ? -11.051 -2.831 17.718 1.00 83.62 666 LEU A O 1
ATOM 5026 N N . ALA A 1 667 ? -10.228 -4.744 16.889 1.00 85.88 667 ALA A N 1
ATOM 5027 C CA . ALA A 1 667 ? -11.499 -5.190 16.336 1.00 85.88 667 ALA A CA 1
ATOM 5028 C C . ALA A 1 667 ? -12.512 -5.542 17.439 1.00 85.88 667 ALA A C 1
ATOM 5030 O O . ALA A 1 667 ? -13.698 -5.262 17.267 1.00 85.88 667 ALA A O 1
ATOM 5031 N N . GLN A 1 668 ? -12.054 -6.108 18.564 1.00 86.94 668 GLN A N 1
ATOM 5032 C CA . GLN A 1 668 ? -12.911 -6.398 19.720 1.00 86.94 668 GLN A CA 1
ATOM 5033 C C . GLN A 1 668 ? -13.395 -5.113 20.401 1.00 86.94 668 GLN A C 1
ATOM 5035 O O . GLN A 1 668 ? -14.587 -4.987 20.666 1.00 86.94 668 GLN A O 1
ATOM 5040 N N . GLU A 1 669 ? -12.519 -4.123 20.592 1.00 85.31 669 GLU A N 1
ATOM 5041 C CA . GLU A 1 669 ? -12.908 -2.826 21.174 1.00 85.31 669 GLU A CA 1
ATOM 5042 C C . GLU A 1 669 ? -13.881 -2.017 20.302 1.00 85.31 669 GLU A C 1
ATOM 5044 O O . GLU A 1 669 ? -14.620 -1.164 20.794 1.00 85.31 669 GLU A O 1
ATOM 5049 N N . LEU A 1 670 ? -13.894 -2.270 18.992 1.00 87.44 670 LEU A N 1
ATOM 5050 C CA . LEU A 1 670 ? -14.838 -1.661 18.054 1.00 87.44 670 LEU A CA 1
ATOM 5051 C C . LEU A 1 670 ? -16.215 -2.342 18.037 1.00 87.44 670 LEU A C 1
ATOM 5053 O O . LEU A 1 670 ? -17.114 -1.867 17.330 1.00 87.44 670 LEU A O 1
ATOM 5057 N N . ASP A 1 671 ? -16.406 -3.440 18.772 1.00 91.81 671 ASP A N 1
ATOM 5058 C CA . ASP A 1 671 ? -17.691 -4.129 18.895 1.00 91.81 671 ASP A CA 1
ATOM 5059 C C . ASP A 1 671 ? -18.265 -3.964 20.311 1.00 91.81 671 ASP A C 1
ATOM 5061 O O . ASP A 1 671 ? -18.031 -4.764 21.215 1.00 91.81 671 ASP A O 1
ATOM 5065 N N . PHE A 1 672 ? -19.066 -2.915 20.501 1.00 94.69 672 PHE A N 1
ATOM 5066 C CA . PHE A 1 672 ? -19.689 -2.615 21.794 1.00 94.69 672 PHE A CA 1
ATOM 5067 C C . PHE A 1 672 ? -20.748 -3.628 22.239 1.00 94.69 672 PHE A C 1
ATOM 5069 O O . PHE A 1 672 ? -21.059 -3.700 23.427 1.00 94.69 672 PHE A O 1
ATOM 5076 N N . GLU A 1 673 ? -21.255 -4.476 21.339 1.00 95.19 673 GLU A N 1
ATOM 5077 C CA . GLU A 1 673 ? -22.071 -5.617 21.764 1.00 95.19 673 GLU A CA 1
ATOM 5078 C C . GLU A 1 673 ? -21.214 -6.678 22.458 1.00 95.19 673 GLU A C 1
ATOM 5080 O O . GLU A 1 673 ? -21.688 -7.351 23.370 1.00 95.19 673 GLU A O 1
ATOM 5085 N N . ASN A 1 674 ? -19.957 -6.846 22.033 1.00 94.69 674 ASN A N 1
ATOM 5086 C CA . ASN A 1 674 ? -19.019 -7.738 22.705 1.00 94.69 674 ASN A CA 1
ATOM 5087 C C . ASN A 1 674 ? -18.677 -7.208 24.104 1.00 94.69 674 ASN A C 1
ATOM 5089 O O . ASN A 1 674 ? -18.781 -7.954 25.074 1.00 94.69 674 ASN A O 1
ATOM 5093 N N . GLU A 1 675 ? -18.375 -5.910 24.216 1.00 94.94 675 GLU A N 1
ATOM 5094 C CA . GLU A 1 675 ? -18.158 -5.237 25.506 1.00 94.94 675 GLU A CA 1
ATOM 5095 C C . GLU A 1 675 ? -19.366 -5.406 26.447 1.00 94.94 675 GLU A C 1
ATOM 5097 O O . GLU A 1 675 ? -19.207 -5.795 27.605 1.00 94.94 675 GLU A O 1
ATOM 5102 N N . ALA A 1 676 ? -20.587 -5.213 25.940 1.00 96.31 676 ALA A N 1
ATOM 5103 C CA . ALA A 1 676 ? -21.811 -5.442 26.703 1.00 96.31 676 ALA A CA 1
ATOM 5104 C C . ALA A 1 676 ? -21.932 -6.887 27.221 1.00 96.31 676 ALA A C 1
ATOM 5106 O O . ALA A 1 676 ? -22.158 -7.089 28.415 1.00 96.31 676 ALA A O 1
ATOM 5107 N N . ARG A 1 677 ? -21.729 -7.900 26.364 1.00 96.44 677 ARG A N 1
ATOM 5108 C CA . ARG A 1 677 ? -21.781 -9.319 26.780 1.00 96.44 677 ARG A CA 1
ATOM 5109 C C . ARG A 1 677 ? -20.712 -9.647 27.823 1.00 96.44 677 ARG A C 1
ATOM 5111 O O . ARG A 1 677 ? -20.992 -10.378 28.773 1.00 96.44 677 ARG A O 1
ATOM 5118 N N . ASN A 1 678 ? -19.508 -9.097 27.669 1.00 96.00 678 ASN A N 1
ATOM 5119 C CA . ASN A 1 678 ? -18.427 -9.265 28.638 1.00 96.00 678 ASN A CA 1
ATOM 5120 C C . ASN A 1 678 ? -18.795 -8.666 30.000 1.00 96.00 678 ASN A C 1
ATOM 5122 O O . ASN A 1 678 ? -18.551 -9.300 31.026 1.00 96.00 678 ASN A O 1
ATOM 5126 N N . SER A 1 679 ? -19.427 -7.487 30.013 1.00 95.62 679 SER A N 1
ATOM 5127 C CA . SER A 1 679 ? -19.871 -6.837 31.251 1.00 95.62 679 SER A CA 1
ATOM 5128 C C . SER A 1 679 ? -20.918 -7.669 31.999 1.00 95.62 679 SER A C 1
ATOM 5130 O O . SER A 1 679 ? -20.752 -7.938 33.186 1.00 95.62 679 SER A O 1
ATOM 5132 N N . GLU A 1 680 ? -21.941 -8.183 31.309 1.00 96.31 680 GLU A N 1
ATOM 5133 C CA . GLU A 1 680 ? -22.984 -9.011 31.931 1.00 96.31 680 GLU A CA 1
ATOM 5134 C C . GLU A 1 680 ? -22.422 -10.324 32.477 1.00 96.31 680 GLU A C 1
ATOM 5136 O O . GLU A 1 680 ? -22.803 -10.774 33.561 1.00 96.31 680 GLU A O 1
ATOM 5141 N N . ARG A 1 681 ? -21.474 -10.927 31.752 1.00 95.38 681 ARG A N 1
ATOM 5142 C CA . ARG A 1 681 ? -20.774 -12.119 32.225 1.00 95.38 681 ARG A CA 1
ATOM 5143 C C . ARG A 1 681 ? -19.952 -11.824 33.476 1.00 95.38 681 ARG A C 1
ATOM 5145 O O . ARG A 1 681 ? -20.105 -12.532 34.467 1.00 95.38 681 ARG A O 1
ATOM 5152 N N . CYS A 1 682 ? -19.142 -10.766 33.452 1.00 95.00 682 CYS A N 1
ATOM 5153 C CA . CYS A 1 682 ? -18.361 -10.321 34.605 1.00 95.00 682 CYS A CA 1
ATOM 5154 C C . CYS A 1 682 ? -19.264 -10.069 35.825 1.00 95.00 682 CYS A C 1
ATOM 5156 O O . CYS A 1 682 ? -18.965 -10.532 36.926 1.00 95.00 682 CYS A O 1
ATOM 5158 N N . ALA A 1 683 ? -20.412 -9.418 35.619 1.00 95.12 683 ALA A N 1
ATOM 5159 C CA . ALA A 1 683 ? -21.403 -9.174 36.662 1.00 95.12 683 ALA A CA 1
ATOM 5160 C C . ALA A 1 683 ? -21.949 -10.478 37.267 1.00 95.12 683 ALA A C 1
ATOM 5162 O O . ALA A 1 683 ? -22.078 -10.593 38.485 1.00 95.12 683 ALA A O 1
ATOM 5163 N N . ASN A 1 684 ? -22.259 -11.478 36.435 1.00 95.12 684 ASN A N 1
ATOM 5164 C CA . ASN A 1 684 ? -22.745 -12.771 36.914 1.00 95.12 684 ASN A CA 1
ATOM 5165 C C . ASN A 1 684 ? -21.661 -13.575 37.649 1.00 95.12 684 ASN A C 1
ATOM 5167 O O . ASN A 1 684 ? -21.968 -14.220 38.653 1.00 95.12 684 ASN A O 1
ATOM 5171 N N . ASP A 1 685 ? -20.421 -13.533 37.170 1.00 93.56 685 ASP A N 1
ATOM 5172 C CA . ASP A 1 685 ? -19.299 -14.256 37.769 1.00 93.56 685 ASP A CA 1
ATOM 5173 C C . ASP A 1 685 ? -18.936 -13.658 39.144 1.00 93.56 685 ASP A C 1
ATOM 5175 O O . ASP A 1 685 ? -18.750 -14.384 40.122 1.00 93.56 685 ASP A O 1
ATOM 5179 N N . LEU A 1 686 ? -18.963 -12.326 39.266 1.00 94.81 686 LEU A N 1
ATOM 5180 C CA . LEU A 1 686 ? -18.629 -11.596 40.495 1.00 94.81 686 LEU A CA 1
ATOM 5181 C C . LEU A 1 686 ? -19.827 -11.308 41.411 1.00 94.81 686 LEU A C 1
ATOM 5183 O O . LEU A 1 686 ? -19.660 -10.666 42.445 1.00 94.81 686 LEU A O 1
ATOM 5187 N N . LYS A 1 687 ? -21.030 -11.809 41.098 1.00 94.06 687 LYS A N 1
ATOM 5188 C CA . LYS A 1 687 ? -22.271 -11.509 41.846 1.00 94.06 687 LYS A CA 1
ATOM 5189 C C . LYS A 1 687 ? -22.220 -11.809 43.348 1.00 94.06 687 LYS A C 1
ATOM 5191 O O . LYS A 1 687 ? -23.031 -11.293 44.112 1.00 94.06 687 LYS A O 1
ATOM 5196 N N . HIS A 1 688 ? -21.323 -12.702 43.762 1.00 93.56 688 HIS A N 1
ATOM 5197 C CA . HIS A 1 688 ? -21.135 -13.100 45.154 1.00 93.56 688 HIS A CA 1
ATOM 5198 C C . HIS A 1 688 ? -20.326 -12.064 45.956 1.00 93.56 688 HIS A C 1
ATOM 5200 O O . HIS A 1 688 ? -20.384 -12.051 47.186 1.00 93.56 688 HIS A O 1
ATOM 5206 N N . PHE A 1 689 ? -19.615 -11.156 45.282 1.00 94.94 689 PHE A N 1
ATOM 5207 C CA . PHE A 1 689 ? -19.013 -9.984 45.901 1.00 94.94 689 PHE A CA 1
ATOM 5208 C C . PHE A 1 689 ? -19.990 -8.811 45.879 1.00 94.94 689 PHE A C 1
ATOM 5210 O O . PHE A 1 689 ? -20.037 -8.030 44.936 1.00 94.94 689 PHE A O 1
ATOM 5217 N N . HIS A 1 690 ? -20.731 -8.635 46.973 1.00 91.81 690 HIS A N 1
ATOM 5218 C CA . HIS A 1 690 ? -21.712 -7.550 47.118 1.00 91.81 690 HIS A CA 1
ATOM 5219 C C . HIS A 1 690 ? -21.124 -6.129 47.030 1.00 91.81 690 HIS A C 1
ATOM 5221 O O . HIS A 1 690 ? -21.873 -5.179 46.842 1.00 91.81 690 HIS A O 1
ATOM 5227 N N . TYR A 1 691 ? -19.802 -5.980 47.163 1.00 93.88 691 TYR A N 1
ATOM 5228 C CA . TYR A 1 691 ? -19.093 -4.706 47.019 1.00 93.88 691 TYR A CA 1
ATOM 5229 C C . TYR A 1 691 ? -18.646 -4.418 45.575 1.00 93.88 691 TYR A C 1
ATOM 5231 O O . TYR A 1 691 ? -18.002 -3.398 45.342 1.00 93.88 691 TYR A O 1
ATOM 5239 N N . VAL A 1 692 ? -18.922 -5.310 44.617 1.00 95.38 692 VAL A N 1
ATOM 5240 C CA . VAL A 1 692 ? -18.602 -5.119 43.198 1.00 95.38 692 VAL A CA 1
ATOM 5241 C C . VAL A 1 692 ? -19.857 -4.713 42.451 1.00 95.38 692 VAL A C 1
ATOM 5243 O O . VAL A 1 692 ? -20.895 -5.365 42.537 1.00 95.38 692 VAL A O 1
ATOM 5246 N N . VAL A 1 693 ? -19.741 -3.643 41.679 1.00 94.94 693 VAL A N 1
ATOM 5247 C CA . VAL A 1 693 ? -20.821 -3.095 40.872 1.00 94.94 693 VAL A CA 1
ATOM 5248 C C . VAL A 1 693 ? -20.367 -3.099 39.423 1.00 94.94 693 VAL A C 1
ATOM 5250 O O . VAL A 1 693 ? -19.358 -2.492 39.073 1.00 94.94 693 VAL A O 1
ATOM 5253 N N . VAL A 1 694 ? -21.127 -3.776 38.572 1.00 96.00 694 VAL A N 1
ATOM 5254 C CA . VAL A 1 694 ? -20.986 -3.682 37.119 1.00 96.00 694 VAL A CA 1
ATOM 5255 C C . VAL A 1 694 ? -22.252 -3.001 36.598 1.00 96.00 694 VAL A C 1
ATOM 5257 O O . VAL A 1 694 ? -23.346 -3.487 36.902 1.00 96.00 694 VAL A O 1
ATOM 5260 N N . PRO A 1 695 ? -22.148 -1.869 35.879 1.00 95.88 695 PRO A N 1
ATOM 5261 C CA . PRO A 1 695 ? -23.311 -1.165 35.350 1.00 95.88 695 PRO A CA 1
ATOM 5262 C C . PRO A 1 695 ? -24.200 -2.070 34.495 1.00 95.88 695 PRO A C 1
ATOM 5264 O O . PRO A 1 695 ? -23.708 -2.792 33.627 1.00 95.88 695 PRO A O 1
ATOM 5267 N N . ARG A 1 696 ? -25.521 -2.018 34.701 1.00 96.38 696 ARG A N 1
ATOM 5268 C CA . ARG A 1 696 ? -26.453 -2.808 33.891 1.00 96.38 696 ARG A CA 1
ATOM 5269 C C . ARG A 1 696 ? -26.505 -2.261 32.469 1.00 96.38 696 ARG A C 1
ATOM 5271 O O . ARG A 1 696 ? -26.694 -1.061 32.283 1.00 96.38 696 ARG A O 1
ATOM 5278 N N . VAL A 1 697 ? -26.404 -3.140 31.476 1.00 97.62 697 VAL A N 1
ATOM 5279 C CA . VAL A 1 697 ? -26.545 -2.782 30.058 1.00 97.62 697 VAL A CA 1
ATOM 5280 C C . VAL A 1 697 ? -28.021 -2.634 29.680 1.00 97.62 697 VAL A C 1
ATOM 5282 O O . VAL A 1 697 ? -28.867 -3.438 30.071 1.00 97.62 697 VAL A O 1
ATOM 5285 N N . HIS A 1 698 ? -28.330 -1.626 28.864 1.00 96.75 698 HIS A N 1
ATOM 5286 C CA . HIS A 1 698 ? -29.642 -1.431 28.242 1.00 96.75 698 HIS A CA 1
ATOM 5287 C C . HIS A 1 698 ? -29.556 -1.786 26.752 1.00 96.75 698 HIS A C 1
ATOM 5289 O O . HIS A 1 698 ? -29.218 -0.956 25.901 1.00 96.75 698 HIS A O 1
ATOM 5295 N N . TRP A 1 699 ? -29.818 -3.058 26.433 1.00 95.69 699 TRP A N 1
ATOM 5296 C CA . TRP A 1 699 ? -29.663 -3.632 25.086 1.00 95.69 699 TRP A CA 1
ATOM 5297 C C . TRP A 1 699 ? -30.516 -2.957 24.016 1.00 95.69 699 TRP A C 1
ATOM 5299 O O . TRP A 1 699 ? -30.090 -2.798 22.878 1.00 95.69 699 TRP A O 1
ATOM 5309 N N . ASP A 1 700 ? -31.709 -2.508 24.383 1.00 93.69 700 ASP A N 1
ATOM 5310 C CA . ASP A 1 700 ? -32.653 -1.830 23.500 1.00 93.69 700 ASP A CA 1
ATOM 5311 C C . ASP A 1 700 ? -32.221 -0.398 23.126 1.00 93.69 700 ASP A C 1
ATOM 5313 O O . ASP A 1 700 ? -32.887 0.260 22.321 1.00 93.69 700 ASP A O 1
ATOM 5317 N N . LYS A 1 701 ? -31.132 0.097 23.724 1.00 95.06 701 LYS A N 1
ATOM 5318 C CA . LYS A 1 701 ? -30.439 1.352 23.392 1.00 95.06 701 LYS A CA 1
ATOM 5319 C C . LYS A 1 701 ? -28.940 1.120 23.182 1.00 95.06 701 LYS A C 1
ATOM 5321 O O . LYS A 1 701 ? -28.142 2.045 23.322 1.00 95.06 701 LYS A O 1
ATOM 5326 N N . SER A 1 702 ? -28.555 -0.110 22.850 1.00 96.06 702 SER A N 1
ATOM 5327 C CA . SER A 1 702 ? -27.178 -0.473 22.532 1.00 96.06 702 SER A CA 1
ATOM 5328 C C . SER A 1 702 ? -27.092 -1.073 21.127 1.00 96.06 702 SER A C 1
ATOM 5330 O O . SER A 1 702 ? -28.051 -1.635 20.603 1.00 96.06 702 SER A O 1
ATOM 5332 N N . SER A 1 703 ? -25.942 -0.904 20.493 1.00 94.94 703 SER A N 1
ATOM 5333 C CA . SER A 1 703 ? -25.600 -1.387 19.160 1.00 94.94 703 SER A CA 1
ATOM 5334 C C . SER A 1 703 ? -24.104 -1.702 19.125 1.00 94.94 703 SER A C 1
ATOM 5336 O O . SER A 1 703 ? -23.369 -1.452 20.080 1.00 94.94 703 SER A O 1
ATOM 5338 N N . LYS A 1 704 ? -23.590 -2.144 17.977 1.00 92.75 704 LYS A N 1
ATOM 5339 C CA . LYS A 1 704 ? -22.139 -2.294 17.788 1.00 92.75 704 LYS A CA 1
ATOM 5340 C C . LYS A 1 704 ? -21.326 -1.006 17.964 1.00 92.75 704 LYS A C 1
ATOM 5342 O O . LYS A 1 704 ? -20.108 -1.106 18.082 1.00 92.75 704 LYS A O 1
ATOM 5347 N N . ARG A 1 705 ? -21.955 0.177 17.910 1.00 92.69 705 ARG A N 1
ATOM 5348 C CA . ARG A 1 705 ? -21.292 1.497 17.980 1.00 92.69 705 ARG A CA 1
ATOM 5349 C C . ARG A 1 705 ? -21.756 2.370 19.149 1.00 92.69 705 ARG A C 1
ATOM 5351 O O . ARG A 1 705 ? -21.145 3.413 19.389 1.00 92.69 705 ARG A O 1
ATOM 5358 N N . VAL A 1 706 ? -22.806 1.961 19.859 1.00 95.00 706 VAL A N 1
ATOM 5359 C CA . VAL A 1 706 ? -23.345 2.646 21.039 1.00 95.00 706 VAL A CA 1
ATOM 5360 C C . VAL A 1 706 ? -23.521 1.643 22.168 1.00 95.00 706 VAL A C 1
ATOM 5362 O O . VAL A 1 706 ? -24.203 0.643 21.990 1.00 95.00 706 VAL A O 1
ATOM 5365 N N . LEU A 1 707 ? -22.955 1.924 23.337 1.00 96.38 707 LEU A N 1
ATOM 5366 C CA . LEU A 1 707 ? -23.189 1.152 24.554 1.00 96.38 707 LEU A CA 1
ATOM 5367 C C . LEU A 1 707 ? -23.884 2.040 25.580 1.00 96.38 707 LEU A C 1
ATOM 5369 O O . LEU A 1 707 ? -23.330 3.059 25.990 1.00 96.38 707 LEU A O 1
ATOM 5373 N N . THR A 1 708 ? -25.083 1.641 25.996 1.00 97.00 708 THR A N 1
ATOM 5374 C CA . THR A 1 708 ? -25.848 2.328 27.041 1.00 97.00 708 THR A CA 1
ATOM 5375 C C . THR A 1 708 ? -25.860 1.471 28.300 1.00 97.00 708 THR A C 1
ATOM 5377 O O . THR A 1 708 ? -26.352 0.342 28.268 1.00 97.00 708 THR A O 1
ATOM 5380 N N . ALA A 1 709 ? -25.355 2.006 29.410 1.00 97.19 709 ALA A N 1
ATOM 5381 C CA . ALA A 1 709 ? -25.323 1.323 30.702 1.00 97.19 709 ALA A CA 1
ATOM 5382 C C . ALA A 1 709 ? -25.688 2.267 31.859 1.00 97.19 709 ALA A C 1
ATOM 5384 O O . ALA A 1 709 ? -25.678 3.484 31.688 1.00 97.19 709 ALA A O 1
ATOM 5385 N N . ASP A 1 710 ? -26.022 1.728 33.033 1.00 96.75 710 ASP A N 1
ATOM 5386 C CA . ASP A 1 710 ? -26.354 2.539 34.215 1.00 96.75 710 ASP A CA 1
ATOM 5387 C C . ASP A 1 710 ? -25.248 3.550 34.558 1.00 96.75 710 ASP A C 1
ATOM 5389 O O . ASP A 1 710 ? -24.059 3.222 34.610 1.00 96.75 710 ASP A O 1
ATOM 5393 N N . PHE A 1 711 ? -25.632 4.798 34.833 1.00 95.12 711 PHE A N 1
ATOM 5394 C CA . PHE A 1 711 ? -24.668 5.815 35.235 1.00 95.12 711 PHE A CA 1
ATOM 5395 C C . PHE A 1 711 ? -24.224 5.579 36.684 1.00 95.12 711 PHE A C 1
ATOM 5397 O O . PHE A 1 711 ? -25.036 5.585 37.610 1.00 95.12 711 PHE A O 1
ATOM 5404 N N . CYS A 1 712 ? -22.920 5.400 36.897 1.00 92.25 712 CYS A N 1
ATOM 5405 C CA . CYS A 1 712 ? -22.345 5.197 38.224 1.00 92.25 712 CYS A CA 1
ATOM 5406 C C . CYS A 1 712 ? -21.481 6.391 38.635 1.00 92.25 712 CYS A C 1
ATOM 5408 O O . CYS A 1 712 ? -20.515 6.733 37.959 1.00 92.25 712 CYS A O 1
ATOM 5410 N N . ASN A 1 713 ? -21.798 6.989 39.785 1.00 89.25 713 ASN A N 1
ATOM 5411 C CA . ASN A 1 713 ? -20.949 7.997 40.418 1.00 89.25 713 ASN A CA 1
ATOM 5412 C C . ASN A 1 713 ? -19.810 7.328 41.200 1.00 89.25 713 ASN A C 1
ATOM 5414 O O . ASN A 1 713 ? -20.026 6.301 41.845 1.00 89.25 713 ASN A O 1
ATOM 5418 N N . GLY A 1 714 ? -18.627 7.940 41.190 1.00 89.62 714 GLY A N 1
ATOM 5419 C CA . GLY A 1 714 ? -17.468 7.499 41.962 1.00 89.62 714 GLY A CA 1
ATOM 5420 C C . GLY A 1 714 ? -16.214 8.299 41.616 1.00 89.62 714 GLY A C 1
ATOM 5421 O O . GLY A 1 714 ? -16.177 9.008 40.612 1.00 89.62 714 GLY A O 1
ATOM 5422 N N . CYS A 1 715 ? -15.186 8.174 42.448 1.00 90.00 715 CYS A N 1
ATOM 5423 C CA . CYS A 1 715 ? -13.856 8.721 42.180 1.00 90.00 715 CYS A CA 1
ATOM 5424 C C . CYS A 1 715 ? -12.965 7.644 41.547 1.00 90.00 715 CYS A C 1
ATOM 5426 O O . CYS A 1 715 ? -13.162 6.453 41.788 1.00 90.00 715 CYS A O 1
ATOM 5428 N N . LYS A 1 716 ? -11.993 8.031 40.716 1.00 88.56 716 LYS A N 1
ATOM 5429 C CA . LYS A 1 716 ? -11.061 7.066 40.105 1.00 88.56 716 LYS A CA 1
ATOM 5430 C C . LYS A 1 716 ? -10.229 6.377 41.185 1.00 88.56 716 LYS A C 1
ATOM 5432 O O . LYS A 1 716 ? -9.800 7.034 42.132 1.00 88.56 716 LYS A O 1
ATOM 5437 N N . ILE A 1 717 ? -9.931 5.087 41.018 1.00 89.19 717 ILE A N 1
ATOM 5438 C CA . ILE A 1 717 ? -9.195 4.305 42.030 1.00 89.19 717 ILE A CA 1
ATOM 5439 C C . ILE A 1 717 ? -7.791 4.853 42.346 1.00 89.19 717 ILE A C 1
ATOM 5441 O O . ILE A 1 717 ? -7.265 4.622 43.431 1.00 89.19 717 ILE A O 1
ATOM 5445 N N . ASN A 1 718 ? -7.184 5.601 41.419 1.00 87.94 718 ASN A N 1
ATOM 5446 C CA . ASN A 1 718 ? -5.886 6.245 41.617 1.00 87.94 718 ASN A CA 1
ATOM 5447 C C . ASN A 1 718 ? -5.964 7.618 42.314 1.00 87.94 718 ASN A C 1
ATOM 5449 O O . ASN A 1 718 ? -4.919 8.166 42.665 1.00 87.94 718 ASN A O 1
ATOM 5453 N N . ASN A 1 719 ? -7.159 8.175 42.546 1.00 89.44 719 ASN A N 1
ATOM 5454 C CA . ASN A 1 719 ? -7.328 9.448 43.246 1.00 89.44 719 ASN A CA 1
ATOM 5455 C C . ASN A 1 719 ? -7.395 9.242 44.768 1.00 89.44 719 ASN A C 1
ATOM 5457 O O . ASN A 1 719 ? -8.457 9.290 45.389 1.00 89.44 719 ASN A O 1
ATOM 5461 N N . VAL A 1 720 ? -6.230 8.999 45.369 1.00 91.31 720 VAL A N 1
ATOM 5462 C CA . VAL A 1 720 ? -6.093 8.692 46.802 1.00 91.31 720 VAL A CA 1
ATOM 5463 C C . VAL A 1 720 ? -6.664 9.797 47.697 1.00 91.31 720 VAL A C 1
ATOM 5465 O O . VAL A 1 720 ? -7.303 9.493 48.703 1.00 91.31 720 VAL A O 1
ATOM 5468 N N . GLU A 1 721 ? -6.466 11.063 47.328 1.00 92.50 721 GLU A N 1
ATOM 5469 C CA . GLU A 1 721 ? -6.931 12.216 48.108 1.00 92.50 721 GLU A CA 1
ATOM 5470 C C . GLU A 1 721 ? -8.462 12.256 48.185 1.00 92.50 721 GLU A C 1
ATOM 5472 O O . GLU A 1 721 ? -9.040 12.403 49.261 1.00 92.50 721 GLU A O 1
ATOM 5477 N N . GLU A 1 722 ? -9.142 12.039 47.059 1.00 91.38 722 GLU A N 1
ATOM 5478 C CA . GLU A 1 722 ? -10.603 12.041 47.016 1.00 91.38 722 GLU A CA 1
ATOM 5479 C C . GLU A 1 722 ? -11.215 10.838 47.746 1.00 91.38 722 GLU A C 1
ATOM 5481 O O . GLU A 1 722 ? -12.212 10.987 48.456 1.00 91.38 722 GLU A O 1
ATOM 5486 N N . ILE A 1 723 ? -10.578 9.667 47.660 1.00 92.38 723 ILE A N 1
ATOM 5487 C CA . ILE A 1 723 ? -10.974 8.471 48.419 1.00 92.38 723 ILE A CA 1
ATOM 5488 C C . ILE A 1 723 ? -10.885 8.733 49.931 1.00 92.38 723 ILE A C 1
ATOM 5490 O O . ILE A 1 723 ? -11.810 8.405 50.682 1.00 92.38 723 ILE A O 1
ATOM 5494 N N . GLN A 1 724 ? -9.790 9.351 50.384 1.00 91.31 724 GLN A N 1
ATOM 5495 C CA . GLN A 1 724 ? -9.601 9.719 51.788 1.00 91.31 724 GLN A CA 1
ATOM 5496 C C . GLN A 1 724 ? -10.627 10.765 52.240 1.00 91.31 724 GLN A C 1
ATOM 5498 O O . GLN A 1 724 ? -11.203 10.621 53.320 1.00 91.31 724 GLN A O 1
ATOM 5503 N N . ASN A 1 725 ? -10.932 11.759 51.398 1.00 92.50 725 ASN A N 1
ATOM 5504 C CA . ASN A 1 725 ? -11.951 12.778 51.671 1.00 92.50 725 ASN A CA 1
ATOM 5505 C C . ASN A 1 725 ? -13.370 12.190 51.797 1.00 92.50 725 ASN A C 1
ATOM 5507 O O . ASN A 1 725 ? -14.186 12.709 52.558 1.00 92.50 725 ASN A O 1
ATOM 5511 N N . GLN A 1 726 ? -13.666 11.078 51.115 1.00 89.88 726 GLN A N 1
ATOM 5512 C CA . GLN A 1 726 ? -14.922 10.327 51.278 1.00 89.88 726 GLN A CA 1
ATOM 5513 C C . GLN A 1 726 ? -14.961 9.456 52.553 1.00 89.88 726 GLN A C 1
ATOM 5515 O O . GLN A 1 726 ? -16.004 8.873 52.886 1.00 89.88 726 GLN A O 1
ATOM 5520 N N . GLY A 1 727 ? -13.847 9.382 53.291 1.00 91.19 727 GLY A N 1
ATOM 5521 C CA . GLY A 1 727 ? -13.693 8.588 54.511 1.00 91.19 727 GLY A CA 1
ATOM 5522 C C . GLY A 1 727 ? -13.561 7.085 54.254 1.00 91.19 727 GLY A C 1
ATOM 5523 O O . GLY A 1 727 ? -13.925 6.291 55.120 1.00 91.19 727 GLY A O 1
ATOM 5524 N N . LEU A 1 728 ? -13.097 6.685 53.065 1.00 93.00 728 LEU A N 1
ATOM 5525 C CA . LEU A 1 728 ? -12.947 5.283 52.673 1.00 93.00 728 LEU A CA 1
ATOM 5526 C C . LEU A 1 728 ? -11.533 4.762 52.982 1.00 93.00 728 LEU A C 1
ATOM 5528 O O . LEU A 1 728 ? -10.538 5.474 52.857 1.00 93.00 728 LEU A O 1
ATOM 5532 N N . SER A 1 729 ? -11.434 3.490 53.380 1.00 92.44 729 SER A N 1
ATOM 5533 C CA . SER A 1 729 ? -10.156 2.849 53.715 1.00 92.44 729 SER A CA 1
ATOM 5534 C C . SER A 1 729 ? -9.434 2.347 52.464 1.00 92.44 729 SER A C 1
ATOM 5536 O O . SER A 1 729 ? -9.929 1.468 51.759 1.00 92.44 729 SER A O 1
ATOM 5538 N N . LEU A 1 730 ? -8.212 2.835 52.233 1.00 93.00 730 LEU A N 1
ATOM 5539 C CA . LEU A 1 730 ? -7.352 2.372 51.134 1.00 93.00 730 LEU A CA 1
ATOM 5540 C C . LEU A 1 730 ? -7.000 0.881 51.243 1.00 93.00 730 LEU A C 1
ATOM 5542 O O . LEU A 1 730 ? -6.870 0.198 50.228 1.00 93.00 730 LEU A O 1
ATOM 5546 N N . SER A 1 731 ? -6.864 0.372 52.471 1.00 92.81 731 SER A N 1
ATOM 5547 C CA . SER A 1 731 ? -6.569 -1.043 52.729 1.00 92.81 731 SER A CA 1
ATOM 5548 C C . SER A 1 731 ? -7.746 -1.941 52.338 1.00 92.81 731 SER A C 1
ATOM 5550 O O . SER A 1 731 ? -7.554 -2.977 51.703 1.00 92.81 731 SER A O 1
ATOM 5552 N N . ASP A 1 732 ? -8.973 -1.501 52.640 1.00 93.25 732 ASP A N 1
ATOM 5553 C CA . ASP A 1 732 ? -10.199 -2.204 52.246 1.00 93.25 732 ASP A CA 1
ATOM 5554 C C . ASP A 1 732 ? -10.333 -2.265 50.717 1.00 93.25 732 ASP A C 1
ATOM 5556 O O . ASP A 1 732 ? -10.474 -3.346 50.147 1.00 93.25 732 ASP A O 1
ATOM 5560 N N . ILE A 1 733 ? -10.174 -1.120 50.045 1.00 94.06 733 ILE A N 1
ATOM 5561 C CA . ILE A 1 733 ? -10.212 -1.010 48.577 1.00 94.06 733 ILE A CA 1
ATOM 5562 C C . ILE A 1 733 ? -9.171 -1.924 47.928 1.00 94.06 733 ILE A C 1
ATOM 5564 O O . ILE A 1 733 ? -9.503 -2.683 47.020 1.00 94.06 733 ILE A O 1
ATOM 5568 N N . SER A 1 734 ? -7.927 -1.893 48.414 1.00 92.75 734 SER A N 1
ATOM 5569 C CA . SER A 1 734 ? -6.838 -2.714 47.869 1.00 92.75 734 SER A CA 1
ATOM 5570 C C . SER A 1 734 ? -7.123 -4.209 48.027 1.00 92.75 734 SER A C 1
ATOM 5572 O O . SER A 1 734 ? -6.955 -4.976 47.082 1.00 92.75 734 SER A O 1
ATOM 5574 N N . SER A 1 735 ? -7.608 -4.628 49.201 1.00 94.38 735 SER A N 1
ATOM 5575 C CA . SER A 1 735 ? -7.977 -6.022 49.475 1.00 94.38 735 SER A CA 1
ATOM 5576 C C . SER A 1 735 ? -9.118 -6.502 48.571 1.00 94.38 735 SER A C 1
ATOM 5578 O O . SER A 1 735 ? -9.031 -7.575 47.969 1.00 94.38 735 SER A O 1
ATOM 5580 N N . LYS A 1 736 ? -10.164 -5.682 48.416 1.00 94.94 736 LYS A N 1
ATOM 5581 C CA . LYS A 1 736 ? -11.300 -5.944 47.522 1.00 94.94 736 LYS A CA 1
ATOM 5582 C C . LYS A 1 736 ? -10.859 -6.052 46.061 1.00 94.94 736 LYS A C 1
ATOM 5584 O O . LYS A 1 736 ? -11.246 -7.000 45.385 1.00 94.94 736 LYS A O 1
ATOM 5589 N N . LEU A 1 737 ? -10.004 -5.142 45.594 1.00 93.50 737 LEU A N 1
ATOM 5590 C CA . LEU A 1 737 ? -9.495 -5.141 44.221 1.00 93.50 737 LEU A CA 1
ATOM 5591 C C . LEU A 1 737 ? -8.703 -6.418 43.914 1.00 93.50 737 LEU A C 1
ATOM 5593 O O . LEU A 1 737 ? -8.950 -7.076 42.906 1.00 93.50 737 LEU A O 1
ATOM 5597 N N . ILE A 1 738 ? -7.790 -6.800 44.815 1.00 92.31 738 ILE A N 1
ATOM 5598 C CA . ILE A 1 738 ? -6.991 -8.024 44.676 1.00 92.31 738 ILE A CA 1
ATOM 5599 C C . ILE A 1 738 ? -7.901 -9.251 44.623 1.00 92.31 738 ILE A C 1
ATOM 5601 O O . ILE A 1 738 ? -7.699 -10.110 43.770 1.00 92.31 738 ILE A O 1
ATOM 5605 N N . ARG A 1 739 ? -8.921 -9.332 45.487 1.00 94.06 739 ARG A N 1
ATOM 5606 C CA . ARG A 1 739 ? -9.878 -10.451 45.492 1.00 94.06 739 ARG A CA 1
ATOM 5607 C C . ARG A 1 739 ? -10.658 -10.561 44.188 1.00 94.06 739 ARG A C 1
ATOM 5609 O O . ARG A 1 739 ? -10.803 -11.663 43.679 1.00 94.06 739 ARG A O 1
ATOM 5616 N N . VAL A 1 740 ? -11.108 -9.439 43.629 1.00 93.69 740 VAL A N 1
ATOM 5617 C CA . VAL A 1 740 ? -11.840 -9.412 42.355 1.00 93.69 740 VAL A CA 1
ATOM 5618 C C . VAL A 1 740 ? -11.003 -9.971 41.208 1.00 93.69 740 VAL A C 1
ATOM 5620 O O . VAL A 1 740 ? -11.462 -10.853 40.484 1.00 93.69 740 VAL A O 1
ATOM 5623 N N . PHE A 1 741 ? -9.763 -9.506 41.051 1.00 91.25 741 PHE A N 1
ATOM 5624 C CA . PHE A 1 741 ? -8.894 -10.013 39.987 1.00 91.25 741 PHE A CA 1
ATOM 5625 C C . PHE A 1 741 ? -8.392 -11.433 40.268 1.00 91.25 741 PHE A C 1
ATOM 5627 O O . PHE A 1 741 ? -8.264 -12.227 39.339 1.00 91.25 741 PHE A O 1
ATOM 5634 N N . ALA A 1 742 ? -8.168 -11.798 41.533 1.00 91.00 742 ALA A N 1
ATOM 5635 C CA . ALA A 1 742 ? -7.845 -13.171 41.912 1.00 91.00 742 ALA A CA 1
ATOM 5636 C C . ALA A 1 742 ? -8.987 -14.141 41.562 1.00 91.00 742 ALA A C 1
ATOM 5638 O O . ALA A 1 742 ? -8.722 -15.224 41.049 1.00 91.00 742 ALA A O 1
ATOM 5639 N N . GLU A 1 743 ? -10.246 -13.747 41.762 1.00 91.88 743 GLU A N 1
ATOM 5640 C CA . GLU A 1 743 ? -11.417 -14.531 41.351 1.00 91.88 743 GLU A CA 1
ATOM 5641 C C . GLU A 1 743 ? -11.443 -14.750 39.831 1.00 91.88 743 GLU A C 1
ATOM 5643 O O . GLU A 1 743 ? -11.652 -15.864 39.339 1.00 91.88 743 GLU A O 1
ATOM 5648 N N . GLN A 1 744 ? -11.152 -13.696 39.067 1.00 91.25 744 GLN A N 1
ATOM 5649 C CA . GLN A 1 744 ? -11.058 -13.782 37.612 1.00 91.25 744 GLN A CA 1
ATOM 5650 C C . GLN A 1 744 ? -9.954 -14.745 37.151 1.00 91.25 744 GLN A C 1
ATOM 5652 O O . GLN A 1 744 ? -10.189 -15.592 36.291 1.00 91.25 744 GLN A O 1
ATOM 5657 N N . ILE A 1 745 ? -8.768 -14.660 37.757 1.00 88.75 745 ILE A N 1
ATOM 5658 C CA . ILE A 1 745 ? -7.595 -15.450 37.364 1.00 88.75 745 ILE A CA 1
ATOM 5659 C C . ILE A 1 745 ? -7.702 -16.911 37.824 1.00 88.75 745 ILE A C 1
ATOM 5661 O O . ILE A 1 745 ? -7.466 -17.825 37.036 1.00 88.75 745 ILE A O 1
ATOM 5665 N N . PHE A 1 746 ? -8.039 -17.150 39.094 1.00 86.19 746 PHE A N 1
ATOM 5666 C CA . PHE A 1 746 ? -7.891 -18.469 39.724 1.00 86.19 746 PHE A CA 1
ATOM 5667 C C . PHE A 1 746 ? -9.171 -19.308 39.754 1.00 86.19 746 PHE A C 1
ATOM 5669 O O . PHE A 1 746 ? -9.081 -20.538 39.853 1.00 86.19 746 PHE A O 1
ATOM 5676 N N . TYR A 1 747 ? -10.344 -18.675 39.669 1.00 86.38 747 TYR A N 1
ATOM 5677 C CA . TYR A 1 747 ? -11.631 -19.363 39.788 1.00 86.38 747 TYR A CA 1
ATOM 5678 C C . TYR A 1 747 ? -12.388 -19.406 38.464 1.00 86.38 747 TYR A C 1
ATOM 5680 O O . TYR A 1 747 ? -12.724 -20.494 37.992 1.00 86.38 747 TYR A O 1
ATOM 5688 N N . THR A 1 748 ? -12.634 -18.251 37.845 1.00 87.94 748 THR A N 1
ATOM 5689 C CA . THR A 1 748 ? -13.463 -18.177 36.627 1.00 87.94 748 THR A CA 1
ATOM 5690 C C . THR A 1 748 ? -12.666 -18.448 35.350 1.00 87.94 748 THR A C 1
ATOM 5692 O O . THR A 1 748 ? -13.219 -18.977 34.386 1.00 87.94 748 THR A O 1
ATOM 5695 N N . GLY A 1 749 ? -11.375 -18.090 35.331 1.00 87.69 749 GLY A N 1
ATOM 5696 C CA . GLY A 1 749 ? -10.530 -18.122 34.136 1.00 87.69 749 GLY A CA 1
ATOM 5697 C C . GLY A 1 749 ? -10.927 -17.092 33.071 1.00 87.69 749 GLY A C 1
ATOM 5698 O O . GLY A 1 749 ? -10.402 -17.153 31.961 1.00 87.69 749 GLY A O 1
ATOM 5699 N N . PHE A 1 750 ? -11.851 -16.173 33.384 1.00 91.94 750 PHE A N 1
ATOM 5700 C CA . PHE A 1 750 ? -12.317 -15.098 32.509 1.00 91.94 750 PHE A CA 1
ATOM 5701 C C . PHE A 1 750 ? -11.728 -13.773 32.994 1.00 91.94 750 PHE A C 1
ATOM 5703 O O . PHE A 1 750 ? -12.250 -13.132 33.907 1.00 91.94 750 PHE A O 1
ATOM 5710 N N . ILE A 1 751 ? -10.595 -13.392 32.408 1.00 89.88 751 ILE A N 1
ATOM 5711 C CA . ILE A 1 751 ? -9.752 -12.315 32.924 1.00 89.88 751 ILE A CA 1
ATOM 5712 C C . ILE A 1 751 ? -9.998 -11.037 32.147 1.00 89.88 751 ILE A C 1
ATOM 5714 O O . ILE A 1 751 ? -9.935 -11.030 30.918 1.00 89.88 751 ILE A O 1
ATOM 5718 N N . HIS A 1 752 ? -10.201 -9.947 32.881 1.00 89.62 752 HIS A N 1
ATOM 5719 C CA . HIS A 1 752 ? -10.173 -8.606 32.325 1.00 89.62 752 HIS A CA 1
ATOM 5720 C C . HIS A 1 752 ? -8.745 -8.257 31.873 1.00 89.62 752 HIS A C 1
ATOM 5722 O O . HIS A 1 752 ? -7.844 -8.096 32.697 1.00 89.62 752 HIS A O 1
ATOM 5728 N N . SER A 1 753 ? -8.530 -8.121 30.565 1.00 81.88 753 SER A N 1
ATOM 5729 C CA . SER A 1 753 ? -7.189 -7.986 29.975 1.00 81.88 753 SER A CA 1
ATOM 5730 C C . SER A 1 753 ? -6.638 -6.554 29.978 1.00 81.88 753 SER A C 1
ATOM 5732 O O . SER A 1 753 ? -5.448 -6.377 29.737 1.00 81.88 753 SER A O 1
ATOM 5734 N N . ASP A 1 754 ? -7.466 -5.547 30.283 1.00 77.88 754 ASP A N 1
ATOM 5735 C CA . ASP A 1 754 ? -7.044 -4.138 30.420 1.00 77.88 754 ASP A CA 1
ATOM 5736 C C . ASP A 1 754 ? -7.503 -3.465 31.741 1.00 77.88 754 ASP A C 1
ATOM 5738 O O . ASP A 1 754 ? -8.370 -2.586 31.734 1.00 77.88 754 ASP A O 1
ATOM 5742 N N . PRO A 1 755 ? -6.988 -3.875 32.918 1.00 71.69 755 PRO A N 1
ATOM 5743 C CA . PRO A 1 755 ? -7.411 -3.341 34.216 1.00 71.69 755 PRO A CA 1
ATOM 5744 C C . PRO A 1 755 ? -6.769 -1.975 34.531 1.00 71.69 755 PRO A C 1
ATOM 5746 O O . PRO A 1 755 ? -6.196 -1.766 35.604 1.00 71.69 755 PRO A O 1
ATOM 5749 N N . HIS A 1 756 ? -6.826 -1.034 33.587 1.00 76.31 756 HIS A N 1
ATOM 5750 C CA . HIS A 1 756 ? -6.293 0.314 33.757 1.00 76.31 756 HIS A CA 1
ATOM 5751 C C . HIS A 1 756 ? -6.989 1.037 34.935 1.00 76.31 756 HIS A C 1
ATOM 5753 O O . HIS A 1 756 ? -8.208 0.922 35.080 1.00 76.31 756 HIS A O 1
ATOM 5759 N N . PRO A 1 757 ? -6.290 1.853 35.756 1.00 75.38 757 PRO A N 1
ATOM 5760 C CA . PRO A 1 757 ? -6.911 2.562 36.885 1.00 75.38 757 PRO A CA 1
ATOM 5761 C C . PRO A 1 757 ? -8.090 3.473 36.502 1.00 75.38 757 PRO A C 1
ATOM 5763 O O . PRO A 1 757 ? -8.927 3.802 37.336 1.00 75.38 757 PRO A O 1
ATOM 5766 N N . GLY A 1 758 ? -8.173 3.893 35.238 1.00 77.94 758 GLY A N 1
ATOM 5767 C CA . GLY A 1 758 ? -9.320 4.636 34.706 1.00 77.94 758 GLY A CA 1
ATOM 5768 C C . GLY A 1 758 ? -10.612 3.817 34.587 1.00 77.94 758 GLY A C 1
ATOM 5769 O O . GLY A 1 758 ? -11.685 4.413 34.567 1.00 77.94 758 GLY A O 1
ATOM 5770 N N . ASN A 1 759 ? -10.514 2.487 34.561 1.00 87.31 759 ASN A N 1
ATOM 5771 C CA . ASN A 1 759 ? -11.629 1.555 34.377 1.00 87.31 759 ASN A CA 1
ATOM 5772 C C . ASN A 1 759 ? -12.228 1.088 35.714 1.00 87.31 759 ASN A C 1
ATOM 5774 O O . ASN A 1 759 ? -13.138 0.266 35.737 1.00 87.31 759 ASN A O 1
ATOM 5778 N N . VAL A 1 760 ? -11.738 1.608 36.845 1.00 90.94 760 VAL A N 1
ATOM 5779 C CA . VAL A 1 760 ? -12.260 1.276 38.174 1.00 90.94 760 VAL A CA 1
ATOM 5780 C C . VAL A 1 760 ? -12.594 2.553 38.931 1.00 90.94 760 VAL A C 1
ATOM 5782 O O . VAL A 1 760 ? -11.719 3.381 39.208 1.00 90.94 760 VAL A O 1
ATOM 5785 N N . LEU A 1 761 ? -13.867 2.700 39.298 1.00 93.12 761 LEU A N 1
ATOM 5786 C CA . LEU A 1 761 ? -14.309 3.752 40.209 1.00 93.12 761 LEU A CA 1
ATOM 5787 C C . LEU A 1 761 ? -14.520 3.189 41.608 1.00 93.12 761 LEU A C 1
ATOM 5789 O O . LEU A 1 761 ? -14.915 2.041 41.796 1.00 93.12 761 LEU A O 1
ATOM 5793 N N . VAL A 1 762 ? -14.299 4.042 42.595 1.00 94.75 762 VAL A N 1
ATOM 5794 C CA . VAL A 1 762 ? -14.584 3.779 43.997 1.00 94.75 762 VAL A CA 1
ATOM 5795 C C . VAL A 1 762 ? -15.699 4.712 44.436 1.00 94.75 762 VAL A C 1
ATOM 5797 O O . VAL A 1 762 ? -15.634 5.928 44.221 1.00 94.75 762 VAL A O 1
ATOM 5800 N N . ARG A 1 763 ? -16.722 4.144 45.073 1.00 93.50 763 ARG A N 1
ATOM 5801 C CA . ARG A 1 763 ? -17.802 4.910 45.699 1.00 93.50 763 ARG A CA 1
ATOM 5802 C C . ARG A 1 763 ? -18.131 4.363 47.078 1.00 93.50 763 ARG A C 1
ATOM 5804 O O . ARG A 1 763 ? -17.766 3.242 47.425 1.00 93.50 763 ARG A O 1
ATOM 5811 N N . LYS A 1 764 ? -18.849 5.161 47.859 1.00 92.44 764 LYS A N 1
ATOM 5812 C CA . LYS A 1 764 ? -19.345 4.756 49.171 1.00 92.44 764 LYS A CA 1
ATOM 5813 C C . LYS A 1 764 ? -20.641 3.958 49.023 1.00 92.44 764 LYS A C 1
ATOM 5815 O O . LYS A 1 764 ? -21.624 4.489 48.511 1.00 92.44 764 LYS A O 1
ATOM 5820 N N . GLY A 1 765 ? -20.619 2.703 49.460 1.00 88.81 765 GLY A N 1
ATOM 5821 C CA . GLY A 1 765 ? -21.778 1.819 49.483 1.00 88.81 765 GLY A CA 1
ATOM 5822 C C . GLY A 1 765 ? -22.778 2.177 50.578 1.00 88.81 765 GLY A C 1
ATOM 5823 O O . GLY A 1 765 ? -22.511 2.998 51.463 1.00 88.81 765 GLY A O 1
ATOM 5824 N N . SER A 1 766 ? -23.947 1.538 50.540 1.00 86.12 766 SER A N 1
ATOM 5825 C CA . SER A 1 766 ? -25.016 1.759 51.529 1.00 86.12 766 SER A CA 1
ATOM 5826 C C . SER A 1 766 ? -24.635 1.334 52.951 1.00 86.12 766 SER A C 1
ATOM 5828 O O . SER A 1 766 ? -25.198 1.834 53.921 1.00 86.12 766 SER A O 1
ATOM 5830 N N . ASP A 1 767 ? -23.675 0.421 53.076 1.00 86.88 767 ASP A N 1
ATOM 5831 C CA . ASP A 1 767 ? -23.085 -0.042 54.336 1.00 86.88 767 ASP A CA 1
ATOM 5832 C C . ASP A 1 767 ? -21.977 0.893 54.865 1.00 86.88 767 ASP A C 1
ATOM 5834 O O . ASP A 1 767 ? -21.403 0.652 55.928 1.00 86.88 767 ASP A O 1
ATOM 5838 N N . GLY A 1 768 ? -21.674 1.971 54.133 1.00 85.94 768 GLY A N 1
ATOM 5839 C CA . GLY A 1 768 ? -20.612 2.921 54.442 1.00 85.94 768 GLY A CA 1
ATOM 5840 C C . GLY A 1 768 ? -19.208 2.456 54.050 1.00 85.94 768 GLY A C 1
ATOM 5841 O O . GLY A 1 768 ? -18.265 3.222 54.265 1.00 85.94 768 GLY A O 1
ATOM 5842 N N . GLN A 1 769 ? -19.056 1.257 53.477 1.00 89.38 769 GLN A N 1
ATOM 5843 C CA . GLN A 1 769 ? -17.779 0.735 52.990 1.00 89.38 769 GLN A CA 1
ATOM 5844 C C . GLN A 1 769 ? -17.539 1.097 51.520 1.00 89.38 769 GLN A C 1
ATOM 5846 O O . GLN A 1 769 ? -18.392 1.678 50.851 1.00 89.38 769 GLN A O 1
ATOM 5851 N N . ALA A 1 770 ? -16.348 0.778 51.009 1.00 92.88 770 ALA A N 1
ATOM 5852 C CA . ALA A 1 770 ? -16.030 1.005 49.607 1.00 92.88 770 ALA A CA 1
ATOM 5853 C C . ALA A 1 770 ? -16.701 -0.042 48.702 1.00 92.88 770 ALA A C 1
ATOM 5855 O O . ALA A 1 770 ? -16.540 -1.248 48.919 1.00 92.88 770 ALA A O 1
ATOM 5856 N N . GLU A 1 771 ? -17.386 0.434 47.667 1.00 95.19 771 GLU A N 1
ATOM 5857 C CA . GLU A 1 771 ? -17.814 -0.342 46.504 1.00 95.19 771 GLU A CA 1
ATOM 5858 C C . GLU A 1 771 ? -16.869 -0.066 45.329 1.00 95.19 771 GLU A C 1
ATOM 5860 O O . GLU A 1 771 ? -16.466 1.079 45.094 1.00 95.19 771 GLU A O 1
ATOM 5865 N N . LEU A 1 772 ? -16.536 -1.120 44.587 1.00 95.31 772 LEU A N 1
ATOM 5866 C CA . LEU A 1 772 ? -15.747 -1.065 43.363 1.00 95.31 772 LEU A CA 1
ATOM 5867 C C . LEU A 1 772 ? -16.688 -1.131 42.167 1.00 95.31 772 LEU A C 1
ATOM 5869 O O . LEU A 1 772 ? -17.378 -2.131 41.976 1.00 95.31 772 LEU A O 1
ATOM 5873 N N . VAL A 1 773 ? -16.698 -0.083 41.351 1.00 95.25 773 VAL A N 1
ATOM 5874 C CA . VAL A 1 773 ? -17.416 -0.070 40.079 1.00 95.25 773 VAL A CA 1
ATOM 5875 C C . VAL A 1 773 ? -16.433 -0.426 38.974 1.00 95.25 773 VAL A C 1
ATOM 5877 O O . VAL A 1 773 ? -15.486 0.325 38.733 1.00 95.25 773 VAL A O 1
ATOM 5880 N N . LEU A 1 774 ? -16.652 -1.561 38.317 1.00 94.62 774 LEU A N 1
ATOM 5881 C CA . LEU A 1 774 ? -15.856 -1.978 37.165 1.00 94.62 774 LEU A CA 1
ATOM 5882 C C . LEU A 1 774 ? -16.488 -1.411 35.892 1.00 94.62 774 LEU A C 1
ATOM 5884 O O . LEU A 1 774 ? -17.694 -1.542 35.682 1.00 94.62 774 LEU A O 1
ATOM 5888 N N . LEU A 1 775 ? -15.669 -0.752 35.082 1.00 90.56 775 LEU A N 1
ATOM 5889 C CA . LEU A 1 775 ? -16.027 -0.127 33.814 1.00 90.56 775 LEU A CA 1
ATOM 5890 C C . LEU A 1 775 ? -15.145 -0.694 32.694 1.00 90.56 775 LEU A C 1
ATOM 5892 O O . LEU A 1 775 ? -14.141 -1.338 32.966 1.00 90.56 775 LEU A O 1
ATOM 5896 N N . ASP A 1 776 ? -15.514 -0.396 31.448 1.00 87.81 776 ASP A N 1
ATOM 5897 C CA . ASP A 1 776 ? -14.813 -0.794 30.218 1.00 87.81 776 ASP A CA 1
ATOM 5898 C C . ASP A 1 776 ? -14.492 -2.292 30.124 1.00 87.81 776 ASP A C 1
ATOM 5900 O O . ASP A 1 776 ? -13.396 -2.754 30.417 1.00 87.81 776 ASP A O 1
ATOM 5904 N N . HIS A 1 777 ? -15.464 -3.062 29.640 1.00 92.00 777 HIS A N 1
ATOM 5905 C CA . HIS A 1 777 ? -15.330 -4.511 29.489 1.00 92.00 777 HIS A CA 1
ATOM 5906 C C . HIS A 1 777 ? -14.911 -4.925 28.067 1.00 92.00 777 HIS A C 1
ATOM 5908 O O . HIS A 1 777 ? -15.254 -6.017 27.600 1.00 92.00 777 HIS A O 1
ATOM 5914 N N . GLY A 1 778 ? -14.219 -4.038 27.341 1.00 86.69 778 GLY A N 1
ATOM 5915 C CA . GLY A 1 778 ? -13.896 -4.232 25.927 1.00 86.69 778 GLY A CA 1
ATOM 5916 C C . GLY A 1 778 ? -12.980 -5.429 25.667 1.00 86.69 778 GLY A C 1
ATOM 5917 O O . GLY A 1 778 ? -13.133 -6.107 24.650 1.00 86.69 778 GLY A O 1
ATOM 5918 N N . LEU A 1 779 ? -12.075 -5.726 26.606 1.00 87.88 779 LEU A N 1
ATOM 5919 C CA . LEU A 1 779 ? -11.036 -6.743 26.455 1.00 87.88 779 LEU A CA 1
ATOM 5920 C C . LEU A 1 779 ? -11.054 -7.761 27.594 1.00 87.88 779 LEU A C 1
ATOM 5922 O O . LEU A 1 779 ? -10.686 -7.460 28.730 1.00 87.88 779 LEU A O 1
ATOM 5926 N N . TYR A 1 780 ? -11.428 -8.989 27.248 1.00 90.06 780 TYR A N 1
ATOM 5927 C CA . TYR A 1 780 ? -11.365 -10.147 28.129 1.00 90.06 780 TYR A CA 1
ATOM 5928 C C . TYR A 1 780 ? -10.704 -11.323 27.421 1.00 90.06 780 TYR A C 1
ATOM 5930 O O . TYR A 1 780 ? -10.874 -11.511 26.215 1.00 90.06 780 TYR A O 1
ATOM 5938 N N . GLN A 1 781 ? -10.008 -12.156 28.188 1.00 86.75 781 GLN A N 1
ATOM 5939 C CA . GLN A 1 781 ? -9.368 -13.364 27.685 1.00 86.75 781 GLN A CA 1
ATOM 5940 C C . GLN A 1 781 ? -9.707 -14.569 28.563 1.00 86.75 781 GLN A C 1
ATOM 5942 O O . GLN A 1 781 ? -9.869 -14.449 29.779 1.00 86.75 781 GLN A O 1
ATOM 5947 N N . PHE A 1 782 ? -9.814 -15.734 27.925 1.00 86.69 782 PHE A N 1
ATOM 5948 C CA . PHE A 1 782 ? -9.923 -17.014 28.614 1.00 86.69 782 PHE A CA 1
ATOM 5949 C C . PHE A 1 782 ? -8.542 -17.614 28.836 1.00 86.69 782 PHE A C 1
ATOM 5951 O O . PHE A 1 782 ? -7.718 -17.630 27.923 1.00 86.69 782 PHE A O 1
ATOM 5958 N N . LEU A 1 783 ? -8.307 -18.135 30.037 1.00 80.38 783 LEU A N 1
ATOM 5959 C CA . LEU A 1 783 ? -7.195 -19.047 30.271 1.00 80.38 783 LEU A CA 1
ATOM 5960 C C . LEU A 1 783 ? -7.615 -20.461 29.862 1.00 80.38 783 LEU A C 1
ATOM 5962 O O . LEU A 1 783 ? -8.496 -21.053 30.486 1.00 80.38 783 LEU A O 1
ATOM 5966 N N . ASP A 1 784 ? -6.974 -20.996 28.823 1.00 62.47 784 ASP A N 1
ATOM 5967 C CA . ASP A 1 784 ? -7.241 -22.347 28.304 1.00 62.47 784 ASP A CA 1
ATOM 5968 C C . ASP A 1 784 ? -6.789 -23.461 29.273 1.00 62.47 784 ASP A C 1
ATOM 5970 O O . ASP A 1 784 ? -7.318 -24.574 29.241 1.00 62.47 784 ASP A O 1
ATOM 5974 N N . GLU A 1 785 ? -5.857 -23.164 30.186 1.00 59.72 785 GLU A N 1
ATOM 5975 C CA . GLU A 1 785 ? -5.391 -24.082 31.228 1.00 59.72 785 GLU A CA 1
ATOM 5976 C C . GLU A 1 785 ? -5.795 -23.577 32.617 1.00 59.72 785 GLU A C 1
ATOM 5978 O O . GLU A 1 785 ? -5.548 -22.424 32.980 1.00 59.72 785 GLU A O 1
ATOM 5983 N N . LYS A 1 786 ? -6.397 -24.455 33.433 1.00 55.72 786 LYS A N 1
ATOM 5984 C CA . LYS A 1 786 ? -6.614 -24.156 34.854 1.00 55.72 786 LYS A CA 1
ATOM 5985 C C . LYS A 1 786 ? -5.246 -23.893 35.496 1.00 55.72 786 LYS A C 1
ATOM 5987 O O . LYS A 1 786 ? -4.394 -24.780 35.406 1.00 55.72 786 LYS A O 1
ATOM 5992 N N . PRO A 1 787 ? -5.031 -22.747 36.170 1.00 56.53 787 PRO A N 1
ATOM 5993 C CA . PRO A 1 787 ? -3.782 -22.515 36.877 1.00 56.53 787 PRO A CA 1
ATOM 5994 C C . PRO A 1 787 ? -3.539 -23.663 37.873 1.00 56.53 787 PRO A C 1
ATOM 5996 O O . PRO A 1 787 ? -4.505 -24.161 38.471 1.00 56.53 787 PRO A O 1
ATOM 5999 N N . PRO A 1 788 ? -2.284 -24.129 38.019 1.00 54.50 788 PRO A N 1
ATOM 6000 C CA . PRO A 1 788 ? -1.956 -25.271 38.867 1.00 54.50 788 PRO A CA 1
ATOM 6001 C C . PRO A 1 788 ? -2.509 -25.067 40.283 1.00 54.50 788 PRO A C 1
ATOM 6003 O O . PRO A 1 788 ? -2.496 -23.950 40.797 1.00 54.50 788 PRO A O 1
ATOM 6006 N N . GLU A 1 789 ? -2.997 -26.138 40.925 1.00 58.03 789 GLU A N 1
ATOM 6007 C CA . GLU A 1 789 ? -3.643 -26.061 42.253 1.00 58.03 789 GLU A CA 1
ATOM 6008 C C . GLU A 1 789 ? -2.781 -25.354 43.310 1.00 58.03 789 GLU A C 1
ATOM 6010 O O . GLU A 1 789 ? -3.315 -24.752 44.233 1.00 58.03 789 GLU A O 1
ATOM 6015 N N . THR A 1 790 ? -1.459 -25.347 43.134 1.00 50.72 790 THR A N 1
ATOM 6016 C CA . THR A 1 790 ? -0.489 -24.647 43.985 1.00 50.72 790 THR A CA 1
ATOM 6017 C C . THR A 1 790 ? -0.589 -23.118 43.964 1.00 50.72 790 THR A C 1
ATOM 6019 O O . THR A 1 790 ? -0.007 -22.479 44.835 1.00 50.72 790 THR A O 1
ATOM 6022 N N . MET A 1 791 ? -1.290 -22.521 42.996 1.00 52.31 791 MET A N 1
ATOM 6023 C CA . MET A 1 791 ? -1.507 -21.071 42.902 1.00 52.31 791 MET A CA 1
ATOM 6024 C C . MET A 1 791 ? -2.869 -20.606 43.439 1.00 52.31 791 MET A C 1
ATOM 6026 O O . MET A 1 791 ? -3.118 -19.402 43.481 1.00 52.31 791 MET A O 1
ATOM 6030 N N . LYS A 1 792 ? -3.757 -21.518 43.851 1.00 49.69 792 LYS A N 1
ATOM 6031 C CA . LYS A 1 792 ? -5.035 -21.139 44.466 1.00 49.69 792 LYS A CA 1
ATOM 6032 C C . LYS A 1 792 ? -4.786 -20.745 45.925 1.00 49.69 792 LYS A C 1
ATOM 6034 O O . LYS A 1 792 ? -4.359 -21.583 46.715 1.00 49.69 792 LYS A O 1
ATOM 6039 N N . LEU A 1 793 ? -4.988 -19.458 46.222 1.00 47.28 793 LEU A N 1
ATOM 6040 C CA . LEU A 1 793 ? -4.853 -18.851 47.554 1.00 47.28 793 LEU A CA 1
ATOM 6041 C C . LEU A 1 793 ? -5.846 -19.417 48.570 1.00 47.28 793 LEU A C 1
ATOM 6043 O O . LEU A 1 793 ? -7.033 -19.576 48.197 1.00 47.28 793 LEU A O 1
#

Radius of gyration: 36.81 Å; Cα contacts (8 Å, |Δi|>4): 921; chains: 1; bounding box: 82×105×112 Å

pLDDT: mean 75.29, std 20.97, range [20.53, 97.62]

Solvent-accessible surface area (backbone atoms only — not comparable to full-atom values): 44760 Å² total; per-residue (Å²): 134,85,75,62,71,68,61,58,54,52,49,40,50,31,39,16,41,30,30,19,46,32,45,27,66,57,41,35,53,58,47,43,38,68,62,45,38,73,76,42,72,55,26,67,51,42,45,37,55,50,31,52,35,46,60,59,6,57,52,23,41,53,52,50,55,51,45,57,74,77,41,94,64,73,64,60,60,41,52,51,34,46,48,41,38,28,52,30,32,54,52,34,27,78,35,46,82,44,69,45,76,52,98,88,42,65,31,38,54,56,31,54,55,32,50,31,49,28,22,21,20,34,43,24,29,68,70,38,55,57,64,58,49,72,82,45,66,77,80,46,55,60,31,27,55,52,11,44,31,46,15,35,43,53,42,35,55,50,47,63,69,27,52,72,55,46,81,48,74,42,59,69,83,66,90,80,81,90,81,85,80,82,82,88,86,92,80,84,89,80,90,77,79,96,74,94,66,104,65,66,66,66,43,81,42,78,45,73,44,76,56,54,71,40,58,52,31,47,53,53,23,50,52,34,45,48,12,49,50,23,45,55,53,51,58,73,71,46,83,81,86,80,73,83,88,79,86,86,83,91,81,90,82,88,86,85,83,85,81,90,77,91,84,82,92,79,86,93,84,81,82,96,75,85,93,78,72,78,69,57,62,58,53,50,53,53,52,53,44,72,29,75,68,32,48,49,51,52,48,52,51,51,53,49,48,45,43,67,68,36,54,50,57,24,42,42,46,43,44,24,44,63,58,31,62,67,42,30,39,50,30,44,30,48,30,48,44,22,55,45,52,18,55,57,49,40,74,76,51,79,80,86,43,70,67,58,42,51,51,38,45,50,54,20,49,51,45,50,52,51,48,50,51,33,27,71,40,44,79,70,35,84,52,60,92,41,75,65,35,41,54,49,53,40,50,48,42,35,52,28,44,30,41,43,52,46,55,51,74,96,83,71,74,83,77,81,75,82,81,83,84,91,84,81,85,90,87,80,91,88,90,84,88,89,81,88,80,81,84,61,61,75,58,50,57,55,46,46,73,48,33,50,61,44,47,53,48,48,48,48,70,72,38,52,74,69,54,40,47,53,53,49,51,52,56,51,44,55,54,44,49,56,52,51,51,52,48,52,51,54,40,51,52,50,53,50,42,46,54,67,61,72,40,57,91,56,56,80,87,37,72,69,42,49,53,56,48,51,56,50,42,37,57,38,26,53,46,49,46,53,51,18,63,75,63,35,47,68,44,30,45,52,41,39,59,52,44,74,44,68,87,79,50,59,69,47,35,46,65,48,32,51,60,47,70,76,58,55,67,86,80,67,62,72,51,55,38,56,45,28,37,70,78,69,72,39,40,52,71,72,75,26,66,44,64,45,75,65,59,78,44,49,43,63,64,32,34,28,22,49,33,24,40,83,89,65,51,54,27,33,38,38,35,47,51,72,60,52,73,81,40,41,68,61,53,50,52,49,50,55,52,50,47,53,53,46,30,72,76,37,77,88,53,84,57,68,64,58,53,54,53,50,50,54,56,51,55,40,58,59,27,30,53,56,16,49,54,42,39,56,48,53,38,64,73,44,58,85,43,83,46,56,42,55,60,56,71,42,66,97,64,38,40,53,55,29,37,27,25,44,55,79,82,58,47,48,63,77,44,59,68,61,42,50,74,72,69,44,58,66,66,57,50,51,54,53,52,52,50,55,54,46,43,21,58,72,70,70,27,57,30,72,70,65,84,48,57,88,34,29,29,37,32,78,38,96,87,68,44,67,24,42,34,56,49,78,44,44,47,68,46,74,56,93,61,82,71,60,76,90,73,63,128

InterPro domains:
  IPR004147 ABC1 atypical kinase-like domain [PF03109] (564-786)
  IPR009357 Solute carrier family 52, riboflavin transporter [PF06237] (8-395)
  IPR009357 Solute carrier family 52, riboflavin transporter [PTHR12929] (8-395)
  IPR011009 Protein kinase-like domain superfamily [SSF56112] (580-780)
  IPR045307 ADCK1-like domain [cd13969] (564-786)

Organism: Phascolarctos cinereus (NCBI:txid38626)

Mean predicted aligned error: 20.02 Å

Secondary structure (DSSP, 8-state):
-PPPHHHHHHHHHHHHHHHHTTTHHHHHHHHHHHHHHHHSTTGGGHHHHHHHHHHHTTHHHHHHHHHHHHSS-SHHHHHHHHHHHHHHHHHHHHHTT--EEETTEEE-HHHHHHHHHHHHHHHHHHHHHHHHGGGS-GGGHHHHHHHHHHHHHHHHHHHHHH----EEEEETTS-----------------------SSPPEEEEEPPPSS-HHHHHHHHHHHHHHHHHHHHHHHHHS-----------------------------S---------THHHHHHHHHHHSSHHHHHHHHHHHHHHHIIIIIHHHHHHHHHGGG-HHHHHHHHHHHHHHHHHHHHHHHH-----HHHHHHHHHHHHHHHHHHHHHHHTTTS-TTTTSHHHHHHHHHHHHHHHHHHHHTS-TT--GGGSSSS--------------------HHHHHHHHHTHHHHHHHHHHHHS-HHHHHHHHHHHHHHHHHHHHHHHHHHHHHHHHHIIIIISTT--TTSHHHHHHHHHHHHHHHHHHHHHHHHH-THHHHHHHHHHT-TTTS-HHHHHHHGGGTS------THHHHHHHHHHTSS-HHHHSSEEEEEEEEE-SSEEEEEEE-TTS-EEEEEEE-TTHHHHHHHHHHHHHHHHHHHHHH-TT---HHHHHHHHHHHHHHT-HHHHHHHHHHHHHHSTT-TTEE-PPB-GGG--SSEEEEE----EETT-HHHHHHTT--HHHHHHHHHHHHHHIIIII-EEES---GGGEEEEE-TTSSEEEEE-----EEE-SSPPPGGG--

Nearest PDB structures (foldseek):
  7cz2-assembly1_A  TM=8.219E-01  e=8.604E-11  Mycolicibacterium smegmatis MC2 155
  5i35-assembly1_A  TM=7.937E-01  e=2.953E-11  Homo sapiens
  7cyr-assembly1_A  TM=6.969E-01  e=9.782E-11  Mycolicibacterium smegmatis MC2 155
  4ped-assembly1_A  TM=7.072E-01  e=4.372E-10  Homo sapiens
  5yk1-assembly1_A  TM=6.348E-01  e=1.438E-10  Mycobacterium tuberculosis H37Rv